Protein AF-A0A833ATF1-F1 (afdb_monomer_lite)

Sequence (1263 aa):
TFISGLNSRVNIREDNVDMPLPLGVPYCWITSNHLGSDGDKAVRLSRQYLTSKGDTLLTNKIHSDFIPPENDGETGDYHSILRGLDEPEELELAYELELDTDYQAFVTEQPGATAVLDKDAFFVVLDQPSTIQLTLQNLPTGQNATTTAQILLKDGTVKANKTNTGSENNIILYAESMPADTIYIRTNLAITNEGWKRPYTIKVGKIGVPSSFILQSTLSAIVANNNAETTVTAELIDETGKHTIGANNPVTFTITSGASSAILISQNPVDAINGVATIRIQSTNIPGVVVIEASSPGLAAKQTQINVYGNPTEIRGDITANSSWTLDNSPYILTGDIRVKPGAVLTIDPGVIVRGKSGTGIYIEGGLIANGSASLPILFEGADQQIPGGWCGIRFESSAMDDKCILNHCIIRHGGQGGYSNLVAAIELSGYSDPQITNTRLENNKINGLRLDSGTYSSNINLNVVGLPYCVQGDITMNASAIMDVAPGVVFKMWPKTDFYVYGGISAQGTNLDHITFTSFQDDSYFGDSNYNGSSLPQPGDWGGIGIYGTINDASTTLEYVDIQYAGAAGYGNLNTPIYLELAANPTIHATKISKSVFNGIKLQTGTFSSDIHLNNHHLPIIVSGDITISESAKWTIDPGIVFKMWPNSDFYIQGELDILGNENSPVIFTSYRDDSIMGDTNGDENTNGVTGDYGGISFSGTSSGSNLKNVRMYFAGDGGYGDTGFPLQASPYAVFTMENIDLFKCTTNGVNLIAGNYRSNIHLDLTGIPFTLTDNFTVESSATMSISKGVHFKLWPDADFYIYGQLNAVGMRQDSIIFTSYRDDNVDGDTNNDEVSRGVHGDWGGIYFNGQTASASILSHCTLRYGGIGGYGDNAYPLYLDAGAAPRISNCSIEYSRNSGVFCTNGASPDLGGGQHQSPGGNQFIGFLNDQSRYAIFNDGTANVYAKLNFWETTDPALIATNIFDKMDDNRKGLVYYDPIQESPHDPLVGIPEILSPNAGHELLADGLLIWTSAAINQNEDDITYTIQVDENNTFDSPLAASNKTANTDQNKLSKNTPTSFHSANAVAISLQELSFFNQLQDNTTYFWRVQAIDKLGNKSDFSSVSHFFFNKYNNPPQAVVSGFSPREGTEIRLSKPELSWHPAIDPDQSDASSTLKYNLQLNTSSDFSGTIQHQYQTQIGLATHEVPDPLDENAHYFWRVLTLDDEGLPSAWSAVNDFWINAVDEPPAEFNLLSPGDGDQLTGDSYNFTWEKAVDPDPND

pLDDT: mean 80.08, std 17.07, range [24.98, 98.25]

Structure (mmCIF, N/CA/C/O backbone):
data_AF-A0A833ATF1-F1
#
_entry.id   AF-A0A833ATF1-F1
#
loop_
_atom_site.group_PDB
_atom_site.id
_atom_site.type_symbol
_atom_site.label_atom_id
_atom_site.label_alt_id
_atom_site.label_comp_id
_atom_sit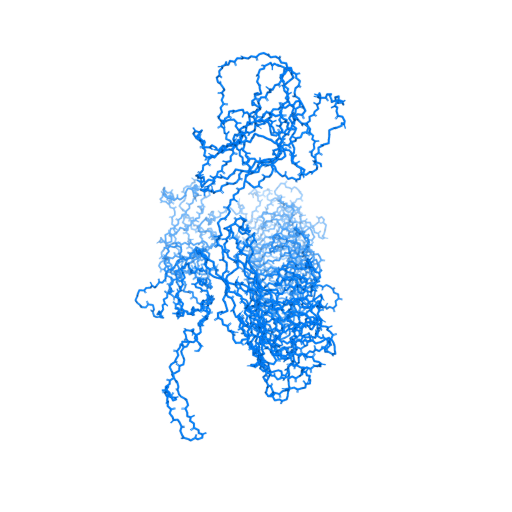e.label_asym_id
_atom_site.label_entity_id
_atom_site.label_seq_id
_atom_site.pdbx_PDB_ins_code
_atom_site.Cartn_x
_atom_site.Cartn_y
_atom_site.Cartn_z
_atom_site.occupancy
_atom_site.B_iso_or_equiv
_atom_site.auth_seq_id
_atom_site.auth_comp_id
_atom_site.auth_asym_id
_atom_site.auth_atom_id
_atom_site.pdbx_PDB_model_num
ATOM 1 N N . THR A 1 1 ? 36.614 26.339 7.022 1.00 35.56 1 THR A N 1
ATOM 2 C CA . THR A 1 1 ? 36.396 26.268 8.480 1.00 35.56 1 THR A CA 1
ATOM 3 C C . THR A 1 1 ? 36.963 24.945 8.949 1.00 35.56 1 THR A C 1
ATOM 5 O O . THR A 1 1 ? 36.379 23.946 8.582 1.00 35.56 1 THR A O 1
ATOM 8 N N . PHE A 1 2 ? 38.150 24.943 9.574 1.00 24.98 2 PHE A N 1
ATOM 9 C CA . PHE A 1 2 ? 38.700 23.955 10.533 1.00 24.98 2 PHE A CA 1
ATOM 10 C C . PHE A 1 2 ? 40.213 24.201 10.676 1.00 24.98 2 PHE A C 1
ATOM 12 O O . PHE A 1 2 ? 41.037 23.553 10.045 1.00 24.98 2 PHE A O 1
ATOM 19 N N . ILE A 1 3 ? 40.575 25.203 11.482 1.00 35.47 3 ILE A N 1
ATOM 20 C CA . ILE A 1 3 ? 41.914 25.342 12.069 1.00 35.47 3 ILE A CA 1
ATOM 21 C C . ILE A 1 3 ? 41.692 25.858 13.488 1.00 35.47 3 ILE A C 1
ATOM 23 O O . ILE A 1 3 ? 41.347 27.021 13.682 1.00 35.47 3 ILE A O 1
ATOM 27 N N . SER A 1 4 ? 41.882 25.004 14.488 1.00 32.94 4 SER A N 1
ATOM 28 C CA . SER A 1 4 ? 42.030 25.451 15.872 1.00 32.94 4 SER A CA 1
ATOM 29 C C . SER A 1 4 ? 42.970 24.512 16.609 1.00 32.94 4 SER A C 1
ATOM 31 O O . SER A 1 4 ? 42.583 23.415 17.003 1.00 32.94 4 SER A O 1
ATOM 33 N N . GLY A 1 5 ? 44.204 24.966 16.808 1.00 34.34 5 GLY A N 1
ATOM 34 C CA . GLY A 1 5 ? 45.125 24.334 17.743 1.00 34.34 5 GLY A CA 1
ATOM 35 C C . GLY A 1 5 ? 46.570 24.349 17.280 1.00 34.34 5 GLY A C 1
ATOM 36 O O . GLY A 1 5 ? 47.079 23.306 16.909 1.00 34.34 5 GLY A O 1
ATOM 37 N N . LEU A 1 6 ? 47.227 25.511 17.336 1.00 29.41 6 LEU A N 1
ATOM 38 C CA . LEU A 1 6 ? 48.655 25.631 17.665 1.00 29.41 6 LEU A CA 1
ATOM 39 C C . LEU A 1 6 ? 48.981 27.113 17.884 1.00 29.41 6 LEU A C 1
ATOM 41 O O . LEU A 1 6 ? 49.148 27.888 16.948 1.00 29.41 6 LEU A O 1
ATOM 45 N N . ASN A 1 7 ? 49.029 27.506 19.156 1.00 35.53 7 ASN A N 1
ATOM 46 C CA . ASN A 1 7 ? 49.535 28.802 19.582 1.00 35.53 7 ASN A CA 1
ATOM 47 C C . ASN A 1 7 ? 50.996 28.669 20.033 1.00 35.53 7 ASN A C 1
ATOM 49 O O . ASN A 1 7 ? 51.346 27.764 20.789 1.00 35.53 7 ASN A O 1
ATOM 53 N N . SER A 1 8 ? 51.770 29.696 19.674 1.00 37.00 8 SER A N 1
ATOM 54 C CA . SER A 1 8 ? 53.052 30.149 20.235 1.00 37.00 8 SER A CA 1
ATOM 55 C C . SER A 1 8 ? 54.369 29.566 19.678 1.00 37.00 8 SER A C 1
ATOM 57 O O . SER A 1 8 ? 54.724 28.418 19.915 1.00 37.00 8 SER A O 1
ATOM 59 N N . ARG A 1 9 ? 55.155 30.487 19.080 1.00 34.00 9 ARG A N 1
ATOM 60 C CA . ARG A 1 9 ? 56.609 30.468 18.787 1.00 34.00 9 ARG A CA 1
ATOM 61 C C . ARG A 1 9 ? 57.089 29.972 17.412 1.00 34.00 9 ARG A C 1
ATOM 63 O O . ARG A 1 9 ? 57.867 29.031 17.347 1.00 34.00 9 ARG A O 1
ATOM 70 N N . VAL A 1 10 ? 56.814 30.734 16.351 1.00 31.53 10 VAL A N 1
ATOM 71 C CA . VAL A 1 10 ? 57.768 30.875 15.231 1.00 31.53 10 VAL A CA 1
ATOM 72 C C . VAL A 1 10 ? 57.816 32.348 14.813 1.00 31.53 10 VAL A C 1
ATOM 74 O O . VAL A 1 10 ? 56.824 32.897 14.346 1.00 31.53 10 VAL A O 1
ATOM 77 N N . ASN A 1 11 ? 58.963 32.998 15.030 1.00 31.95 11 ASN A N 1
ATOM 78 C CA . ASN A 1 11 ? 59.305 34.263 14.379 1.00 31.95 11 ASN A CA 1
ATOM 79 C C . ASN A 1 11 ? 59.800 33.914 12.974 1.00 31.95 11 ASN A C 1
ATOM 81 O O . ASN A 1 11 ? 60.906 33.395 12.843 1.00 31.95 11 ASN A O 1
ATOM 85 N N . ILE A 1 12 ? 59.008 34.189 11.943 1.00 32.47 12 ILE A N 1
ATOM 86 C CA . ILE A 1 12 ? 59.497 34.157 10.563 1.00 32.47 12 ILE A CA 1
ATOM 87 C C . ILE A 1 12 ? 60.126 35.529 10.308 1.00 32.47 12 ILE A C 1
ATOM 89 O O . ILE A 1 12 ? 59.416 36.533 10.271 1.00 32.47 12 ILE A O 1
ATOM 93 N N . ARG A 1 13 ? 61.460 35.590 10.216 1.00 30.94 13 ARG A N 1
ATOM 94 C CA . ARG A 1 13 ? 62.132 36.728 9.580 1.00 30.94 13 ARG A CA 1
ATOM 95 C C . ARG A 1 13 ? 62.114 36.517 8.069 1.00 30.94 13 ARG A C 1
ATOM 97 O O . ARG A 1 13 ? 62.291 35.402 7.591 1.00 30.94 13 ARG A O 1
ATOM 104 N N . GLU A 1 14 ? 61.852 37.614 7.375 1.00 36.34 14 GLU A N 1
ATOM 105 C CA . GLU A 1 14 ? 61.850 37.778 5.926 1.00 36.34 14 GLU A CA 1
ATOM 106 C C . GLU A 1 14 ? 63.271 37.609 5.369 1.00 36.34 14 GLU A C 1
ATOM 108 O O . GLU A 1 14 ? 63.994 38.590 5.248 1.00 36.34 14 GLU A O 1
ATOM 113 N N . ASP A 1 15 ? 63.679 36.388 5.026 1.00 32.91 15 ASP A N 1
ATOM 114 C CA . ASP A 1 15 ? 64.921 36.168 4.284 1.00 32.91 15 ASP A CA 1
ATOM 115 C C . ASP A 1 15 ? 64.617 35.419 2.970 1.00 32.91 15 ASP A C 1
ATOM 117 O O . ASP A 1 15 ? 64.227 34.253 2.971 1.00 32.91 15 ASP A O 1
ATOM 121 N N . ASN A 1 16 ? 64.846 36.135 1.859 1.00 35.91 16 ASN A N 1
ATOM 122 C CA . ASN A 1 16 ? 64.864 35.734 0.440 1.00 35.91 16 ASN A CA 1
ATOM 123 C C . ASN A 1 16 ? 63.563 35.914 -0.386 1.00 35.91 16 ASN A C 1
ATOM 125 O O . ASN A 1 16 ? 62.796 34.984 -0.620 1.00 35.91 16 ASN A O 1
ATOM 129 N N . VAL A 1 17 ? 63.352 37.143 -0.881 1.00 34.72 17 VAL A N 1
ATOM 130 C CA . VAL A 1 17 ? 62.178 37.583 -1.670 1.00 34.72 17 VAL A CA 1
ATOM 131 C C . VAL A 1 17 ? 62.288 37.269 -3.177 1.00 34.72 17 VAL A C 1
ATOM 133 O O . VAL A 1 17 ? 61.318 37.448 -3.906 1.00 34.72 17 VAL A O 1
ATOM 136 N N . ASP A 1 18 ? 63.439 36.771 -3.646 1.00 36.75 18 ASP A N 1
ATOM 137 C CA . ASP A 1 18 ? 63.756 36.632 -5.080 1.00 36.75 18 ASP A CA 1
ATOM 138 C C . ASP A 1 18 ? 63.819 35.172 -5.584 1.00 36.75 18 ASP A C 1
ATOM 140 O O . ASP A 1 18 ? 64.428 34.902 -6.617 1.00 36.75 18 ASP A O 1
ATOM 144 N N . MET A 1 19 ? 63.200 34.202 -4.895 1.00 37.31 19 MET A N 1
ATOM 145 C CA . MET A 1 19 ? 63.167 32.801 -5.357 1.00 37.31 19 MET A CA 1
ATOM 146 C C . MET A 1 19 ? 61.896 32.508 -6.187 1.00 37.31 19 MET A C 1
ATOM 148 O O . MET A 1 19 ? 60.804 32.455 -5.617 1.00 37.31 19 MET A O 1
ATOM 152 N N . PRO A 1 20 ? 61.981 32.282 -7.516 1.00 40.25 20 PRO A N 1
ATOM 153 C CA . PRO A 1 20 ? 60.821 31.913 -8.320 1.00 40.25 20 PRO A CA 1
ATOM 154 C C . PRO A 1 20 ? 60.593 30.396 -8.244 1.00 40.25 20 PRO A C 1
ATOM 156 O O . PRO A 1 20 ? 61.332 29.622 -8.848 1.00 40.25 20 PRO A O 1
ATOM 159 N N . LEU A 1 21 ? 59.569 29.948 -7.514 1.00 40.41 21 LEU A N 1
ATOM 160 C CA . LEU A 1 21 ? 59.107 28.556 -7.599 1.00 40.41 21 LEU A CA 1
ATOM 161 C C . LEU A 1 21 ? 58.206 28.384 -8.840 1.00 40.41 21 LEU A C 1
ATOM 163 O O . LEU A 1 21 ? 57.306 29.206 -9.040 1.00 40.41 21 LEU A O 1
ATOM 167 N N . PRO A 1 22 ? 58.402 27.346 -9.675 1.00 37.81 22 PRO A N 1
ATOM 168 C CA . PRO A 1 22 ? 57.531 27.098 -10.820 1.00 37.81 22 PRO A CA 1
ATOM 169 C C . PRO A 1 22 ? 56.088 26.746 -10.398 1.00 37.81 22 PRO A C 1
ATOM 171 O O . PRO A 1 22 ? 55.841 26.122 -9.368 1.00 37.81 22 PRO A O 1
ATOM 174 N N . LEU A 1 23 ? 55.096 27.151 -11.190 1.00 33.97 23 LEU A N 1
ATOM 175 C CA . LEU A 1 23 ? 53.686 26.802 -10.969 1.00 33.97 23 LEU A CA 1
ATOM 176 C C . LEU A 1 23 ? 53.404 25.391 -11.513 1.00 33.97 23 LEU A C 1
ATOM 178 O O . LEU A 1 23 ? 53.687 25.131 -12.677 1.00 33.97 23 LEU A O 1
ATOM 182 N N . GLY A 1 24 ? 52.815 24.514 -10.689 1.00 37.41 24 GLY A N 1
ATOM 183 C CA . GLY A 1 24 ? 52.310 23.197 -11.116 1.00 37.41 24 GLY A CA 1
ATOM 184 C C . GLY A 1 24 ? 53.109 21.966 -10.669 1.00 37.41 24 GLY A C 1
ATOM 185 O O . GLY A 1 24 ? 52.749 20.864 -11.064 1.00 37.41 24 GLY A O 1
ATOM 186 N N . VAL A 1 25 ? 54.144 22.120 -9.835 1.00 40.12 25 VAL A N 1
ATOM 187 C CA . VAL A 1 25 ? 54.895 20.995 -9.244 1.00 40.12 25 VAL A CA 1
ATOM 188 C C . VAL A 1 25 ? 54.564 20.889 -7.742 1.00 40.12 25 VAL A C 1
ATOM 190 O O . VAL A 1 25 ? 54.484 21.927 -7.080 1.00 40.12 25 VAL A O 1
ATOM 193 N N . PRO A 1 26 ? 54.324 19.690 -7.176 1.00 35.19 26 PRO A N 1
ATOM 194 C CA . PRO A 1 26 ? 54.099 19.520 -5.738 1.00 35.19 26 PRO A CA 1
ATOM 195 C C . PRO A 1 26 ? 55.368 19.837 -4.926 1.00 35.19 26 PRO A C 1
ATOM 197 O O . PRO A 1 26 ? 56.450 19.367 -5.264 1.00 35.19 26 PRO A O 1
ATOM 200 N N . TYR A 1 27 ? 55.245 20.589 -3.824 1.00 38.12 27 TYR A N 1
ATOM 201 C CA . TYR A 1 27 ? 56.360 20.893 -2.911 1.00 38.12 27 TYR A CA 1
ATOM 202 C C . TYR A 1 27 ? 55.973 20.622 -1.447 1.00 38.12 27 TYR A C 1
ATOM 204 O O . TYR A 1 27 ? 54.831 20.860 -1.054 1.00 38.12 27 TYR A O 1
ATOM 212 N N . CYS A 1 28 ? 56.936 20.204 -0.618 1.00 34.44 28 CYS A N 1
ATOM 213 C CA . CYS A 1 28 ? 56.785 20.000 0.830 1.00 34.44 28 CYS A CA 1
ATOM 214 C C . CYS A 1 28 ? 57.583 21.058 1.629 1.00 34.44 28 CYS A C 1
ATOM 216 O O . CYS A 1 28 ? 58.662 21.481 1.209 1.00 34.44 28 CYS A O 1
ATOM 218 N N . TRP A 1 29 ? 57.073 21.493 2.791 1.00 31.17 29 TRP A N 1
ATOM 219 C CA . TRP A 1 29 ? 57.829 22.288 3.771 1.00 31.17 29 TRP A CA 1
ATOM 220 C C . TRP A 1 29 ? 58.227 21.386 4.943 1.00 31.17 29 TRP A C 1
ATOM 222 O O . TRP A 1 29 ? 57.358 20.858 5.629 1.00 31.17 29 TRP A O 1
ATOM 232 N N . ILE A 1 30 ? 59.525 21.278 5.236 1.00 37.31 30 ILE A N 1
ATOM 233 C CA . ILE A 1 30 ? 60.018 20.668 6.479 1.00 37.31 30 ILE A CA 1
ATOM 234 C C . ILE A 1 30 ? 60.721 21.759 7.293 1.00 37.31 30 ILE A C 1
ATOM 236 O O . ILE A 1 30 ? 61.582 22.470 6.776 1.00 37.31 30 ILE A O 1
ATOM 240 N N . THR A 1 31 ? 60.357 21.907 8.568 1.00 33.62 31 THR A N 1
ATOM 241 C CA . THR A 1 31 ? 61.176 22.624 9.556 1.00 33.62 31 THR A CA 1
ATOM 242 C C . THR A 1 31 ? 61.706 21.610 10.559 1.00 33.62 31 THR A C 1
ATOM 244 O O . THR A 1 31 ? 60.921 20.969 11.258 1.00 33.62 31 THR A O 1
ATOM 247 N N . SER A 1 32 ? 63.025 21.475 10.652 1.00 35.22 32 SER A N 1
ATOM 248 C CA . SER A 1 32 ? 63.674 20.704 11.711 1.00 35.22 32 SER A CA 1
ATOM 249 C C . SER A 1 32 ? 63.894 21.601 12.933 1.00 35.22 32 SER A C 1
ATOM 251 O O . SER A 1 32 ? 64.444 22.694 12.817 1.00 35.22 32 SER A O 1
ATOM 253 N N . ASN A 1 33 ? 63.453 21.157 14.113 1.00 33.47 33 ASN A N 1
ATOM 254 C CA . ASN A 1 33 ? 63.845 21.745 15.394 1.00 33.47 33 ASN A CA 1
ATOM 255 C C . ASN A 1 33 ? 64.806 20.781 16.092 1.00 33.47 33 ASN A C 1
ATOM 257 O O . ASN A 1 33 ? 64.362 19.937 16.873 1.00 33.47 33 ASN A O 1
ATOM 261 N N . HIS A 1 34 ? 66.106 20.898 15.819 1.00 36.47 34 HIS A N 1
ATOM 262 C CA . HIS A 1 34 ? 67.119 20.391 16.737 1.00 36.47 34 HIS A CA 1
ATOM 263 C C . HIS A 1 34 ? 68.446 21.147 16.596 1.00 36.47 34 HIS A C 1
ATOM 265 O O . HIS A 1 34 ? 69.009 21.274 15.516 1.00 36.47 34 HIS A O 1
ATOM 271 N N . LEU A 1 35 ? 68.946 21.630 17.733 1.00 39.91 35 LEU A N 1
ATOM 272 C CA . LEU A 1 35 ? 70.307 22.120 17.941 1.00 39.91 35 LEU A CA 1
ATOM 273 C C . LEU A 1 35 ? 71.214 20.905 18.198 1.00 39.91 35 LEU A C 1
ATOM 275 O O . LEU A 1 35 ? 71.062 20.266 19.238 1.00 39.91 35 LEU A O 1
ATOM 279 N N . GLY A 1 36 ? 72.106 20.545 17.276 1.00 32.50 36 GLY A N 1
ATOM 280 C CA . GLY A 1 36 ? 73.088 19.470 17.481 1.00 32.50 36 GLY A CA 1
ATOM 281 C C . GLY A 1 36 ? 73.590 18.859 16.172 1.00 32.50 36 GLY A C 1
ATOM 282 O O . GLY A 1 36 ? 72.800 18.649 15.261 1.00 32.50 36 GLY A O 1
ATOM 283 N N . SER A 1 37 ? 74.895 18.614 16.101 1.00 42.78 37 SER A N 1
ATOM 284 C CA . SER A 1 37 ? 75.673 18.275 14.908 1.00 42.78 37 SER A CA 1
ATOM 285 C C . SER A 1 37 ? 75.537 16.816 14.447 1.00 42.78 37 SER A C 1
ATOM 287 O O . SER A 1 37 ? 75.344 15.921 15.268 1.00 42.78 37 SER A O 1
ATOM 289 N N . ASP A 1 38 ? 75.730 16.622 13.135 1.00 43.88 38 ASP A N 1
ATOM 290 C CA . ASP A 1 38 ? 76.226 15.416 12.433 1.00 43.88 38 ASP A CA 1
ATOM 291 C C . ASP A 1 38 ? 75.192 14.611 11.605 1.00 43.88 38 ASP A C 1
ATOM 293 O O . ASP A 1 38 ? 74.375 13.868 12.167 1.00 43.88 38 ASP A O 1
ATOM 297 N N . GLY A 1 39 ? 75.327 14.743 10.267 1.00 41.25 39 GLY A N 1
ATOM 298 C CA . GLY A 1 39 ? 74.653 14.023 9.167 1.00 41.25 39 GLY A CA 1
ATOM 299 C C . GLY A 1 39 ? 73.197 14.428 8.904 1.00 41.25 39 GLY A C 1
ATOM 300 O O . GLY A 1 39 ? 72.464 14.700 9.856 1.00 41.25 39 GLY A O 1
ATOM 301 N N . ASP A 1 40 ? 72.749 14.416 7.641 1.00 40.88 40 ASP A N 1
ATOM 302 C CA . ASP A 1 40 ? 71.315 14.474 7.321 1.00 40.88 40 ASP A CA 1
ATOM 303 C C . ASP A 1 40 ? 70.643 13.203 7.847 1.00 40.88 40 ASP A C 1
ATOM 305 O O . ASP A 1 40 ? 70.591 12.153 7.213 1.00 40.88 40 ASP A O 1
ATOM 309 N N . LYS A 1 41 ? 70.193 13.268 9.099 1.00 36.41 41 LYS A N 1
ATOM 310 C CA . LYS A 1 41 ? 69.497 12.167 9.757 1.00 36.41 41 LYS A CA 1
ATOM 311 C C . LYS A 1 41 ? 68.041 12.150 9.321 1.00 36.41 41 LYS A C 1
ATOM 313 O O . LYS A 1 41 ? 67.363 13.179 9.332 1.00 36.41 41 LYS A O 1
ATOM 318 N N . ALA A 1 42 ? 67.545 10.945 9.048 1.00 37.12 42 ALA A N 1
ATOM 319 C CA . ALA A 1 42 ? 66.146 10.687 8.746 1.00 37.12 42 ALA A CA 1
ATOM 320 C C . ALA A 1 42 ? 65.218 11.307 9.809 1.00 37.12 42 ALA A C 1
ATOM 322 O O . ALA A 1 42 ? 65.277 10.993 11.003 1.00 37.12 42 ALA A O 1
ATOM 323 N N . VAL A 1 43 ? 64.323 12.190 9.368 1.00 35.41 43 VAL A N 1
ATOM 324 C CA . VAL A 1 43 ? 63.226 12.697 10.197 1.00 35.41 43 VAL A CA 1
ATOM 325 C C . VAL A 1 43 ? 62.149 11.612 10.265 1.00 35.41 43 VAL A C 1
ATOM 327 O O . VAL A 1 43 ? 61.783 11.032 9.249 1.00 35.41 43 VAL A O 1
ATOM 330 N N . ARG A 1 44 ? 61.604 11.339 11.461 1.00 34.78 44 ARG A N 1
ATOM 331 C CA . ARG A 1 44 ? 60.459 10.424 11.643 1.00 34.78 44 ARG A CA 1
ATOM 332 C C . ARG A 1 44 ? 59.338 10.770 10.646 1.00 34.78 44 ARG A C 1
ATOM 334 O O . ARG A 1 44 ? 58.748 11.844 10.768 1.00 34.78 44 ARG A O 1
ATOM 341 N N . LEU A 1 45 ? 58.994 9.836 9.754 1.00 36.91 45 LEU A N 1
ATOM 342 C CA . LEU A 1 45 ? 57.898 9.962 8.774 1.00 36.91 45 LEU A CA 1
ATOM 343 C C . LEU A 1 45 ? 56.564 10.377 9.416 1.00 36.91 45 LEU A C 1
ATOM 345 O O . LEU A 1 45 ? 55.805 11.139 8.833 1.00 36.91 45 LEU A O 1
ATOM 349 N N . SER A 1 46 ? 56.316 9.983 10.673 1.00 35.66 46 SER A N 1
ATOM 350 C CA . SER A 1 46 ? 55.118 10.389 11.428 1.00 35.66 46 SER A CA 1
ATOM 351 C C . SER A 1 46 ? 55.044 11.881 11.780 1.00 35.66 46 SER A C 1
ATOM 353 O O . SER A 1 46 ? 54.104 12.308 12.450 1.00 35.66 46 SER A O 1
ATOM 355 N N . ARG A 1 47 ? 56.039 12.682 11.388 1.00 35.72 47 ARG A N 1
ATOM 356 C CA . ARG A 1 47 ? 56.074 14.136 11.595 1.00 35.72 47 ARG A CA 1
ATOM 357 C C . ARG A 1 47 ? 56.294 14.935 10.307 1.00 35.72 47 ARG A C 1
ATOM 359 O O . ARG A 1 47 ? 56.529 16.138 10.397 1.00 35.72 47 ARG A O 1
ATOM 366 N N . GLN A 1 48 ? 56.206 14.300 9.139 1.00 37.00 48 GLN A N 1
ATOM 367 C CA . GLN A 1 48 ? 56.239 14.967 7.835 1.00 37.00 48 GLN A CA 1
ATOM 368 C C . GLN A 1 48 ? 54.816 15.046 7.261 1.00 37.00 48 GLN A C 1
ATOM 370 O O . GLN A 1 48 ? 54.064 14.080 7.344 1.00 37.00 48 GLN A O 1
ATOM 375 N N . TYR A 1 49 ? 54.437 16.191 6.687 1.00 39.66 49 TYR A N 1
ATOM 376 C CA . TYR A 1 49 ? 53.132 16.369 6.045 1.00 39.66 49 TYR A CA 1
ATOM 377 C C . TYR A 1 49 ? 53.325 16.947 4.640 1.00 39.66 49 TYR A C 1
ATOM 379 O O . TYR A 1 49 ? 53.807 18.068 4.487 1.00 39.66 49 TYR A O 1
ATOM 387 N N . LEU A 1 50 ? 52.916 16.192 3.621 1.00 35.25 50 LEU A N 1
ATOM 388 C CA . LEU A 1 50 ? 52.665 16.709 2.277 1.00 35.25 50 LEU A CA 1
ATOM 389 C C . LEU A 1 50 ? 51.260 17.318 2.264 1.00 35.25 50 LEU A C 1
ATOM 391 O O . LEU A 1 50 ? 50.283 16.626 2.534 1.00 35.25 50 LEU A O 1
ATOM 395 N N . THR A 1 51 ? 51.142 18.608 1.956 1.00 33.69 51 THR A N 1
ATOM 396 C CA . THR A 1 51 ? 49.839 19.236 1.699 1.00 33.69 51 THR A CA 1
ATOM 397 C C . THR A 1 51 ? 49.776 19.676 0.243 1.00 33.69 51 THR A C 1
ATOM 399 O O . THR A 1 51 ? 50.443 20.642 -0.132 1.00 33.69 51 THR A O 1
ATOM 402 N N . SER A 1 52 ? 48.957 19.013 -0.571 1.00 36.00 52 SER A N 1
ATOM 403 C CA . SER A 1 52 ? 48.425 19.602 -1.801 1.00 36.00 52 SER A CA 1
ATOM 404 C C . SER A 1 52 ? 47.084 20.274 -1.487 1.00 36.00 52 SER A C 1
ATOM 406 O O . SER A 1 52 ? 46.373 19.913 -0.547 1.00 36.00 52 SER A O 1
ATOM 408 N N . LYS A 1 53 ? 46.747 21.328 -2.230 1.00 34.38 53 LYS A N 1
ATOM 409 C CA . LYS A 1 53 ? 45.494 22.062 -2.046 1.00 34.38 53 LYS A CA 1
ATOM 410 C C . LYS A 1 53 ? 44.359 21.267 -2.698 1.00 34.38 53 LYS A C 1
ATOM 412 O O . LYS A 1 53 ? 44.118 21.472 -3.882 1.00 34.38 53 LYS A O 1
ATOM 417 N N . GLY A 1 54 ? 43.658 20.416 -1.948 1.00 44.34 54 GLY A N 1
ATOM 418 C CA . GLY A 1 54 ? 42.346 19.942 -2.400 1.00 44.34 54 GLY A CA 1
ATOM 419 C C . GLY A 1 54 ? 41.800 18.625 -1.865 1.00 44.34 54 GLY A C 1
ATOM 420 O O . GLY A 1 54 ? 40.588 18.570 -1.747 1.00 44.34 54 GLY A O 1
ATOM 421 N N . ASP A 1 55 ? 42.609 17.626 -1.495 1.00 36.22 55 ASP A N 1
ATOM 422 C CA . ASP A 1 55 ? 42.079 16.279 -1.199 1.00 36.22 55 ASP A CA 1
ATOM 423 C C . ASP A 1 55 ? 42.740 15.555 -0.007 1.00 36.22 55 ASP A C 1
ATOM 425 O O . ASP A 1 55 ? 43.783 15.952 0.515 1.00 36.22 55 ASP A O 1
ATOM 429 N N . THR A 1 56 ? 42.043 14.503 0.433 1.00 35.16 56 THR A N 1
ATOM 430 C CA . THR A 1 56 ? 42.185 13.657 1.632 1.00 35.16 56 THR A CA 1
ATOM 431 C C . THR A 1 56 ? 43.554 12.969 1.812 1.00 35.16 56 THR A C 1
ATOM 433 O O . THR A 1 56 ? 44.210 12.580 0.852 1.00 35.16 56 THR A O 1
ATOM 436 N N . LEU A 1 57 ? 43.956 12.769 3.078 1.00 33.81 57 LEU A N 1
ATOM 437 C CA . LEU A 1 57 ? 45.205 12.130 3.540 1.00 33.81 57 LEU A CA 1
ATOM 438 C C . LEU A 1 57 ? 45.498 10.757 2.889 1.00 33.81 57 LEU A C 1
ATOM 440 O O . LEU A 1 57 ? 44.810 9.776 3.175 1.00 33.81 57 LEU A O 1
ATOM 444 N N . LEU A 1 58 ? 46.601 10.649 2.137 1.00 33.94 58 LEU A N 1
ATOM 445 C CA . LEU A 1 58 ? 47.189 9.363 1.734 1.00 33.94 58 LEU A CA 1
ATOM 446 C C . LEU A 1 58 ? 47.861 8.704 2.953 1.00 33.94 58 LEU A C 1
ATOM 448 O O . LEU A 1 58 ? 48.964 9.074 3.344 1.00 33.94 58 LEU A O 1
ATOM 452 N N . THR A 1 59 ? 47.183 7.746 3.586 1.00 36.09 59 THR A N 1
ATOM 453 C CA . THR A 1 59 ? 47.672 7.022 4.782 1.00 36.09 59 THR A CA 1
ATOM 454 C C . THR A 1 59 ? 48.255 5.637 4.482 1.00 36.09 59 THR A C 1
ATOM 456 O O . THR A 1 59 ? 48.769 4.983 5.387 1.00 36.09 59 THR A O 1
ATOM 459 N N . ASN A 1 60 ? 48.260 5.195 3.223 1.00 32.50 60 ASN A N 1
ATOM 460 C CA . ASN A 1 60 ? 48.609 3.819 2.867 1.00 32.50 60 ASN A CA 1
ATOM 461 C C . ASN A 1 60 ? 49.934 3.724 2.110 1.00 32.50 60 ASN A C 1
ATOM 463 O O . ASN A 1 60 ? 49.926 3.479 0.912 1.00 32.50 60 ASN A O 1
ATOM 467 N N . LYS A 1 61 ? 51.056 3.905 2.813 1.00 33.62 61 LYS A N 1
ATOM 468 C CA . LYS A 1 61 ? 52.377 3.327 2.482 1.00 33.62 61 LYS A CA 1
ATOM 469 C C . LYS A 1 61 ? 53.320 3.582 3.667 1.00 33.62 61 LYS A C 1
ATOM 471 O O . LYS A 1 61 ? 54.104 4.523 3.691 1.00 33.62 61 LYS A O 1
ATOM 476 N N . ILE A 1 62 ? 53.166 2.767 4.710 1.00 32.59 62 ILE A N 1
ATOM 477 C CA . ILE A 1 62 ? 54.076 2.702 5.860 1.00 32.59 62 ILE A CA 1
ATOM 478 C C . ILE A 1 62 ? 54.795 1.358 5.765 1.00 32.59 62 ILE A C 1
ATOM 480 O O . ILE A 1 62 ? 54.131 0.325 5.785 1.00 32.59 62 ILE A O 1
ATOM 484 N N . HIS A 1 63 ? 56.126 1.362 5.721 1.00 32.19 63 HIS A N 1
ATOM 485 C CA . HIS A 1 63 ? 56.912 0.202 6.132 1.00 32.19 63 HIS A CA 1
ATOM 486 C C . HIS A 1 63 ? 57.630 0.568 7.433 1.00 32.19 63 HIS A C 1
ATOM 488 O O . HIS A 1 63 ? 58.396 1.530 7.497 1.00 32.19 63 HIS A O 1
ATOM 494 N N . SER A 1 64 ? 57.281 -0.136 8.505 1.00 34.31 64 SER A N 1
ATOM 495 C CA . SER A 1 64 ? 57.930 -0.043 9.807 1.00 34.31 64 SER A CA 1
ATOM 496 C C . SER A 1 64 ? 59.287 -0.747 9.776 1.00 34.31 64 SER A C 1
ATOM 498 O O . SER A 1 64 ? 59.440 -1.730 9.056 1.00 34.31 64 SER A O 1
ATOM 500 N N . ASP A 1 65 ? 60.201 -0.255 10.619 1.00 30.86 65 ASP A N 1
ATOM 501 C CA . ASP A 1 65 ? 61.387 -0.931 11.182 1.00 30.86 65 ASP A CA 1
ATOM 502 C C . ASP A 1 65 ? 62.749 -0.389 10.720 1.00 30.86 65 ASP A C 1
ATOM 504 O O . ASP A 1 65 ? 63.338 -0.925 9.793 1.00 30.86 65 ASP A O 1
ATOM 508 N N . PHE A 1 66 ? 63.308 0.596 11.449 1.00 30.42 66 PHE A N 1
ATOM 509 C CA . PHE A 1 66 ? 64.678 0.479 11.994 1.00 30.42 66 PHE A CA 1
ATOM 510 C C . PHE A 1 66 ? 65.045 1.563 13.038 1.00 30.42 66 PHE A C 1
ATOM 512 O O . PHE A 1 66 ? 64.619 2.715 12.953 1.00 30.42 66 PHE A O 1
ATOM 519 N N . ILE A 1 67 ? 65.852 1.169 14.035 1.00 30.52 67 ILE A N 1
ATOM 520 C CA . ILE A 1 67 ? 66.533 1.979 15.074 1.00 30.52 67 ILE A CA 1
ATOM 521 C C . ILE A 1 67 ? 68.051 1.767 14.861 1.00 30.52 67 ILE A C 1
ATOM 523 O O . ILE A 1 67 ? 68.439 0.629 14.602 1.00 30.52 67 ILE A O 1
ATOM 527 N N . PRO A 1 68 ? 68.917 2.798 14.952 1.00 32.69 68 PRO A N 1
ATOM 528 C CA . PRO A 1 68 ? 70.285 2.747 14.419 1.00 32.69 68 PRO A CA 1
ATOM 529 C C . PRO A 1 68 ? 71.302 2.109 15.389 1.00 32.69 68 PRO A C 1
ATOM 531 O O . PRO A 1 68 ? 71.084 2.151 16.604 1.00 32.69 68 PRO A O 1
ATOM 534 N N . PRO A 1 69 ? 72.461 1.630 14.894 1.00 29.00 69 PRO A N 1
ATOM 535 C CA . PRO A 1 69 ? 73.711 1.570 15.646 1.00 29.00 69 PRO A CA 1
ATOM 536 C C . PRO A 1 69 ? 74.725 2.659 15.225 1.00 29.00 69 PRO A C 1
ATOM 538 O O . PRO A 1 69 ? 74.599 3.306 14.193 1.00 29.00 69 PRO A O 1
ATOM 541 N N . GLU A 1 70 ? 75.694 2.873 16.113 1.00 31.44 70 GLU A N 1
ATOM 542 C CA . GLU A 1 70 ? 76.553 4.047 16.329 1.00 31.44 70 GLU A CA 1
ATOM 543 C C . GLU A 1 70 ? 77.805 4.181 15.422 1.00 31.44 70 GLU A C 1
ATOM 545 O O . GLU A 1 70 ? 78.381 3.169 15.036 1.00 31.44 70 GLU A O 1
ATOM 550 N N . ASN A 1 71 ? 78.299 5.434 15.297 1.00 29.06 71 ASN A N 1
ATOM 551 C CA . ASN A 1 71 ? 79.635 5.919 14.848 1.00 29.06 71 ASN A CA 1
ATOM 552 C C . ASN A 1 71 ? 80.032 5.665 13.378 1.00 29.06 71 ASN A C 1
ATOM 554 O O . ASN A 1 71 ? 80.094 4.521 12.961 1.00 29.06 71 ASN A O 1
ATOM 558 N N . ASP A 1 72 ? 80.393 6.679 12.584 1.00 33.62 72 ASP A N 1
ATOM 559 C CA . ASP A 1 72 ? 81.632 7.473 12.692 1.00 33.62 72 ASP A CA 1
ATOM 560 C C . ASP A 1 72 ? 81.567 8.831 11.936 1.00 33.62 72 ASP A C 1
ATOM 562 O O . ASP A 1 72 ? 80.773 9.031 11.025 1.00 33.62 72 ASP A O 1
ATOM 566 N N . GLY A 1 73 ? 82.334 9.827 12.404 1.00 34.16 73 GLY A N 1
ATOM 567 C CA . GLY A 1 73 ? 82.103 11.249 12.103 1.00 34.16 73 GLY A CA 1
ATOM 568 C C . GLY A 1 73 ? 83.079 11.951 11.160 1.00 34.16 73 GLY A C 1
ATOM 569 O O . GLY A 1 73 ? 84.142 11.428 10.862 1.00 34.16 73 GLY A O 1
ATOM 570 N N . GLU A 1 74 ? 82.733 13.195 10.798 1.00 26.58 74 GLU A N 1
ATOM 571 C CA . GLU A 1 74 ? 83.640 14.304 10.454 1.00 26.58 74 GLU A CA 1
ATOM 572 C C . GLU A 1 74 ? 82.888 15.663 10.509 1.00 26.58 74 GLU A C 1
ATOM 574 O O . GLU A 1 74 ? 81.662 15.716 10.485 1.00 26.58 74 GLU A O 1
ATOM 579 N N . THR A 1 75 ? 83.618 16.770 10.691 1.00 29.75 75 THR A N 1
ATOM 580 C CA . THR A 1 75 ? 83.168 18.015 11.352 1.00 29.75 75 THR A CA 1
ATOM 581 C C . THR A 1 75 ? 82.872 19.212 10.424 1.00 29.75 75 THR A C 1
ATOM 583 O O . THR A 1 75 ? 83.778 19.669 9.737 1.00 29.75 75 THR A O 1
ATOM 586 N N . GLY A 1 76 ? 81.683 19.818 10.580 1.00 31.69 76 GLY A N 1
ATOM 587 C CA . GLY A 1 76 ? 81.443 21.271 10.737 1.00 31.69 76 GLY A CA 1
ATOM 588 C C . GLY A 1 76 ? 81.432 22.232 9.530 1.00 31.69 76 GLY A C 1
ATOM 589 O O . GLY A 1 76 ? 82.477 22.785 9.218 1.00 31.69 76 GLY A O 1
ATOM 590 N N . ASP A 1 77 ? 80.235 22.587 9.020 1.00 32.91 77 ASP A N 1
ATOM 591 C CA . ASP A 1 77 ? 79.757 23.979 8.799 1.00 32.91 77 ASP A CA 1
ATOM 592 C C . ASP A 1 77 ? 78.235 24.004 8.483 1.00 32.91 77 ASP A C 1
ATOM 594 O O . ASP A 1 77 ? 77.731 23.115 7.802 1.00 32.91 77 ASP A O 1
ATOM 598 N N . TYR A 1 78 ? 77.476 24.984 8.995 1.00 39.12 78 TYR A N 1
ATOM 599 C CA . TYR A 1 78 ? 75.996 24.988 9.006 1.00 39.12 78 TYR A CA 1
ATOM 600 C C . TYR A 1 78 ? 75.385 26.092 8.132 1.00 39.12 78 TYR A C 1
ATOM 602 O O . TYR A 1 78 ? 75.020 27.113 8.699 1.00 39.12 78 TYR A O 1
ATOM 610 N N . HIS A 1 79 ? 75.184 25.912 6.817 1.00 38.81 79 HIS A N 1
ATOM 611 C CA . HIS A 1 79 ? 74.390 26.860 5.997 1.00 38.81 79 HIS A CA 1
ATOM 612 C C . HIS A 1 79 ? 73.847 26.280 4.665 1.00 38.81 79 HIS A C 1
ATOM 614 O O . HIS A 1 79 ? 74.046 26.881 3.612 1.00 38.81 79 HIS A O 1
ATOM 620 N N . SER A 1 80 ? 73.081 25.182 4.693 1.00 36.56 80 SER A N 1
ATOM 621 C CA . SER A 1 80 ? 72.395 24.672 3.488 1.00 36.56 80 SER A CA 1
ATOM 622 C C . SER A 1 80 ? 70.877 24.635 3.696 1.00 36.56 80 SER A C 1
ATOM 624 O O . SER A 1 80 ? 70.352 23.768 4.385 1.00 36.56 80 SER A O 1
ATOM 626 N N . ILE A 1 81 ? 70.157 25.608 3.131 1.00 40.53 81 ILE A N 1
ATOM 627 C CA . ILE A 1 81 ? 68.697 25.555 2.949 1.00 40.53 81 ILE A CA 1
ATOM 628 C C . ILE A 1 81 ? 68.473 25.348 1.454 1.00 40.53 81 ILE A C 1
ATOM 630 O O . ILE A 1 81 ? 68.409 26.321 0.705 1.00 40.53 81 ILE A O 1
ATOM 634 N N . LEU A 1 82 ? 68.376 24.100 1.004 1.00 39.00 82 LEU A N 1
ATOM 635 C CA . LEU A 1 82 ? 67.959 23.788 -0.362 1.00 39.00 82 LEU A CA 1
ATOM 636 C C . LEU A 1 82 ? 66.800 22.791 -0.340 1.00 39.00 82 LEU A C 1
ATOM 638 O O . LEU A 1 82 ? 66.699 21.950 0.546 1.00 39.00 82 LEU A O 1
ATOM 642 N N . ARG A 1 83 ? 65.858 22.982 -1.269 1.00 41.50 83 ARG A N 1
ATOM 643 C CA . ARG A 1 83 ? 64.651 22.169 -1.443 1.00 41.50 83 ARG A CA 1
ATOM 644 C C . ARG A 1 83 ? 64.606 21.643 -2.870 1.00 41.50 83 ARG A C 1
ATOM 646 O O . ARG A 1 83 ? 64.602 22.440 -3.804 1.00 41.50 83 ARG A O 1
ATOM 653 N N . GLY A 1 84 ? 64.526 20.322 -2.964 1.00 46.72 84 GLY A N 1
ATOM 654 C CA . GLY A 1 84 ? 64.568 19.448 -4.133 1.00 46.72 84 GLY A CA 1
ATOM 655 C C . GLY A 1 84 ? 64.537 17.990 -3.657 1.00 46.72 84 GLY A C 1
ATOM 656 O O . GLY A 1 84 ? 64.719 17.783 -2.459 1.00 46.72 84 GLY A O 1
ATOM 657 N N . LEU A 1 85 ? 64.296 16.996 -4.527 1.00 49.25 85 LEU A N 1
ATOM 658 C CA . LEU A 1 85 ? 64.716 15.618 -4.212 1.00 49.25 85 LEU A CA 1
ATOM 659 C C . LEU A 1 85 ? 66.251 15.645 -4.143 1.00 49.25 85 LEU A C 1
ATOM 661 O O . LEU A 1 85 ? 66.896 15.783 -5.178 1.00 49.25 85 LEU A O 1
ATOM 665 N N . ASP A 1 86 ? 66.781 15.673 -2.925 1.00 52.66 86 ASP A N 1
ATOM 666 C CA . ASP A 1 86 ? 68.198 15.595 -2.566 1.00 52.66 86 ASP A CA 1
ATOM 667 C C . ASP A 1 86 ? 68.264 14.465 -1.535 1.00 52.66 86 ASP A C 1
ATOM 669 O O . ASP A 1 86 ? 67.608 14.533 -0.484 1.00 52.66 86 ASP A O 1
ATOM 673 N N . GLU A 1 87 ? 68.862 13.344 -1.929 1.00 60.38 87 GLU A N 1
ATOM 674 C CA . GLU A 1 87 ? 68.637 12.040 -1.299 1.00 60.38 87 GLU A CA 1
ATOM 675 C C . GLU A 1 87 ? 69.958 11.377 -0.897 1.00 60.38 87 GLU A C 1
ATOM 677 O O . GLU A 1 87 ? 71.023 11.757 -1.374 1.00 60.38 87 GLU A O 1
ATOM 682 N N . PRO A 1 88 ? 69.931 10.383 0.001 1.00 58.59 88 PRO A N 1
ATOM 683 C CA . PRO A 1 88 ? 71.155 9.811 0.537 1.00 58.59 88 PRO A CA 1
ATOM 684 C C . PRO A 1 88 ? 71.921 8.995 -0.515 1.00 58.59 88 PRO A C 1
ATOM 686 O O . PRO A 1 88 ? 71.347 8.336 -1.378 1.00 58.59 88 PRO A O 1
ATOM 689 N N . GLU A 1 89 ? 73.246 8.959 -0.370 1.00 61.00 89 GLU A N 1
ATOM 690 C CA . GLU A 1 89 ? 74.155 8.194 -1.239 1.00 61.00 89 GLU A CA 1
ATOM 691 C C . GLU A 1 89 ? 73.916 6.662 -1.170 1.00 61.00 89 GLU A C 1
ATOM 693 O O . GLU A 1 89 ? 74.262 5.905 -2.093 1.00 61.00 89 GLU A O 1
ATOM 698 N N . GLU A 1 90 ? 73.323 6.183 -0.071 1.00 68.88 90 GLU A N 1
ATOM 699 C CA . GLU A 1 90 ? 73.091 4.763 0.192 1.00 68.88 90 GLU A CA 1
ATOM 700 C C . GLU A 1 90 ? 71.741 4.264 -0.341 1.00 68.88 90 GLU A C 1
ATOM 702 O O . GLU A 1 90 ? 70.687 4.825 -0.057 1.00 68.88 90 GLU A O 1
ATOM 707 N N . LEU A 1 91 ? 71.765 3.133 -1.063 1.00 67.38 91 LEU A N 1
ATOM 708 C CA . LEU A 1 91 ? 70.575 2.549 -1.704 1.00 67.38 91 LEU A CA 1
ATOM 709 C C . LEU A 1 91 ? 69.475 2.183 -0.697 1.00 67.38 91 LEU A C 1
ATOM 711 O O . LEU A 1 91 ? 68.300 2.289 -1.023 1.00 67.38 91 LEU A O 1
ATOM 715 N N . GLU A 1 92 ? 69.835 1.764 0.520 1.00 63.88 92 GLU A N 1
ATOM 716 C CA . GLU A 1 92 ? 68.865 1.399 1.567 1.00 63.88 92 GLU A CA 1
ATOM 717 C C . GLU A 1 92 ? 68.005 2.584 2.027 1.00 63.88 92 GLU A C 1
ATOM 719 O O . GLU A 1 92 ? 66.954 2.382 2.633 1.00 63.88 92 GLU A O 1
ATOM 724 N N . LEU A 1 93 ? 68.440 3.809 1.727 1.00 57.06 93 LEU A N 1
ATOM 725 C CA . LEU A 1 93 ? 67.812 5.047 2.171 1.00 57.06 93 LEU A CA 1
ATOM 726 C C . LEU A 1 93 ? 67.230 5.879 1.008 1.00 57.06 93 LEU A C 1
ATOM 728 O O . LEU A 1 93 ? 66.714 6.967 1.250 1.00 57.06 93 LEU A O 1
ATOM 732 N N . ALA A 1 94 ? 67.305 5.370 -0.226 1.00 64.94 94 ALA A N 1
ATOM 733 C CA . ALA A 1 94 ? 66.809 6.010 -1.446 1.00 64.94 94 ALA A CA 1
ATOM 734 C C . ALA A 1 94 ? 65.301 6.333 -1.387 1.00 64.94 94 ALA A C 1
ATOM 736 O O . ALA A 1 94 ? 64.541 5.578 -0.775 1.00 64.94 94 ALA A O 1
ATOM 737 N N . TYR A 1 95 ? 64.830 7.392 -2.054 1.00 65.00 95 TYR A N 1
ATOM 738 C CA . TYR A 1 95 ? 63.397 7.688 -2.169 1.00 65.00 95 TYR A CA 1
ATOM 739 C C . TYR A 1 95 ? 62.738 6.918 -3.325 1.00 65.00 95 TYR A C 1
ATOM 741 O O . TYR A 1 95 ? 63.348 6.595 -4.348 1.00 65.00 95 TYR A O 1
ATOM 749 N N . GLU A 1 96 ? 61.452 6.605 -3.142 1.00 75.81 96 GLU A N 1
ATOM 750 C CA . GLU A 1 96 ? 60.617 5.928 -4.138 1.00 75.81 96 GLU A CA 1
ATOM 751 C C . GLU A 1 96 ? 60.158 6.929 -5.210 1.00 75.81 96 GLU A C 1
ATOM 753 O O . GLU A 1 96 ? 59.511 7.930 -4.894 1.00 75.81 96 GLU A O 1
ATOM 758 N N . LEU A 1 97 ? 60.439 6.637 -6.480 1.00 72.75 97 LEU A N 1
ATOM 759 C CA . LEU A 1 97 ? 59.868 7.334 -7.630 1.00 72.75 97 LEU A CA 1
ATOM 760 C C . LEU A 1 97 ? 58.697 6.530 -8.202 1.00 72.75 97 LEU A C 1
ATOM 762 O O . LEU A 1 97 ? 58.749 5.303 -8.311 1.00 72.75 97 LEU A O 1
ATOM 766 N N . GLU A 1 98 ? 57.655 7.230 -8.637 1.00 74.81 98 GLU A N 1
ATOM 767 C CA . GLU A 1 98 ? 56.567 6.636 -9.406 1.00 74.81 98 GLU A CA 1
ATOM 768 C C . GLU A 1 98 ? 56.933 6.562 -10.892 1.00 74.81 98 GLU A C 1
ATOM 770 O O . GLU A 1 98 ? 57.613 7.431 -11.447 1.00 74.81 98 GLU A O 1
ATOM 775 N N . LEU A 1 99 ? 56.456 5.510 -11.554 1.00 71.44 99 LEU A N 1
ATOM 776 C CA . LEU A 1 99 ? 56.628 5.345 -12.992 1.00 71.44 99 LEU A CA 1
ATOM 777 C C . LEU A 1 99 ? 55.845 6.403 -13.780 1.00 71.44 99 LEU A C 1
ATOM 779 O O . LEU A 1 99 ? 54.761 6.822 -13.391 1.00 71.44 99 LEU A O 1
ATOM 783 N N . ASP A 1 100 ? 56.407 6.795 -14.920 1.00 66.62 100 ASP A N 1
ATOM 784 C CA . ASP A 1 100 ? 55.905 7.768 -15.896 1.00 66.62 100 ASP A CA 1
ATOM 785 C C . ASP A 1 100 ? 55.706 9.204 -15.380 1.00 66.62 100 ASP A C 1
ATOM 787 O O . ASP A 1 100 ? 55.297 10.085 -16.149 1.00 66.62 100 ASP A O 1
ATOM 791 N N . THR A 1 101 ? 56.112 9.472 -14.139 1.00 61.47 101 THR A N 1
ATOM 792 C CA . THR A 1 101 ? 56.083 10.790 -13.498 1.00 61.47 101 THR A CA 1
ATOM 793 C C . THR A 1 101 ? 57.399 11.548 -13.714 1.00 61.47 101 THR A C 1
ATOM 795 O O . THR A 1 101 ? 58.489 10.972 -13.676 1.00 61.47 101 THR A O 1
ATOM 798 N N . ASP A 1 102 ? 57.295 12.858 -13.959 1.00 65.56 102 ASP A N 1
ATOM 799 C CA . ASP A 1 102 ? 58.447 13.754 -14.091 1.00 65.56 102 ASP A CA 1
ATOM 800 C C . ASP A 1 102 ? 58.781 14.369 -12.727 1.00 65.56 102 ASP A C 1
ATOM 802 O O . ASP A 1 102 ? 57.973 15.097 -12.146 1.00 65.56 102 ASP A O 1
ATOM 806 N N . TYR A 1 103 ? 59.995 14.133 -12.243 1.00 64.44 103 TYR A N 1
ATOM 807 C CA . TYR A 1 103 ? 60.477 14.652 -10.967 1.00 64.44 103 TYR A CA 1
ATOM 808 C C . TYR A 1 103 ? 61.595 15.672 -11.183 1.00 64.44 103 TYR A C 1
ATOM 810 O O . TYR A 1 103 ? 62.465 15.474 -12.027 1.00 64.44 103 TYR A O 1
ATOM 818 N N . GLN A 1 104 ? 61.583 16.774 -10.429 1.00 62.94 104 GLN A N 1
ATOM 819 C CA . GLN A 1 104 ? 62.648 17.785 -10.451 1.00 62.94 104 GLN A CA 1
ATOM 820 C C . GLN A 1 104 ? 63.572 17.577 -9.244 1.00 62.94 104 GLN A C 1
ATOM 822 O O . GLN A 1 104 ? 63.132 17.707 -8.099 1.00 62.94 104 GLN A O 1
ATOM 827 N N . ALA A 1 105 ? 64.841 17.283 -9.505 1.00 63.34 105 ALA A N 1
ATOM 828 C CA . ALA A 1 105 ? 65.885 17.073 -8.510 1.00 63.34 105 ALA A CA 1
ATOM 829 C C . ALA A 1 105 ? 66.939 18.188 -8.589 1.00 63.34 105 ALA A C 1
ATOM 831 O O . ALA A 1 105 ? 67.095 18.863 -9.613 1.00 63.34 105 ALA A O 1
ATOM 832 N N . PHE A 1 106 ? 67.619 18.438 -7.474 1.00 62.78 106 PHE A N 1
ATOM 833 C CA . PHE A 1 106 ? 68.545 19.558 -7.315 1.00 62.78 106 PHE A CA 1
ATOM 834 C C . PHE A 1 106 ? 69.874 19.040 -6.791 1.00 62.78 106 PHE A C 1
ATOM 836 O O . PHE A 1 106 ? 69.914 17.989 -6.180 1.00 62.78 106 PHE A O 1
ATOM 843 N N . VAL A 1 107 ? 70.942 19.795 -7.035 1.00 60.50 107 VAL A N 1
ATOM 844 C CA . VAL A 1 107 ? 72.296 19.421 -6.615 1.00 60.50 107 VAL A CA 1
ATOM 845 C C . VAL A 1 107 ? 72.756 20.404 -5.538 1.00 60.50 107 VAL A C 1
ATOM 847 O O . VAL A 1 107 ? 72.668 21.623 -5.762 1.00 60.50 107 VAL A O 1
ATOM 850 N N . THR A 1 108 ? 73.189 19.924 -4.368 1.00 54.66 108 THR A N 1
ATOM 851 C CA . THR A 1 108 ? 73.454 20.791 -3.201 1.00 54.66 108 THR A CA 1
ATOM 852 C C . THR A 1 108 ? 74.872 21.373 -3.156 1.00 54.66 108 THR A C 1
ATOM 854 O O . THR A 1 108 ? 75.847 20.779 -3.605 1.00 54.66 108 THR A O 1
ATOM 857 N N . GLU A 1 109 ? 75.018 22.606 -2.647 1.00 49.12 109 GLU A N 1
ATOM 858 C CA . GLU A 1 109 ? 76.324 23.280 -2.540 1.00 49.12 109 GLU A CA 1
ATOM 859 C C . GLU A 1 109 ? 76.990 22.998 -1.181 1.00 49.12 109 GLU A C 1
ATOM 861 O O . GLU A 1 109 ? 76.423 23.318 -0.137 1.00 49.12 109 GLU A O 1
ATOM 866 N N . GLN A 1 110 ? 78.227 22.483 -1.186 1.00 48.09 110 GLN A N 1
ATOM 867 C CA . GLN A 1 110 ? 79.119 22.506 -0.018 1.00 48.09 110 GLN A CA 1
ATOM 868 C C . GLN A 1 110 ? 80.071 23.715 -0.112 1.00 48.09 110 GLN A C 1
ATOM 870 O O . GLN A 1 110 ? 80.914 23.763 -1.019 1.00 48.09 110 GLN A O 1
ATOM 875 N N . PRO A 1 111 ? 79.989 24.704 0.798 1.00 43.25 111 PRO A N 1
ATOM 876 C CA . PRO A 1 111 ? 80.834 25.891 0.731 1.00 43.25 111 PRO A CA 1
ATOM 877 C C . PRO A 1 111 ? 82.327 25.550 0.879 1.00 43.25 111 PRO A C 1
ATOM 879 O O . PRO A 1 111 ? 82.753 24.995 1.887 1.00 43.25 111 PRO A O 1
ATOM 882 N N . GLY A 1 112 ? 83.147 25.937 -0.105 1.00 48.53 112 GLY A N 1
ATOM 883 C CA . GLY A 1 112 ? 84.617 25.903 -0.011 1.00 48.53 112 GLY A CA 1
ATOM 884 C C . GLY A 1 112 ? 85.333 24.765 -0.749 1.00 48.53 112 GLY A C 1
ATOM 885 O O . GLY A 1 112 ? 86.565 24.765 -0.795 1.00 48.53 112 GLY A O 1
ATOM 886 N N . ALA A 1 113 ? 84.612 23.843 -1.385 1.00 46.94 113 ALA A N 1
ATOM 887 C CA . ALA A 1 113 ? 85.209 22.764 -2.170 1.00 46.94 113 ALA A CA 1
ATOM 888 C C . ALA A 1 113 ? 85.212 23.077 -3.680 1.00 46.94 113 ALA A C 1
ATOM 890 O O . ALA A 1 113 ? 84.260 23.617 -4.233 1.00 46.94 113 ALA A O 1
ATOM 891 N N . THR A 1 114 ? 86.319 22.770 -4.366 1.00 49.91 114 THR A N 1
ATOM 892 C CA . THR A 1 114 ? 86.546 23.145 -5.782 1.00 49.91 114 THR A CA 1
ATOM 893 C C . THR A 1 114 ? 86.003 22.131 -6.798 1.00 49.91 114 THR A C 1
ATOM 895 O O . THR A 1 114 ? 86.004 22.421 -7.992 1.00 49.91 114 THR A O 1
ATOM 898 N N . ALA A 1 115 ? 85.523 20.975 -6.332 1.00 54.25 115 ALA A N 1
ATOM 899 C CA . ALA A 1 115 ? 84.675 20.026 -7.053 1.00 54.25 115 ALA A CA 1
ATOM 900 C C . ALA A 1 115 ? 84.098 19.036 -6.028 1.00 54.25 115 ALA A C 1
ATOM 902 O O . ALA A 1 115 ? 84.849 18.229 -5.478 1.00 54.25 115 ALA A O 1
ATOM 903 N N . VAL A 1 116 ? 82.797 19.114 -5.750 1.00 55.75 116 VAL A N 1
ATOM 904 C CA . VAL A 1 116 ? 82.094 18.127 -4.913 1.00 55.75 116 VAL A CA 1
ATOM 905 C C . VAL A 1 116 ? 81.245 17.262 -5.825 1.00 55.75 116 VAL A C 1
ATOM 907 O O . VAL A 1 116 ? 80.618 17.762 -6.763 1.00 55.75 116 VAL A O 1
ATOM 910 N N . LEU A 1 117 ? 81.330 15.954 -5.601 1.00 63.25 117 LEU A N 1
ATOM 911 C CA . LEU A 1 117 ? 80.517 14.965 -6.284 1.00 63.25 117 LEU A CA 1
ATOM 912 C C . LEU A 1 117 ? 79.255 14.770 -5.454 1.00 63.25 117 LEU A C 1
ATOM 914 O O . LEU A 1 117 ? 79.369 14.374 -4.297 1.00 63.25 117 LEU A O 1
ATOM 918 N N . ASP A 1 118 ? 78.107 15.031 -6.061 1.00 66.38 118 ASP A N 1
ATOM 919 C CA . ASP A 1 118 ? 76.813 14.718 -5.475 1.00 66.38 118 ASP A CA 1
ATOM 920 C C . ASP A 1 118 ? 76.358 13.344 -5.960 1.00 66.38 118 ASP A C 1
ATOM 922 O O . ASP A 1 118 ? 76.541 13.008 -7.142 1.00 66.38 118 ASP A O 1
ATOM 926 N N . LYS A 1 119 ? 75.845 12.521 -5.050 1.00 71.69 119 LYS A N 1
ATOM 927 C CA . LYS A 1 119 ? 75.447 11.149 -5.359 1.00 71.69 119 LYS A CA 1
ATOM 928 C C . LYS A 1 119 ? 74.060 10.883 -4.816 1.00 71.69 119 LYS A C 1
ATOM 930 O O . LYS A 1 119 ? 73.911 10.636 -3.625 1.00 71.69 119 LYS A O 1
ATOM 935 N N . ASP A 1 120 ? 73.106 10.791 -5.729 1.00 72.69 120 ASP A N 1
ATOM 936 C CA . ASP A 1 120 ? 71.721 10.520 -5.376 1.00 72.69 120 ASP A CA 1
ATOM 937 C C . ASP A 1 120 ? 71.379 9.071 -5.707 1.00 72.69 120 ASP A C 1
ATOM 939 O O . ASP A 1 120 ? 71.786 8.514 -6.742 1.00 72.69 120 ASP A O 1
ATOM 943 N N . ALA A 1 121 ? 70.615 8.448 -4.820 1.00 75.81 121 ALA A N 1
ATOM 944 C CA . ALA A 1 121 ? 70.037 7.139 -5.036 1.00 75.81 121 ALA A CA 1
ATOM 945 C C . ALA A 1 121 ? 68.517 7.220 -4.917 1.00 75.81 121 ALA A C 1
ATOM 947 O O . ALA A 1 121 ? 68.004 7.693 -3.917 1.00 75.81 121 ALA A O 1
ATOM 948 N N . PHE A 1 122 ? 67.824 6.670 -5.909 1.00 82.69 122 PHE A N 1
ATOM 949 C CA . PHE A 1 122 ? 66.369 6.554 -5.981 1.00 82.69 122 PHE A CA 1
ATOM 950 C C . PHE A 1 122 ? 65.987 5.083 -6.168 1.00 82.69 122 PHE A C 1
ATOM 952 O O . PHE A 1 122 ? 66.818 4.273 -6.593 1.00 82.69 122 PHE A O 1
ATOM 959 N N . PHE A 1 123 ? 64.728 4.716 -5.947 1.00 83.25 123 PHE A N 1
ATOM 960 C CA . PHE A 1 123 ? 64.222 3.399 -6.330 1.00 83.25 123 PHE A CA 1
ATOM 961 C C . PHE A 1 123 ? 62.832 3.447 -6.950 1.00 83.25 123 PHE A C 1
ATOM 963 O O . PHE A 1 123 ? 62.064 4.375 -6.740 1.00 83.25 123 PHE A O 1
ATOM 970 N N . VAL A 1 124 ? 62.504 2.415 -7.722 1.00 78.75 124 VAL A N 1
ATOM 971 C CA . VAL A 1 124 ? 61.166 2.182 -8.272 1.00 78.75 124 VAL A CA 1
ATOM 972 C C . VAL A 1 124 ? 60.794 0.731 -8.004 1.00 78.75 124 VAL A C 1
ATOM 974 O O . VAL A 1 124 ? 61.632 -0.165 -8.133 1.00 78.75 124 VAL A O 1
ATOM 977 N N . VAL A 1 125 ? 59.538 0.481 -7.639 1.00 82.56 125 VAL A N 1
ATOM 978 C CA . VAL A 1 125 ? 59.013 -0.879 -7.472 1.00 82.56 125 VAL A CA 1
ATOM 979 C C . VAL A 1 125 ? 58.310 -1.311 -8.752 1.00 82.56 125 VAL A C 1
ATOM 981 O O . VAL A 1 125 ? 57.367 -0.657 -9.196 1.00 82.56 125 VAL A O 1
ATOM 984 N N . LEU A 1 126 ? 58.765 -2.418 -9.343 1.00 78.12 126 LEU A N 1
ATOM 985 C CA . LEU A 1 126 ? 58.095 -3.051 -10.474 1.00 78.12 126 LEU A CA 1
ATOM 986 C C . LEU A 1 126 ? 57.245 -4.222 -9.981 1.00 78.12 126 LEU A C 1
ATOM 988 O O . LEU A 1 126 ? 57.738 -5.151 -9.350 1.00 78.12 126 LEU A O 1
ATOM 992 N N . ASP A 1 127 ? 55.961 -4.170 -10.299 1.00 78.12 127 ASP A N 1
ATOM 993 C CA . ASP A 1 127 ? 54.952 -5.187 -10.006 1.00 78.12 127 ASP A CA 1
ATOM 994 C C . ASP A 1 127 ? 55.057 -6.421 -10.914 1.00 78.12 127 ASP A C 1
ATOM 996 O O . ASP A 1 127 ? 54.704 -7.532 -10.521 1.00 78.12 127 ASP A O 1
ATOM 1000 N N . GLN A 1 128 ? 55.583 -6.231 -12.121 1.00 71.62 128 GLN A N 1
ATOM 1001 C CA . GLN A 1 128 ? 55.803 -7.272 -13.117 1.00 71.62 128 GLN A CA 1
ATOM 1002 C C . GLN A 1 128 ? 57.068 -6.988 -13.939 1.00 71.62 128 GLN A C 1
ATOM 1004 O O . GLN A 1 128 ? 57.512 -5.832 -14.003 1.00 71.62 128 GLN A O 1
ATOM 1009 N N . PRO A 1 129 ? 57.670 -8.003 -14.593 1.00 75.94 129 PRO A N 1
ATOM 1010 C CA . PRO A 1 129 ? 58.876 -7.786 -15.370 1.00 75.94 129 PRO A CA 1
ATOM 1011 C C . PRO A 1 129 ? 58.617 -6.787 -16.502 1.00 75.94 129 PRO A C 1
ATOM 1013 O O . PRO A 1 129 ? 57.760 -7.019 -17.348 1.00 75.94 129 PRO A O 1
ATOM 1016 N N . SER A 1 130 ? 59.332 -5.663 -16.505 1.00 72.38 130 SER A N 1
ATOM 1017 C CA . SER A 1 130 ? 59.042 -4.528 -17.388 1.00 72.38 130 SER A CA 1
ATOM 1018 C C . SER A 1 130 ? 60.315 -3.997 -18.036 1.00 72.38 130 SER A C 1
ATOM 1020 O O . SER A 1 130 ? 61.357 -3.890 -17.390 1.00 72.38 130 SER A O 1
ATOM 1022 N N . THR A 1 131 ? 60.252 -3.624 -19.314 1.00 79.19 131 THR A N 1
ATOM 1023 C CA . THR A 1 131 ? 61.316 -2.821 -19.936 1.00 79.19 131 THR A CA 1
ATOM 1024 C C . THR A 1 131 ? 61.086 -1.357 -19.594 1.00 79.19 131 THR A C 1
ATOM 1026 O O . THR A 1 131 ? 60.002 -0.824 -19.831 1.00 79.19 131 THR A O 1
ATOM 1029 N N . ILE A 1 132 ? 62.104 -0.716 -19.024 1.00 78.81 132 ILE A N 1
ATOM 1030 C CA . ILE A 1 132 ? 62.017 0.667 -18.555 1.00 78.81 132 ILE A CA 1
ATOM 1031 C C . ILE A 1 132 ? 62.984 1.584 -19.305 1.00 78.81 132 ILE A C 1
ATOM 1033 O O . ILE A 1 132 ? 64.076 1.181 -19.720 1.00 78.81 132 ILE A O 1
ATOM 1037 N N . GLN A 1 133 ? 62.594 2.846 -19.427 1.00 82.88 133 GLN A N 1
ATOM 1038 C CA . GLN A 1 133 ? 63.428 3.928 -19.923 1.00 82.88 133 GLN A CA 1
ATOM 1039 C C . GLN A 1 133 ? 63.630 4.959 -18.814 1.00 82.88 133 GLN A C 1
ATOM 1041 O O . GLN A 1 133 ? 62.682 5.612 -18.384 1.00 82.88 133 GLN A O 1
ATOM 1046 N N . LEU A 1 134 ? 64.881 5.156 -18.404 1.00 83.81 134 LEU A N 1
ATOM 1047 C CA . LEU A 1 134 ? 65.282 6.270 -17.554 1.00 83.81 134 LEU A CA 1
ATOM 1048 C C . LEU A 1 134 ? 65.699 7.448 -18.436 1.00 83.81 134 LEU A C 1
ATOM 1050 O O . LEU A 1 134 ? 66.545 7.325 -19.324 1.00 83.81 134 LEU A O 1
ATOM 1054 N N . THR A 1 135 ? 65.127 8.609 -18.158 1.00 81.25 135 THR A N 1
ATOM 1055 C CA . THR A 1 135 ? 65.433 9.859 -18.838 1.00 81.25 135 THR A CA 1
ATOM 1056 C C . THR A 1 135 ? 65.776 10.925 -17.808 1.00 81.25 135 THR A C 1
ATOM 1058 O O . THR A 1 135 ? 64.949 11.296 -16.984 1.00 81.25 135 THR A O 1
ATOM 1061 N N . LEU A 1 136 ? 67.005 11.426 -17.881 1.00 77.44 136 LEU A N 1
ATOM 1062 C CA . LEU A 1 136 ? 67.489 12.590 -17.154 1.00 77.44 136 LEU A CA 1
ATOM 1063 C C . LEU A 1 136 ? 67.590 13.769 -18.116 1.00 77.44 136 LEU A C 1
ATOM 1065 O O . LEU A 1 136 ? 68.139 13.623 -19.211 1.00 77.44 136 LEU A O 1
ATOM 1069 N N . GLN A 1 137 ? 67.083 14.932 -17.731 1.00 77.94 137 GLN A N 1
ATOM 1070 C CA . GLN A 1 137 ? 67.073 16.131 -18.570 1.00 77.94 137 GLN A CA 1
ATOM 1071 C C . GLN A 1 137 ? 67.497 17.364 -17.781 1.00 77.94 137 GLN A C 1
ATOM 1073 O O . GLN A 1 137 ? 67.438 17.367 -16.557 1.00 77.94 137 GLN A O 1
ATOM 1078 N N . ASN A 1 138 ? 67.885 18.430 -18.480 1.00 71.56 138 ASN A N 1
ATOM 1079 C CA . ASN A 1 138 ? 68.251 19.720 -17.877 1.00 71.56 138 ASN A CA 1
ATOM 1080 C C . ASN A 1 138 ? 69.437 19.641 -16.894 1.00 71.56 138 ASN A C 1
ATOM 1082 O O . ASN A 1 138 ? 69.501 20.389 -15.923 1.00 71.56 138 ASN A O 1
ATOM 1086 N N . LEU A 1 139 ? 70.392 18.747 -17.162 1.00 70.38 139 LEU A N 1
ATOM 1087 C CA . LEU A 1 139 ? 71.575 18.549 -16.324 1.00 70.38 139 LEU A CA 1
ATOM 1088 C C . LEU A 1 139 ? 72.452 19.823 -16.259 1.00 70.38 139 LEU A C 1
ATOM 1090 O O . LEU A 1 139 ? 72.590 20.522 -17.272 1.00 70.38 139 LEU A O 1
ATOM 1094 N N . PRO A 1 140 ? 73.090 20.134 -15.110 1.00 60.22 140 PRO A N 1
ATOM 1095 C CA . PRO A 1 140 ? 73.983 21.287 -14.990 1.00 60.22 140 PRO A CA 1
ATOM 1096 C C . PRO A 1 140 ? 75.181 21.161 -15.945 1.00 60.22 140 PRO A C 1
ATOM 1098 O O . PRO A 1 140 ? 75.925 20.185 -15.895 1.00 60.22 140 PRO A O 1
ATOM 1101 N N . THR A 1 141 ? 75.399 22.145 -16.822 1.00 56.12 141 THR A N 1
ATOM 1102 C CA . THR A 1 141 ? 76.499 22.125 -17.802 1.00 56.12 141 THR A CA 1
ATOM 1103 C C . THR A 1 141 ? 77.670 23.026 -17.401 1.00 56.12 141 THR A C 1
ATOM 1105 O O . THR A 1 141 ? 77.512 24.234 -17.232 1.00 56.12 141 THR A O 1
ATOM 1108 N N . GLY A 1 142 ? 78.875 22.445 -17.331 1.00 54.41 142 GLY A N 1
ATOM 1109 C CA . GLY A 1 142 ? 80.156 23.134 -17.127 1.00 54.41 142 GLY A CA 1
ATOM 1110 C C . GLY A 1 142 ? 81.325 22.326 -17.712 1.00 54.41 142 GLY A C 1
ATOM 1111 O O . GLY A 1 142 ? 81.273 21.096 -17.758 1.00 54.41 142 GLY A O 1
ATOM 1112 N N . GLN A 1 143 ? 82.378 22.989 -18.213 1.00 50.22 143 GLN A N 1
ATOM 1113 C CA . GLN A 1 143 ? 83.540 22.283 -18.775 1.00 50.22 143 GLN A CA 1
ATOM 1114 C C . GLN A 1 143 ? 84.261 21.500 -17.662 1.00 50.22 143 GLN A C 1
ATOM 1116 O O . GLN A 1 143 ? 84.838 22.112 -16.767 1.00 50.22 143 GLN A O 1
ATOM 1121 N N . ASN A 1 144 ? 84.240 20.164 -17.773 1.00 52.31 144 ASN A N 1
ATOM 1122 C CA . ASN A 1 144 ? 84.809 19.132 -16.881 1.00 52.31 144 ASN A CA 1
ATOM 1123 C C . ASN A 1 144 ? 83.855 18.451 -15.872 1.00 52.31 144 ASN A C 1
ATOM 1125 O O . ASN A 1 144 ? 84.336 17.681 -15.041 1.00 52.31 144 ASN A O 1
ATOM 1129 N N . ALA A 1 145 ? 82.533 18.631 -15.964 1.00 57.12 145 ALA A N 1
ATOM 1130 C CA . ALA A 1 145 ? 81.588 17.814 -15.192 1.00 57.12 145 ALA A CA 1
ATOM 1131 C C . ALA A 1 145 ? 81.432 16.409 -15.814 1.00 57.12 145 ALA A C 1
ATOM 1133 O O . ALA A 1 145 ? 81.196 16.277 -17.015 1.00 57.12 145 ALA A O 1
ATOM 1134 N N . THR A 1 146 ? 81.595 15.353 -15.010 1.00 65.44 146 THR A N 1
ATOM 1135 C CA . THR A 1 146 ? 81.292 13.967 -15.409 1.00 65.44 146 THR A CA 1
ATOM 1136 C C . THR A 1 146 ? 80.006 13.551 -14.717 1.00 65.44 146 THR A C 1
ATOM 1138 O O . THR A 1 146 ? 79.976 13.514 -13.489 1.00 65.44 146 THR A O 1
ATOM 1141 N N . THR A 1 147 ? 78.974 13.220 -15.493 1.00 73.31 147 THR A N 1
ATOM 1142 C CA . THR A 1 147 ? 77.686 12.763 -14.957 1.00 73.31 147 THR A CA 1
ATOM 1143 C C . THR A 1 147 ? 77.475 11.303 -15.308 1.00 73.31 147 THR A C 1
ATOM 1145 O O . THR A 1 147 ? 77.654 10.906 -16.460 1.00 73.31 147 THR A O 1
ATOM 1148 N N . THR A 1 148 ? 77.095 10.487 -14.331 1.00 79.38 148 THR A N 1
ATOM 1149 C CA . THR A 1 148 ? 76.792 9.069 -14.557 1.00 79.38 148 THR A CA 1
ATOM 1150 C C . THR A 1 148 ? 75.409 8.736 -14.029 1.00 79.38 148 THR A C 1
ATOM 1152 O O . THR A 1 148 ? 75.064 9.169 -12.937 1.00 79.38 148 THR A O 1
ATOM 1155 N N . ALA A 1 149 ? 74.645 7.954 -14.791 1.00 83.12 149 ALA A N 1
ATOM 1156 C CA . ALA A 1 149 ? 73.362 7.407 -14.370 1.00 83.12 149 ALA A CA 1
ATOM 1157 C C . ALA A 1 149 ? 73.364 5.886 -14.527 1.00 83.12 149 ALA A C 1
ATOM 1159 O O . ALA A 1 149 ? 73.731 5.358 -15.583 1.00 83.12 149 ALA A O 1
ATOM 1160 N N . GLN A 1 150 ? 72.959 5.192 -13.471 1.00 87.25 150 GLN A N 1
ATOM 1161 C CA . GLN A 1 150 ? 72.935 3.739 -13.382 1.00 87.25 150 GLN A CA 1
ATOM 1162 C C . GLN A 1 150 ? 71.549 3.258 -12.982 1.00 87.25 150 GLN A C 1
ATOM 1164 O O . GLN A 1 150 ? 70.917 3.871 -12.131 1.00 87.25 150 GLN A O 1
ATOM 1169 N N . ILE A 1 151 ? 71.121 2.131 -13.547 1.00 84.69 151 ILE A N 1
ATOM 1170 C CA . ILE A 1 151 ? 70.044 1.311 -12.992 1.00 84.69 151 ILE A CA 1
ATOM 1171 C C . ILE A 1 151 ? 70.689 0.070 -12.382 1.00 84.69 151 ILE A C 1
ATOM 1173 O O . ILE A 1 151 ? 71.476 -0.615 -13.044 1.00 84.69 151 ILE A O 1
ATOM 1177 N N . LEU A 1 152 ? 70.357 -0.215 -11.130 1.00 85.00 152 LEU A N 1
ATOM 1178 C CA . LEU A 1 152 ? 70.870 -1.314 -10.331 1.00 85.00 152 LEU A CA 1
ATOM 1179 C C . LEU A 1 152 ? 69.718 -2.214 -9.869 1.00 85.00 152 LEU A C 1
ATOM 1181 O O . LEU A 1 152 ? 68.592 -1.759 -9.684 1.00 85.00 152 LEU A O 1
ATOM 1185 N N . LEU A 1 153 ? 69.999 -3.499 -9.673 1.00 84.44 153 LEU A N 1
ATOM 1186 C CA . LEU A 1 153 ? 69.104 -4.404 -8.952 1.00 84.44 153 LEU A CA 1
ATOM 1187 C C . LEU A 1 153 ? 69.252 -4.219 -7.438 1.00 84.44 153 LEU A C 1
ATOM 1189 O O . LEU A 1 153 ? 70.214 -3.614 -6.965 1.00 84.44 153 LEU A O 1
ATOM 1193 N N . LYS A 1 154 ? 68.325 -4.808 -6.680 1.00 78.12 154 LYS A N 1
ATOM 1194 C CA . LYS A 1 154 ? 68.303 -4.788 -5.212 1.00 78.12 154 LYS A CA 1
ATOM 1195 C C . LYS A 1 154 ? 69.572 -5.304 -4.529 1.00 78.12 154 LYS A C 1
ATOM 1197 O O . LYS A 1 154 ? 69.892 -4.861 -3.435 1.00 78.12 154 LYS A O 1
ATOM 1202 N N . ASP A 1 155 ? 70.321 -6.196 -5.171 1.00 78.94 155 ASP A N 1
ATOM 1203 C CA . ASP A 1 155 ? 71.617 -6.687 -4.679 1.00 78.94 155 ASP A CA 1
ATOM 1204 C C . ASP A 1 155 ? 72.806 -5.756 -5.013 1.00 78.94 155 ASP A C 1
ATOM 1206 O O . ASP A 1 155 ? 73.957 -6.088 -4.730 1.00 78.94 155 ASP A O 1
ATOM 1210 N N . GLY A 1 156 ? 72.542 -4.597 -5.631 1.00 76.38 156 GLY A N 1
ATOM 1211 C CA . GLY A 1 156 ? 73.542 -3.627 -6.076 1.00 76.38 156 GLY A CA 1
ATOM 1212 C C . GLY A 1 156 ? 74.142 -3.918 -7.457 1.00 76.38 156 GLY A C 1
ATOM 1213 O O . GLY A 1 156 ? 75.020 -3.178 -7.908 1.00 76.38 156 GLY A O 1
ATOM 1214 N N . THR A 1 157 ? 73.695 -4.962 -8.164 1.00 84.56 157 THR A N 1
ATOM 1215 C CA . THR A 1 157 ? 74.190 -5.288 -9.510 1.00 84.56 157 THR A CA 1
ATOM 1216 C C . THR A 1 157 ? 73.772 -4.226 -10.526 1.00 84.56 157 THR A C 1
ATOM 1218 O O . THR A 1 157 ? 72.584 -3.998 -10.735 1.00 84.56 157 THR A O 1
ATOM 1221 N N . VAL A 1 158 ? 74.729 -3.618 -11.235 1.00 87.25 158 VAL A N 1
ATOM 1222 C CA . VAL A 1 158 ? 74.454 -2.624 -12.289 1.00 87.25 158 VAL A CA 1
ATOM 1223 C C . VAL A 1 158 ? 73.903 -3.310 -13.544 1.00 87.25 158 VAL A C 1
ATOM 1225 O O . VAL A 1 158 ? 74.601 -4.094 -14.187 1.00 87.25 158 VAL A O 1
ATOM 1228 N N . LYS A 1 159 ? 72.660 -2.992 -13.914 1.00 84.06 159 LYS A N 1
ATOM 1229 C CA . LYS A 1 159 ? 71.966 -3.524 -15.100 1.00 84.06 159 LYS A CA 1
ATOM 1230 C C . LYS A 1 159 ? 72.112 -2.652 -16.334 1.00 84.06 159 LYS A C 1
ATOM 1232 O O . LYS A 1 159 ? 72.226 -3.173 -17.437 1.00 84.06 159 LYS A O 1
ATOM 1237 N N . ALA A 1 160 ? 72.128 -1.341 -16.151 1.00 81.19 160 ALA A N 1
ATOM 1238 C CA . ALA A 1 160 ? 72.385 -0.390 -17.220 1.00 81.19 160 ALA A CA 1
ATOM 1239 C C . ALA A 1 160 ? 73.168 0.792 -16.648 1.00 81.19 160 ALA A C 1
ATOM 1241 O O . ALA A 1 160 ? 72.939 1.206 -15.516 1.00 81.19 160 ALA A O 1
ATOM 1242 N N . ASN A 1 161 ? 74.120 1.320 -17.412 1.00 86.25 161 ASN A N 1
ATOM 1243 C CA . ASN A 1 161 ? 74.953 2.443 -16.997 1.00 86.25 161 ASN A CA 1
ATOM 1244 C C . ASN A 1 161 ? 75.266 3.330 -18.196 1.00 86.25 161 ASN A C 1
ATOM 1246 O O . ASN A 1 161 ? 75.605 2.827 -19.269 1.00 86.25 161 ASN A O 1
ATOM 1250 N N . LYS A 1 162 ? 75.214 4.644 -17.999 1.00 84.06 162 LYS A N 1
ATOM 1251 C CA . LYS A 1 162 ? 75.672 5.616 -18.983 1.00 84.06 162 LYS A CA 1
ATOM 1252 C C . LYS A 1 162 ? 76.397 6.755 -18.290 1.00 84.06 162 LYS A C 1
ATOM 1254 O O . LYS A 1 162 ? 75.839 7.447 -17.444 1.00 84.06 162 LYS A O 1
ATOM 1259 N N . THR A 1 163 ? 77.643 6.949 -18.702 1.00 79.56 163 THR A N 1
ATOM 1260 C CA . THR A 1 163 ? 78.477 8.083 -18.307 1.00 79.56 163 THR A CA 1
ATOM 1261 C C . THR A 1 163 ? 78.516 9.080 -19.453 1.00 79.56 163 THR A C 1
ATOM 1263 O O . THR A 1 163 ? 78.743 8.694 -20.600 1.00 79.56 163 THR A O 1
ATOM 1266 N N . ASN A 1 164 ? 78.312 10.354 -19.139 1.00 71.88 164 ASN A N 1
ATOM 1267 C CA . ASN A 1 164 ? 78.415 11.456 -20.079 1.00 71.88 164 ASN A CA 1
ATOM 1268 C C . ASN A 1 164 ? 79.575 12.379 -19.685 1.00 71.88 164 ASN A C 1
ATOM 1270 O O . ASN A 1 164 ? 79.683 12.797 -18.530 1.00 71.88 164 ASN A O 1
ATOM 1274 N N . THR A 1 165 ? 80.453 12.679 -20.641 1.00 59.88 165 THR A N 1
ATOM 1275 C CA . THR A 1 165 ? 81.636 13.534 -20.475 1.00 59.88 165 THR A CA 1
ATOM 1276 C C . THR A 1 165 ? 81.610 14.636 -21.537 1.00 59.88 165 THR A C 1
ATOM 1278 O O . THR A 1 165 ? 82.283 14.558 -22.562 1.00 59.88 165 THR A O 1
ATOM 1281 N N . GLY A 1 166 ? 80.792 15.673 -21.334 1.00 59.78 166 GLY A N 1
ATOM 1282 C CA . GLY A 1 166 ? 80.620 16.734 -22.332 1.00 59.78 166 GLY A CA 1
ATOM 1283 C C . GLY A 1 166 ? 79.460 17.694 -22.053 1.00 59.78 166 GLY A C 1
ATOM 1284 O O . GLY A 1 166 ? 78.870 17.678 -20.982 1.00 59.78 166 GLY A O 1
ATOM 1285 N N . SER A 1 167 ? 79.134 18.547 -23.031 1.00 56.41 167 SER A N 1
ATOM 1286 C CA . SER A 1 167 ? 78.104 19.602 -22.957 1.00 56.41 167 SER A CA 1
ATOM 1287 C C . SER A 1 167 ? 76.665 19.122 -23.223 1.00 56.41 167 SER A C 1
ATOM 1289 O O . SER A 1 167 ? 75.817 19.922 -23.616 1.00 56.41 167 SER A O 1
ATOM 1291 N N . GLU A 1 168 ? 76.397 17.822 -23.116 1.00 61.25 168 GLU A N 1
ATOM 1292 C CA . GLU A 1 168 ? 75.063 17.257 -23.339 1.00 61.25 168 GLU A CA 1
ATOM 1293 C C . GLU A 1 168 ? 74.161 17.495 -22.116 1.00 61.25 168 GLU A C 1
ATOM 1295 O O . GLU A 1 168 ? 74.521 17.157 -20.993 1.00 61.25 168 GLU A O 1
ATOM 1300 N N . ASN A 1 169 ? 72.968 18.059 -22.340 1.00 65.69 169 ASN A N 1
ATOM 1301 C CA . ASN A 1 169 ? 72.031 18.428 -21.267 1.00 65.69 169 ASN A CA 1
ATOM 1302 C C . ASN A 1 169 ? 71.137 17.267 -20.781 1.00 65.69 169 ASN A C 1
ATOM 1304 O O . ASN A 1 169 ? 70.475 17.423 -19.757 1.00 65.69 169 ASN A O 1
ATOM 1308 N N . ASN A 1 170 ? 71.091 16.128 -21.490 1.00 72.06 170 ASN A N 1
ATOM 1309 C CA . ASN A 1 170 ? 70.169 15.019 -21.209 1.00 72.06 170 ASN A CA 1
ATOM 1310 C C . ASN A 1 170 ? 70.887 13.655 -21.262 1.00 72.06 170 ASN A C 1
ATOM 1312 O O . ASN A 1 170 ? 71.732 13.429 -22.128 1.00 72.06 170 ASN A O 1
ATOM 1316 N N . ILE A 1 171 ? 70.497 12.712 -20.402 1.00 75.50 171 ILE A N 1
ATOM 1317 C CA . ILE A 1 171 ? 70.921 11.305 -20.445 1.00 75.50 171 ILE A CA 1
ATOM 1318 C C . ILE A 1 171 ? 69.678 10.431 -20.602 1.00 75.50 171 ILE A C 1
ATOM 1320 O O . ILE A 1 171 ? 68.814 10.411 -19.736 1.00 75.50 171 ILE A O 1
ATOM 1324 N N . ILE A 1 172 ? 69.610 9.669 -21.694 1.00 78.69 172 ILE A N 1
ATOM 1325 C CA . ILE A 1 172 ? 68.604 8.613 -21.868 1.00 78.69 172 ILE A CA 1
ATOM 1326 C C . ILE A 1 172 ? 69.300 7.262 -21.749 1.00 78.69 172 ILE A C 1
ATOM 1328 O O . ILE A 1 172 ? 70.286 7.008 -22.461 1.00 78.69 172 ILE A O 1
ATOM 1332 N N . LEU A 1 173 ? 68.790 6.432 -20.844 1.00 79.81 173 LEU A N 1
ATOM 1333 C CA . LEU A 1 173 ? 69.269 5.097 -20.528 1.00 79.81 173 LEU A CA 1
ATOM 1334 C C . LEU A 1 173 ? 68.105 4.107 -20.671 1.00 79.81 173 LEU A C 1
ATOM 1336 O O . LEU A 1 173 ? 67.091 4.221 -19.987 1.00 79.81 173 LEU A O 1
ATOM 1340 N N . TYR A 1 174 ? 68.275 3.130 -21.556 1.00 76.38 174 TYR A N 1
ATOM 1341 C CA . TYR A 1 174 ? 67.315 2.050 -21.762 1.00 76.38 174 TYR A CA 1
ATOM 1342 C C . TYR A 1 174 ? 67.812 0.798 -21.052 1.00 76.38 174 TYR A C 1
ATOM 1344 O O . TYR A 1 174 ? 68.996 0.461 -21.144 1.00 76.38 174 TYR A O 1
ATOM 1352 N N . ALA A 1 175 ? 66.912 0.126 -20.349 1.00 67.44 175 ALA A N 1
ATOM 1353 C CA . ALA A 1 175 ? 67.174 -1.168 -19.748 1.00 67.44 175 ALA A CA 1
ATOM 1354 C C . ALA A 1 175 ? 66.681 -2.300 -20.656 1.00 67.44 175 ALA A C 1
ATOM 1356 O O . ALA A 1 175 ? 65.711 -2.128 -21.385 1.00 67.44 175 ALA A O 1
ATOM 1357 N N . GLU A 1 176 ? 67.303 -3.474 -20.568 1.00 69.62 176 GLU A N 1
ATOM 1358 C CA . GLU A 1 176 ? 66.626 -4.727 -20.930 1.00 69.62 176 GLU A CA 1
ATOM 1359 C C . GLU A 1 176 ? 65.515 -5.026 -19.903 1.00 69.62 176 GLU A C 1
ATOM 1361 O O . GLU A 1 176 ? 65.426 -4.354 -18.874 1.00 69.62 176 GLU A O 1
ATOM 1366 N N . SER A 1 177 ? 64.664 -6.026 -20.158 1.00 77.00 177 SER A N 1
ATOM 1367 C CA . SER A 1 177 ? 63.570 -6.387 -19.244 1.00 77.00 177 SER A CA 1
ATOM 1368 C C . SER A 1 177 ? 64.059 -6.526 -17.797 1.00 77.00 177 SER A C 1
ATOM 1370 O O . SER A 1 177 ? 64.894 -7.380 -17.485 1.00 77.00 177 SER A O 1
ATOM 1372 N N . MET A 1 178 ? 63.516 -5.694 -16.911 1.00 81.38 178 MET A N 1
ATOM 1373 C CA . MET A 1 178 ? 63.779 -5.736 -15.477 1.00 81.38 178 MET A CA 1
ATOM 1374 C C . MET A 1 178 ? 62.856 -6.757 -14.813 1.00 81.38 178 MET A C 1
ATOM 1376 O O . MET A 1 178 ? 61.757 -6.978 -15.318 1.00 81.38 178 MET A O 1
ATOM 1380 N N . PRO A 1 179 ? 63.280 -7.416 -13.723 1.00 78.25 179 PRO A N 1
ATOM 1381 C CA . PRO A 1 179 ? 62.413 -8.318 -12.973 1.00 78.25 179 PRO A CA 1
ATOM 1382 C C . PRO A 1 179 ? 61.306 -7.546 -12.238 1.00 78.25 179 PRO A C 1
ATOM 1384 O O . PRO A 1 179 ? 61.412 -6.339 -12.033 1.00 78.25 179 PRO A O 1
ATOM 1387 N N . ALA A 1 180 ? 60.267 -8.269 -11.819 1.00 83.75 180 ALA A N 1
ATOM 1388 C CA . ALA A 1 180 ? 59.221 -7.783 -10.917 1.00 83.75 180 ALA A CA 1
ATOM 1389 C C . ALA A 1 180 ? 59.770 -7.608 -9.489 1.00 83.75 180 ALA A C 1
ATOM 1391 O O . ALA A 1 180 ? 59.517 -8.432 -8.611 1.00 83.75 180 ALA A O 1
ATOM 1392 N N . ASP A 1 181 ? 60.632 -6.616 -9.293 1.00 83.19 181 ASP A N 1
ATOM 1393 C CA . ASP A 1 181 ? 61.279 -6.332 -8.014 1.00 83.19 181 ASP A CA 1
ATOM 1394 C C . ASP A 1 181 ? 61.643 -4.841 -7.921 1.00 83.19 181 ASP A C 1
ATOM 1396 O O . ASP A 1 181 ? 61.513 -4.077 -8.884 1.00 83.19 181 ASP A O 1
ATOM 1400 N N . THR A 1 182 ? 62.117 -4.419 -6.751 1.00 83.88 182 THR A N 1
ATOM 1401 C CA . THR A 1 182 ? 62.690 -3.092 -6.549 1.00 83.88 182 THR A CA 1
ATOM 1402 C C . THR A 1 182 ? 63.977 -2.947 -7.353 1.00 83.88 182 THR A C 1
ATOM 1404 O O . THR A 1 182 ? 64.936 -3.709 -7.192 1.00 83.88 182 THR A O 1
ATOM 1407 N N . ILE A 1 183 ? 64.012 -1.921 -8.193 1.00 86.44 183 ILE A N 1
ATOM 1408 C CA . ILE A 1 183 ? 65.211 -1.491 -8.902 1.00 86.44 183 ILE A CA 1
ATOM 1409 C C . ILE A 1 183 ? 65.644 -0.130 -8.376 1.00 86.44 183 ILE A C 1
ATOM 1411 O O . ILE A 1 183 ? 64.820 0.707 -8.017 1.00 86.44 183 ILE A O 1
ATOM 1415 N N . TYR A 1 184 ? 66.948 0.092 -8.360 1.00 85.94 184 TYR A N 1
ATOM 1416 C CA . TYR A 1 184 ? 67.552 1.318 -7.869 1.00 85.94 184 TYR A CA 1
ATOM 1417 C C . TYR A 1 184 ? 68.115 2.127 -9.025 1.00 85.94 184 TYR A C 1
ATOM 1419 O O . TYR A 1 184 ? 68.617 1.576 -10.002 1.00 85.94 184 TYR A O 1
ATOM 1427 N N . ILE A 1 185 ? 68.058 3.443 -8.914 1.00 86.00 185 ILE A N 1
ATOM 1428 C CA . ILE A 1 185 ? 68.662 4.379 -9.849 1.00 86.00 185 ILE A CA 1
ATOM 1429 C C . ILE A 1 185 ? 69.706 5.156 -9.072 1.00 86.00 185 ILE A C 1
ATOM 1431 O O . ILE A 1 185 ? 69.391 5.751 -8.052 1.00 86.00 185 ILE A O 1
ATOM 1435 N N . ARG A 1 186 ? 70.948 5.152 -9.548 1.00 84.31 186 ARG A N 1
ATOM 1436 C CA . ARG A 1 186 ? 72.019 5.943 -8.943 1.00 84.31 186 ARG A CA 1
ATOM 1437 C C . ARG A 1 186 ? 72.516 6.984 -9.924 1.00 84.31 186 ARG A C 1
ATOM 1439 O O . ARG A 1 186 ? 72.908 6.638 -11.045 1.00 84.31 186 ARG A O 1
ATOM 1446 N N . THR A 1 187 ? 72.555 8.231 -9.486 1.00 81.12 187 THR A N 1
ATOM 1447 C CA . THR A 1 187 ? 73.143 9.347 -10.221 1.00 81.12 187 THR A CA 1
ATOM 1448 C C . THR A 1 187 ? 74.390 9.839 -9.506 1.00 81.12 187 THR A C 1
ATOM 1450 O O . THR A 1 187 ? 74.420 9.961 -8.293 1.00 81.12 187 THR A O 1
ATOM 1453 N N . ASN A 1 188 ? 75.447 10.104 -10.271 1.00 77.44 188 ASN A N 1
ATOM 1454 C CA . ASN A 1 188 ? 76.663 10.751 -9.785 1.00 77.44 188 ASN A CA 1
ATOM 1455 C C . ASN A 1 188 ? 76.853 12.029 -10.600 1.00 77.44 188 ASN A C 1
ATOM 1457 O O . ASN A 1 188 ? 77.129 11.940 -11.802 1.00 77.44 188 ASN A O 1
ATOM 1461 N N . LEU A 1 189 ? 76.691 13.189 -9.969 1.00 72.12 189 LEU A N 1
ATOM 1462 C CA . LEU A 1 189 ? 76.648 14.507 -10.602 1.00 72.12 189 LEU A CA 1
ATOM 1463 C C . LEU A 1 189 ? 77.793 15.379 -10.069 1.00 72.12 189 LEU A C 1
ATOM 1465 O O . LEU A 1 189 ? 77.905 15.634 -8.876 1.00 72.12 189 LEU A O 1
ATOM 1469 N N . ALA A 1 190 ? 78.678 15.844 -10.952 1.00 66.25 190 ALA A N 1
ATOM 1470 C CA . ALA A 1 190 ? 79.773 16.740 -10.571 1.00 66.25 190 ALA A CA 1
ATOM 1471 C C . ALA A 1 190 ? 79.339 18.216 -10.658 1.00 66.25 190 ALA A C 1
ATOM 1473 O O . ALA A 1 190 ? 78.909 18.660 -11.725 1.00 66.25 190 ALA A O 1
ATOM 1474 N N . ILE A 1 191 ? 79.497 18.990 -9.575 1.00 59.53 191 ILE A N 1
ATOM 1475 C CA . ILE A 1 191 ? 79.020 20.386 -9.493 1.00 59.53 191 ILE A CA 1
ATOM 1476 C C . ILE A 1 191 ? 80.148 21.410 -9.699 1.00 59.53 191 ILE A C 1
ATOM 1478 O O . ILE A 1 191 ? 81.272 21.233 -9.228 1.00 59.53 191 ILE A O 1
ATOM 1482 N N . THR A 1 192 ? 79.816 22.543 -10.328 1.00 55.88 192 THR A N 1
ATOM 1483 C CA . THR A 1 192 ? 80.576 23.808 -10.267 1.00 55.88 192 THR A CA 1
ATOM 1484 C C . THR A 1 192 ? 79.684 24.917 -9.695 1.00 55.88 192 THR A C 1
ATOM 1486 O O . THR A 1 192 ? 78.485 24.879 -9.961 1.00 55.88 192 THR A O 1
ATOM 1489 N N . ASN A 1 193 ? 80.244 25.884 -8.947 1.00 52.88 193 ASN A N 1
ATOM 1490 C CA . ASN A 1 193 ? 79.531 26.985 -8.263 1.00 52.88 193 ASN A CA 1
ATOM 1491 C C . ASN A 1 193 ? 78.238 27.430 -8.989 1.00 52.88 193 ASN A C 1
ATOM 1493 O O . ASN A 1 193 ? 78.306 27.818 -10.154 1.00 52.88 193 ASN A O 1
ATOM 1497 N N . GLU A 1 194 ? 77.103 27.415 -8.270 1.00 54.19 194 GLU A N 1
ATOM 1498 C CA . GLU A 1 194 ? 75.716 27.734 -8.698 1.00 54.19 194 GLU A CA 1
ATOM 1499 C C . GLU A 1 194 ? 74.778 26.569 -9.117 1.00 54.19 194 GLU A C 1
ATOM 1501 O O . GLU A 1 194 ? 73.689 26.825 -9.639 1.00 54.19 194 GLU A O 1
ATOM 1506 N N . GLY A 1 195 ? 75.125 25.303 -8.844 1.00 54.22 195 GLY A N 1
ATOM 1507 C CA . GLY A 1 195 ? 74.318 24.118 -9.214 1.00 54.22 195 GLY A CA 1
ATOM 1508 C C . GLY A 1 195 ? 72.851 24.121 -8.746 1.00 54.22 195 GLY A C 1
ATOM 1509 O O . GLY A 1 195 ? 71.961 23.711 -9.487 1.00 54.22 195 GLY A O 1
ATOM 1510 N N . TRP A 1 196 ? 72.566 24.695 -7.578 1.00 53.12 196 TRP A N 1
ATOM 1511 C CA . TRP A 1 196 ? 71.218 24.765 -7.005 1.00 53.12 196 TRP A CA 1
ATOM 1512 C C . TRP A 1 196 ? 70.227 25.668 -7.764 1.00 53.12 196 TRP A C 1
ATOM 1514 O O . TRP A 1 196 ? 69.021 25.600 -7.529 1.00 53.12 196 TRP A O 1
ATOM 1524 N N . LYS A 1 197 ? 70.696 26.522 -8.685 1.00 53.84 197 LYS A N 1
ATOM 1525 C CA . LYS A 1 197 ? 69.833 27.438 -9.458 1.00 53.84 197 LYS A CA 1
ATOM 1526 C C . LYS A 1 197 ? 69.163 26.779 -10.672 1.00 53.84 197 LYS A C 1
ATOM 1528 O O . LYS A 1 197 ? 68.387 27.441 -11.363 1.00 53.84 197 LYS A O 1
ATOM 1533 N N . ARG A 1 198 ? 69.485 25.517 -10.982 1.00 61.94 198 ARG A N 1
ATOM 1534 C CA . ARG A 1 198 ? 69.012 24.796 -12.176 1.00 61.94 198 ARG A CA 1
ATOM 1535 C C . ARG A 1 198 ? 68.669 23.336 -11.838 1.00 61.94 198 ARG A C 1
ATOM 1537 O O . ARG A 1 198 ? 69.581 22.513 -11.862 1.00 61.94 198 ARG A O 1
ATOM 1544 N N . PRO A 1 199 ? 67.399 23.006 -11.535 1.00 65.56 199 PRO A N 1
ATOM 1545 C CA . PRO A 1 199 ? 67.007 21.621 -11.303 1.00 65.56 199 PRO A CA 1
ATOM 1546 C C . PRO A 1 199 ? 67.148 20.783 -12.570 1.00 65.56 199 PRO A C 1
ATOM 1548 O O . PRO A 1 199 ? 66.867 21.258 -13.676 1.00 65.56 199 PRO A O 1
ATOM 1551 N N . TYR A 1 200 ? 67.544 19.529 -12.386 1.00 70.06 200 TYR A N 1
ATOM 1552 C CA . TYR A 1 200 ? 67.488 18.517 -13.425 1.00 70.06 200 TYR A CA 1
ATOM 1553 C C . TYR A 1 200 ? 66.206 17.695 -13.273 1.00 70.06 200 TYR A C 1
ATOM 1555 O O . TYR A 1 200 ? 65.633 17.582 -12.194 1.00 70.06 200 TYR A O 1
ATOM 1563 N N . THR A 1 201 ? 65.714 17.141 -14.373 1.00 74.38 201 THR A N 1
ATOM 1564 C CA . THR A 1 201 ? 64.481 16.351 -14.400 1.00 74.38 201 THR A CA 1
ATOM 1565 C C . THR A 1 201 ? 64.821 14.872 -14.500 1.00 74.38 201 THR A C 1
ATOM 1567 O O . THR A 1 201 ? 65.633 14.510 -15.347 1.00 74.38 201 THR A O 1
ATOM 1570 N N . ILE A 1 202 ? 64.190 14.023 -13.692 1.00 75.81 202 ILE A N 1
ATOM 1571 C CA . ILE A 1 202 ? 64.290 12.563 -13.756 1.00 75.81 202 ILE A CA 1
ATOM 1572 C C . ILE A 1 202 ? 62.910 11.986 -14.100 1.00 75.81 202 ILE A C 1
ATOM 1574 O O . ILE A 1 202 ? 61.895 12.390 -13.534 1.00 75.81 202 ILE A O 1
ATOM 1578 N N . LYS A 1 203 ? 62.864 11.076 -15.074 1.00 78.81 203 LYS A N 1
ATOM 1579 C CA . LYS A 1 203 ? 61.651 10.373 -15.512 1.00 78.81 203 LYS A CA 1
ATOM 1580 C C . LYS A 1 203 ? 61.975 8.907 -15.755 1.00 78.81 203 LYS A C 1
ATOM 1582 O O . LYS A 1 203 ? 62.917 8.606 -16.490 1.00 78.81 203 LYS A O 1
ATOM 1587 N N . VAL A 1 204 ? 61.175 8.002 -15.200 1.00 78.56 204 VAL A N 1
ATOM 1588 C CA . VAL A 1 204 ? 61.300 6.552 -15.416 1.00 78.56 204 VAL A CA 1
ATOM 1589 C C . VAL A 1 204 ? 60.004 6.048 -16.030 1.00 78.56 204 VAL A C 1
ATOM 1591 O O . VAL A 1 204 ? 59.000 6.028 -15.337 1.00 78.56 204 VAL A O 1
ATOM 1594 N N . GLY A 1 205 ? 59.996 5.665 -17.308 1.00 70.69 205 GLY A N 1
ATOM 1595 C CA . GLY A 1 205 ? 58.778 5.208 -17.992 1.00 70.69 205 GLY A CA 1
ATOM 1596 C C . GLY A 1 205 ? 58.802 3.741 -18.416 1.00 70.69 205 GLY A C 1
ATOM 1597 O O . GLY A 1 205 ? 59.878 3.203 -18.695 1.00 70.69 205 GLY A O 1
ATOM 1598 N N . LYS A 1 206 ? 57.628 3.094 -18.473 1.00 70.25 206 LYS A N 1
ATOM 1599 C CA . LYS A 1 206 ? 57.459 1.727 -19.011 1.00 70.25 206 LYS A CA 1
ATOM 1600 C C . LYS A 1 206 ? 57.342 1.776 -20.545 1.00 70.25 206 LYS A C 1
ATOM 1602 O O . LYS A 1 206 ? 56.637 2.617 -21.094 1.00 70.25 206 LYS A O 1
ATOM 1607 N N . ILE A 1 207 ? 58.009 0.862 -21.255 1.00 65.69 207 ILE A N 1
ATOM 1608 C CA . ILE A 1 207 ? 57.828 0.686 -22.709 1.00 65.69 207 ILE A CA 1
ATOM 1609 C C . ILE A 1 207 ? 56.739 -0.377 -22.932 1.00 65.69 207 ILE A C 1
ATOM 1611 O O . ILE A 1 207 ? 56.958 -1.547 -22.621 1.00 65.69 207 ILE A O 1
ATOM 1615 N N . GLY A 1 208 ? 55.566 0.029 -23.434 1.00 59.84 208 GLY A N 1
ATOM 1616 C CA . GLY A 1 208 ? 54.388 -0.841 -23.579 1.00 59.84 208 GLY A CA 1
ATOM 1617 C C . GLY A 1 208 ? 54.462 -1.820 -24.760 1.00 59.84 208 GLY A C 1
ATOM 1618 O O . GLY A 1 208 ? 54.777 -1.426 -25.885 1.00 59.84 208 GLY A O 1
ATOM 1619 N N . VAL A 1 209 ? 54.129 -3.092 -24.512 1.00 65.12 209 VAL A N 1
ATOM 1620 C CA . VAL A 1 209 ? 53.869 -4.115 -25.544 1.00 65.12 209 VAL A CA 1
ATOM 1621 C C . VAL A 1 209 ? 52.385 -4.025 -25.927 1.00 65.12 209 VAL A C 1
ATOM 1623 O O . VAL A 1 209 ? 51.547 -3.996 -25.026 1.00 65.12 209 VAL A O 1
ATOM 1626 N N . PRO A 1 210 ? 52.023 -3.952 -27.220 1.00 70.81 210 PRO A N 1
ATOM 1627 C CA . PRO A 1 210 ? 50.621 -3.822 -27.608 1.00 70.81 210 PRO A CA 1
ATOM 1628 C C . PRO A 1 210 ? 49.828 -5.076 -27.221 1.00 70.81 210 PRO A C 1
ATOM 1630 O O . PRO A 1 210 ? 50.348 -6.186 -27.323 1.00 70.81 210 PRO A O 1
ATOM 1633 N N . SER A 1 211 ? 48.575 -4.898 -26.794 1.00 74.50 211 SER A N 1
ATOM 1634 C CA . SER A 1 211 ? 47.672 -5.990 -26.396 1.00 74.50 211 SER A CA 1
ATOM 1635 C C . SER A 1 211 ? 46.364 -6.016 -27.199 1.00 74.50 211 SER A C 1
ATOM 1637 O O . SER A 1 211 ? 45.763 -7.081 -27.341 1.00 74.50 211 SER A O 1
ATOM 1639 N N . SER A 1 212 ? 45.918 -4.888 -27.775 1.00 76.00 212 SER A N 1
ATOM 1640 C CA . SER A 1 212 ? 44.692 -4.830 -28.589 1.00 76.00 212 SER A CA 1
ATOM 1641 C C . SER A 1 212 ? 44.628 -3.621 -29.544 1.00 76.00 212 SER A C 1
ATOM 1643 O O . SER A 1 212 ? 45.528 -2.778 -29.556 1.00 76.00 212 SER A O 1
ATOM 1645 N N . PHE A 1 213 ? 43.570 -3.561 -30.372 1.00 82.25 213 PHE A N 1
ATOM 1646 C CA . PHE A 1 213 ? 43.298 -2.466 -31.315 1.00 82.25 213 PHE A CA 1
ATOM 1647 C C . PHE A 1 213 ? 42.014 -1.703 -30.979 1.00 82.25 213 PHE A C 1
ATOM 1649 O O . PHE A 1 213 ? 41.012 -2.309 -30.590 1.00 82.25 213 PHE A O 1
ATOM 1656 N N . ILE A 1 214 ? 42.000 -0.417 -31.324 1.00 82.75 214 ILE A N 1
ATOM 1657 C CA . ILE A 1 214 ? 40.791 0.360 -31.618 1.00 82.75 214 ILE A CA 1
ATOM 1658 C C . ILE A 1 214 ? 40.791 0.669 -33.121 1.00 82.75 214 ILE A C 1
ATOM 1660 O O . ILE A 1 214 ? 41.789 1.158 -33.642 1.00 82.75 214 ILE A O 1
ATOM 1664 N N . LEU A 1 215 ? 39.695 0.375 -33.829 1.00 88.12 215 LEU A N 1
ATOM 1665 C CA . LEU A 1 215 ? 39.572 0.604 -35.275 1.00 88.12 215 LEU A CA 1
ATOM 1666 C C . LEU A 1 215 ? 38.414 1.561 -35.571 1.00 88.12 215 LEU A C 1
ATOM 1668 O O . LEU A 1 215 ? 37.282 1.302 -35.167 1.00 88.12 215 LEU A O 1
ATOM 1672 N N . GLN A 1 216 ? 38.688 2.661 -36.274 1.00 82.44 216 GLN A N 1
ATOM 1673 C CA . GLN A 1 216 ? 37.710 3.724 -36.536 1.00 82.44 216 GLN A CA 1
ATOM 1674 C C . GLN A 1 216 ? 37.862 4.307 -37.944 1.00 82.44 216 GLN A C 1
ATOM 1676 O O . GLN A 1 216 ? 38.955 4.310 -38.502 1.00 82.44 216 GLN A O 1
ATOM 1681 N N . SER A 1 217 ? 36.779 4.845 -38.510 1.00 82.50 217 SER A N 1
ATOM 1682 C CA . SER A 1 217 ? 36.777 5.550 -39.800 1.00 82.50 217 SER A CA 1
ATOM 1683 C C . SER A 1 217 ? 36.368 7.017 -39.644 1.00 82.50 217 SER A C 1
ATOM 1685 O O . SER A 1 217 ? 35.442 7.307 -38.891 1.00 82.50 217 SER A O 1
ATOM 1687 N N . THR A 1 218 ? 36.958 7.937 -40.414 1.00 77.88 218 THR A N 1
ATOM 1688 C CA . THR A 1 218 ? 36.569 9.364 -40.427 1.00 77.88 218 THR A CA 1
ATOM 1689 C C . THR A 1 218 ? 35.165 9.602 -40.975 1.00 77.88 218 THR A C 1
ATOM 1691 O O . THR A 1 218 ? 34.516 10.574 -40.606 1.00 77.88 218 THR A O 1
ATOM 1694 N N . LEU A 1 219 ? 34.708 8.730 -41.873 1.00 73.88 219 LEU A N 1
ATOM 1695 C CA . LEU A 1 219 ? 33.345 8.683 -42.389 1.00 73.88 219 LEU A CA 1
ATOM 1696 C C . LEU A 1 219 ? 32.919 7.219 -42.412 1.00 73.88 219 LEU A C 1
ATOM 1698 O O . LEU A 1 219 ? 33.606 6.405 -43.031 1.00 73.88 219 LEU A O 1
ATOM 1702 N N . SER A 1 220 ? 31.776 6.921 -41.798 1.00 70.50 220 SER A N 1
ATOM 1703 C CA . SER A 1 220 ? 31.131 5.603 -41.838 1.00 70.50 220 SER A CA 1
ATOM 1704 C C . SER A 1 220 ? 30.443 5.315 -43.177 1.00 70.50 220 SER A C 1
ATOM 1706 O O . SER A 1 220 ? 29.980 4.199 -43.409 1.00 70.50 220 SER A O 1
ATOM 1708 N N . ALA A 1 221 ? 30.381 6.305 -44.076 1.00 76.44 221 ALA A N 1
ATOM 1709 C CA . ALA A 1 221 ? 29.868 6.121 -45.420 1.00 76.44 221 ALA A CA 1
ATOM 1710 C C . ALA A 1 221 ? 30.395 7.121 -46.455 1.00 76.44 221 ALA A C 1
ATOM 1712 O O . ALA A 1 221 ? 30.689 8.275 -46.139 1.00 76.44 221 ALA A O 1
ATOM 1713 N N . ILE A 1 222 ? 30.446 6.680 -47.712 1.00 79.38 222 ILE A N 1
ATOM 1714 C CA . ILE A 1 222 ? 30.921 7.442 -48.875 1.00 79.38 222 ILE A CA 1
ATOM 1715 C C . ILE A 1 222 ? 30.044 7.156 -50.110 1.00 79.38 222 ILE A C 1
ATOM 1717 O O . ILE A 1 222 ? 29.359 6.140 -50.173 1.00 79.38 222 ILE A O 1
ATOM 1721 N N . VAL A 1 223 ? 30.025 8.060 -51.094 1.00 78.19 223 VAL A N 1
ATOM 1722 C CA . VAL A 1 223 ? 29.194 7.919 -52.311 1.00 78.19 223 VAL A CA 1
ATOM 1723 C C . VAL A 1 223 ? 29.939 7.129 -53.385 1.00 78.19 223 VAL A C 1
ATOM 1725 O O . VAL A 1 223 ? 31.102 7.417 -53.649 1.00 78.19 223 VAL A O 1
ATOM 1728 N N . ALA A 1 224 ? 29.254 6.203 -54.054 1.00 81.19 224 ALA A N 1
ATOM 1729 C CA . ALA A 1 224 ? 29.759 5.367 -55.135 1.00 81.19 224 ALA A CA 1
ATOM 1730 C C . ALA A 1 224 ? 29.994 6.174 -56.427 1.00 81.19 224 ALA A C 1
ATOM 1732 O O . ALA A 1 224 ? 29.202 6.124 -57.370 1.00 81.19 224 ALA A O 1
ATOM 1733 N N . ASN A 1 225 ? 31.050 6.988 -56.464 1.00 80.19 225 ASN A N 1
ATOM 1734 C CA . ASN A 1 225 ? 31.310 7.913 -57.574 1.00 80.19 225 ASN A CA 1
ATOM 1735 C C . ASN A 1 225 ? 32.771 7.936 -58.050 1.00 80.19 225 ASN A C 1
ATOM 1737 O O . ASN A 1 225 ? 33.177 8.878 -58.736 1.00 80.19 225 ASN A O 1
ATOM 1741 N N . ASN A 1 226 ? 33.562 6.929 -57.663 1.00 82.19 226 ASN A N 1
ATOM 1742 C CA . ASN A 1 226 ? 35.008 6.819 -57.896 1.00 82.19 226 ASN A CA 1
ATOM 1743 C C . ASN A 1 226 ? 35.867 7.959 -57.314 1.00 82.19 226 ASN A C 1
ATOM 1745 O O . ASN A 1 226 ? 37.071 7.973 -57.546 1.00 82.19 226 ASN A O 1
ATOM 1749 N N . ASN A 1 227 ? 35.302 8.924 -56.584 1.00 81.81 227 ASN A N 1
ATOM 1750 C CA . ASN A 1 227 ? 36.027 10.092 -56.069 1.00 81.81 227 ASN A CA 1
ATOM 1751 C C . ASN A 1 227 ? 35.908 10.254 -54.548 1.00 81.81 227 ASN A C 1
ATOM 1753 O O . ASN A 1 227 ? 36.717 10.964 -53.959 1.00 81.81 227 ASN A O 1
ATOM 1757 N N . ALA A 1 228 ? 34.901 9.656 -53.904 1.00 83.44 228 ALA A N 1
ATOM 1758 C CA . ALA A 1 228 ? 34.715 9.792 -52.467 1.00 83.44 228 ALA A CA 1
ATOM 1759 C C . ALA A 1 228 ? 35.733 8.927 -51.712 1.00 83.44 228 ALA A C 1
ATOM 1761 O O . ALA A 1 228 ? 35.863 7.735 -51.995 1.00 83.44 228 ALA A O 1
ATOM 1762 N N . GLU A 1 229 ? 36.423 9.535 -50.748 1.00 89.69 229 GLU A N 1
ATOM 1763 C CA . GLU A 1 229 ? 37.441 8.902 -49.911 1.00 89.69 229 GLU A CA 1
ATOM 1764 C C . GLU A 1 229 ? 37.066 9.009 -48.429 1.00 89.69 229 GLU A C 1
ATOM 1766 O O . GLU A 1 229 ? 36.418 9.964 -48.000 1.00 89.69 229 GLU A O 1
ATOM 1771 N N . THR A 1 230 ? 37.525 8.051 -47.633 1.00 86.94 230 THR A N 1
ATOM 1772 C CA . THR A 1 230 ? 37.493 8.094 -46.168 1.00 86.94 230 THR A CA 1
ATOM 1773 C C . THR A 1 230 ? 38.787 7.509 -45.613 1.00 86.94 230 THR A C 1
ATOM 1775 O O . THR A 1 230 ? 39.512 6.782 -46.293 1.00 86.94 230 THR A O 1
ATOM 1778 N N . THR A 1 231 ? 39.123 7.875 -44.386 1.00 90.56 231 THR A N 1
ATOM 1779 C CA . THR A 1 231 ? 40.327 7.426 -43.689 1.00 90.56 231 THR A CA 1
ATOM 1780 C C . THR A 1 231 ? 39.936 6.439 -42.600 1.00 90.56 231 THR A C 1
ATOM 1782 O O . THR A 1 231 ? 38.952 6.666 -41.903 1.00 90.56 231 THR A O 1
ATOM 1785 N N . VAL A 1 232 ? 40.702 5.362 -42.448 1.00 90.75 232 VAL A N 1
ATOM 1786 C CA . VAL A 1 232 ? 40.547 4.376 -41.375 1.00 90.75 232 VAL A CA 1
ATOM 1787 C C . VAL A 1 232 ? 41.814 4.356 -40.535 1.00 90.75 232 VAL A C 1
ATOM 1789 O O . VAL A 1 232 ? 42.920 4.307 -41.074 1.00 90.75 232 VAL A O 1
ATOM 1792 N N . THR A 1 233 ? 41.647 4.397 -39.221 1.00 91.25 233 THR A N 1
ATOM 1793 C CA . THR A 1 233 ? 42.723 4.469 -38.236 1.00 91.25 233 THR A CA 1
ATOM 1794 C C . THR A 1 233 ? 42.647 3.268 -37.302 1.00 91.25 233 THR A C 1
ATOM 1796 O O . THR A 1 233 ? 41.587 2.993 -36.741 1.00 91.25 233 THR A O 1
ATOM 1799 N N . ALA A 1 234 ? 43.771 2.569 -37.143 1.00 89.94 234 ALA A N 1
ATOM 1800 C CA . ALA A 1 234 ? 43.987 1.533 -36.143 1.00 89.94 234 ALA A CA 1
ATOM 1801 C C . ALA A 1 234 ? 44.927 2.066 -35.054 1.00 89.94 234 ALA A C 1
ATOM 1803 O O . ALA A 1 234 ? 46.079 2.403 -35.335 1.00 89.94 234 ALA A O 1
ATOM 1804 N N . GLU A 1 235 ? 44.443 2.125 -33.820 1.00 90.00 235 GLU A N 1
ATOM 1805 C CA . GLU A 1 235 ? 45.219 2.528 -32.648 1.00 90.00 235 GLU A CA 1
ATOM 1806 C C . GLU A 1 235 ? 45.607 1.282 -31.840 1.00 90.00 235 GLU A C 1
ATOM 1808 O O . GLU A 1 235 ? 44.740 0.505 -31.442 1.00 90.00 235 GLU A O 1
ATOM 1813 N N . LEU A 1 236 ? 46.906 1.068 -31.624 1.00 85.25 236 LEU A N 1
ATOM 1814 C CA . LEU A 1 236 ? 47.469 0.013 -30.790 1.00 85.25 236 LEU A CA 1
ATOM 1815 C C . LEU A 1 236 ? 47.536 0.503 -29.351 1.00 85.25 236 LEU A C 1
ATOM 1817 O O . LEU A 1 236 ? 48.251 1.462 -29.034 1.00 85.25 236 LEU A O 1
ATOM 1821 N N . ILE A 1 237 ? 46.829 -0.211 -28.488 1.00 81.88 237 ILE A N 1
ATOM 1822 C CA . ILE A 1 237 ? 46.799 0.050 -27.056 1.00 81.88 237 ILE A CA 1
ATOM 1823 C C . ILE A 1 237 ? 47.409 -1.114 -26.280 1.00 81.88 237 ILE A C 1
ATOM 1825 O O . ILE A 1 237 ? 47.361 -2.271 -26.713 1.00 81.88 237 ILE A O 1
ATOM 1829 N N . ASP A 1 238 ? 48.019 -0.792 -25.145 1.00 73.69 238 ASP A N 1
ATOM 1830 C CA . ASP A 1 238 ? 48.458 -1.775 -24.159 1.00 73.69 238 ASP A CA 1
ATOM 1831 C C . ASP A 1 238 ? 47.290 -2.259 -23.277 1.00 73.69 238 ASP A C 1
ATOM 1833 O O . ASP A 1 238 ? 46.139 -1.847 -23.429 1.00 73.69 238 ASP A O 1
ATOM 1837 N N . GLU A 1 239 ? 47.576 -3.178 -22.352 1.00 70.50 239 GLU A N 1
ATOM 1838 C CA . GLU A 1 239 ? 46.608 -3.738 -21.391 1.00 70.50 239 GLU A CA 1
ATOM 1839 C C . GLU A 1 239 ? 45.931 -2.693 -20.486 1.00 70.50 239 GLU A C 1
ATOM 1841 O O . GLU A 1 239 ? 44.904 -2.982 -19.879 1.00 70.50 239 GLU A O 1
ATOM 1846 N N . THR A 1 240 ? 46.468 -1.472 -20.428 1.00 62.75 240 THR A N 1
ATOM 1847 C CA . THR A 1 240 ? 45.931 -0.353 -19.643 1.00 62.75 240 THR A CA 1
ATOM 1848 C C . THR A 1 240 ? 45.117 0.636 -20.483 1.00 62.75 240 THR A C 1
ATOM 1850 O O . THR A 1 240 ? 44.606 1.622 -19.951 1.00 62.75 240 THR A O 1
ATOM 1853 N N . GLY A 1 241 ? 44.977 0.389 -21.791 1.00 66.44 241 GLY A N 1
ATOM 1854 C CA . GLY A 1 241 ? 44.220 1.238 -22.711 1.00 66.44 241 GLY A CA 1
ATOM 1855 C C . GLY A 1 241 ? 44.980 2.465 -23.223 1.00 66.44 241 GLY A C 1
ATOM 1856 O O . GLY A 1 241 ? 44.367 3.347 -23.824 1.00 66.44 241 GLY A O 1
ATOM 1857 N N . LYS A 1 242 ? 46.301 2.552 -23.008 1.00 73.38 242 LYS A N 1
ATOM 1858 C CA . LYS A 1 242 ? 47.136 3.661 -23.501 1.00 73.38 242 LYS A CA 1
ATOM 1859 C C . LYS A 1 242 ? 47.837 3.306 -24.808 1.00 73.38 242 LYS A C 1
ATOM 1861 O O . LYS A 1 242 ? 48.169 2.150 -25.053 1.00 73.38 242 LYS A O 1
ATOM 1866 N N . HIS A 1 243 ? 48.093 4.318 -25.642 1.00 76.00 243 HIS A N 1
ATOM 1867 C CA . HIS A 1 243 ? 48.832 4.156 -26.898 1.00 76.00 243 HIS A CA 1
ATOM 1868 C C . HIS A 1 243 ? 50.262 3.680 -26.639 1.00 76.00 243 HIS A C 1
ATOM 1870 O O . HIS A 1 243 ? 50.991 4.271 -25.841 1.00 76.00 243 HIS A O 1
ATOM 1876 N N . THR A 1 244 ? 50.698 2.650 -27.360 1.00 68.44 244 THR A N 1
ATOM 1877 C CA . THR A 1 244 ? 52.077 2.158 -27.249 1.00 68.44 244 THR A CA 1
ATOM 1878 C C . THR A 1 244 ? 53.058 3.122 -27.925 1.00 68.44 244 THR A C 1
ATOM 1880 O O . THR A 1 244 ? 52.971 3.350 -29.134 1.00 68.44 244 THR A O 1
ATOM 1883 N N . ILE A 1 245 ? 54.021 3.673 -27.178 1.00 59.78 245 ILE A N 1
ATOM 1884 C CA . ILE A 1 245 ? 55.014 4.637 -27.688 1.00 59.78 245 ILE A CA 1
ATOM 1885 C C . ILE A 1 245 ? 56.346 3.923 -27.978 1.00 59.78 245 ILE A C 1
ATOM 1887 O O . ILE A 1 245 ? 56.880 3.223 -27.123 1.00 59.78 245 ILE A O 1
ATOM 1891 N N . GLY A 1 246 ? 56.918 4.141 -29.171 1.00 55.38 246 GLY A N 1
ATOM 1892 C CA . GLY A 1 246 ? 58.313 3.783 -29.481 1.00 55.38 246 GLY A CA 1
ATOM 1893 C C . GLY A 1 246 ? 58.577 2.420 -30.143 1.00 55.38 246 GLY A C 1
ATOM 1894 O O . GLY A 1 246 ? 59.742 2.093 -30.358 1.00 55.38 246 GLY A O 1
ATOM 1895 N N . ALA A 1 247 ? 57.553 1.646 -30.517 1.00 53.78 247 ALA A N 1
ATOM 1896 C CA . ALA A 1 247 ? 57.710 0.389 -31.261 1.00 53.78 247 ALA A CA 1
ATOM 1897 C C . ALA A 1 247 ? 57.241 0.527 -32.725 1.00 53.78 247 ALA A C 1
ATOM 1899 O O . ALA A 1 247 ? 56.121 0.964 -32.976 1.00 53.78 247 ALA A O 1
ATOM 1900 N N . ASN A 1 248 ? 58.072 0.122 -33.695 1.00 59.78 248 ASN A N 1
ATOM 1901 C CA . ASN A 1 248 ? 57.670 -0.003 -35.105 1.00 59.78 248 ASN A CA 1
ATOM 1902 C C . ASN A 1 248 ? 56.832 -1.282 -35.283 1.00 59.78 248 ASN A C 1
ATOM 1904 O O . ASN A 1 248 ? 57.374 -2.333 -35.627 1.00 59.78 248 ASN A O 1
ATOM 1908 N N . ASN A 1 249 ? 55.530 -1.203 -35.007 1.00 71.62 249 ASN A N 1
ATOM 1909 C CA . ASN A 1 249 ? 54.598 -2.323 -35.161 1.00 71.62 249 ASN A CA 1
ATOM 1910 C C . ASN A 1 249 ? 53.822 -2.182 -36.486 1.00 71.62 249 ASN A C 1
ATOM 1912 O O . ASN A 1 249 ? 53.017 -1.252 -36.605 1.00 71.62 249 ASN A O 1
ATOM 1916 N N . PRO A 1 250 ? 54.039 -3.060 -37.484 1.00 84.38 250 PRO A N 1
ATOM 1917 C CA . PRO A 1 250 ? 53.345 -2.971 -38.766 1.00 84.38 250 PRO A CA 1
ATOM 1918 C C . PRO A 1 250 ? 51.888 -3.439 -38.646 1.00 84.38 250 PRO A C 1
ATOM 1920 O O . PRO A 1 250 ? 51.624 -4.570 -38.237 1.00 84.38 250 PRO A O 1
ATOM 1923 N N . VAL A 1 251 ? 50.943 -2.597 -39.069 1.00 89.44 251 VAL A N 1
ATOM 1924 C CA . VAL A 1 251 ? 49.511 -2.915 -39.164 1.00 89.44 251 VAL A CA 1
ATOM 1925 C C . VAL A 1 251 ? 49.127 -3.161 -40.619 1.00 89.44 251 VAL A C 1
ATOM 1927 O O . VAL A 1 251 ? 49.365 -2.326 -41.490 1.00 89.44 251 VAL A O 1
ATOM 1930 N N . THR A 1 252 ? 48.505 -4.304 -40.889 1.00 92.88 252 THR A N 1
ATOM 1931 C CA . THR A 1 252 ? 47.950 -4.659 -42.197 1.00 92.88 252 THR A CA 1
ATOM 1932 C C . THR A 1 252 ? 46.444 -4.438 -42.194 1.00 92.88 252 THR A C 1
ATOM 1934 O O . THR A 1 252 ? 45.742 -5.026 -41.372 1.00 92.88 252 THR A O 1
ATOM 1937 N N . PHE A 1 253 ? 45.953 -3.631 -43.135 1.00 92.62 253 PHE A N 1
ATOM 1938 C CA . PHE A 1 253 ? 44.523 -3.434 -43.375 1.00 92.62 253 PHE A CA 1
ATOM 1939 C C . PHE A 1 253 ? 44.054 -4.304 -44.546 1.00 92.62 253 PHE A C 1
ATOM 1941 O O . PHE A 1 253 ? 44.654 -4.268 -45.618 1.00 92.62 253 PHE A O 1
ATOM 1948 N N . THR A 1 254 ? 42.967 -5.048 -44.392 1.00 90.94 254 THR A N 1
ATOM 1949 C CA . THR A 1 254 ? 42.427 -5.931 -45.434 1.00 90.94 254 THR A CA 1
ATOM 1950 C C . THR A 1 254 ? 40.951 -5.638 -45.627 1.00 90.94 254 THR A C 1
ATOM 1952 O O . THR A 1 254 ? 40.205 -5.629 -44.658 1.00 90.94 254 THR A O 1
ATOM 1955 N N . ILE A 1 255 ? 40.504 -5.430 -46.869 1.00 90.31 255 ILE A N 1
ATOM 1956 C CA . ILE A 1 255 ? 39.068 -5.431 -47.173 1.00 90.31 255 ILE A CA 1
ATOM 1957 C C . ILE A 1 255 ? 38.613 -6.891 -47.182 1.00 90.31 255 ILE A C 1
ATOM 1959 O O . ILE A 1 255 ? 38.970 -7.641 -48.091 1.00 90.31 255 ILE A O 1
ATOM 1963 N N . THR A 1 256 ? 37.879 -7.306 -46.154 1.00 87.31 256 THR A N 1
ATOM 1964 C CA . THR A 1 256 ? 37.429 -8.693 -45.978 1.00 87.31 256 THR A CA 1
ATOM 1965 C C . THR A 1 256 ? 36.112 -8.969 -46.703 1.00 87.31 256 THR A C 1
ATOM 1967 O O . THR A 1 256 ? 35.863 -10.107 -47.093 1.00 87.31 256 THR A O 1
ATOM 1970 N N . SER A 1 257 ? 35.306 -7.936 -46.978 1.00 83.62 257 SER A N 1
ATOM 1971 C CA . SER A 1 257 ? 34.133 -8.010 -47.861 1.00 83.62 257 SER A CA 1
ATOM 1972 C C . SER A 1 257 ? 33.844 -6.660 -48.538 1.00 83.62 257 SER A C 1
ATOM 1974 O O . SER A 1 257 ? 34.321 -5.616 -48.095 1.00 83.62 257 SER A O 1
ATOM 1976 N N . GLY A 1 258 ? 33.106 -6.673 -49.656 1.00 75.81 258 GLY A N 1
ATOM 1977 C CA . GLY A 1 258 ? 32.768 -5.448 -50.398 1.00 75.81 258 GLY A CA 1
ATOM 1978 C C . GLY A 1 258 ? 33.906 -4.862 -51.240 1.00 75.81 258 GLY A C 1
ATOM 1979 O O . GLY A 1 258 ? 33.862 -3.693 -51.608 1.00 75.81 258 GLY A O 1
ATOM 1980 N N . ALA A 1 259 ? 34.927 -5.654 -51.584 1.00 75.25 259 ALA A N 1
ATOM 1981 C CA . ALA A 1 259 ? 36.083 -5.202 -52.373 1.00 75.25 259 ALA A CA 1
ATOM 1982 C C . ALA A 1 259 ? 35.733 -4.693 -53.789 1.00 75.25 259 ALA A C 1
ATOM 1984 O O . ALA A 1 259 ? 36.532 -4.003 -54.416 1.00 75.25 259 ALA A O 1
ATOM 1985 N N . SER A 1 260 ? 34.546 -5.019 -54.308 1.00 80.69 260 SER A N 1
ATOM 1986 C CA . SER A 1 260 ? 34.013 -4.419 -55.535 1.00 80.69 260 SER A CA 1
ATOM 1987 C C . SER A 1 260 ? 33.536 -2.982 -55.341 1.00 80.69 260 SER A C 1
ATOM 1989 O O . SER A 1 260 ? 33.444 -2.271 -56.331 1.00 80.69 260 SER A O 1
ATOM 1991 N N . SER A 1 261 ? 33.230 -2.580 -54.105 1.00 82.00 261 SER A N 1
ATOM 1992 C CA . SER A 1 261 ? 32.596 -1.310 -53.742 1.00 82.00 261 SER A CA 1
ATOM 1993 C C . SER A 1 261 ? 33.604 -0.257 -53.266 1.00 82.00 261 SER A C 1
ATOM 1995 O O . SER A 1 261 ? 33.356 0.937 -53.437 1.00 82.00 261 SER A O 1
ATOM 1997 N N . ALA A 1 262 ? 34.786 -0.654 -52.783 1.00 86.31 262 ALA A N 1
ATOM 1998 C CA . ALA A 1 262 ? 35.888 0.260 -52.464 1.00 86.31 262 ALA A CA 1
ATOM 1999 C C . ALA A 1 262 ? 37.271 -0.387 -52.616 1.00 86.31 262 ALA A C 1
ATOM 2001 O O . ALA A 1 262 ? 37.412 -1.608 -52.636 1.00 86.31 262 ALA A O 1
ATOM 2002 N N . ILE A 1 263 ? 38.305 0.453 -52.673 1.00 89.25 263 ILE A N 1
ATOM 2003 C CA . ILE A 1 263 ? 39.714 0.054 -52.739 1.00 89.25 263 ILE A CA 1
ATOM 2004 C C . ILE A 1 263 ? 40.551 0.804 -51.694 1.00 89.25 263 ILE A C 1
ATOM 2006 O O . ILE A 1 263 ? 40.273 1.958 -51.366 1.00 89.25 263 ILE A O 1
ATOM 2010 N N . LEU A 1 264 ? 41.610 0.165 -51.189 1.00 89.25 264 LEU A N 1
ATOM 2011 C CA . LEU A 1 264 ? 42.635 0.833 -50.378 1.00 89.25 264 LEU A CA 1
ATOM 2012 C C . LEU A 1 264 ? 43.583 1.605 -51.308 1.00 89.25 264 LEU A C 1
ATOM 2014 O O . LEU A 1 264 ? 44.087 1.037 -52.276 1.00 89.25 264 LEU A O 1
ATOM 2018 N N . ILE A 1 265 ? 43.847 2.880 -51.015 1.00 87.69 265 ILE A N 1
ATOM 2019 C CA . ILE A 1 265 ? 44.623 3.778 -51.897 1.00 87.69 265 ILE A CA 1
ATOM 2020 C C . ILE A 1 265 ? 45.904 4.333 -51.257 1.00 87.69 265 ILE A C 1
ATOM 2022 O O . ILE A 1 265 ? 46.494 5.292 -51.754 1.00 87.69 265 ILE A O 1
ATOM 2026 N N . SER A 1 266 ? 46.366 3.729 -50.161 1.00 79.19 266 SER A N 1
ATOM 2027 C CA . SER A 1 266 ? 47.612 4.094 -49.475 1.00 79.19 266 SER A CA 1
ATOM 2028 C C . SER A 1 266 ? 48.541 2.892 -49.273 1.00 79.19 266 SER A C 1
ATOM 2030 O O . SER A 1 266 ? 48.159 1.748 -49.511 1.00 79.19 266 SER A O 1
ATOM 2032 N N . GLN A 1 267 ? 49.782 3.160 -48.847 1.00 82.19 267 GLN A N 1
ATOM 2033 C CA . GLN A 1 267 ? 50.753 2.122 -48.485 1.00 82.19 267 GLN A CA 1
ATOM 2034 C C . GLN A 1 267 ? 50.158 1.188 -47.420 1.00 82.19 267 GLN A C 1
ATOM 2036 O O . GLN A 1 267 ? 49.529 1.662 -46.482 1.00 82.19 267 GLN A O 1
ATOM 2041 N N . ASN A 1 268 ? 50.332 -0.122 -47.593 1.00 87.25 268 ASN A N 1
ATOM 2042 C CA . ASN A 1 268 ? 49.839 -1.168 -46.700 1.00 87.25 268 ASN A CA 1
ATOM 2043 C C . ASN A 1 268 ? 50.809 -2.366 -46.784 1.00 87.25 268 ASN A C 1
ATOM 2045 O O . ASN A 1 268 ? 51.079 -2.802 -47.910 1.00 87.25 268 ASN A O 1
ATOM 2049 N N . PRO A 1 269 ? 51.362 -2.893 -45.673 1.00 88.19 269 PRO A N 1
ATOM 2050 C CA . PRO A 1 269 ? 51.138 -2.506 -44.272 1.00 88.19 269 PRO A CA 1
ATOM 2051 C C . PRO A 1 269 ? 51.626 -1.088 -43.924 1.00 88.19 269 PRO A C 1
ATOM 2053 O O . PRO A 1 269 ? 52.455 -0.515 -44.634 1.00 88.19 269 PRO A O 1
ATOM 2056 N N . VAL A 1 270 ? 51.083 -0.532 -42.838 1.00 89.06 270 VAL A N 1
ATOM 2057 C CA . VAL A 1 270 ? 51.394 0.796 -42.286 1.00 89.06 270 VAL A CA 1
ATOM 2058 C C . VAL A 1 270 ? 52.053 0.632 -40.918 1.00 89.06 270 VAL A C 1
ATOM 2060 O O . VAL A 1 270 ? 51.483 -0.009 -40.039 1.00 89.06 270 VAL A O 1
ATOM 2063 N N . ASP A 1 271 ? 53.226 1.230 -40.714 1.00 85.44 271 ASP A N 1
ATOM 2064 C CA . ASP A 1 271 ? 53.862 1.262 -39.393 1.00 85.44 271 ASP A CA 1
ATOM 2065 C C . ASP A 1 271 ? 53.100 2.209 -38.456 1.00 85.44 271 ASP A C 1
ATOM 2067 O O . ASP A 1 271 ? 52.838 3.364 -38.804 1.00 85.44 271 ASP A O 1
ATOM 2071 N N . ALA A 1 272 ? 52.753 1.729 -37.260 1.00 80.56 272 ALA A N 1
ATOM 2072 C CA . ALA A 1 272 ? 52.076 2.540 -36.256 1.00 80.56 272 ALA A CA 1
ATOM 2073 C C . ALA A 1 272 ? 53.038 3.560 -35.621 1.00 80.56 272 ALA A C 1
ATOM 2075 O O . ALA A 1 272 ? 53.954 3.193 -34.885 1.00 80.56 272 ALA A O 1
ATOM 2076 N N . ILE A 1 273 ? 52.819 4.854 -35.863 1.00 79.00 273 ILE A N 1
ATOM 2077 C CA . ILE A 1 273 ? 53.610 5.937 -35.261 1.00 79.00 273 ILE A CA 1
ATOM 2078 C C . ILE A 1 273 ? 52.920 6.362 -33.966 1.00 79.00 273 ILE A C 1
ATOM 2080 O O . ILE A 1 273 ? 51.760 6.762 -33.991 1.00 79.00 273 ILE A O 1
ATOM 2084 N N . ASN A 1 274 ? 53.628 6.273 -32.833 1.00 73.50 274 ASN A N 1
ATOM 2085 C CA . ASN A 1 274 ? 53.065 6.497 -31.490 1.00 73.50 274 ASN A CA 1
ATOM 2086 C C . ASN A 1 274 ? 51.792 5.671 -31.230 1.00 73.50 274 ASN A C 1
ATOM 2088 O O . ASN A 1 274 ? 50.845 6.163 -30.628 1.00 73.50 274 ASN A O 1
ATOM 2092 N N . GLY A 1 275 ? 51.758 4.435 -31.733 1.00 75.88 275 GLY A N 1
ATOM 2093 C CA . GLY A 1 275 ? 50.612 3.548 -31.574 1.00 75.88 275 GLY A CA 1
ATOM 2094 C C . GLY A 1 275 ? 49.487 3.783 -32.579 1.00 75.88 275 GLY A C 1
ATOM 2095 O O . GLY A 1 275 ? 48.481 3.107 -32.477 1.00 75.88 275 GLY A O 1
ATOM 2096 N N . VAL A 1 276 ? 49.626 4.661 -33.578 1.00 85.25 276 VAL A N 1
ATOM 2097 C CA . VAL A 1 276 ? 48.549 4.937 -34.547 1.00 85.25 276 VAL A CA 1
ATOM 2098 C C . VAL A 1 276 ? 48.981 4.613 -35.979 1.00 85.25 276 VAL A C 1
ATOM 2100 O O . VAL A 1 276 ? 49.971 5.151 -36.475 1.00 85.25 276 VAL A O 1
ATOM 2103 N N . ALA A 1 277 ? 48.223 3.749 -36.658 1.00 89.12 277 ALA A N 1
ATOM 2104 C CA . ALA A 1 277 ? 48.370 3.424 -38.077 1.00 89.12 277 ALA A CA 1
ATOM 2105 C C . ALA A 1 277 ? 47.128 3.869 -38.864 1.00 89.12 277 ALA A C 1
ATOM 2107 O O . ALA A 1 277 ? 46.000 3.667 -38.422 1.00 89.12 277 ALA A O 1
ATOM 2108 N N . THR A 1 278 ? 47.313 4.447 -40.051 1.00 90.00 278 THR A N 1
ATOM 2109 C CA . THR A 1 278 ? 46.217 5.059 -40.820 1.00 90.00 278 THR A CA 1
ATOM 2110 C C . THR A 1 278 ? 46.269 4.671 -42.298 1.00 90.00 278 THR A C 1
ATOM 2112 O O . THR A 1 278 ? 47.318 4.780 -42.931 1.00 90.00 278 THR A O 1
ATOM 2115 N N . ILE A 1 279 ? 45.125 4.278 -42.867 1.00 91.81 279 ILE A N 1
ATOM 2116 C CA . ILE A 1 279 ? 44.930 3.925 -44.283 1.00 91.81 279 ILE A CA 1
ATOM 2117 C C . ILE A 1 279 ? 43.837 4.814 -44.906 1.00 91.81 279 ILE A C 1
ATOM 2119 O O . ILE A 1 279 ? 42.915 5.256 -44.220 1.00 91.81 279 ILE A O 1
ATOM 2123 N N . ARG A 1 280 ? 43.911 5.078 -46.216 1.00 91.31 280 ARG A N 1
ATOM 2124 C CA . ARG A 1 280 ? 42.829 5.725 -46.979 1.00 91.31 280 ARG A CA 1
ATOM 2125 C C . ARG A 1 280 ? 42.105 4.737 -47.877 1.00 91.31 280 ARG A C 1
ATOM 2127 O O . ARG A 1 280 ? 42.724 3.865 -48.489 1.00 91.31 280 ARG A O 1
ATOM 2134 N N . ILE A 1 281 ? 40.800 4.935 -47.990 1.00 90.12 281 ILE A N 1
ATOM 2135 C CA . ILE A 1 281 ? 39.876 4.092 -48.740 1.00 90.12 281 ILE A CA 1
ATOM 2136 C C . ILE A 1 281 ? 39.118 4.966 -49.724 1.00 90.12 281 ILE A C 1
ATOM 2138 O O . ILE A 1 281 ? 38.564 5.990 -49.331 1.00 90.12 281 ILE A O 1
ATOM 2142 N N . GLN A 1 282 ? 39.081 4.552 -50.986 1.00 91.50 282 GLN A N 1
ATOM 2143 C CA . GLN A 1 282 ? 38.345 5.219 -52.054 1.00 91.50 282 GLN A CA 1
ATOM 2144 C C . GLN A 1 282 ? 37.163 4.355 -52.489 1.00 91.50 282 GLN A C 1
ATOM 2146 O O . GLN A 1 282 ? 37.320 3.163 -52.755 1.00 91.50 282 GLN A O 1
ATOM 2151 N N . SER A 1 283 ? 35.986 4.968 -52.578 1.00 84.62 283 SER A N 1
ATOM 2152 C CA . SER A 1 283 ? 34.795 4.364 -53.184 1.00 84.62 283 SER A CA 1
ATOM 2153 C C . SER A 1 283 ? 35.026 4.007 -54.654 1.00 84.62 283 SER A C 1
ATOM 2155 O O . SER A 1 283 ? 35.768 4.678 -55.371 1.00 84.62 283 SER A O 1
ATOM 2157 N N . THR A 1 284 ? 34.325 2.984 -55.126 1.00 83.44 284 THR A N 1
ATOM 2158 C CA . THR A 1 284 ? 34.130 2.708 -56.556 1.00 83.44 284 THR A CA 1
ATOM 2159 C C . THR A 1 284 ? 32.712 3.111 -56.978 1.00 83.44 284 THR A C 1
ATOM 2161 O O . THR A 1 284 ? 31.947 3.612 -56.167 1.00 83.44 284 THR A O 1
ATOM 2164 N N . ASN A 1 285 ? 32.317 2.876 -58.230 1.00 80.62 285 ASN A N 1
ATOM 2165 C CA . ASN A 1 285 ? 30.942 3.098 -58.703 1.00 80.62 285 ASN A CA 1
ATOM 2166 C C . ASN A 1 285 ? 29.929 2.023 -58.269 1.00 80.62 285 ASN A C 1
ATOM 2168 O O . ASN A 1 285 ? 28.782 2.070 -58.711 1.00 80.62 285 ASN A O 1
ATOM 2172 N N . ILE A 1 286 ? 30.340 1.028 -57.484 1.00 79.31 286 ILE A N 1
ATOM 2173 C CA . ILE A 1 286 ? 29.473 -0.069 -57.053 1.00 79.31 286 ILE A CA 1
ATOM 2174 C C . ILE A 1 286 ? 29.062 0.207 -55.601 1.00 79.31 286 ILE A C 1
ATOM 2176 O O . ILE A 1 286 ? 29.935 0.223 -54.730 1.00 79.31 286 ILE A O 1
ATOM 2180 N N . PRO A 1 287 ? 27.768 0.438 -55.315 1.00 77.44 287 PRO A N 1
ATOM 2181 C CA . PRO A 1 287 ? 27.276 0.491 -53.944 1.00 77.44 287 PRO A CA 1
ATOM 2182 C C . PRO A 1 287 ? 27.524 -0.832 -53.210 1.00 77.44 287 PRO A C 1
ATOM 2184 O O . PRO A 1 287 ? 27.696 -1.883 -53.825 1.00 77.44 287 PRO A O 1
ATOM 2187 N N . GLY A 1 288 ? 27.593 -0.797 -51.889 1.00 79.56 288 GLY A N 1
ATOM 2188 C CA . GLY A 1 288 ? 27.778 -1.984 -51.065 1.00 79.56 288 GLY A CA 1
ATOM 2189 C C . GLY A 1 288 ? 28.458 -1.680 -49.739 1.00 79.56 288 GLY A C 1
ATOM 2190 O O . GLY A 1 288 ? 28.952 -0.579 -49.501 1.00 79.56 288 GLY A O 1
ATOM 2191 N N . VAL A 1 289 ? 28.486 -2.675 -48.863 1.00 80.69 289 VAL A N 1
ATOM 2192 C CA . VAL A 1 289 ? 29.119 -2.582 -47.545 1.00 80.69 289 VAL A CA 1
ATOM 2193 C C . VAL A 1 289 ? 30.551 -3.077 -47.658 1.00 80.69 289 VAL A C 1
ATOM 2195 O O . VAL A 1 289 ? 30.789 -4.196 -48.108 1.00 80.69 289 VAL A O 1
ATOM 2198 N N . VAL A 1 290 ? 31.500 -2.244 -47.250 1.00 85.62 290 VAL A N 1
ATOM 2199 C CA . VAL A 1 290 ? 32.926 -2.561 -47.252 1.00 85.62 290 VAL A CA 1
ATOM 2200 C C . VAL A 1 290 ? 33.337 -2.849 -45.818 1.00 85.62 290 VAL A C 1
ATOM 2202 O O . VAL A 1 290 ? 33.323 -1.948 -44.982 1.00 85.62 290 VAL A O 1
ATOM 2205 N N . VAL A 1 291 ? 33.723 -4.087 -45.526 1.00 89.19 291 VAL A N 1
ATOM 2206 C CA . VAL A 1 291 ? 34.294 -4.446 -44.223 1.00 89.19 291 VAL A CA 1
ATOM 2207 C C . VAL A 1 291 ? 35.806 -4.388 -44.350 1.00 89.19 291 VAL A C 1
ATOM 2209 O O . VAL A 1 291 ? 36.369 -5.047 -45.228 1.00 89.19 291 VAL A O 1
ATOM 2212 N N . ILE A 1 292 ? 36.472 -3.608 -43.493 1.00 90.81 292 ILE A N 1
ATOM 2213 C CA . ILE A 1 292 ? 37.930 -3.658 -43.378 1.00 90.81 292 ILE A CA 1
ATOM 2214 C C . ILE A 1 292 ? 38.371 -4.146 -42.015 1.00 90.81 292 ILE A C 1
ATOM 2216 O O . ILE A 1 292 ? 37.873 -3.726 -40.975 1.00 90.81 292 ILE A O 1
ATOM 2220 N N . GLU A 1 293 ? 39.345 -5.036 -42.061 1.00 92.38 293 GLU A N 1
ATOM 2221 C CA . GLU A 1 293 ? 40.006 -5.646 -40.931 1.00 92.38 293 GLU A CA 1
ATOM 2222 C C . GLU A 1 293 ? 41.403 -5.051 -40.763 1.00 92.38 293 GLU A C 1
ATOM 2224 O O . GLU A 1 293 ? 42.121 -4.886 -41.747 1.00 92.38 293 GLU A O 1
ATOM 2229 N N . ALA A 1 294 ? 41.806 -4.758 -39.531 1.00 91.44 294 ALA A N 1
ATOM 2230 C CA . ALA A 1 294 ? 43.177 -4.417 -39.176 1.00 91.44 294 ALA A CA 1
ATOM 2231 C C . ALA A 1 294 ? 43.812 -5.559 -38.370 1.00 91.44 294 ALA A C 1
ATOM 2233 O O . ALA A 1 294 ? 43.205 -6.080 -37.432 1.00 91.44 294 ALA A O 1
ATOM 2234 N N . SER A 1 295 ? 45.044 -5.929 -38.726 1.00 89.94 295 SER A N 1
ATOM 2235 C CA . SER A 1 295 ? 45.828 -6.984 -38.071 1.00 89.94 295 SER A CA 1
ATOM 2236 C C . SER A 1 295 ? 47.289 -6.564 -37.872 1.00 89.94 295 SER A C 1
ATOM 2238 O O . SER A 1 295 ? 47.837 -5.789 -38.649 1.00 89.94 295 SER A O 1
ATOM 2240 N N . SER A 1 296 ? 47.932 -7.074 -36.824 1.00 86.75 296 SER A N 1
ATOM 2241 C CA . SER A 1 296 ? 49.338 -6.826 -36.464 1.00 86.75 296 SER A CA 1
ATOM 2242 C C . SER A 1 296 ? 49.894 -8.100 -35.814 1.00 86.75 296 SER A C 1
ATOM 2244 O O . SER A 1 296 ? 49.121 -8.815 -35.165 1.00 86.75 296 SER A O 1
ATOM 2246 N N . PRO A 1 297 ? 51.185 -8.445 -35.990 1.00 82.25 297 PRO A N 1
ATOM 2247 C CA . PRO A 1 297 ? 51.744 -9.692 -35.471 1.00 82.25 297 PRO A CA 1
ATOM 2248 C C . PRO A 1 297 ? 51.499 -9.883 -33.965 1.00 82.25 297 PRO A C 1
ATOM 2250 O O . PRO A 1 297 ? 51.883 -9.043 -33.159 1.00 82.25 297 PRO A O 1
ATOM 2253 N N . GLY A 1 298 ? 50.888 -11.011 -33.589 1.00 73.81 298 GLY A N 1
ATOM 2254 C CA . GLY A 1 298 ? 50.639 -11.371 -32.186 1.00 73.81 298 GLY A CA 1
ATOM 2255 C C . GLY A 1 298 ? 49.366 -10.786 -31.560 1.00 73.81 298 GLY A C 1
ATOM 2256 O O . GLY A 1 298 ? 49.116 -11.066 -30.393 1.00 73.81 298 GLY A O 1
ATOM 2257 N N . LEU A 1 299 ? 48.549 -10.035 -32.313 1.00 81.94 299 LEU A N 1
ATOM 2258 C CA . LEU A 1 299 ? 47.293 -9.433 -31.840 1.00 81.94 299 LEU A CA 1
ATOM 2259 C C . LEU A 1 299 ? 46.071 -9.991 -32.585 1.00 81.94 299 LEU A C 1
ATOM 2261 O O . LEU A 1 299 ? 46.148 -10.307 -33.773 1.00 81.94 299 LEU A O 1
ATOM 2265 N N . ALA A 1 300 ? 44.924 -10.068 -31.904 1.00 81.12 300 ALA A N 1
ATOM 2266 C CA . ALA A 1 300 ? 43.652 -10.464 -32.514 1.00 81.12 300 ALA A CA 1
ATOM 2267 C C . ALA A 1 300 ? 43.094 -9.350 -33.414 1.00 81.12 300 ALA A C 1
ATOM 2269 O O . ALA A 1 300 ? 42.975 -8.208 -32.973 1.00 81.12 300 ALA A O 1
ATOM 2270 N N . ALA A 1 301 ? 42.734 -9.677 -34.658 1.00 87.38 301 ALA A N 1
ATOM 2271 C CA . ALA A 1 301 ? 42.264 -8.703 -35.642 1.00 87.38 301 ALA A CA 1
ATOM 2272 C C . ALA A 1 301 ? 40.950 -8.002 -35.229 1.00 87.38 301 ALA A C 1
ATOM 2274 O O . ALA A 1 301 ? 40.130 -8.561 -34.498 1.00 87.38 301 ALA A O 1
ATOM 2275 N N . LYS A 1 302 ? 40.735 -6.771 -35.713 1.00 89.19 302 LYS A N 1
ATOM 2276 C CA . LYS A 1 302 ? 39.495 -5.995 -35.509 1.00 89.19 302 LYS A CA 1
ATOM 2277 C C . LYS A 1 302 ? 38.920 -5.533 -36.838 1.00 89.19 302 LYS A C 1
ATOM 2279 O O . LYS A 1 302 ? 39.683 -5.227 -37.746 1.00 89.19 302 LYS A O 1
ATOM 2284 N N . GLN A 1 303 ? 37.593 -5.441 -36.930 1.00 91.12 303 GLN A N 1
ATOM 2285 C CA . GLN A 1 303 ? 36.879 -5.051 -38.147 1.00 91.12 303 GLN A CA 1
ATOM 2286 C C . GLN A 1 303 ? 36.072 -3.763 -37.957 1.00 91.12 303 GLN A C 1
ATOM 2288 O O . GLN A 1 303 ? 35.596 -3.468 -36.863 1.00 91.12 303 GLN A O 1
ATOM 2293 N N . THR A 1 304 ? 35.929 -2.995 -39.033 1.00 86.94 304 THR A N 1
ATOM 2294 C CA . THR A 1 304 ? 35.055 -1.823 -39.140 1.00 86.94 304 THR A CA 1
ATOM 2295 C C . THR A 1 304 ? 34.350 -1.842 -40.494 1.00 86.94 304 THR A C 1
ATOM 2297 O O . THR A 1 304 ? 34.854 -2.447 -41.443 1.00 86.94 304 THR A O 1
ATOM 2300 N N . GLN A 1 305 ? 33.185 -1.205 -40.593 1.00 87.94 305 GLN A N 1
ATOM 2301 C CA . GLN A 1 305 ? 32.371 -1.199 -41.808 1.00 87.94 305 GLN A CA 1
ATOM 2302 C C . GLN A 1 305 ? 32.226 0.213 -42.366 1.00 87.94 305 GLN A C 1
ATOM 2304 O O . GLN A 1 305 ? 32.078 1.179 -41.619 1.00 87.94 305 GLN A O 1
ATOM 2309 N N . ILE A 1 306 ? 32.252 0.320 -43.692 1.00 83.88 306 ILE A N 1
ATOM 2310 C CA . ILE A 1 306 ? 32.033 1.560 -44.430 1.00 83.88 306 ILE A CA 1
ATOM 2311 C C . ILE A 1 306 ? 30.995 1.290 -45.502 1.00 83.88 306 ILE A C 1
ATOM 2313 O O . ILE A 1 306 ? 31.205 0.474 -46.400 1.00 83.88 306 ILE A O 1
ATOM 2317 N N . ASN A 1 307 ? 29.886 2.013 -45.439 1.00 80.88 307 ASN A N 1
ATOM 2318 C CA . ASN A 1 307 ? 28.832 1.869 -46.427 1.00 80.88 307 ASN A CA 1
ATOM 2319 C C . ASN A 1 307 ? 29.132 2.738 -47.654 1.00 80.88 307 ASN A C 1
ATOM 2321 O O . ASN A 1 307 ? 29.329 3.951 -47.556 1.00 80.88 307 ASN A O 1
ATOM 2325 N N . VAL A 1 308 ? 29.166 2.119 -48.827 1.00 80.25 308 VAL A N 1
ATOM 2326 C CA . VAL A 1 308 ? 29.308 2.797 -50.114 1.00 80.25 308 VAL A CA 1
ATOM 2327 C C . VAL A 1 308 ? 27.921 2.877 -50.741 1.00 80.25 308 VAL A C 1
ATOM 2329 O O . VAL A 1 308 ? 27.345 1.862 -51.114 1.00 80.25 308 VAL A O 1
ATOM 2332 N N . TYR A 1 309 ? 27.346 4.071 -50.822 1.00 77.94 309 TYR A N 1
ATOM 2333 C CA . TYR A 1 309 ? 25.964 4.260 -51.282 1.00 77.94 309 TYR A CA 1
ATOM 2334 C C . TYR A 1 309 ? 25.883 4.672 -52.750 1.00 77.94 309 TYR A C 1
ATOM 2336 O O . TYR A 1 309 ? 26.840 5.225 -53.281 1.00 77.94 309 TYR A O 1
ATOM 2344 N N . GLY A 1 310 ? 24.733 4.477 -53.397 1.00 68.44 310 GLY A N 1
ATOM 2345 C CA . GLY A 1 310 ? 24.466 5.023 -54.729 1.00 68.44 310 GLY A CA 1
ATOM 2346 C C . GLY A 1 310 ? 24.367 6.554 -54.764 1.00 68.44 310 GLY A C 1
ATOM 2347 O O . GLY A 1 310 ? 24.686 7.265 -53.807 1.00 68.44 310 GLY A O 1
ATOM 2348 N N . ASN A 1 311 ? 23.922 7.095 -55.902 1.00 72.56 311 ASN A N 1
ATOM 2349 C CA . ASN A 1 311 ? 23.568 8.515 -55.961 1.00 72.56 311 ASN A CA 1
ATOM 2350 C C . ASN A 1 311 ? 22.294 8.768 -55.131 1.00 72.56 311 ASN A C 1
ATOM 2352 O O . ASN A 1 311 ? 21.390 7.936 -55.178 1.00 72.56 311 ASN A O 1
ATOM 2356 N N . PRO A 1 312 ? 22.175 9.913 -54.429 1.00 81.31 312 PRO A N 1
ATOM 2357 C CA . PRO A 1 312 ? 20.990 10.215 -53.630 1.00 81.31 312 PRO A CA 1
ATOM 2358 C C . PRO A 1 312 ? 19.693 10.172 -54.449 1.00 81.31 312 PRO A C 1
ATOM 2360 O O . PRO A 1 312 ? 19.615 10.787 -55.516 1.00 81.31 312 PRO A O 1
ATOM 2363 N N . THR A 1 313 ? 18.662 9.517 -53.917 1.00 89.88 313 THR A N 1
ATOM 2364 C CA . THR A 1 313 ? 17.336 9.430 -54.547 1.00 89.88 313 THR A CA 1
ATOM 2365 C C . THR A 1 313 ? 16.379 10.411 -53.882 1.00 89.88 313 THR A C 1
ATOM 2367 O O . THR A 1 313 ? 16.002 10.228 -52.729 1.00 89.88 313 THR A O 1
ATOM 2370 N N . GLU A 1 314 ? 15.957 11.465 -54.583 1.00 92.88 314 GLU A N 1
ATOM 2371 C CA . GLU A 1 314 ? 14.933 12.378 -54.056 1.00 92.88 314 GLU A CA 1
ATOM 2372 C C . GLU A 1 314 ? 13.533 11.753 -54.162 1.00 92.88 314 GLU A C 1
ATOM 2374 O O . GLU A 1 314 ? 13.089 11.412 -55.259 1.00 92.88 314 GLU A O 1
ATOM 2379 N N . ILE A 1 315 ? 12.811 11.644 -53.040 1.00 94.94 315 ILE A N 1
ATOM 2380 C CA . ILE A 1 315 ? 11.435 11.116 -52.994 1.00 94.94 315 ILE A CA 1
ATOM 2381 C C . ILE A 1 315 ? 10.483 12.132 -52.343 1.00 94.94 315 ILE A C 1
ATOM 2383 O O . ILE A 1 315 ? 10.884 12.951 -51.511 1.00 94.94 315 ILE A O 1
ATOM 2387 N N . ARG A 1 316 ? 9.222 12.130 -52.796 1.00 93.75 316 ARG A N 1
ATOM 2388 C CA . ARG A 1 316 ? 8.089 12.897 -52.252 1.00 93.75 316 ARG A CA 1
ATOM 2389 C C . ARG A 1 316 ? 6.754 12.294 -52.707 1.00 93.75 316 ARG A C 1
ATOM 2391 O O . ARG A 1 316 ? 6.688 11.744 -53.806 1.00 93.75 316 ARG A O 1
ATOM 2398 N N . GLY A 1 317 ? 5.687 12.533 -51.950 1.00 93.31 317 GLY A N 1
ATOM 2399 C CA . GLY A 1 317 ? 4.310 12.207 -52.326 1.00 93.31 317 GLY A CA 1
ATOM 2400 C C . GLY A 1 317 ? 3.825 10.845 -51.828 1.00 93.31 317 GLY A C 1
ATOM 2401 O O . GLY A 1 317 ? 4.456 10.195 -50.997 1.00 93.31 317 GLY A O 1
ATOM 2402 N N . ASP A 1 318 ? 2.663 10.436 -52.331 1.00 96.38 318 ASP A N 1
ATOM 2403 C CA . ASP A 1 318 ? 1.956 9.247 -51.859 1.00 96.38 318 ASP A CA 1
ATOM 2404 C C . ASP A 1 318 ? 2.521 7.953 -52.477 1.00 96.38 318 ASP A C 1
ATOM 2406 O O . ASP A 1 318 ? 2.708 7.851 -53.693 1.00 96.38 318 ASP A O 1
ATOM 2410 N N . ILE A 1 319 ? 2.712 6.933 -51.642 1.00 97.00 319 ILE A N 1
ATOM 2411 C CA . ILE A 1 319 ? 2.993 5.549 -52.024 1.00 97.00 319 ILE A CA 1
ATOM 2412 C C . ILE A 1 319 ? 1.654 4.807 -52.037 1.00 97.00 319 ILE A C 1
ATOM 2414 O O . ILE A 1 319 ? 1.059 4.555 -50.994 1.00 97.00 319 ILE A O 1
ATOM 2418 N N . THR A 1 320 ? 1.155 4.502 -53.236 1.00 97.12 320 THR A N 1
ATOM 2419 C CA . THR A 1 320 ? -0.185 3.916 -53.463 1.00 97.12 320 THR A CA 1
ATOM 2420 C C . THR A 1 320 ? -0.158 2.432 -53.837 1.00 97.12 320 THR A C 1
ATOM 2422 O O . THR A 1 320 ? -1.209 1.820 -54.003 1.00 97.12 320 THR A O 1
ATOM 2425 N N . ALA A 1 321 ? 1.033 1.849 -53.966 1.00 96.50 321 ALA A N 1
ATOM 2426 C CA . ALA A 1 321 ? 1.259 0.428 -54.195 1.00 96.50 321 ALA A CA 1
ATOM 2427 C C . ALA A 1 321 ? 2.547 -0.002 -53.484 1.00 96.50 321 ALA A C 1
ATOM 2429 O O . ALA A 1 321 ? 3.405 0.841 -53.200 1.00 96.50 321 ALA A O 1
ATOM 2430 N N . ASN A 1 322 ? 2.686 -1.305 -53.226 1.00 97.69 322 ASN A N 1
ATOM 2431 C CA . ASN A 1 322 ? 3.864 -1.860 -52.560 1.00 97.69 322 ASN A CA 1
ATOM 2432 C C . ASN A 1 322 ? 5.152 -1.386 -53.239 1.00 97.69 322 ASN A C 1
ATOM 2434 O O . ASN A 1 322 ? 5.280 -1.460 -54.463 1.00 97.69 322 ASN A O 1
ATOM 2438 N N . SER A 1 323 ? 6.072 -0.862 -52.439 1.00 96.62 323 SER A N 1
ATOM 2439 C CA . SER A 1 323 ? 7.293 -0.209 -52.908 1.00 96.62 323 SER A CA 1
ATOM 2440 C C . SER A 1 323 ? 8.468 -0.608 -52.027 1.00 96.62 323 SER A C 1
ATOM 2442 O O . SER A 1 323 ? 8.295 -0.806 -50.827 1.00 96.62 323 SER A O 1
ATOM 2444 N N . SER A 1 324 ? 9.663 -0.683 -52.613 1.00 96.12 324 SER A N 1
ATOM 2445 C CA . SER A 1 324 ? 10.885 -1.056 -51.896 1.00 96.12 324 SER A CA 1
ATOM 2446 C C . SER A 1 324 ? 11.940 0.037 -52.006 1.00 96.12 324 SER A C 1
ATOM 2448 O O . SER A 1 324 ? 12.209 0.540 -53.100 1.00 96.12 324 SER A O 1
ATOM 2450 N N . TRP A 1 325 ? 12.540 0.398 -50.876 1.00 95.38 325 TRP A N 1
ATOM 2451 C CA . TRP A 1 325 ? 13.699 1.271 -50.791 1.00 95.38 325 TRP A CA 1
ATOM 2452 C C . TRP A 1 325 ? 14.945 0.426 -50.547 1.00 95.38 325 TRP A C 1
ATOM 2454 O O . TRP A 1 325 ? 15.173 -0.058 -49.445 1.00 95.38 325 TRP A O 1
ATOM 2464 N N . THR A 1 326 ? 15.741 0.254 -51.598 1.00 90.69 326 THR A N 1
ATOM 2465 C CA . THR A 1 326 ? 16.953 -0.566 -51.612 1.00 90.69 326 THR A CA 1
ATOM 2466 C C . THR A 1 326 ? 18.223 0.229 -51.314 1.00 90.69 326 THR A C 1
ATOM 2468 O O . THR A 1 326 ? 18.287 1.440 -51.565 1.00 90.69 326 THR A O 1
ATOM 2471 N N . LEU A 1 327 ? 19.265 -0.464 -50.843 1.00 80.94 327 LEU A N 1
ATOM 2472 C CA . LEU A 1 327 ? 20.583 0.112 -50.543 1.00 80.94 327 LEU A CA 1
ATOM 2473 C C . LEU A 1 327 ? 21.247 0.773 -51.766 1.00 80.94 327 LEU A C 1
ATOM 2475 O O . LEU A 1 327 ? 21.878 1.821 -51.629 1.00 80.94 327 LEU A O 1
ATOM 2479 N N . ASP A 1 328 ? 21.043 0.222 -52.966 1.00 77.94 328 ASP A N 1
ATOM 2480 C CA . ASP A 1 328 ? 21.608 0.738 -54.227 1.00 77.94 328 ASP A CA 1
ATOM 2481 C C . ASP A 1 328 ? 21.160 2.166 -54.563 1.00 77.94 328 ASP A C 1
ATOM 2483 O O . ASP A 1 328 ? 21.856 2.896 -55.267 1.00 77.94 328 ASP A O 1
ATOM 2487 N N . ASN A 1 329 ? 19.998 2.566 -54.049 1.00 82.75 329 ASN A N 1
ATOM 2488 C CA . ASN A 1 329 ? 19.384 3.875 -54.266 1.00 82.75 329 ASN A CA 1
ATOM 2489 C C . ASN A 1 329 ? 19.431 4.759 -53.001 1.00 82.75 329 ASN A C 1
ATOM 2491 O O . ASN A 1 329 ? 18.924 5.884 -53.007 1.00 82.75 329 ASN A O 1
ATOM 2495 N N . SER A 1 330 ? 20.043 4.258 -51.923 1.00 85.00 330 SER A N 1
ATOM 2496 C CA . SER A 1 330 ? 20.370 5.022 -50.718 1.00 85.00 330 SER A CA 1
ATOM 2497 C C . SER A 1 330 ? 21.440 6.084 -51.039 1.00 85.00 330 SER A C 1
ATOM 2499 O O . SER A 1 330 ? 22.288 5.838 -51.898 1.00 85.00 330 SER A O 1
ATOM 2501 N N . PRO A 1 331 ? 21.462 7.251 -50.365 1.00 89.75 331 PRO A N 1
ATOM 2502 C CA . PRO A 1 331 ? 20.458 7.719 -49.414 1.00 89.75 331 PRO A CA 1
ATOM 2503 C C . PRO A 1 331 ? 19.178 8.215 -50.106 1.00 89.75 331 PRO A C 1
ATOM 2505 O O . PRO A 1 331 ? 19.231 8.918 -51.118 1.00 89.75 331 PRO A O 1
ATOM 2508 N N . TYR A 1 332 ? 18.027 7.928 -49.502 1.00 93.69 332 TYR A N 1
ATOM 2509 C CA . TYR A 1 332 ? 16.742 8.502 -49.900 1.00 93.69 332 TYR A CA 1
ATOM 2510 C C . TYR A 1 332 ? 16.566 9.873 -49.259 1.00 93.69 332 TYR A C 1
ATOM 2512 O O . TYR A 1 332 ? 16.609 9.998 -48.041 1.00 93.69 332 TYR A O 1
ATOM 2520 N N . ILE A 1 333 ? 16.367 10.915 -50.061 1.00 93.62 333 ILE A N 1
ATOM 2521 C CA . ILE A 1 333 ? 16.220 12.293 -49.590 1.00 93.62 333 ILE A CA 1
ATOM 2522 C C . ILE A 1 333 ? 14.754 12.704 -49.698 1.00 93.62 333 ILE A C 1
ATOM 2524 O O . ILE A 1 333 ? 14.229 12.875 -50.801 1.00 93.62 333 ILE A O 1
ATOM 2528 N N . LEU A 1 334 ? 14.095 12.914 -48.562 1.00 94.94 334 LEU A N 1
ATOM 2529 C CA . LEU A 1 334 ? 12.716 13.385 -48.540 1.00 94.94 334 LEU A CA 1
ATOM 2530 C C . LEU A 1 334 ? 12.696 14.867 -48.919 1.00 94.94 334 LEU A C 1
ATOM 2532 O O . LEU A 1 334 ? 13.274 15.720 -48.242 1.00 94.94 334 LEU A O 1
ATOM 2536 N N . THR A 1 335 ? 12.046 15.174 -50.037 1.00 93.94 335 THR A N 1
ATOM 2537 C CA . THR A 1 335 ? 11.862 16.550 -50.538 1.00 93.94 335 THR A CA 1
ATOM 2538 C C . THR A 1 335 ? 10.435 17.064 -50.364 1.00 93.94 335 THR A C 1
ATOM 2540 O O . THR A 1 335 ? 10.156 18.228 -50.644 1.00 93.94 335 THR A O 1
ATOM 2543 N N . GLY A 1 336 ? 9.550 16.197 -49.882 1.00 91.50 336 GLY A N 1
ATOM 2544 C CA . GLY A 1 336 ? 8.188 16.451 -49.433 1.00 91.50 336 GLY A CA 1
ATOM 2545 C C . GLY A 1 336 ? 7.718 15.255 -48.604 1.00 91.50 336 GLY A C 1
ATOM 2546 O O . GLY A 1 336 ? 8.420 14.244 -48.552 1.00 91.50 336 GLY A O 1
ATOM 2547 N N . ASP A 1 337 ? 6.548 15.368 -47.978 1.00 92.62 337 ASP A N 1
ATOM 2548 C CA . ASP A 1 337 ? 5.964 14.279 -47.187 1.00 92.62 337 ASP A CA 1
ATOM 2549 C C . ASP A 1 337 ? 5.839 12.987 -47.992 1.00 92.62 337 ASP A C 1
ATOM 2551 O O . ASP A 1 337 ? 5.488 13.016 -49.177 1.00 92.62 337 ASP A O 1
ATOM 2555 N N . ILE A 1 338 ? 6.064 11.867 -47.315 1.00 95.88 338 ILE A N 1
ATOM 2556 C CA . ILE A 1 338 ? 5.758 10.528 -47.808 1.00 95.88 338 ILE A CA 1
ATOM 2557 C C . ILE A 1 338 ? 4.512 10.040 -47.098 1.00 95.88 338 ILE A C 1
ATOM 2559 O O . ILE A 1 338 ? 4.486 10.020 -45.872 1.00 95.88 338 ILE A O 1
ATOM 2563 N N . ARG A 1 339 ? 3.491 9.628 -47.850 1.00 95.75 339 ARG A N 1
ATOM 2564 C CA . ARG A 1 339 ? 2.304 8.979 -47.278 1.00 95.75 339 ARG A CA 1
ATOM 2565 C C . ARG A 1 339 ? 2.175 7.579 -47.839 1.00 95.75 339 ARG A C 1
ATOM 2567 O O . ARG A 1 339 ? 1.918 7.434 -49.031 1.00 95.75 339 ARG A O 1
ATOM 2574 N N . VAL A 1 340 ? 2.343 6.557 -47.013 1.00 97.75 340 VAL A N 1
ATOM 2575 C CA . VAL A 1 340 ? 2.024 5.184 -47.413 1.00 97.75 340 VAL A CA 1
ATOM 2576 C C . VAL A 1 340 ? 0.523 5.017 -47.282 1.00 97.75 340 VAL A C 1
ATOM 2578 O O . VAL A 1 340 ? 0.010 5.050 -46.172 1.00 97.75 340 VAL A O 1
ATOM 2581 N N . LYS A 1 341 ? -0.187 4.923 -48.407 1.00 97.69 341 LYS A N 1
ATOM 2582 C CA . LYS A 1 341 ? -1.653 4.884 -48.437 1.00 97.69 341 LYS A CA 1
ATOM 2583 C C . LYS A 1 341 ? -2.208 3.518 -48.012 1.00 97.69 341 LYS A C 1
ATOM 2585 O O . LYS A 1 341 ? -1.488 2.524 -48.118 1.00 97.69 341 LYS A O 1
ATOM 2590 N N . PRO A 1 342 ? -3.484 3.444 -47.579 1.00 95.94 342 PRO A N 1
ATOM 2591 C CA . PRO A 1 342 ? -4.098 2.185 -47.166 1.00 95.94 342 PRO A CA 1
ATOM 2592 C C . PRO A 1 342 ? -3.950 1.092 -48.231 1.00 95.94 342 PRO A C 1
ATOM 2594 O O . PRO A 1 342 ? -4.208 1.329 -49.414 1.00 95.94 342 PRO A O 1
ATOM 2597 N N . GLY A 1 343 ? -3.530 -0.103 -47.810 1.00 92.25 343 GLY A N 1
ATOM 2598 C CA . GLY A 1 343 ? -3.294 -1.258 -48.684 1.00 92.25 343 GLY A CA 1
ATOM 2599 C C . GLY A 1 343 ? -1.940 -1.282 -49.409 1.00 92.25 343 GLY A C 1
ATOM 2600 O O . GLY A 1 343 ? -1.653 -2.266 -50.088 1.00 92.25 343 GLY A O 1
ATOM 2601 N N . ALA A 1 344 ? -1.107 -0.245 -49.275 1.00 97.62 344 ALA A N 1
ATOM 2602 C CA . ALA A 1 344 ? 0.276 -0.248 -49.748 1.00 97.62 344 ALA A CA 1
ATOM 2603 C C . ALA A 1 344 ? 1.251 -0.535 -48.598 1.00 97.62 344 ALA A C 1
ATOM 2605 O O . ALA A 1 344 ? 1.030 -0.103 -47.469 1.00 97.62 344 ALA A O 1
ATOM 2606 N N . VAL A 1 345 ? 2.355 -1.220 -48.900 1.00 98.12 345 VAL A N 1
ATOM 2607 C CA . VAL A 1 345 ? 3.452 -1.483 -47.958 1.00 98.12 345 VAL A CA 1
ATOM 2608 C C . VAL A 1 345 ? 4.755 -0.896 -48.496 1.00 98.12 345 VAL A C 1
ATOM 2610 O O . VAL A 1 345 ? 5.143 -1.176 -49.633 1.00 98.12 345 VAL A O 1
ATOM 2613 N N . LEU A 1 346 ? 5.436 -0.084 -47.686 1.00 98.19 346 LEU A N 1
ATOM 2614 C CA . LEU A 1 346 ? 6.802 0.366 -47.950 1.00 98.19 346 LEU A CA 1
ATOM 2615 C C . LEU A 1 346 ? 7.791 -0.566 -47.244 1.00 98.19 346 LEU A C 1
ATOM 2617 O O . LEU A 1 346 ? 7.803 -0.627 -46.021 1.00 98.19 346 LEU A O 1
ATOM 2621 N N . THR A 1 347 ? 8.637 -1.258 -48.001 1.00 98.19 347 THR A N 1
ATOM 2622 C CA . THR A 1 347 ? 9.733 -2.077 -47.463 1.00 98.19 347 THR A CA 1
ATOM 2623 C C . THR A 1 347 ? 11.056 -1.329 -47.601 1.00 98.19 347 THR A C 1
ATOM 2625 O O . THR A 1 347 ? 11.353 -0.817 -48.677 1.00 98.19 347 THR A O 1
ATOM 2628 N N . ILE A 1 348 ? 11.852 -1.254 -46.539 1.00 97.69 348 ILE A N 1
ATOM 2629 C CA . ILE A 1 348 ? 13.162 -0.596 -46.522 1.00 97.69 348 ILE A CA 1
ATOM 2630 C C . ILE A 1 348 ? 14.223 -1.646 -46.189 1.00 97.69 348 ILE A C 1
ATOM 2632 O O . ILE A 1 348 ? 14.148 -2.287 -45.143 1.00 97.69 348 ILE A O 1
ATOM 2636 N N . ASP A 1 349 ? 15.196 -1.817 -47.085 1.00 93.19 349 ASP A N 1
ATOM 2637 C CA . ASP A 1 349 ? 16.249 -2.825 -46.941 1.00 93.19 349 ASP A CA 1
ATOM 2638 C C . ASP A 1 349 ? 17.248 -2.457 -45.816 1.00 93.19 349 ASP A C 1
ATOM 2640 O O . ASP A 1 349 ? 17.487 -1.268 -45.566 1.00 93.19 349 ASP A O 1
ATOM 2644 N N . PRO A 1 350 ? 17.900 -3.447 -45.168 1.00 90.38 350 PRO A N 1
ATOM 2645 C CA . PRO A 1 350 ? 18.963 -3.206 -44.190 1.00 90.38 350 PRO A CA 1
ATOM 2646 C C . PRO A 1 350 ? 20.064 -2.256 -44.695 1.00 90.38 350 PRO A C 1
ATOM 2648 O O . PRO A 1 350 ? 20.494 -2.319 -45.848 1.00 90.38 350 PRO A O 1
ATOM 2651 N N . GLY A 1 351 ? 20.552 -1.377 -43.814 1.00 82.81 351 GLY A N 1
ATOM 2652 C CA . GLY A 1 351 ? 21.620 -0.411 -44.113 1.00 82.81 351 GLY A CA 1
ATOM 2653 C C . GLY A 1 351 ? 21.202 0.814 -44.941 1.00 82.81 351 GLY A C 1
ATOM 2654 O O . GLY A 1 351 ? 22.042 1.671 -45.234 1.00 82.81 351 GLY A O 1
ATOM 2655 N N . VAL A 1 352 ? 19.928 0.932 -45.332 1.00 91.12 352 VAL A N 1
ATOM 2656 C CA . VAL A 1 352 ? 19.416 2.115 -46.040 1.00 91.12 352 VAL A CA 1
ATOM 2657 C C . VAL A 1 352 ? 19.457 3.359 -45.144 1.00 91.12 352 VAL A C 1
ATOM 2659 O O . VAL A 1 352 ? 19.113 3.312 -43.963 1.00 91.12 352 VAL A O 1
ATOM 2662 N N . ILE A 1 353 ? 19.841 4.499 -45.732 1.00 91.88 353 ILE A N 1
ATOM 2663 C CA . ILE A 1 353 ? 19.743 5.820 -45.105 1.00 91.88 353 ILE A CA 1
ATOM 2664 C C . ILE A 1 353 ? 18.568 6.586 -45.712 1.00 91.88 353 ILE A C 1
ATOM 2666 O O . ILE A 1 353 ? 18.502 6.787 -46.928 1.00 91.88 353 ILE A O 1
ATOM 2670 N N . VAL A 1 354 ? 17.702 7.113 -44.853 1.00 95.62 354 VAL A N 1
ATOM 2671 C CA . VAL A 1 354 ? 16.623 8.041 -45.196 1.00 95.62 354 VAL A CA 1
ATOM 2672 C C . VAL A 1 354 ? 16.911 9.398 -44.554 1.00 95.62 354 VAL A C 1
ATOM 2674 O O . VAL A 1 354 ? 17.079 9.496 -43.341 1.00 95.62 354 VAL A O 1
ATOM 2677 N N . ARG A 1 355 ? 16.964 10.463 -45.360 1.00 92.94 355 ARG A N 1
ATOM 2678 C CA . ARG A 1 355 ? 17.223 11.838 -44.911 1.00 92.94 355 ARG A CA 1
ATOM 2679 C C . ARG A 1 355 ? 16.029 12.747 -45.134 1.00 92.94 355 ARG A C 1
ATOM 2681 O O . ARG A 1 355 ? 15.715 13.089 -46.275 1.00 92.94 355 ARG A O 1
ATOM 2688 N N . GLY A 1 356 ? 15.413 13.207 -44.053 1.00 92.38 356 GLY A N 1
ATOM 2689 C CA . GLY A 1 356 ? 14.335 14.190 -44.096 1.00 92.38 356 GLY A CA 1
ATOM 2690 C C . GLY A 1 356 ? 14.859 15.618 -44.252 1.00 92.38 356 GLY A C 1
ATOM 2691 O O . GLY A 1 356 ? 15.656 16.069 -43.432 1.00 92.38 356 GLY A O 1
ATOM 2692 N N . LYS A 1 357 ? 14.419 16.372 -45.270 1.00 91.94 357 LYS A N 1
ATOM 2693 C CA . LYS A 1 357 ? 14.603 17.837 -45.268 1.00 91.94 357 LYS A CA 1
ATOM 2694 C C . LYS A 1 357 ? 13.654 18.484 -44.247 1.00 91.94 357 LYS A C 1
ATOM 2696 O O . LYS A 1 357 ? 12.625 17.914 -43.881 1.00 91.94 357 LYS A O 1
ATOM 2701 N N . SER A 1 358 ? 13.980 19.710 -43.846 1.00 89.56 358 SER A N 1
ATOM 2702 C CA . SER A 1 358 ? 13.131 20.540 -42.984 1.00 89.56 358 SER A CA 1
ATOM 2703 C C . SER A 1 358 ? 11.684 20.585 -43.498 1.00 89.56 358 SER A C 1
ATOM 2705 O O . SER A 1 358 ? 11.444 20.915 -44.661 1.00 89.56 358 SER A O 1
ATOM 2707 N N . GLY A 1 359 ? 10.735 20.226 -42.634 1.00 86.75 359 GLY A N 1
ATOM 2708 C CA . GLY A 1 359 ? 9.297 20.189 -42.899 1.00 86.75 359 GLY A CA 1
ATOM 2709 C C . GLY A 1 359 ? 8.780 18.922 -43.586 1.00 86.75 359 GLY A C 1
ATOM 2710 O O . GLY A 1 359 ? 7.635 18.938 -44.020 1.00 86.75 359 GLY A O 1
ATOM 2711 N N . THR A 1 360 ? 9.590 17.865 -43.714 1.00 91.81 360 THR A N 1
ATOM 2712 C CA . THR A 1 360 ? 9.176 16.589 -44.333 1.00 91.81 360 THR A CA 1
ATOM 2713 C C . THR A 1 360 ? 9.011 15.477 -43.299 1.00 91.81 360 THR A C 1
ATOM 2715 O O . THR A 1 360 ? 9.815 15.378 -42.369 1.00 91.81 360 THR A O 1
ATOM 2718 N N . GLY A 1 361 ? 7.989 14.633 -43.464 1.00 92.38 361 GLY A N 1
ATOM 2719 C CA . GLY A 1 361 ? 7.741 13.454 -42.624 1.00 92.38 361 GLY A CA 1
ATOM 2720 C C . GLY A 1 361 ? 7.319 12.212 -43.411 1.00 92.38 361 GLY A C 1
ATOM 2721 O O . GLY A 1 361 ? 7.073 12.277 -44.619 1.00 92.38 361 GLY A O 1
ATOM 2722 N N . ILE A 1 362 ? 7.236 11.083 -42.708 1.00 94.81 362 ILE A N 1
ATOM 2723 C CA . ILE A 1 362 ? 6.708 9.813 -43.219 1.00 94.81 362 ILE A CA 1
ATOM 2724 C C . ILE A 1 362 ? 5.418 9.497 -42.456 1.00 94.81 362 ILE A C 1
ATOM 2726 O O . ILE A 1 362 ? 5.442 9.383 -41.237 1.00 94.81 362 ILE A O 1
ATOM 2730 N N . TYR A 1 363 ? 4.305 9.351 -43.169 1.00 94.12 363 TYR A N 1
ATOM 2731 C CA . TYR A 1 363 ? 2.976 9.080 -42.617 1.00 94.12 363 TYR A CA 1
ATOM 2732 C C . TYR A 1 363 ? 2.495 7.719 -43.108 1.00 94.12 363 TYR A C 1
ATOM 2734 O O . TYR A 1 363 ? 2.423 7.482 -44.318 1.00 94.12 363 TYR A O 1
ATOM 2742 N N . ILE A 1 364 ? 2.188 6.820 -42.184 1.00 96.88 364 ILE A N 1
ATOM 2743 C CA . ILE A 1 364 ? 1.842 5.433 -42.478 1.00 96.88 364 ILE A CA 1
ATOM 2744 C C . ILE A 1 364 ? 0.338 5.245 -42.284 1.00 96.88 364 ILE A C 1
ATOM 2746 O O . ILE A 1 364 ? -0.129 5.071 -41.168 1.00 96.88 364 ILE A O 1
ATOM 2750 N N . GLU A 1 365 ? -0.419 5.294 -43.383 1.00 95.88 365 GLU A N 1
ATOM 2751 C CA . GLU A 1 365 ? -1.832 4.884 -43.448 1.00 95.88 365 GLU A CA 1
ATOM 2752 C C . GLU A 1 365 ? -1.973 3.415 -43.925 1.00 95.88 365 GLU A C 1
ATOM 2754 O O . GLU A 1 365 ? -3.072 2.871 -43.885 1.00 95.88 365 GLU A O 1
ATOM 2759 N N . GLY A 1 366 ? -0.888 2.808 -44.434 1.00 96.81 366 GLY A N 1
ATOM 2760 C CA . GLY A 1 366 ? -0.750 1.409 -44.875 1.00 96.81 366 GLY A CA 1
ATOM 2761 C C . GLY A 1 366 ? 0.276 0.650 -44.020 1.00 96.81 366 GLY A C 1
ATOM 2762 O O . GLY A 1 366 ? 0.165 0.681 -42.803 1.00 96.81 366 GLY A O 1
ATOM 2763 N N . GLY A 1 367 ? 1.276 -0.009 -44.620 1.00 97.19 367 GLY A N 1
ATOM 2764 C CA . GLY A 1 367 ? 2.347 -0.724 -43.896 1.00 97.19 367 GLY A CA 1
ATOM 2765 C C . GLY A 1 367 ? 3.755 -0.145 -44.107 1.00 97.19 367 GLY A C 1
ATOM 2766 O O . GLY A 1 367 ? 4.069 0.379 -45.177 1.00 97.19 367 GLY A O 1
ATOM 2767 N N . LEU A 1 368 ? 4.632 -0.287 -43.113 1.00 98.19 368 LEU A N 1
ATOM 2768 C CA . LEU A 1 368 ? 6.058 0.055 -43.175 1.00 98.19 368 LEU A CA 1
ATOM 2769 C C . LEU A 1 368 ? 6.888 -1.106 -42.624 1.00 98.19 368 LEU A C 1
ATOM 2771 O O . LEU A 1 368 ? 6.855 -1.358 -41.430 1.00 98.19 368 LEU A O 1
ATOM 2775 N N . ILE A 1 369 ? 7.682 -1.767 -43.461 1.00 98.25 369 ILE A N 1
ATOM 2776 C CA . ILE A 1 369 ? 8.603 -2.824 -43.035 1.00 98.25 369 ILE A CA 1
ATOM 2777 C C . ILE A 1 369 ? 10.029 -2.288 -43.139 1.00 98.25 369 ILE A C 1
ATOM 2779 O O . ILE A 1 369 ? 10.596 -2.239 -44.229 1.00 98.25 369 ILE A O 1
ATOM 2783 N N . ALA A 1 370 ? 10.605 -1.892 -42.010 1.00 97.75 370 ALA A N 1
ATOM 2784 C CA . ALA A 1 370 ? 11.996 -1.482 -41.869 1.00 97.75 370 ALA A CA 1
ATOM 2785 C C . ALA A 1 370 ? 12.690 -2.436 -40.886 1.00 97.75 370 ALA A C 1
ATOM 2787 O O . ALA A 1 370 ? 12.758 -2.195 -39.682 1.00 97.75 370 ALA A O 1
ATOM 2788 N N . ASN A 1 371 ? 13.171 -3.559 -41.421 1.00 94.69 371 ASN A N 1
ATOM 2789 C CA . ASN A 1 371 ? 13.809 -4.623 -40.652 1.00 94.69 371 ASN A CA 1
ATOM 2790 C C . ASN A 1 371 ? 15.319 -4.614 -40.924 1.00 94.69 371 ASN A C 1
ATOM 2792 O O . ASN A 1 371 ? 15.785 -5.257 -41.863 1.00 94.69 371 ASN A O 1
ATOM 2796 N N . GLY A 1 372 ? 16.064 -3.810 -40.164 1.00 92.38 372 GLY A N 1
ATOM 2797 C CA . GLY A 1 372 ? 17.524 -3.775 -40.211 1.00 92.38 372 GLY A CA 1
ATOM 2798 C C . GLY A 1 372 ? 18.159 -4.957 -39.473 1.00 92.38 372 GLY A C 1
ATOM 2799 O O . GLY A 1 372 ? 17.480 -5.850 -38.975 1.00 92.38 372 GLY A O 1
ATOM 2800 N N . SER A 1 373 ? 19.482 -4.933 -39.340 1.00 88.94 373 SER A N 1
ATOM 2801 C CA . SER A 1 373 ? 20.217 -5.854 -38.463 1.00 88.94 373 SER A CA 1
ATOM 2802 C C . SER A 1 373 ? 21.175 -5.087 -37.555 1.00 88.94 373 SER A C 1
ATOM 2804 O O . SER A 1 373 ? 21.516 -3.939 -37.837 1.00 88.94 373 SER A O 1
ATOM 2806 N N . ALA A 1 374 ? 21.677 -5.725 -36.493 1.00 81.88 374 ALA A N 1
ATOM 2807 C CA . ALA A 1 374 ? 22.699 -5.123 -35.631 1.00 81.88 374 ALA A CA 1
ATOM 2808 C C . ALA A 1 374 ? 23.954 -4.664 -36.408 1.00 81.88 374 ALA A C 1
ATOM 2810 O O . ALA A 1 374 ? 24.597 -3.688 -36.026 1.00 81.88 374 ALA A O 1
ATOM 2811 N N . SER A 1 375 ? 24.296 -5.348 -37.508 1.00 79.31 375 SER A N 1
ATOM 2812 C CA . SER A 1 375 ? 25.410 -4.977 -38.387 1.00 79.31 375 SER A CA 1
ATOM 2813 C C . SER A 1 375 ? 25.035 -3.930 -39.438 1.00 79.31 375 SER A C 1
ATOM 2815 O O . SER A 1 375 ? 25.888 -3.135 -39.822 1.00 79.31 375 SER A O 1
ATOM 2817 N N . LEU A 1 376 ? 23.779 -3.900 -39.892 1.00 82.19 376 LEU A N 1
ATOM 2818 C CA . LEU A 1 376 ? 23.273 -2.979 -40.912 1.00 82.19 376 LEU A CA 1
ATOM 2819 C C . LEU A 1 376 ? 21.960 -2.327 -40.458 1.00 82.19 376 LEU A C 1
ATOM 2821 O O . LEU A 1 376 ? 20.892 -2.626 -41.009 1.00 82.19 376 LEU A O 1
ATOM 2825 N N . PRO A 1 377 ? 22.018 -1.421 -39.466 1.00 90.50 377 PRO A N 1
ATOM 2826 C CA . PRO A 1 377 ? 20.829 -0.727 -39.010 1.00 90.50 377 PRO A CA 1
ATOM 2827 C C . PRO A 1 377 ? 20.299 0.211 -40.098 1.00 90.50 377 PRO A C 1
ATOM 2829 O O . PRO A 1 377 ? 21.067 0.807 -40.860 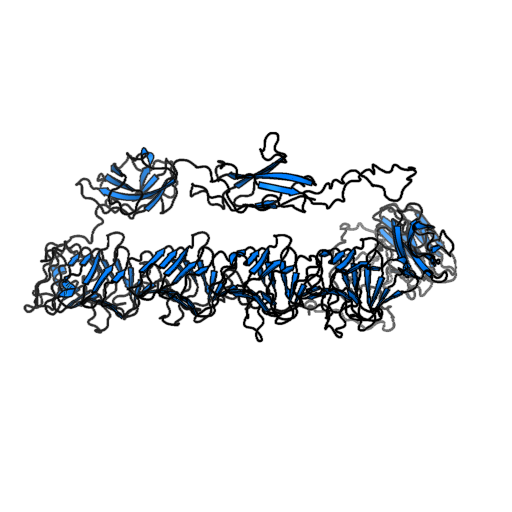1.00 90.50 377 PRO A O 1
ATOM 2832 N N . ILE A 1 378 ? 18.978 0.369 -40.160 1.00 95.56 378 ILE A N 1
ATOM 2833 C CA . ILE A 1 378 ? 18.339 1.359 -41.038 1.00 95.56 378 ILE A CA 1
ATOM 2834 C C . ILE A 1 378 ? 18.398 2.718 -40.337 1.00 95.56 378 ILE A C 1
ATOM 2836 O O . ILE A 1 378 ? 17.971 2.847 -39.191 1.00 95.56 378 ILE A O 1
ATOM 2840 N N . LEU A 1 379 ? 18.926 3.741 -41.013 1.00 94.62 379 LEU A N 1
ATOM 2841 C CA . LEU A 1 379 ? 19.117 5.071 -40.429 1.00 94.62 379 LEU A CA 1
ATOM 2842 C C . LEU A 1 379 ? 18.109 6.072 -40.998 1.00 94.62 379 LEU A C 1
ATOM 2844 O O . LEU A 1 379 ? 18.199 6.452 -42.165 1.00 94.62 379 LEU A O 1
ATOM 2848 N N . PHE A 1 380 ? 17.223 6.583 -40.148 1.00 96.56 380 PHE A N 1
ATOM 2849 C CA . PHE A 1 380 ? 16.395 7.752 -40.435 1.00 96.56 380 PHE A CA 1
ATOM 2850 C C . PHE A 1 380 ? 17.004 8.983 -39.763 1.00 96.56 380 PHE A C 1
ATOM 2852 O O . PHE A 1 380 ? 17.178 9.018 -38.545 1.00 96.56 380 PHE A O 1
ATOM 2859 N N . GLU A 1 381 ? 17.332 10.018 -40.531 1.00 93.94 381 GLU A N 1
ATOM 2860 C CA . GLU A 1 381 ? 17.954 11.223 -39.983 1.00 93.94 381 GLU A CA 1
ATOM 2861 C C . GLU A 1 381 ? 17.475 12.526 -40.630 1.00 93.94 381 GLU A C 1
ATOM 2863 O O . GLU A 1 381 ? 17.021 12.561 -41.772 1.00 93.94 381 GLU A O 1
ATOM 2868 N N . GLY A 1 382 ? 17.630 13.639 -39.914 1.00 90.94 382 GLY A N 1
ATOM 2869 C CA . GLY A 1 382 ? 17.505 14.972 -40.502 1.00 90.94 382 GLY A CA 1
ATOM 2870 C C . GLY A 1 382 ? 18.637 15.248 -41.493 1.00 90.94 382 GLY A C 1
ATOM 2871 O O . GLY A 1 382 ? 19.794 14.914 -41.238 1.00 90.94 382 GLY A O 1
ATOM 2872 N N . ALA A 1 383 ? 18.314 15.883 -42.622 1.00 86.69 383 ALA A N 1
ATOM 2873 C CA . ALA A 1 383 ? 19.299 16.299 -43.621 1.00 86.69 383 ALA A CA 1
ATOM 2874 C C . ALA A 1 383 ? 20.304 17.317 -43.052 1.00 86.69 383 ALA A C 1
ATOM 2876 O O . ALA A 1 383 ? 21.453 17.345 -43.489 1.00 86.69 383 ALA A O 1
ATOM 2877 N N . ASP A 1 384 ? 19.876 18.126 -42.077 1.00 83.38 384 ASP A N 1
ATOM 2878 C CA . ASP A 1 384 ? 20.764 18.897 -41.210 1.00 83.38 384 ASP A CA 1
ATOM 2879 C C . ASP A 1 384 ? 21.002 18.118 -39.910 1.00 83.38 384 ASP A C 1
ATOM 2881 O O . ASP A 1 384 ? 20.130 18.026 -39.045 1.00 83.38 384 ASP A O 1
ATOM 2885 N N . GLN A 1 385 ? 22.191 17.529 -39.796 1.00 78.19 385 GLN A N 1
ATOM 2886 C CA . GLN A 1 385 ? 22.573 16.650 -38.689 1.00 78.19 385 GLN A CA 1
ATOM 2887 C C . GLN A 1 385 ? 22.920 17.406 -37.395 1.00 78.19 385 GLN A C 1
ATOM 2889 O O . GLN A 1 385 ? 23.330 16.781 -36.424 1.00 78.19 385 GLN A O 1
ATOM 2894 N N . GLN A 1 386 ? 22.820 18.738 -37.379 1.00 78.38 386 GLN A N 1
ATOM 2895 C CA . GLN A 1 386 ? 23.132 19.559 -36.204 1.00 78.38 386 GLN A CA 1
ATOM 2896 C C . GLN A 1 386 ? 21.877 20.046 -35.467 1.00 78.38 386 GLN A C 1
ATOM 2898 O O . GLN A 1 386 ? 21.991 20.701 -34.433 1.00 78.38 386 GLN A O 1
ATOM 2903 N N . ILE A 1 387 ? 20.680 19.761 -35.990 1.00 77.94 387 ILE A N 1
ATOM 2904 C CA . ILE A 1 387 ? 19.428 20.340 -35.498 1.00 77.94 387 ILE A CA 1
ATOM 2905 C C . ILE A 1 387 ? 18.473 19.221 -35.063 1.00 77.94 387 ILE A C 1
ATOM 2907 O O . ILE A 1 387 ? 17.856 18.588 -35.923 1.00 77.94 387 ILE A O 1
ATOM 2911 N N . PRO A 1 388 ? 18.276 18.992 -33.749 1.00 83.81 388 PRO A N 1
ATOM 2912 C CA . PRO A 1 388 ? 17.133 18.229 -33.256 1.00 83.81 388 PRO A CA 1
ATOM 2913 C C . PRO A 1 388 ? 15.818 18.797 -33.806 1.00 83.81 388 PRO A C 1
ATOM 2915 O O . PRO A 1 388 ? 15.551 19.999 -33.718 1.00 83.81 388 PRO A O 1
ATOM 2918 N N . GLY A 1 389 ? 14.995 17.946 -34.423 1.00 83.06 389 GLY A N 1
ATOM 2919 C CA . GLY A 1 389 ? 13.837 18.395 -35.196 1.00 83.06 389 GLY A CA 1
ATOM 2920 C C . GLY A 1 389 ? 14.186 19.055 -36.532 1.00 83.06 389 GLY A C 1
ATOM 2921 O O . GLY A 1 389 ? 13.502 19.987 -36.944 1.00 83.06 389 GLY A O 1
ATOM 2922 N N . GLY A 1 390 ? 15.235 18.595 -37.212 1.00 85.44 390 GLY A N 1
ATOM 2923 C CA . GLY A 1 390 ? 15.567 18.956 -38.592 1.00 85.44 390 GLY A CA 1
ATOM 2924 C C . GLY A 1 390 ? 14.627 18.343 -39.643 1.00 85.44 390 GLY A C 1
ATOM 2925 O O . GLY A 1 390 ? 14.716 18.706 -40.816 1.00 85.44 390 GLY A O 1
ATOM 2926 N N . TRP A 1 391 ? 13.737 17.431 -39.235 1.00 92.38 391 TRP A N 1
ATOM 2927 C CA . TRP A 1 391 ? 12.632 16.866 -40.021 1.00 92.38 391 TRP A CA 1
ATOM 2928 C C . TRP A 1 391 ? 11.481 16.420 -39.101 1.00 92.38 391 TRP A C 1
ATOM 2930 O O . TRP A 1 391 ? 11.613 16.436 -37.874 1.00 92.38 391 TRP A O 1
ATOM 2940 N N . CYS A 1 392 ? 10.324 16.060 -39.661 1.00 90.50 392 CYS A N 1
ATOM 2941 C CA . CYS A 1 392 ? 9.122 15.791 -38.870 1.00 90.50 392 CYS A CA 1
ATOM 2942 C C . CYS A 1 392 ? 9.140 14.436 -38.148 1.00 90.50 392 CYS A C 1
ATOM 2944 O O . CYS A 1 392 ? 8.631 14.383 -37.037 1.00 90.50 392 CYS A O 1
ATOM 2946 N N . GLY A 1 393 ? 9.763 13.393 -38.700 1.00 93.19 393 GLY A N 1
ATOM 2947 C CA . GLY A 1 393 ? 9.740 12.040 -38.126 1.00 93.19 393 GLY A CA 1
ATOM 2948 C C . GLY A 1 393 ? 8.789 11.087 -38.858 1.00 93.19 393 GLY A C 1
ATOM 2949 O O . GLY A 1 393 ? 8.417 11.329 -40.013 1.00 93.19 393 GLY A O 1
ATOM 2950 N N . ILE A 1 394 ? 8.418 10.004 -38.174 1.00 94.94 394 ILE A N 1
ATOM 2951 C CA . ILE A 1 394 ? 7.516 8.945 -38.640 1.00 94.94 394 ILE A CA 1
ATOM 2952 C C . ILE A 1 394 ? 6.223 9.001 -37.815 1.00 94.94 394 ILE A C 1
ATOM 2954 O O . ILE A 1 394 ? 6.274 9.049 -36.589 1.00 94.94 394 ILE A O 1
ATOM 2958 N N . ARG A 1 395 ? 5.064 8.983 -38.473 1.00 93.44 395 ARG A N 1
ATOM 2959 C CA . ARG A 1 395 ? 3.745 8.919 -37.833 1.00 93.44 395 ARG A CA 1
ATOM 2960 C C . ARG A 1 395 ? 2.999 7.686 -38.316 1.00 93.44 395 ARG A C 1
ATOM 2962 O O . ARG A 1 395 ? 2.798 7.538 -39.523 1.00 93.44 395 ARG A O 1
ATOM 2969 N N . PHE A 1 396 ? 2.571 6.840 -37.389 1.00 94.38 396 PHE A N 1
ATOM 2970 C CA . PHE A 1 396 ? 1.637 5.755 -37.669 1.00 94.38 396 PHE A CA 1
ATOM 2971 C C . PHE A 1 396 ? 0.215 6.287 -37.502 1.00 94.38 396 PHE A C 1
ATOM 2973 O O . PHE A 1 396 ? -0.167 6.769 -36.434 1.00 94.38 396 PHE A O 1
ATOM 2980 N N . GLU A 1 397 ? -0.544 6.298 -38.598 1.00 92.25 397 GLU A N 1
ATOM 2981 C CA . GLU A 1 397 ? -1.936 6.735 -38.577 1.00 92.25 397 GLU A CA 1
ATOM 2982 C C . GLU A 1 397 ? -2.827 5.618 -38.023 1.00 92.25 397 GLU A C 1
ATOM 2984 O O . GLU A 1 397 ? -2.543 4.445 -38.229 1.00 92.25 397 GLU A O 1
ATOM 2989 N N . SER A 1 398 ? -3.957 5.962 -37.405 1.00 88.19 398 SER A N 1
ATOM 2990 C CA . SER A 1 398 ? -4.933 4.972 -36.894 1.00 88.19 398 SER A CA 1
ATOM 2991 C C . SER A 1 398 ? -5.457 3.948 -37.921 1.00 88.19 398 SER A C 1
ATOM 2993 O O . SER A 1 398 ? -6.136 2.998 -37.543 1.00 88.19 398 SER A O 1
ATOM 2995 N N . SER A 1 399 ? -5.200 4.151 -39.219 1.00 89.25 399 SER A N 1
ATOM 2996 C CA . SER A 1 399 ? -5.540 3.214 -40.296 1.00 89.25 399 SER A CA 1
ATOM 2997 C C . SER A 1 399 ? -4.382 2.306 -40.722 1.00 89.25 399 SER A C 1
ATOM 2999 O O . SER A 1 399 ? -4.543 1.579 -41.704 1.00 89.25 399 SER A O 1
ATOM 3001 N N . ALA A 1 400 ? -3.219 2.406 -40.072 1.00 92.19 400 ALA A N 1
ATOM 3002 C CA . ALA A 1 400 ? -2.042 1.611 -40.385 1.00 92.19 400 ALA A CA 1
ATOM 3003 C C . ALA A 1 400 ? -2.341 0.106 -40.304 1.00 92.19 400 ALA A C 1
ATOM 3005 O O . ALA A 1 400 ? -3.212 -0.355 -39.571 1.00 92.19 400 ALA A O 1
ATOM 3006 N N . MET A 1 401 ? -1.616 -0.668 -41.104 1.00 93.06 401 MET A N 1
ATOM 3007 C CA . MET A 1 401 ? -1.649 -2.125 -41.079 1.00 93.06 401 MET A CA 1
ATOM 3008 C C . MET A 1 401 ? -0.616 -2.598 -40.058 1.00 93.06 401 MET A C 1
ATOM 3010 O O . MET A 1 401 ? 0.525 -2.859 -40.432 1.00 93.06 401 MET A O 1
ATOM 3014 N N . ASP A 1 402 ? -0.995 -2.639 -38.782 1.00 88.19 402 ASP A N 1
ATOM 3015 C CA . ASP A 1 402 ? -0.089 -2.880 -37.646 1.00 88.19 402 ASP A CA 1
ATOM 3016 C C . ASP A 1 402 ? 0.772 -4.149 -37.807 1.00 88.19 402 ASP A C 1
ATOM 3018 O O . ASP A 1 402 ? 1.988 -4.109 -37.625 1.00 88.19 402 ASP A O 1
ATOM 3022 N N . ASP A 1 403 ? 0.197 -5.236 -38.336 1.00 89.81 403 ASP A N 1
ATOM 3023 C CA . ASP A 1 403 ? 0.893 -6.495 -38.660 1.00 89.81 403 ASP A CA 1
ATOM 3024 C C . ASP A 1 403 ? 1.938 -6.378 -39.797 1.00 89.81 403 ASP A C 1
ATOM 3026 O O . ASP A 1 403 ? 2.607 -7.348 -40.175 1.00 89.81 403 ASP A O 1
ATOM 3030 N N . LYS A 1 404 ? 2.038 -5.203 -40.420 1.00 94.19 404 LYS A N 1
ATOM 3031 C CA . LYS A 1 404 ? 2.986 -4.827 -41.480 1.00 94.19 404 LYS A CA 1
ATOM 3032 C C . LYS A 1 404 ? 3.709 -3.519 -41.148 1.00 94.19 404 LYS A C 1
ATOM 3034 O O . LYS A 1 404 ? 4.295 -2.915 -42.048 1.00 94.19 404 LYS A O 1
ATOM 3039 N N . CYS A 1 405 ? 3.684 -3.094 -39.889 1.00 95.81 405 CYS A N 1
ATOM 3040 C CA . CYS A 1 405 ? 4.403 -1.942 -39.368 1.00 95.81 405 CYS A CA 1
ATOM 3041 C C . CYS A 1 405 ? 5.515 -2.433 -38.437 1.00 95.81 405 CYS A C 1
ATOM 3043 O O . CYS A 1 405 ? 5.281 -2.678 -37.263 1.00 95.81 405 CYS A O 1
ATOM 3045 N N . ILE A 1 406 ? 6.720 -2.603 -38.979 1.00 97.00 406 ILE A N 1
ATOM 3046 C CA . ILE A 1 406 ? 7.885 -3.165 -38.292 1.00 97.00 406 ILE A CA 1
ATOM 3047 C C . ILE A 1 406 ? 9.029 -2.152 -38.339 1.00 97.00 406 ILE A C 1
ATOM 3049 O O . ILE A 1 406 ? 9.455 -1.741 -39.422 1.00 97.00 406 ILE A O 1
ATOM 3053 N N . LEU A 1 407 ? 9.554 -1.797 -37.169 1.00 97.38 407 LEU A N 1
ATOM 3054 C CA . LEU A 1 407 ? 10.803 -1.060 -36.980 1.00 97.38 407 LEU A CA 1
ATOM 3055 C C . LEU A 1 407 ? 11.734 -1.915 -36.120 1.00 97.38 407 LEU A C 1
ATOM 3057 O O . LEU A 1 407 ? 11.672 -1.873 -34.893 1.00 97.38 407 LEU A O 1
ATOM 3061 N N . ASN A 1 408 ? 12.608 -2.680 -36.768 1.00 96.75 408 ASN A N 1
ATOM 3062 C CA . ASN A 1 408 ? 13.603 -3.507 -36.090 1.00 96.75 408 ASN A CA 1
ATOM 3063 C C . ASN A 1 408 ? 15.018 -3.048 -36.459 1.00 96.75 408 ASN A C 1
ATOM 3065 O O . ASN A 1 408 ? 15.285 -2.767 -37.629 1.00 96.75 408 ASN A O 1
ATOM 3069 N N . HIS A 1 409 ? 15.920 -2.937 -35.475 1.00 94.50 409 HIS A N 1
ATOM 3070 C CA . HIS A 1 409 ? 17.292 -2.434 -35.668 1.00 94.50 409 HIS A CA 1
ATOM 3071 C C . HIS A 1 409 ? 17.361 -1.111 -36.453 1.00 94.50 409 HIS A C 1
ATOM 3073 O O . HIS A 1 409 ? 18.179 -0.929 -37.360 1.00 94.50 409 HIS A O 1
ATOM 3079 N N . CYS A 1 410 ? 16.480 -0.170 -36.120 1.00 97.12 410 CYS A N 1
ATOM 3080 C CA . CYS A 1 410 ? 16.482 1.165 -36.707 1.00 97.12 410 CYS A CA 1
ATOM 3081 C C . CYS A 1 410 ? 17.202 2.171 -35.796 1.00 97.12 410 CYS A C 1
ATOM 3083 O O . CYS A 1 410 ? 17.198 2.053 -34.572 1.00 97.12 410 CYS A O 1
ATOM 3085 N N . ILE A 1 411 ? 17.792 3.204 -36.393 1.00 95.62 411 ILE A N 1
ATOM 3086 C CA . ILE A 1 411 ? 18.301 4.382 -35.684 1.00 95.62 411 ILE A CA 1
ATOM 3087 C C . ILE A 1 411 ? 17.553 5.589 -36.225 1.00 95.62 411 ILE A C 1
ATOM 3089 O O . ILE A 1 411 ? 17.597 5.863 -37.425 1.00 95.62 411 ILE A O 1
ATOM 3093 N N . ILE A 1 412 ? 16.870 6.321 -35.352 1.00 95.44 412 ILE A N 1
ATOM 3094 C CA . ILE A 1 412 ? 16.097 7.500 -35.738 1.00 95.44 412 ILE A CA 1
ATOM 3095 C C . ILE A 1 412 ? 16.650 8.708 -34.993 1.00 95.44 412 ILE A C 1
ATOM 3097 O O . ILE A 1 412 ? 16.665 8.740 -33.759 1.00 95.44 412 ILE A O 1
ATOM 3101 N N . ARG A 1 413 ? 17.103 9.712 -35.751 1.00 93.81 413 ARG A N 1
ATOM 3102 C CA . ARG A 1 413 ? 17.715 10.916 -35.189 1.00 93.81 413 ARG A CA 1
ATOM 3103 C C . ARG A 1 413 ? 17.305 12.230 -35.827 1.00 93.81 413 ARG A C 1
ATOM 3105 O O . ARG A 1 413 ? 16.916 12.295 -36.995 1.00 93.81 413 ARG A O 1
ATOM 3112 N N . HIS A 1 414 ? 17.443 13.308 -35.062 1.00 91.31 414 HIS A N 1
ATOM 3113 C CA . HIS A 1 414 ? 17.150 14.677 -35.496 1.00 91.31 414 HIS A CA 1
ATOM 3114 C C . HIS A 1 414 ? 15.687 14.905 -35.938 1.00 91.31 414 HIS A C 1
ATOM 3116 O O . HIS A 1 414 ? 15.410 15.874 -36.640 1.00 91.31 414 HIS A O 1
ATOM 3122 N N . GLY A 1 415 ? 14.743 14.044 -35.543 1.00 89.88 415 GLY A N 1
ATOM 3123 C CA . GLY A 1 415 ? 13.305 14.157 -35.832 1.00 89.88 415 GLY A CA 1
ATOM 3124 C C . GLY A 1 415 ? 12.526 15.003 -34.812 1.00 89.88 415 GLY A C 1
ATOM 3125 O O . GLY A 1 415 ? 13.075 15.416 -33.788 1.00 89.88 415 GLY A O 1
ATOM 3126 N N . GLY A 1 416 ? 11.243 15.275 -35.088 1.00 88.00 416 GLY A N 1
ATOM 3127 C CA . GLY A 1 416 ? 10.324 16.004 -34.194 1.00 88.00 416 GLY A CA 1
ATOM 3128 C C . GLY A 1 416 ? 10.159 17.507 -34.477 1.00 88.00 416 GLY A C 1
ATOM 3129 O O . GLY A 1 416 ? 9.929 18.298 -33.565 1.00 88.00 416 GLY A O 1
ATOM 3130 N N . GLN A 1 417 ? 10.316 17.966 -35.725 1.00 84.38 417 GLN A N 1
ATOM 3131 C CA . GLN A 1 417 ? 10.312 19.399 -36.068 1.00 84.38 417 GLN A CA 1
ATOM 3132 C C . GLN A 1 417 ? 9.052 20.187 -35.657 1.00 84.38 417 GLN A C 1
ATOM 3134 O O . GLN A 1 417 ? 9.162 21.391 -35.415 1.00 84.38 417 GLN A O 1
ATOM 3139 N N . GLY A 1 418 ? 7.884 19.558 -35.534 1.00 66.94 418 GLY A N 1
ATOM 3140 C CA . GLY A 1 418 ? 6.598 20.249 -35.408 1.00 66.94 418 GLY A CA 1
ATOM 3141 C C . GLY A 1 418 ? 6.263 21.010 -36.697 1.00 66.94 418 GLY A C 1
ATOM 3142 O O . GLY A 1 418 ? 6.526 22.205 -36.801 1.00 66.94 418 GLY A O 1
ATOM 3143 N N . GLY A 1 419 ? 5.750 20.298 -37.709 1.00 56.12 419 GLY A N 1
ATOM 3144 C CA . GLY A 1 419 ? 5.319 20.846 -39.011 1.00 56.12 419 GLY A CA 1
ATOM 3145 C C . GLY A 1 419 ? 3.788 20.895 -39.179 1.00 56.12 419 GLY A C 1
ATOM 3146 O O . GLY A 1 419 ? 3.067 21.000 -38.193 1.00 56.12 419 GLY A O 1
ATOM 3147 N N . TYR A 1 420 ? 3.281 20.757 -40.419 1.00 46.38 420 TYR A N 1
ATOM 3148 C CA . TYR A 1 420 ? 1.835 20.689 -40.755 1.00 46.38 420 TYR A CA 1
ATOM 3149 C C . TYR A 1 420 ? 1.060 19.588 -39.996 1.00 46.38 420 TYR A C 1
ATOM 3151 O O . TYR A 1 420 ? -0.161 19.671 -39.893 1.00 46.38 420 TYR A O 1
ATOM 3159 N N . SER A 1 421 ? 1.755 18.572 -39.473 1.00 49.78 421 SER A N 1
ATOM 3160 C CA . SER A 1 421 ? 1.195 17.438 -38.728 1.00 49.78 421 SER A CA 1
ATOM 3161 C C . SER A 1 421 ? 1.475 17.460 -37.219 1.00 49.78 421 SER A C 1
ATOM 3163 O O . SER A 1 421 ? 1.274 16.447 -36.565 1.00 49.78 421 SER A O 1
ATOM 3165 N N . ASN A 1 422 ? 1.989 18.565 -36.659 1.00 60.62 422 ASN A N 1
ATOM 3166 C CA . ASN A 1 422 ? 2.278 18.719 -35.222 1.00 60.62 422 ASN A CA 1
ATOM 3167 C C . ASN A 1 422 ? 3.183 17.637 -34.581 1.00 60.62 422 ASN A C 1
ATOM 3169 O O . ASN A 1 422 ? 3.158 17.493 -33.360 1.00 60.62 422 ASN A O 1
ATOM 3173 N N . LEU A 1 423 ? 4.008 16.925 -35.364 1.00 60.47 423 LEU A N 1
ATOM 3174 C CA . LEU A 1 423 ? 4.936 15.901 -34.858 1.00 60.47 423 LEU A CA 1
ATOM 3175 C C . LEU A 1 423 ? 6.005 16.520 -33.949 1.00 60.47 423 LEU A C 1
ATOM 3177 O O . LEU A 1 423 ? 6.904 17.206 -34.442 1.00 60.47 423 LEU A O 1
ATOM 3181 N N . VAL A 1 424 ? 5.912 16.294 -32.637 1.00 76.12 424 VAL A N 1
ATOM 3182 C CA . VAL A 1 424 ? 6.903 16.772 -31.647 1.00 76.12 424 VAL A CA 1
ATOM 3183 C C . VAL A 1 424 ? 7.892 15.686 -31.212 1.00 76.12 424 VAL A C 1
ATOM 3185 O O . VAL A 1 424 ? 8.935 16.020 -30.659 1.00 76.12 424 VAL A O 1
ATOM 3188 N N . ALA A 1 425 ? 7.616 14.417 -31.531 1.00 85.94 425 ALA A N 1
ATOM 3189 C CA . ALA A 1 425 ? 8.533 13.289 -31.377 1.00 85.94 425 ALA A CA 1
ATOM 3190 C C . ALA A 1 425 ? 8.973 12.743 -32.739 1.00 85.94 425 ALA A C 1
ATOM 3192 O O . ALA A 1 425 ? 8.370 13.046 -33.768 1.00 85.94 425 ALA A O 1
ATOM 3193 N N . ALA A 1 426 ? 10.051 11.958 -32.756 1.00 89.19 426 ALA A N 1
ATOM 3194 C CA . ALA A 1 426 ? 10.522 11.334 -33.990 1.00 89.19 426 ALA A CA 1
ATOM 3195 C C . ALA A 1 426 ? 9.668 10.136 -34.433 1.00 89.19 426 ALA A C 1
ATOM 3197 O O . ALA A 1 426 ? 9.663 9.823 -35.623 1.00 89.19 426 ALA A O 1
ATOM 3198 N N . ILE A 1 427 ? 8.941 9.517 -33.497 1.00 93.19 427 ILE A N 1
ATOM 3199 C CA . ILE A 1 427 ? 7.880 8.542 -33.758 1.00 93.19 427 ILE A CA 1
ATOM 3200 C C . ILE A 1 427 ? 6.615 8.994 -33.022 1.00 93.19 427 ILE A C 1
ATOM 3202 O O . ILE A 1 427 ? 6.675 9.336 -31.839 1.00 93.19 427 ILE A O 1
ATOM 3206 N N . GLU A 1 428 ? 5.480 8.977 -33.711 1.00 91.75 428 GLU A N 1
ATOM 3207 C CA . GLU A 1 428 ? 4.160 9.265 -33.144 1.00 91.75 428 GLU A CA 1
ATOM 3208 C C . GLU A 1 428 ? 3.169 8.161 -33.515 1.00 91.75 428 GLU A C 1
ATOM 3210 O O . GLU A 1 428 ? 3.115 7.730 -34.671 1.00 91.75 428 GLU A O 1
ATOM 3215 N N . LEU A 1 429 ? 2.405 7.719 -32.520 1.00 91.50 429 LEU A N 1
ATOM 3216 C CA . LEU A 1 429 ? 1.359 6.709 -32.624 1.00 91.50 429 LEU A CA 1
ATOM 3217 C C . LEU A 1 429 ? 0.013 7.411 -32.476 1.00 91.50 429 LEU A C 1
ATOM 3219 O O . LEU A 1 429 ? -0.229 8.072 -31.463 1.00 91.50 429 LEU A O 1
ATOM 3223 N N . SER A 1 430 ? -0.845 7.294 -33.488 1.00 85.44 430 SER A N 1
ATOM 3224 C CA . SER A 1 430 ? -2.147 7.959 -33.482 1.00 85.44 430 SER A CA 1
ATOM 3225 C C . SER A 1 430 ? -3.304 6.973 -33.464 1.00 85.44 430 SER A C 1
ATOM 3227 O O . SER A 1 430 ? -3.335 5.989 -34.207 1.00 85.44 430 SER A O 1
ATOM 3229 N N . GLY A 1 431 ? -4.305 7.272 -32.635 1.00 78.88 431 GLY A N 1
ATOM 3230 C CA . GLY A 1 431 ? -5.431 6.371 -32.408 1.00 78.88 431 GLY A CA 1
ATOM 3231 C C . GLY A 1 431 ? -4.950 4.989 -31.963 1.00 78.88 431 GLY A C 1
ATOM 3232 O O . GLY A 1 431 ? -4.191 4.884 -31.013 1.00 78.88 431 GLY A O 1
ATOM 3233 N N . TYR A 1 432 ? -5.392 3.938 -32.651 1.00 79.75 432 TYR A N 1
ATOM 3234 C CA . TYR A 1 432 ? -5.181 2.541 -32.248 1.00 79.75 432 TYR A CA 1
ATOM 3235 C C . TYR A 1 432 ? -3.966 1.862 -32.896 1.00 79.75 432 TYR A C 1
ATOM 3237 O O . TYR A 1 432 ? -3.920 0.639 -32.908 1.00 79.75 432 TYR A O 1
ATOM 3245 N N . SER A 1 433 ? -3.032 2.618 -33.482 1.00 88.00 433 SER A N 1
ATOM 3246 C CA . SER A 1 433 ? -1.874 2.021 -34.160 1.00 88.00 433 SER A CA 1
ATOM 3247 C C . SER A 1 433 ? -0.943 1.311 -33.171 1.00 88.00 433 SER A C 1
ATOM 3249 O O . SER A 1 433 ? -0.527 1.930 -32.189 1.00 88.00 433 SER A O 1
ATOM 3251 N N . ASP A 1 434 ? -0.547 0.085 -33.495 1.00 88.81 434 ASP A N 1
ATOM 3252 C CA . ASP A 1 434 ? 0.309 -0.808 -32.697 1.00 88.81 434 ASP A CA 1
ATOM 3253 C C . ASP A 1 434 ? 1.468 -1.366 -33.556 1.00 88.81 434 ASP A C 1
ATOM 3255 O O . ASP A 1 434 ? 1.485 -2.541 -33.942 1.00 88.81 434 ASP A O 1
ATOM 3259 N N . PRO A 1 435 ? 2.435 -0.518 -33.959 1.00 92.31 435 PRO A N 1
ATOM 3260 C CA . PRO A 1 435 ? 3.579 -0.979 -34.730 1.00 92.31 435 PRO A CA 1
ATOM 3261 C C . PRO A 1 435 ? 4.528 -1.816 -33.865 1.00 92.31 435 PRO A C 1
ATOM 3263 O O . PRO A 1 435 ? 4.825 -1.483 -32.721 1.00 92.31 435 PRO A O 1
ATOM 3266 N N . GLN A 1 436 ? 5.119 -2.840 -34.469 1.00 93.50 436 GLN A N 1
ATOM 3267 C CA . GLN A 1 436 ? 6.140 -3.672 -33.844 1.00 93.50 436 GLN A CA 1
ATOM 3268 C C . GLN A 1 436 ? 7.488 -2.940 -33.869 1.00 93.50 436 GLN A C 1
ATOM 3270 O O . GLN A 1 436 ? 8.126 -2.820 -34.921 1.00 93.50 436 GLN A O 1
ATOM 3275 N N . ILE A 1 437 ? 7.919 -2.413 -32.719 1.00 94.00 437 ILE A N 1
ATOM 3276 C CA . ILE A 1 437 ? 9.182 -1.675 -32.579 1.00 94.00 437 ILE A CA 1
ATOM 3277 C C . ILE A 1 437 ? 10.116 -2.437 -31.643 1.00 94.00 437 ILE A C 1
ATOM 3279 O O . ILE A 1 437 ? 9.877 -2.519 -30.443 1.00 94.00 437 ILE A O 1
ATOM 3283 N N . THR A 1 438 ? 11.218 -2.944 -32.188 1.00 92.69 438 THR A N 1
ATOM 3284 C CA . THR A 1 438 ? 12.212 -3.745 -31.458 1.00 92.69 438 THR A CA 1
ATOM 3285 C C . THR A 1 438 ? 13.625 -3.287 -31.805 1.00 92.69 438 THR A C 1
ATOM 3287 O O . THR A 1 438 ? 13.879 -2.777 -32.898 1.00 92.69 438 THR A O 1
ATOM 3290 N N . ASN A 1 439 ? 14.575 -3.424 -30.875 1.00 91.69 439 ASN A N 1
ATOM 3291 C CA . ASN A 1 439 ? 16.002 -3.127 -31.099 1.00 91.69 439 ASN A CA 1
ATOM 3292 C C . ASN A 1 439 ? 16.293 -1.758 -31.758 1.00 91.69 439 ASN A C 1
ATOM 3294 O O . ASN A 1 439 ? 17.287 -1.597 -32.469 1.00 91.69 439 ASN A O 1
ATOM 3298 N N . THR A 1 440 ? 15.408 -0.779 -31.571 1.00 93.94 440 THR A N 1
ATOM 3299 C CA . THR A 1 440 ? 15.432 0.510 -32.269 1.00 93.94 440 THR A CA 1
ATOM 3300 C C . THR A 1 440 ? 15.863 1.612 -31.311 1.00 93.94 440 THR A C 1
ATOM 3302 O O . THR A 1 440 ? 15.406 1.668 -30.172 1.00 93.94 440 THR A O 1
ATOM 3305 N N . ARG A 1 441 ? 16.745 2.508 -31.768 1.00 92.62 441 ARG A N 1
ATOM 3306 C CA . ARG A 1 441 ? 17.325 3.582 -30.949 1.00 92.62 441 ARG A CA 1
ATOM 3307 C C . ARG A 1 441 ? 16.864 4.960 -31.421 1.00 92.62 441 ARG A C 1
ATOM 3309 O O . ARG A 1 441 ? 16.917 5.274 -32.612 1.00 92.62 441 ARG A O 1
ATOM 3316 N N . LEU A 1 442 ? 16.463 5.802 -30.469 1.00 92.25 442 LEU A N 1
ATOM 3317 C CA . LEU A 1 442 ? 16.131 7.211 -30.689 1.00 92.25 442 LEU A CA 1
ATOM 3318 C C . LEU A 1 442 ? 17.258 8.099 -30.148 1.00 92.25 442 LEU A C 1
ATOM 3320 O O . LEU A 1 442 ? 17.644 7.974 -28.988 1.00 92.25 442 LEU A O 1
ATOM 3324 N N . GLU A 1 443 ? 17.804 8.985 -30.984 1.00 89.12 443 GLU A N 1
ATOM 3325 C CA . GLU A 1 443 ? 18.941 9.842 -30.624 1.00 89.12 443 GLU A CA 1
ATOM 3326 C C . GLU A 1 443 ? 18.798 11.253 -31.183 1.00 89.12 443 GLU A C 1
ATOM 3328 O O . GLU A 1 443 ? 18.448 11.445 -32.337 1.00 89.12 443 GLU A O 1
ATOM 3333 N N . ASN A 1 444 ? 19.168 12.272 -30.422 1.00 86.62 444 ASN A N 1
ATOM 3334 C CA . ASN A 1 444 ? 19.207 13.676 -30.856 1.00 86.62 444 ASN A CA 1
ATOM 3335 C C . ASN A 1 444 ? 17.909 14.153 -31.527 1.00 86.62 444 ASN A C 1
ATOM 3337 O O . ASN A 1 444 ? 17.940 15.000 -32.420 1.00 86.62 444 ASN A O 1
ATOM 3341 N N . ASN A 1 445 ? 16.766 13.585 -31.143 1.00 89.12 445 ASN A N 1
ATOM 3342 C CA . ASN A 1 445 ? 15.448 14.027 -31.590 1.00 89.12 445 ASN A CA 1
ATOM 3343 C C . ASN A 1 445 ? 14.947 15.166 -30.698 1.00 89.12 445 ASN A C 1
ATOM 3345 O O . ASN A 1 445 ? 15.556 15.463 -29.684 1.00 89.12 445 ASN A O 1
ATOM 3349 N N . LYS A 1 446 ? 13.825 15.813 -31.026 1.00 87.06 446 LYS A N 1
ATOM 3350 C CA . LYS A 1 446 ? 13.191 16.706 -30.037 1.00 87.06 446 LYS A CA 1
ATOM 3351 C C . LYS A 1 446 ? 12.632 15.946 -28.834 1.00 87.06 446 LYS A C 1
ATOM 3353 O O . LYS A 1 446 ? 12.664 16.472 -27.730 1.00 87.06 446 LYS A O 1
ATOM 3358 N N . ILE A 1 447 ? 12.125 14.735 -29.071 1.00 87.94 447 ILE A N 1
ATOM 3359 C CA . ILE A 1 447 ? 11.710 13.790 -28.033 1.00 87.94 447 ILE A CA 1
ATOM 3360 C C . ILE A 1 447 ? 12.279 12.415 -28.388 1.00 87.94 447 ILE A C 1
ATOM 3362 O O . ILE A 1 447 ? 12.013 11.913 -29.486 1.00 87.94 447 ILE A O 1
ATOM 3366 N N . ASN A 1 448 ? 13.055 11.814 -27.482 1.00 88.25 448 ASN A N 1
ATOM 3367 C CA . ASN A 1 448 ? 13.545 10.433 -27.610 1.00 88.25 448 ASN A CA 1
ATOM 3368 C C . ASN A 1 448 ? 12.581 9.455 -26.930 1.00 88.25 448 ASN A C 1
ATOM 3370 O O . ASN A 1 448 ? 12.903 8.822 -25.930 1.00 88.25 448 ASN A O 1
ATOM 3374 N N . GLY A 1 449 ? 11.383 9.361 -27.486 1.00 90.12 449 GLY A N 1
ATOM 3375 C CA . GLY A 1 449 ? 10.350 8.433 -27.055 1.00 90.12 449 GLY A CA 1
ATOM 3376 C C . GLY A 1 449 ? 9.245 8.350 -28.096 1.00 90.12 449 GLY A C 1
ATOM 3377 O O . GLY A 1 449 ? 9.232 9.114 -29.068 1.00 90.12 449 GLY A O 1
ATOM 3378 N N . LEU A 1 450 ? 8.328 7.413 -27.890 1.00 92.12 450 LEU A N 1
ATOM 3379 C CA . LEU A 1 450 ? 7.138 7.244 -28.712 1.00 92.12 450 LEU A CA 1
ATOM 3380 C C . LEU A 1 450 ? 6.077 8.217 -28.224 1.00 92.12 450 LEU A C 1
ATOM 3382 O O . LEU A 1 450 ? 5.618 8.098 -27.092 1.00 92.12 450 LEU A O 1
ATOM 3386 N N . ARG A 1 451 ? 5.665 9.190 -29.035 1.00 90.69 451 ARG A N 1
ATOM 3387 C CA . ARG A 1 451 ? 4.524 10.019 -28.638 1.00 90.69 451 ARG A CA 1
ATOM 3388 C C . ARG A 1 451 ? 3.234 9.232 -28.823 1.00 90.69 451 ARG A C 1
ATOM 3390 O O . ARG A 1 451 ? 2.929 8.842 -29.946 1.00 90.69 451 ARG A O 1
ATOM 3397 N N . LEU A 1 452 ? 2.490 9.053 -27.737 1.00 90.69 452 LEU A N 1
ATOM 3398 C CA . LEU A 1 452 ? 1.136 8.508 -27.758 1.00 90.69 452 LEU A CA 1
ATOM 3399 C C . LEU A 1 452 ? 0.134 9.668 -27.831 1.00 90.69 452 LEU A C 1
ATOM 3401 O O . LEU A 1 452 ? 0.232 10.614 -27.041 1.00 90.69 452 LEU A O 1
ATOM 3405 N N . ASP A 1 453 ? -0.799 9.619 -28.784 1.00 86.44 453 ASP A N 1
ATOM 3406 C CA . ASP A 1 453 ? -1.829 10.652 -28.924 1.00 86.44 453 ASP A CA 1
ATOM 3407 C C . ASP A 1 453 ? -2.724 10.723 -27.672 1.00 86.44 453 ASP A C 1
ATOM 3409 O O . ASP A 1 453 ? -3.169 9.714 -27.123 1.00 86.44 453 ASP A O 1
ATOM 3413 N N . SER A 1 454 ? -3.010 11.939 -27.211 1.00 85.38 454 SER A N 1
ATOM 3414 C CA . SER A 1 454 ? -3.985 12.175 -26.146 1.00 85.38 454 SER A CA 1
ATOM 3415 C C . SER A 1 454 ? -5.410 12.226 -26.694 1.00 85.38 454 SER A C 1
ATOM 3417 O O . SER A 1 454 ? -5.644 12.463 -27.882 1.00 85.38 454 SER A O 1
ATOM 3419 N N . GLY A 1 455 ? -6.388 12.013 -25.818 1.00 89.00 455 GLY A N 1
ATOM 3420 C CA . GLY A 1 455 ? -7.805 12.014 -26.148 1.00 89.00 455 GLY A CA 1
ATOM 3421 C C . GLY A 1 455 ? -8.519 10.744 -25.704 1.00 89.00 455 GLY A C 1
ATOM 3422 O O . GLY A 1 455 ? -8.096 10.033 -24.794 1.00 89.00 455 GLY A O 1
ATOM 3423 N N . THR A 1 456 ? -9.662 10.488 -26.336 1.00 91.81 456 THR A N 1
ATOM 3424 C CA . THR A 1 456 ? -10.574 9.418 -25.933 1.00 91.81 456 THR A CA 1
ATOM 3425 C C . THR A 1 456 ? -10.419 8.177 -26.807 1.00 91.81 456 THR A C 1
ATOM 3427 O O . THR A 1 456 ? -10.709 8.207 -28.003 1.00 91.81 456 THR A O 1
ATOM 3430 N N . TYR A 1 457 ? -10.068 7.062 -26.178 1.00 91.06 457 TYR A N 1
ATOM 3431 C CA . TYR A 1 457 ? -9.961 5.740 -26.777 1.00 91.06 457 TYR A CA 1
ATOM 3432 C C . TYR A 1 457 ? -11.263 4.968 -26.558 1.00 91.06 457 TYR A C 1
ATOM 3434 O O . TYR A 1 457 ? -11.692 4.750 -25.428 1.00 91.06 457 TYR A O 1
ATOM 3442 N N . SER A 1 458 ? -11.923 4.578 -27.653 1.00 90.94 458 SER A N 1
ATOM 3443 C CA . SER A 1 458 ? -13.206 3.838 -27.628 1.00 90.94 458 SER A CA 1
ATOM 3444 C C . SER A 1 458 ? -13.102 2.368 -28.052 1.00 90.94 458 SER A C 1
ATOM 3446 O O . SER A 1 458 ? -14.110 1.666 -28.074 1.00 90.94 458 SER A O 1
ATOM 3448 N N . SER A 1 459 ? -11.889 1.914 -28.363 1.00 89.69 459 SER A N 1
ATOM 3449 C CA . SER A 1 459 ? -11.547 0.528 -28.703 1.00 89.69 459 SER A CA 1
ATOM 3450 C C . SER A 1 459 ? -10.269 0.154 -27.959 1.00 89.69 459 SER A C 1
ATOM 3452 O O . SER A 1 459 ? -9.572 1.050 -27.477 1.00 89.69 459 SER A O 1
ATOM 3454 N N . ASN A 1 460 ? -9.967 -1.139 -27.873 1.00 89.50 460 ASN A N 1
ATOM 3455 C CA . ASN A 1 460 ? -8.764 -1.602 -27.192 1.00 89.50 460 ASN A CA 1
ATOM 3456 C C . ASN A 1 460 ? -7.494 -1.066 -27.861 1.00 89.50 460 ASN A C 1
ATOM 3458 O O . ASN A 1 460 ? -7.467 -0.855 -29.076 1.00 89.50 460 ASN A O 1
ATOM 3462 N N . ILE A 1 461 ? -6.463 -0.865 -27.050 1.00 89.50 461 ILE A N 1
ATOM 3463 C CA . ILE A 1 461 ? -5.120 -0.491 -27.485 1.00 89.50 461 ILE A CA 1
ATOM 3464 C C . ILE A 1 461 ? -4.114 -1.398 -26.783 1.00 89.50 461 ILE A C 1
ATOM 3466 O O . ILE A 1 461 ? -4.258 -1.666 -25.592 1.00 89.50 461 ILE A O 1
ATOM 3470 N N . ASN A 1 462 ? -3.117 -1.861 -27.529 1.00 90.19 462 ASN A N 1
ATOM 3471 C CA . ASN A 1 462 ? -2.003 -2.640 -27.010 1.00 90.19 462 ASN A CA 1
ATOM 3472 C C . ASN A 1 462 ? -0.748 -1.762 -27.019 1.00 90.19 462 ASN A C 1
ATOM 3474 O O . ASN A 1 462 ? -0.451 -1.112 -28.019 1.00 90.19 462 ASN A O 1
ATOM 3478 N N . LEU A 1 463 ? -0.057 -1.701 -25.884 1.00 92.12 463 LEU A N 1
ATOM 3479 C CA . LEU A 1 463 ? 1.183 -0.963 -25.697 1.00 92.12 463 LEU A CA 1
ATOM 3480 C C . LEU A 1 463 ? 2.268 -1.957 -25.274 1.00 92.12 463 LEU A C 1
ATOM 3482 O O . LEU A 1 463 ? 2.450 -2.241 -24.091 1.00 92.12 463 LEU A O 1
ATOM 3486 N N . ASN A 1 464 ? 2.981 -2.489 -26.268 1.00 89.62 464 ASN A N 1
ATOM 3487 C CA . ASN A 1 464 ? 3.939 -3.594 -26.125 1.00 89.62 464 ASN A CA 1
ATOM 3488 C C . ASN A 1 464 ? 5.408 -3.193 -26.354 1.00 89.62 464 ASN A C 1
ATOM 3490 O O . ASN A 1 464 ? 6.304 -3.998 -26.117 1.00 89.62 464 ASN A O 1
ATOM 3494 N N . VAL A 1 465 ? 5.682 -1.966 -26.811 1.00 89.31 465 VAL A N 1
ATOM 3495 C CA . VAL A 1 465 ? 7.062 -1.519 -27.042 1.00 89.31 465 VAL A CA 1
ATOM 3496 C C . VAL A 1 465 ? 7.826 -1.358 -25.725 1.00 89.31 465 VAL A C 1
ATOM 3498 O O . VAL A 1 465 ? 7.581 -0.431 -24.953 1.00 89.31 465 VAL A O 1
ATOM 3501 N N . VAL A 1 466 ? 8.806 -2.239 -25.524 1.00 87.69 466 VAL A N 1
ATOM 3502 C CA . VAL A 1 466 ? 9.774 -2.210 -24.420 1.00 87.69 466 VAL A CA 1
ATOM 3503 C C . VAL A 1 466 ? 11.102 -1.627 -24.915 1.00 87.69 466 VAL A C 1
ATOM 3505 O O . VAL A 1 466 ? 11.473 -1.758 -26.081 1.00 87.69 466 VAL A O 1
ATOM 3508 N N . GLY A 1 467 ? 11.836 -0.944 -24.034 1.00 85.44 467 GLY A N 1
ATOM 3509 C CA . GLY A 1 467 ? 13.134 -0.341 -24.366 1.00 85.44 467 GLY A CA 1
ATOM 3510 C C . GLY A 1 467 ? 13.068 1.103 -24.888 1.00 85.44 467 GLY A C 1
ATOM 3511 O O . GLY A 1 467 ? 14.113 1.722 -25.095 1.00 85.44 467 GLY A O 1
ATOM 3512 N N . LEU A 1 468 ? 11.864 1.659 -25.070 1.00 90.81 468 LEU A N 1
ATOM 3513 C CA . LEU A 1 468 ? 11.617 3.067 -25.397 1.00 90.81 468 LEU A CA 1
ATOM 3514 C C . LEU A 1 468 ? 10.425 3.597 -24.579 1.00 90.81 468 LEU A C 1
ATOM 3516 O O . LEU A 1 468 ? 9.444 2.875 -24.420 1.00 90.81 468 LEU A O 1
ATOM 3520 N N . PRO A 1 469 ? 10.455 4.852 -24.089 1.00 92.88 469 PRO A N 1
ATOM 3521 C CA . PRO A 1 469 ? 9.353 5.390 -23.298 1.00 92.88 469 PRO A CA 1
ATOM 3522 C C . PRO A 1 469 ? 8.195 5.887 -24.176 1.00 92.88 469 PRO A C 1
ATOM 3524 O O . PRO A 1 469 ? 8.416 6.610 -25.156 1.00 92.88 469 PRO A O 1
ATOM 3527 N N . TYR A 1 470 ? 6.957 5.608 -23.764 1.00 93.38 470 TYR A N 1
ATOM 3528 C CA . TYR A 1 470 ? 5.764 6.287 -24.270 1.00 93.38 470 TYR A CA 1
ATOM 3529 C C . TYR A 1 470 ? 5.654 7.673 -23.635 1.00 93.38 470 TYR A C 1
ATOM 3531 O O . TYR A 1 470 ? 5.432 7.818 -22.437 1.00 93.38 470 TYR A O 1
ATOM 3539 N N . CYS A 1 471 ? 5.815 8.718 -24.436 1.00 91.69 471 CYS A N 1
ATOM 3540 C CA . CYS A 1 471 ? 5.691 10.107 -24.017 1.00 91.69 471 CYS A CA 1
ATOM 3541 C C . CYS A 1 471 ? 4.255 10.587 -24.247 1.00 91.69 471 CYS A C 1
ATOM 3543 O O . CYS A 1 471 ? 3.846 10.811 -25.390 1.00 91.69 471 CYS A O 1
ATOM 3545 N N . VAL A 1 472 ? 3.497 10.772 -23.169 1.00 90.94 472 VAL A N 1
ATOM 3546 C CA . VAL A 1 472 ? 2.079 11.151 -23.235 1.00 90.94 472 VAL A CA 1
ATOM 3547 C C . VAL A 1 472 ? 1.937 12.652 -23.034 1.00 90.94 472 VAL A C 1
ATOM 3549 O O . VAL A 1 472 ? 2.340 13.182 -22.000 1.00 90.94 472 VAL A O 1
ATOM 3552 N N . GLN A 1 473 ? 1.356 13.337 -24.021 1.00 86.12 473 GLN A N 1
ATOM 3553 C CA . GLN A 1 473 ? 1.118 14.778 -23.974 1.00 86.12 473 GLN A CA 1
ATOM 3554 C C . GLN A 1 473 ? -0.382 15.091 -23.993 1.00 86.12 473 GLN A C 1
ATOM 3556 O O . GLN A 1 473 ? -0.987 15.165 -25.065 1.00 86.12 473 GLN A O 1
ATOM 3561 N N . GLY A 1 474 ? -0.947 15.364 -22.815 1.00 86.62 474 GLY A N 1
ATOM 3562 C CA . GLY A 1 474 ? -2.376 15.630 -22.622 1.00 86.62 474 GLY A CA 1
ATOM 3563 C C . GLY A 1 474 ? -3.157 14.376 -22.233 1.00 86.62 474 GLY A C 1
ATOM 3564 O O . GLY A 1 474 ? -2.633 13.268 -22.312 1.00 86.62 474 GLY A O 1
ATOM 3565 N N . ASP A 1 475 ? -4.402 14.562 -21.804 1.00 90.12 475 ASP A N 1
ATOM 3566 C CA . ASP A 1 475 ? -5.137 13.525 -21.078 1.00 90.12 475 ASP A CA 1
ATOM 3567 C C . ASP A 1 475 ? -5.495 12.309 -21.937 1.00 90.12 475 ASP A C 1
ATOM 3569 O O . ASP A 1 475 ? -5.903 12.442 -23.094 1.00 90.12 475 ASP A O 1
ATOM 3573 N N . ILE A 1 476 ? -5.410 11.121 -21.345 1.00 91.25 476 ILE A N 1
ATOM 3574 C CA . ILE A 1 476 ? -5.922 9.876 -21.927 1.00 91.25 476 ILE A CA 1
ATOM 3575 C C . ILE A 1 476 ? -7.255 9.553 -21.262 1.00 91.25 476 ILE A C 1
ATOM 3577 O O . ILE A 1 476 ? -7.389 9.616 -20.045 1.00 91.25 476 ILE A O 1
ATOM 3581 N N . THR A 1 477 ? -8.264 9.199 -22.054 1.00 92.75 477 THR A N 1
ATOM 3582 C CA . THR A 1 477 ? -9.539 8.679 -21.549 1.00 92.75 477 THR A CA 1
ATOM 3583 C C . THR A 1 477 ? -9.847 7.337 -22.193 1.00 92.75 477 THR A C 1
ATOM 3585 O O . THR A 1 477 ? -10.110 7.278 -23.393 1.00 92.75 477 THR A O 1
ATOM 3588 N N . MET A 1 478 ? -9.879 6.274 -21.399 1.00 92.62 478 MET A N 1
ATOM 3589 C CA . MET A 1 478 ? -10.358 4.958 -21.816 1.00 92.62 478 MET A CA 1
ATOM 3590 C C . MET A 1 478 ? -11.865 4.895 -21.588 1.00 92.62 478 MET A C 1
ATOM 3592 O O . MET A 1 478 ? -12.316 4.880 -20.445 1.00 92.62 478 MET A O 1
ATOM 3596 N N . ASN A 1 479 ? -12.656 4.897 -22.663 1.00 91.12 479 ASN A N 1
ATOM 3597 C CA . ASN A 1 479 ? -14.112 4.765 -22.565 1.00 91.12 479 ASN A CA 1
ATOM 3598 C C . ASN A 1 479 ? -14.519 3.371 -22.074 1.00 91.12 479 ASN A C 1
ATOM 3600 O O . ASN A 1 479 ? -13.775 2.412 -22.237 1.00 91.12 479 ASN A O 1
ATOM 3604 N N . ALA A 1 480 ? -15.756 3.246 -21.584 1.00 87.44 480 ALA A N 1
ATOM 3605 C CA . ALA A 1 480 ? -16.295 2.031 -20.964 1.00 87.44 480 ALA A CA 1
ATOM 3606 C C . ALA A 1 480 ? -16.107 0.717 -21.753 1.00 87.44 480 ALA A C 1
ATOM 3608 O O . ALA A 1 480 ? -16.078 -0.346 -21.148 1.00 87.44 480 ALA A O 1
ATOM 3609 N N . SER A 1 481 ? -15.987 0.755 -23.085 1.00 84.81 481 SER A N 1
ATOM 3610 C CA . SER A 1 481 ? -15.798 -0.432 -23.936 1.00 84.81 481 SER A CA 1
ATOM 3611 C C . SER A 1 481 ? -14.345 -0.738 -24.310 1.00 84.81 481 SER A C 1
ATOM 3613 O O . SER A 1 481 ? -14.119 -1.665 -25.083 1.00 84.81 481 SER A O 1
ATOM 3615 N N . ALA A 1 482 ? -13.388 0.068 -23.857 1.00 89.25 482 ALA A N 1
ATOM 3616 C CA . ALA A 1 482 ? -11.999 0.014 -24.286 1.00 89.25 482 ALA A CA 1
ATOM 3617 C C . ALA A 1 482 ? -11.088 -0.457 -23.150 1.00 89.25 482 ALA A C 1
ATOM 3619 O O . ALA A 1 482 ? -11.194 0.035 -22.028 1.00 89.25 482 ALA A O 1
ATOM 3620 N N . ILE A 1 483 ? -10.171 -1.365 -23.470 1.00 90.62 483 ILE A N 1
ATOM 3621 C CA . ILE A 1 483 ? -9.131 -1.850 -22.559 1.00 90.62 483 ILE A CA 1
ATOM 3622 C C . ILE A 1 483 ? -7.764 -1.429 -23.102 1.00 90.62 483 ILE A C 1
ATOM 3624 O O . ILE A 1 483 ? -7.499 -1.574 -24.297 1.00 90.62 483 ILE A O 1
ATOM 3628 N N . MET A 1 484 ? -6.921 -0.864 -22.239 1.00 92.50 484 MET A N 1
ATOM 3629 C CA . MET A 1 484 ? -5.510 -0.625 -22.538 1.00 92.50 484 MET A CA 1
ATOM 3630 C C . MET A 1 484 ? -4.695 -1.790 -21.989 1.00 92.50 484 MET A C 1
ATOM 3632 O O . MET A 1 484 ? -4.563 -1.913 -20.774 1.00 92.50 484 MET A O 1
ATOM 3636 N N . ASP A 1 485 ? -4.150 -2.615 -22.873 1.00 92.94 485 ASP A N 1
ATOM 3637 C CA . ASP A 1 485 ? -3.260 -3.715 -22.513 1.00 92.94 485 ASP A CA 1
ATOM 3638 C C . ASP A 1 485 ? -1.812 -3.210 -22.538 1.00 92.94 485 ASP A C 1
ATOM 3640 O O . ASP A 1 485 ? -1.350 -2.682 -23.552 1.00 92.94 485 ASP A O 1
ATOM 3644 N N . VAL A 1 486 ? -1.104 -3.330 -21.414 1.00 95.12 486 VAL A N 1
ATOM 3645 C CA . VAL A 1 486 ? 0.264 -2.823 -21.238 1.00 95.12 486 VAL A CA 1
ATOM 3646 C C . VAL A 1 486 ? 1.196 -3.981 -20.901 1.00 95.12 486 VAL A C 1
ATOM 3648 O O . VAL A 1 486 ? 0.993 -4.673 -19.902 1.00 95.12 486 VAL A O 1
ATOM 3651 N N . ALA A 1 487 ? 2.229 -4.180 -21.721 1.00 89.75 487 ALA A N 1
ATOM 3652 C CA . ALA A 1 487 ? 3.215 -5.236 -21.505 1.00 89.75 487 ALA A CA 1
ATOM 3653 C C . ALA A 1 487 ? 4.167 -4.931 -20.322 1.00 89.75 487 ALA A C 1
ATOM 3655 O O . ALA A 1 487 ? 4.407 -3.757 -20.017 1.00 89.75 487 ALA A O 1
ATOM 3656 N N . PRO A 1 488 ? 4.758 -5.960 -19.678 1.00 91.75 488 PRO A N 1
ATOM 3657 C CA . PRO A 1 488 ? 5.820 -5.783 -18.683 1.00 91.75 488 PRO A CA 1
ATOM 3658 C C . PRO A 1 488 ? 6.987 -4.919 -19.190 1.00 91.75 488 PRO A C 1
ATOM 3660 O O . PRO A 1 488 ? 7.337 -4.961 -20.368 1.00 91.75 488 PRO A O 1
ATOM 3663 N N . GLY A 1 489 ? 7.600 -4.129 -18.302 1.00 88.50 489 GLY A N 1
ATOM 3664 C CA . GLY A 1 489 ? 8.761 -3.282 -18.623 1.00 88.50 489 GLY A CA 1
ATOM 3665 C C . GLY A 1 489 ? 8.454 -2.006 -19.424 1.00 88.50 489 GLY A C 1
ATOM 3666 O O . GLY A 1 489 ? 9.365 -1.233 -19.739 1.00 88.50 489 GLY A O 1
ATOM 3667 N N . VAL A 1 490 ? 7.185 -1.749 -19.758 1.00 95.00 490 VAL A N 1
ATOM 3668 C CA . VAL A 1 490 ? 6.762 -0.516 -20.436 1.00 95.00 490 VAL A CA 1
ATOM 3669 C C . VAL A 1 490 ? 6.909 0.696 -19.511 1.00 95.00 490 VAL A C 1
ATOM 3671 O O . VAL A 1 490 ? 6.547 0.661 -18.335 1.00 95.00 490 VAL A O 1
ATOM 3674 N N . VAL A 1 491 ? 7.403 1.811 -20.064 1.00 96.06 491 VAL A N 1
ATOM 3675 C CA . VAL A 1 491 ? 7.561 3.080 -19.339 1.00 96.06 491 VAL A CA 1
ATOM 3676 C C . VAL A 1 491 ? 6.740 4.188 -19.990 1.00 96.06 491 VAL A C 1
ATOM 3678 O O . VAL A 1 491 ? 6.949 4.531 -21.153 1.00 96.06 491 VAL A O 1
ATOM 3681 N N . PHE A 1 492 ? 5.865 4.811 -19.206 1.00 96.00 492 PHE A N 1
ATOM 3682 C CA . PHE A 1 492 ? 5.146 6.033 -19.539 1.00 96.00 492 PHE A CA 1
ATOM 3683 C C . PHE A 1 492 ? 5.844 7.247 -18.932 1.00 96.00 492 PHE A C 1
ATOM 3685 O O . PHE A 1 492 ? 6.067 7.328 -17.724 1.00 96.00 492 PHE A O 1
ATOM 3692 N N . LYS A 1 493 ? 6.136 8.230 -19.780 1.00 92.81 493 LYS A N 1
ATOM 3693 C CA . LYS A 1 493 ? 6.628 9.553 -19.401 1.00 92.81 493 LYS A CA 1
ATOM 3694 C C . LYS A 1 493 ? 5.535 10.590 -19.629 1.00 92.81 493 LYS A C 1
ATOM 3696 O O . LYS A 1 493 ? 5.234 10.971 -20.763 1.00 92.81 493 LYS A O 1
ATOM 3701 N N . MET A 1 494 ? 4.949 11.048 -18.532 1.00 92.06 494 MET A N 1
ATOM 3702 C CA . MET A 1 494 ? 3.755 11.884 -18.505 1.00 92.06 494 MET A CA 1
ATOM 3703 C C . MET A 1 494 ? 4.133 13.362 -18.544 1.00 92.06 494 MET A C 1
ATOM 3705 O O . MET A 1 494 ? 4.875 13.854 -17.689 1.00 92.06 494 MET A O 1
ATOM 3709 N N . TRP A 1 495 ? 3.633 14.095 -19.540 1.00 87.88 495 TRP A N 1
ATOM 3710 C CA . TRP A 1 495 ? 3.832 15.542 -19.603 1.00 87.88 495 TRP A CA 1
ATOM 3711 C C . TRP A 1 495 ? 3.205 16.242 -18.400 1.00 87.88 495 TRP A C 1
ATOM 3713 O O . TRP A 1 495 ? 2.236 15.723 -17.830 1.00 87.88 495 TRP A O 1
ATOM 3723 N N . PRO A 1 496 ? 3.684 17.455 -18.058 1.00 85.94 496 PRO A N 1
ATOM 3724 C CA . PRO A 1 496 ? 3.160 18.157 -16.911 1.00 85.94 496 PRO A CA 1
ATOM 3725 C C . PRO A 1 496 ? 1.636 18.288 -16.934 1.00 85.94 496 PRO A C 1
ATOM 3727 O O . PRO A 1 496 ? 1.076 18.760 -17.926 1.00 85.94 496 PRO A O 1
ATOM 3730 N N . LYS A 1 497 ? 0.993 17.912 -15.823 1.00 77.19 497 LYS A N 1
ATOM 3731 C CA . LYS A 1 497 ? -0.471 17.932 -15.620 1.00 77.19 497 LYS A CA 1
ATOM 3732 C C . LYS A 1 497 ? -1.293 17.012 -16.535 1.00 77.19 497 LYS A C 1
ATOM 3734 O O . LYS A 1 497 ? -2.469 17.281 -16.737 1.00 77.19 497 LYS A O 1
ATOM 3739 N N . THR A 1 498 ? -0.689 15.969 -17.097 1.00 88.25 498 THR A N 1
ATOM 3740 C CA . THR A 1 498 ? -1.432 14.945 -17.846 1.00 88.25 498 THR A CA 1
ATOM 3741 C C . THR A 1 498 ? -2.219 14.052 -16.889 1.00 88.25 498 THR A C 1
ATOM 3743 O O . THR A 1 498 ? -1.629 13.546 -15.932 1.00 88.25 498 THR A O 1
ATOM 3746 N N . ASP A 1 499 ? -3.503 13.831 -17.173 1.00 90.19 499 ASP A N 1
ATOM 3747 C CA . ASP A 1 499 ? -4.366 12.888 -16.455 1.00 90.19 499 ASP A CA 1
ATOM 3748 C C . ASP A 1 499 ? -4.654 11.622 -17.275 1.00 90.19 499 ASP A C 1
ATOM 3750 O O . ASP A 1 499 ? -4.720 11.643 -18.507 1.00 90.19 499 ASP A O 1
ATOM 3754 N N . PHE A 1 500 ? -4.896 10.513 -16.579 1.00 91.88 500 PHE A N 1
ATOM 3755 C CA . PHE A 1 500 ? -5.387 9.275 -17.171 1.00 91.88 500 PHE A CA 1
ATOM 3756 C C . PHE A 1 500 ? -6.749 8.928 -16.556 1.00 91.88 500 PHE A C 1
ATOM 3758 O O . PHE A 1 500 ? -6.839 8.590 -15.382 1.00 91.88 500 PHE A O 1
ATOM 3765 N N . TYR A 1 501 ? -7.814 8.960 -17.357 1.00 92.00 501 TYR A N 1
ATOM 3766 C CA . TYR A 1 501 ? -9.171 8.579 -16.962 1.00 92.00 501 TYR A CA 1
ATOM 3767 C C . TYR A 1 501 ? -9.522 7.173 -17.475 1.00 92.00 501 TYR A C 1
ATOM 3769 O O . TYR A 1 501 ? -9.558 6.938 -18.684 1.00 92.00 501 TYR A O 1
ATOM 3777 N N . VAL A 1 502 ? -9.823 6.243 -16.572 1.00 92.44 502 VAL A N 1
ATOM 3778 C CA . VAL A 1 502 ? -10.205 4.857 -16.870 1.00 92.44 502 VAL A CA 1
ATOM 3779 C C . VAL A 1 502 ? -11.689 4.671 -16.561 1.00 92.44 502 VAL A C 1
ATOM 3781 O O . VAL A 1 502 ? -12.065 4.485 -15.410 1.00 92.44 502 VAL A O 1
ATOM 3784 N N . TYR A 1 503 ? -12.531 4.728 -17.594 1.00 89.56 503 TYR A N 1
ATOM 3785 C CA . TYR A 1 503 ? -13.927 4.279 -17.522 1.00 89.56 503 TYR A CA 1
ATOM 3786 C C . TYR A 1 503 ? -14.094 2.866 -18.088 1.00 89.56 503 TYR A C 1
ATOM 3788 O O . TYR A 1 503 ? -15.083 2.219 -17.797 1.00 89.56 503 TYR A O 1
ATOM 3796 N N . GLY A 1 504 ? -13.199 2.405 -18.965 1.00 89.31 504 GLY A N 1
ATOM 3797 C CA . GLY A 1 504 ? -13.164 1.028 -19.467 1.00 89.31 504 GLY A CA 1
ATOM 3798 C C . GLY A 1 504 ? -12.297 0.139 -18.588 1.00 89.31 504 GLY A C 1
ATOM 3799 O O . GLY A 1 504 ? -12.658 -0.132 -17.450 1.00 89.31 504 GLY A O 1
ATOM 3800 N N . GLY A 1 505 ? -11.151 -0.287 -19.118 1.00 89.69 505 GLY A N 1
ATOM 3801 C CA . GLY A 1 505 ? -10.146 -1.037 -18.368 1.00 89.69 505 GLY A CA 1
ATOM 3802 C C . GLY A 1 505 ? -8.712 -0.633 -18.708 1.00 89.69 505 GLY A C 1
ATOM 3803 O O . GLY A 1 505 ? -8.435 -0.078 -19.776 1.00 89.69 505 GLY A O 1
ATOM 3804 N N . ILE A 1 506 ? -7.796 -0.936 -17.794 1.00 91.81 506 ILE A N 1
ATOM 3805 C CA . ILE A 1 506 ? -6.350 -0.948 -18.032 1.00 91.81 506 ILE A CA 1
ATOM 3806 C C . ILE A 1 506 ? -5.782 -2.247 -17.461 1.00 91.81 506 ILE A C 1
ATOM 3808 O O . ILE A 1 506 ? -5.875 -2.496 -16.263 1.00 91.81 506 ILE A O 1
ATOM 3812 N N . SER A 1 507 ? -5.195 -3.072 -18.320 1.00 93.50 507 SER A N 1
ATOM 3813 C CA . SER A 1 507 ? -4.515 -4.303 -17.941 1.00 93.50 507 SER A CA 1
ATOM 3814 C C . SER A 1 507 ? -3.008 -4.062 -17.971 1.00 93.50 507 SER A C 1
ATOM 3816 O O . SER A 1 507 ? -2.353 -4.288 -18.988 1.00 93.50 507 SER A O 1
ATOM 3818 N N . ALA A 1 508 ? -2.462 -3.565 -16.859 1.00 94.75 508 ALA A N 1
ATOM 3819 C CA . ALA A 1 508 ? -1.030 -3.371 -16.654 1.00 94.75 508 ALA A CA 1
ATOM 3820 C C . ALA A 1 508 ? -0.506 -4.431 -15.679 1.00 94.75 508 ALA A C 1
ATOM 3822 O O . ALA A 1 508 ? -0.663 -4.308 -14.464 1.00 94.75 508 ALA A O 1
ATOM 3823 N N . GLN A 1 509 ? 0.090 -5.488 -16.231 1.00 90.56 509 GLN A N 1
ATOM 3824 C CA . GLN A 1 509 ? 0.586 -6.628 -15.462 1.00 90.56 509 GLN A CA 1
ATOM 3825 C C . GLN A 1 509 ? 2.091 -6.775 -15.660 1.00 90.56 509 GLN A C 1
ATOM 3827 O O . GLN A 1 509 ? 2.533 -7.505 -16.541 1.00 90.56 509 GLN A O 1
ATOM 3832 N N . GLY A 1 510 ? 2.867 -6.033 -14.872 1.00 85.88 510 GLY A N 1
ATOM 3833 C CA . GLY A 1 510 ? 4.316 -6.178 -14.805 1.00 85.88 510 GLY A CA 1
ATOM 3834 C C . GLY A 1 510 ? 4.737 -7.447 -14.064 1.00 85.88 510 GLY A C 1
ATOM 3835 O O . GLY A 1 510 ? 3.912 -8.221 -13.575 1.00 85.88 510 GLY A O 1
ATOM 3836 N N . THR A 1 511 ? 6.046 -7.639 -13.949 1.00 85.38 511 THR A N 1
ATOM 3837 C CA . THR A 1 511 ? 6.656 -8.685 -13.113 1.00 85.38 511 THR A CA 1
ATOM 3838 C C . THR A 1 511 ? 7.567 -8.040 -12.071 1.00 85.38 511 THR A C 1
ATOM 3840 O O . THR A 1 511 ? 7.858 -6.852 -12.159 1.00 85.38 511 THR A O 1
ATOM 3843 N N . ASN A 1 512 ? 8.064 -8.811 -11.103 1.00 75.50 512 ASN A N 1
ATOM 3844 C CA . ASN A 1 512 ? 9.026 -8.334 -10.101 1.00 75.50 512 ASN A CA 1
ATOM 3845 C C . ASN A 1 512 ? 10.360 -7.820 -10.685 1.00 75.50 512 ASN A C 1
ATOM 3847 O O . ASN A 1 512 ? 11.093 -7.111 -9.996 1.00 75.50 512 ASN A O 1
ATOM 3851 N N . LEU A 1 513 ? 10.690 -8.187 -11.927 1.00 78.00 513 LEU A N 1
ATOM 3852 C CA . LEU A 1 513 ? 11.881 -7.724 -12.641 1.00 78.00 513 LEU A CA 1
ATOM 3853 C C . LEU A 1 513 ? 11.548 -6.621 -13.647 1.00 78.00 513 LEU A C 1
ATOM 3855 O O . LEU A 1 513 ? 12.281 -5.638 -13.741 1.00 78.00 513 LEU A O 1
ATOM 3859 N N . ASP A 1 514 ? 10.421 -6.757 -14.345 1.00 81.62 514 ASP A N 1
ATOM 3860 C CA . ASP A 1 514 ? 9.989 -5.857 -15.412 1.00 81.62 514 ASP A CA 1
ATOM 3861 C C . ASP A 1 514 ? 8.734 -5.089 -14.988 1.00 81.62 514 ASP A C 1
ATOM 3863 O O . ASP A 1 514 ? 7.630 -5.274 -15.517 1.00 81.62 514 ASP A O 1
ATOM 3867 N N . HIS A 1 515 ? 8.916 -4.207 -14.004 1.00 90.69 515 HIS A N 1
ATOM 3868 C CA . HIS A 1 515 ? 7.867 -3.301 -13.542 1.00 90.69 515 HIS A CA 1
ATOM 3869 C C . HIS A 1 515 ? 7.385 -2.395 -14.683 1.00 90.69 515 HIS A C 1
ATOM 3871 O O . HIS A 1 515 ? 8.174 -1.890 -15.488 1.00 90.69 515 HIS A O 1
ATOM 3877 N N . ILE A 1 516 ? 6.083 -2.116 -14.711 1.00 97.56 516 ILE A N 1
ATOM 3878 C CA . ILE A 1 516 ? 5.518 -1.074 -15.576 1.00 97.56 516 ILE A CA 1
ATOM 3879 C C . ILE A 1 516 ? 5.659 0.258 -14.846 1.00 97.56 516 ILE A C 1
ATOM 3881 O O . ILE A 1 516 ? 5.220 0.385 -13.708 1.00 97.56 516 ILE A O 1
ATOM 3885 N N . THR A 1 517 ? 6.250 1.271 -15.478 1.00 97.19 517 THR A N 1
ATOM 3886 C CA . THR A 1 517 ? 6.522 2.556 -14.811 1.00 97.19 517 THR A CA 1
ATOM 3887 C C . THR A 1 517 ? 5.685 3.689 -15.393 1.00 97.19 517 THR A C 1
ATOM 3889 O O . THR A 1 517 ? 5.768 3.964 -16.585 1.00 97.19 517 THR A O 1
ATOM 3892 N N . PHE A 1 518 ? 4.967 4.429 -14.548 1.00 97.12 518 PHE A N 1
ATOM 3893 C CA . PHE A 1 518 ? 4.405 5.746 -14.857 1.00 97.12 518 PHE A CA 1
ATOM 3894 C C . PHE A 1 518 ? 5.211 6.822 -14.127 1.00 97.12 518 PHE A C 1
ATOM 3896 O O . PHE A 1 518 ? 5.219 6.877 -12.897 1.00 97.12 518 PHE A O 1
ATOM 3903 N N . THR A 1 519 ? 5.892 7.692 -14.871 1.00 94.94 519 THR A N 1
ATOM 3904 C CA . THR A 1 519 ? 6.765 8.728 -14.303 1.00 94.94 519 THR A CA 1
ATOM 3905 C C . THR A 1 519 ? 6.626 10.073 -15.023 1.00 94.94 519 THR A C 1
ATOM 3907 O O . THR A 1 519 ? 5.934 10.206 -16.033 1.00 94.94 519 THR A O 1
ATOM 3910 N N . SER A 1 520 ? 7.285 11.102 -14.495 1.00 92.31 520 SER A N 1
ATOM 3911 C CA . SER A 1 520 ? 7.341 12.442 -15.078 1.00 92.31 520 SER A CA 1
ATOM 3912 C C . SER A 1 520 ? 8.095 12.453 -16.411 1.00 92.31 520 SER A C 1
ATOM 3914 O O . SER A 1 520 ? 9.108 11.782 -16.593 1.00 92.31 520 SER A O 1
ATOM 3916 N N . PHE A 1 521 ? 7.668 13.309 -17.340 1.00 89.38 521 PHE A N 1
ATOM 3917 C CA . PHE A 1 521 ? 8.420 13.614 -18.562 1.00 89.38 521 PHE A CA 1
ATOM 3918 C C . PHE A 1 521 ? 9.791 14.270 -18.305 1.00 89.38 521 PHE A C 1
ATOM 3920 O O . PHE A 1 521 ? 10.610 14.354 -19.219 1.00 89.38 521 PHE A O 1
ATOM 3927 N N . GLN A 1 522 ? 10.044 14.729 -17.076 1.00 88.75 522 GLN A N 1
ATOM 3928 C CA . GLN A 1 522 ? 11.338 15.246 -16.611 1.00 88.75 522 GLN A CA 1
ATOM 3929 C C . GLN A 1 522 ? 12.218 14.167 -15.959 1.00 88.75 522 GLN A C 1
ATOM 3931 O O . GLN A 1 522 ? 13.325 14.463 -15.528 1.00 88.75 522 GLN A O 1
ATOM 3936 N N . ASP A 1 523 ? 11.731 12.931 -15.820 1.00 89.62 523 ASP A N 1
ATOM 3937 C CA . ASP A 1 523 ? 12.490 11.867 -15.172 1.00 89.62 523 ASP A CA 1
ATOM 3938 C C . ASP A 1 523 ? 13.514 11.250 -16.131 1.00 89.62 523 ASP A C 1
ATOM 3940 O O . ASP A 1 523 ? 13.176 10.439 -16.997 1.00 89.62 523 ASP A O 1
ATOM 3944 N N . ASP A 1 524 ? 14.780 11.625 -15.962 1.00 86.81 524 ASP A N 1
ATOM 3945 C CA . ASP A 1 524 ? 15.895 11.121 -16.768 1.00 86.81 524 ASP A CA 1
ATOM 3946 C C . ASP A 1 524 ? 16.392 9.735 -16.317 1.00 86.81 524 ASP A C 1
ATOM 3948 O O . ASP A 1 524 ? 17.227 9.134 -16.998 1.00 86.81 524 ASP A O 1
ATOM 3952 N N . SER A 1 525 ? 15.905 9.207 -15.184 1.00 85.88 525 SER A N 1
ATOM 3953 C CA . SER A 1 525 ? 16.357 7.909 -14.655 1.00 85.88 525 SER A CA 1
ATOM 3954 C C . SER A 1 525 ? 15.914 6.721 -15.515 1.00 85.88 525 SER A C 1
ATOM 3956 O O . SER A 1 525 ? 16.593 5.695 -15.538 1.00 85.88 525 SER A O 1
ATOM 3958 N N . TYR A 1 526 ? 14.849 6.892 -16.303 1.00 82.44 526 TYR A N 1
ATOM 3959 C CA . TYR A 1 526 ? 14.374 5.913 -17.277 1.00 82.44 526 TYR A CA 1
ATOM 3960 C C . TYR A 1 526 ? 14.679 6.385 -18.697 1.00 82.44 526 TYR A C 1
ATOM 3962 O O . TYR A 1 526 ? 14.198 7.431 -19.117 1.00 82.44 526 TYR A O 1
ATOM 3970 N N . PHE A 1 527 ? 15.458 5.624 -19.469 1.00 79.38 527 PHE A N 1
ATOM 3971 C CA . PHE A 1 527 ? 15.788 5.931 -20.875 1.00 79.38 527 PHE A CA 1
ATOM 3972 C C . PHE A 1 527 ? 16.446 7.308 -21.139 1.00 79.38 527 PHE A C 1
ATOM 3974 O O . PHE A 1 527 ? 16.474 7.770 -22.281 1.00 79.38 527 PHE A O 1
ATOM 3981 N N . GLY A 1 528 ? 17.031 7.945 -20.115 1.00 77.50 528 GLY A N 1
ATOM 3982 C CA . GLY A 1 528 ? 17.793 9.193 -20.231 1.00 77.50 528 GLY A CA 1
ATOM 3983 C C . GLY A 1 528 ? 16.947 10.445 -20.500 1.00 77.50 528 GLY A C 1
ATOM 3984 O O . GLY A 1 528 ? 15.715 10.410 -20.443 1.00 77.50 528 GLY A O 1
ATOM 3985 N N . ASP A 1 529 ? 17.635 11.549 -20.819 1.00 75.12 529 ASP A N 1
ATOM 3986 C CA . ASP A 1 529 ? 17.034 12.856 -21.126 1.00 75.12 529 ASP A CA 1
ATOM 3987 C C . ASP A 1 529 ? 16.220 12.788 -22.426 1.00 75.12 529 ASP A C 1
ATOM 3989 O O . ASP A 1 529 ? 16.725 12.921 -23.548 1.00 75.12 529 ASP A O 1
ATOM 3993 N N . SER A 1 530 ? 14.927 12.513 -22.267 1.00 78.06 530 SER A N 1
ATOM 3994 C CA . SER A 1 530 ? 13.994 12.353 -23.379 1.00 78.06 530 SER A CA 1
ATOM 3995 C C . SER A 1 530 ? 13.543 13.687 -23.968 1.00 78.06 530 SER A C 1
ATOM 3997 O O . SER A 1 530 ? 12.931 13.667 -25.033 1.00 78.06 530 SER A O 1
ATOM 3999 N N . ASN A 1 531 ? 13.809 14.819 -23.310 1.00 71.12 531 ASN A N 1
ATOM 4000 C CA . ASN A 1 531 ? 13.252 16.128 -23.658 1.00 71.12 531 ASN A CA 1
ATOM 4001 C C . ASN A 1 531 ? 14.323 17.203 -23.962 1.00 71.12 531 ASN A C 1
ATOM 4003 O O . ASN A 1 531 ? 13.976 18.325 -24.339 1.00 71.12 531 ASN A O 1
ATOM 4007 N N . TYR A 1 532 ? 15.606 16.844 -23.857 1.00 68.25 532 TYR A N 1
ATOM 4008 C CA . TYR A 1 532 ? 16.781 17.675 -24.119 1.00 68.25 532 TYR A CA 1
ATOM 4009 C C . TYR A 1 532 ? 16.875 18.945 -23.266 1.00 68.25 532 TYR A C 1
ATOM 4011 O O . TYR A 1 532 ? 17.466 19.945 -23.694 1.00 68.25 532 TYR A O 1
ATOM 4019 N N . ASN A 1 533 ? 16.297 18.937 -22.064 1.00 67.31 533 ASN A N 1
ATOM 4020 C CA . ASN A 1 533 ? 16.386 20.061 -21.135 1.00 67.31 533 ASN A CA 1
ATOM 4021 C C . ASN A 1 533 ? 17.656 20.021 -20.252 1.00 67.31 533 ASN A C 1
ATOM 4023 O O . ASN A 1 533 ? 17.894 20.977 -19.507 1.00 67.31 533 ASN A O 1
ATOM 4027 N N . GLY A 1 534 ? 18.502 18.989 -20.384 1.00 66.44 534 GLY A N 1
ATOM 4028 C CA . GLY A 1 534 ? 19.654 18.727 -19.518 1.00 66.44 534 GLY A CA 1
ATOM 4029 C C . GLY A 1 534 ? 19.308 17.736 -18.402 1.00 66.44 534 GLY A C 1
ATOM 4030 O O . GLY A 1 534 ? 18.234 17.166 -18.396 1.00 66.44 534 GLY A O 1
ATOM 4031 N N . SER A 1 535 ? 20.205 17.525 -17.428 1.00 69.31 535 SER A N 1
ATOM 4032 C CA . SER A 1 535 ? 19.840 16.719 -16.250 1.00 69.31 535 SER A CA 1
ATOM 4033 C C . SER A 1 535 ? 18.803 17.488 -15.431 1.00 69.31 535 SER A C 1
ATOM 4035 O O . SER A 1 535 ? 19.144 18.486 -14.786 1.00 69.31 535 SER A O 1
ATOM 4037 N N . SER A 1 536 ? 17.546 17.055 -15.489 1.00 67.00 536 SER A N 1
ATOM 4038 C CA . SER A 1 536 ? 16.448 17.648 -14.726 1.00 67.00 536 SER A CA 1
ATOM 4039 C C . SER A 1 536 ? 15.979 16.692 -13.630 1.00 67.00 536 SER A C 1
ATOM 4041 O O . SER A 1 536 ? 16.054 15.474 -13.761 1.00 67.00 536 SER A O 1
ATOM 4043 N N . LEU A 1 537 ? 15.591 17.250 -12.478 1.00 76.62 537 LEU A N 1
ATOM 4044 C CA . LEU A 1 537 ? 15.080 16.465 -11.356 1.00 76.62 537 LEU A CA 1
ATOM 4045 C C . LEU A 1 537 ? 13.550 16.563 -11.362 1.00 76.62 537 LEU A C 1
ATOM 4047 O O . LEU A 1 537 ? 13.042 17.671 -11.156 1.00 76.62 537 LEU A O 1
ATOM 4051 N N . PRO A 1 538 ? 12.823 15.455 -11.583 1.00 88.38 538 PRO A N 1
ATOM 4052 C CA . PRO A 1 538 ? 11.365 15.447 -11.504 1.00 88.38 538 PRO A CA 1
ATOM 4053 C C . PRO A 1 538 ? 10.880 15.812 -10.092 1.00 88.38 538 PRO A C 1
ATOM 4055 O O . PRO A 1 538 ? 11.579 15.575 -9.099 1.00 88.38 538 PRO A O 1
ATOM 4058 N N . GLN A 1 539 ? 9.683 16.394 -9.999 1.00 88.94 539 GLN A N 1
ATOM 4059 C CA . GLN A 1 539 ? 9.076 16.853 -8.743 1.00 88.94 539 GLN A CA 1
ATOM 4060 C C . GLN A 1 539 ? 7.727 16.168 -8.469 1.00 88.94 539 GLN A C 1
ATOM 4062 O O . GLN A 1 539 ? 7.010 15.827 -9.409 1.00 88.94 539 GLN A O 1
ATOM 4067 N N . PRO A 1 540 ? 7.345 15.975 -7.189 1.00 90.00 540 PRO A N 1
ATOM 4068 C CA . PRO A 1 540 ? 6.001 15.523 -6.835 1.00 90.00 540 PRO A CA 1
ATOM 4069 C C . PRO A 1 540 ? 4.920 16.404 -7.475 1.00 90.00 540 PRO A C 1
ATOM 4071 O O . PRO A 1 540 ? 4.965 17.630 -7.360 1.00 90.00 540 PRO A O 1
ATOM 4074 N N . GLY A 1 541 ? 3.937 15.785 -8.132 1.00 89.00 541 GLY A N 1
ATOM 4075 C CA . GLY A 1 541 ? 2.872 16.510 -8.827 1.00 89.00 541 GLY A CA 1
ATOM 4076 C C . GLY A 1 541 ? 3.298 17.116 -10.161 1.00 89.00 541 GLY A C 1
ATOM 4077 O O . GLY A 1 541 ? 2.659 18.060 -10.628 1.00 89.00 541 GLY A O 1
ATOM 4078 N N . ASP A 1 542 ? 4.354 16.590 -10.784 1.00 89.69 542 ASP A N 1
ATOM 4079 C CA . ASP A 1 542 ? 4.698 16.929 -12.161 1.00 89.69 542 ASP A CA 1
ATOM 4080 C C . ASP A 1 542 ? 3.534 16.578 -13.098 1.00 89.69 542 ASP A C 1
ATOM 4082 O O . ASP A 1 542 ? 3.159 17.396 -13.934 1.00 89.69 542 ASP A O 1
ATOM 4086 N N . TRP A 1 543 ? 2.888 15.422 -12.919 1.00 92.44 543 TRP A N 1
ATOM 4087 C CA . TRP A 1 543 ? 1.690 15.013 -13.667 1.00 92.44 543 TRP A CA 1
ATOM 4088 C C . TRP A 1 543 ? 0.499 14.716 -12.745 1.00 92.44 543 TRP A C 1
ATOM 4090 O O . TRP A 1 543 ? 0.636 14.732 -11.524 1.00 92.44 543 TRP A O 1
ATOM 4100 N N . GLY A 1 544 ? -0.696 14.558 -13.319 1.00 90.94 544 GLY A N 1
ATOM 4101 C CA . GLY A 1 544 ? -1.959 14.534 -12.579 1.00 90.94 544 GLY A CA 1
ATOM 4102 C C . GLY A 1 544 ? -2.186 13.241 -11.801 1.00 90.94 544 GLY A C 1
ATOM 4103 O O . GLY A 1 544 ? -1.988 13.215 -10.589 1.00 90.94 544 GLY A O 1
ATOM 4104 N N . GLY A 1 545 ? -2.545 12.160 -12.484 1.00 93.25 545 GLY A N 1
ATOM 4105 C CA . GLY A 1 545 ? -2.733 10.843 -11.874 1.00 93.25 545 GLY A CA 1
ATOM 4106 C C . GLY A 1 545 ? -3.569 9.909 -12.741 1.00 93.25 545 GLY A C 1
ATOM 4107 O O . GLY A 1 545 ? -3.880 10.227 -13.891 1.00 93.25 545 GLY A O 1
ATOM 4108 N N . ILE A 1 546 ? -3.938 8.761 -12.179 1.00 93.44 546 ILE A N 1
ATOM 4109 C CA . ILE A 1 546 ? -4.813 7.759 -12.792 1.00 93.44 546 ILE A CA 1
ATOM 4110 C C . ILE A 1 546 ? -6.137 7.734 -12.023 1.00 93.44 546 ILE A C 1
ATOM 4112 O O . ILE A 1 546 ? -6.178 7.417 -10.838 1.00 93.44 546 ILE A O 1
ATOM 4116 N N . GLY A 1 547 ? -7.233 8.091 -12.683 1.00 92.06 547 GLY A N 1
ATOM 4117 C CA . GLY A 1 547 ? -8.583 8.033 -12.137 1.00 92.06 547 GLY A CA 1
ATOM 4118 C C . GLY A 1 547 ? -9.309 6.805 -12.652 1.00 92.06 547 GLY A C 1
ATOM 4119 O O . GLY A 1 547 ? -9.524 6.696 -13.857 1.00 92.06 547 GLY A O 1
ATOM 4120 N N . ILE A 1 548 ? -9.700 5.912 -11.751 1.00 90.31 548 ILE A N 1
ATOM 4121 C CA . ILE A 1 548 ? -10.452 4.695 -12.056 1.00 90.31 548 ILE A CA 1
ATOM 4122 C C . ILE A 1 548 ? -11.911 4.923 -11.654 1.00 90.31 548 ILE A C 1
ATOM 4124 O O . ILE A 1 548 ? -12.205 5.211 -10.493 1.00 90.31 548 ILE A O 1
ATOM 4128 N N . TYR A 1 549 ? -12.807 4.825 -12.634 1.00 87.38 549 TYR A N 1
ATOM 4129 C CA . TYR A 1 549 ? -14.238 5.101 -12.507 1.00 87.38 549 TYR A CA 1
ATOM 4130 C C . TYR A 1 549 ? -15.033 3.806 -12.664 1.00 87.38 549 TYR A C 1
ATOM 4132 O O . TYR A 1 549 ? -14.747 3.015 -13.562 1.00 87.38 549 TYR A O 1
ATOM 4140 N N . GLY A 1 550 ? -16.013 3.585 -11.788 1.00 71.38 550 GLY A N 1
ATOM 4141 C CA . GLY A 1 550 ? -16.663 2.281 -11.643 1.00 71.38 550 GLY A CA 1
ATOM 4142 C C . GLY A 1 550 ? -17.535 1.945 -12.845 1.00 71.38 550 GLY A C 1
ATOM 4143 O O . GLY A 1 550 ? -18.500 2.659 -13.134 1.00 71.38 550 GLY A O 1
ATOM 4144 N N . THR A 1 551 ? -17.225 0.853 -13.551 1.00 65.69 551 THR A N 1
ATOM 4145 C CA . THR A 1 551 ? -18.044 0.369 -14.675 1.00 65.69 551 THR A CA 1
ATOM 4146 C C . THR A 1 551 ? -18.134 -1.161 -14.736 1.00 65.69 551 THR A C 1
ATOM 4148 O O . THR A 1 551 ? -17.589 -1.887 -13.916 1.00 65.69 551 THR A O 1
ATOM 4151 N N . ILE A 1 552 ? -18.849 -1.692 -15.737 1.00 56.25 552 ILE A N 1
ATOM 4152 C CA . ILE A 1 552 ? -19.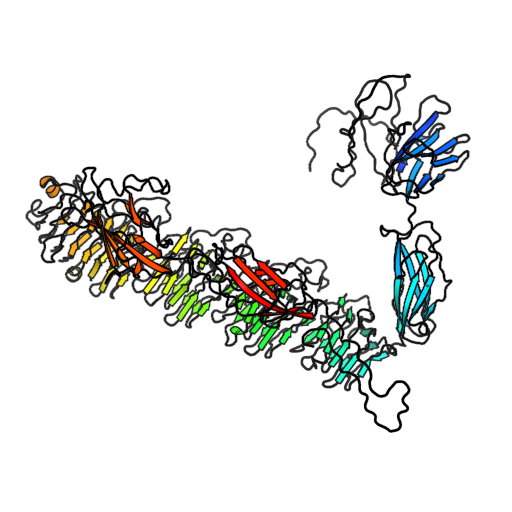032 -3.140 -15.967 1.00 56.25 552 ILE A CA 1
ATOM 4153 C C . ILE A 1 552 ? -17.726 -3.933 -16.184 1.00 56.25 552 ILE A C 1
ATOM 4155 O O . ILE A 1 552 ? -17.783 -5.158 -16.261 1.00 56.25 552 ILE A O 1
ATOM 4159 N N . ASN A 1 553 ? -16.582 -3.257 -16.321 1.00 61.41 553 ASN A N 1
ATOM 4160 C CA . ASN A 1 553 ? -15.309 -3.838 -16.741 1.00 61.41 553 ASN A CA 1
ATOM 4161 C C . ASN A 1 553 ? -14.208 -3.749 -15.673 1.00 61.41 553 ASN A C 1
ATOM 4163 O O . ASN A 1 553 ? -13.047 -3.985 -15.995 1.00 61.41 553 ASN A O 1
ATOM 4167 N N . ASP A 1 554 ? -14.537 -3.485 -14.407 1.00 68.94 554 ASP A N 1
ATOM 4168 C CA . ASP A 1 554 ? -13.547 -3.398 -13.319 1.00 68.94 554 ASP A CA 1
ATOM 4169 C C . ASP A 1 554 ? -12.657 -4.649 -13.195 1.00 68.94 554 ASP A C 1
ATOM 4171 O O . ASP A 1 554 ? -11.467 -4.535 -12.921 1.00 68.94 554 ASP A O 1
ATOM 4175 N N . ALA A 1 555 ? -13.185 -5.836 -13.523 1.00 70.44 555 ALA A N 1
ATOM 4176 C CA . ALA A 1 555 ? -12.413 -7.084 -13.581 1.00 70.44 555 ALA A CA 1
ATOM 4177 C C . ALA A 1 555 ? -11.276 -7.078 -14.629 1.00 70.44 555 ALA A C 1
ATOM 4179 O O . ALA A 1 555 ? -10.391 -7.927 -14.581 1.00 70.44 555 ALA A O 1
ATOM 4180 N N . SER A 1 556 ? -11.312 -6.149 -15.588 1.00 75.81 556 SER A N 1
ATOM 4181 C CA . SER A 1 556 ? -10.254 -5.915 -16.582 1.00 75.81 556 SER A CA 1
ATOM 4182 C C . SER A 1 556 ? -9.314 -4.762 -16.211 1.00 75.81 556 SER A C 1
ATOM 4184 O O . SER A 1 556 ? -8.408 -4.447 -16.980 1.00 75.81 556 SER A O 1
ATOM 4186 N N . THR A 1 557 ? -9.517 -4.133 -15.048 1.00 87.81 557 THR A N 1
ATOM 4187 C CA . THR A 1 557 ? -8.615 -3.120 -14.501 1.00 87.81 557 THR A CA 1
ATOM 4188 C C . THR A 1 557 ? -7.679 -3.770 -13.489 1.00 87.81 557 THR A C 1
ATOM 4190 O O . THR A 1 557 ? -8.061 -4.055 -12.353 1.00 87.81 557 THR A O 1
ATOM 4193 N N . THR A 1 558 ? -6.439 -4.000 -13.912 1.00 88.94 558 THR A N 1
ATOM 4194 C CA . THR A 1 558 ? -5.391 -4.627 -13.104 1.00 88.94 558 THR A CA 1
ATOM 4195 C C . THR A 1 558 ? -4.128 -3.775 -13.132 1.00 88.94 558 THR A C 1
ATOM 4197 O O . THR A 1 558 ? -3.620 -3.483 -14.215 1.00 88.94 558 THR A O 1
ATOM 4200 N N . LEU A 1 559 ? -3.613 -3.419 -11.956 1.00 91.88 559 LEU A N 1
ATOM 4201 C CA . LEU A 1 559 ? -2.295 -2.815 -11.767 1.00 91.88 559 LEU A CA 1
ATOM 4202 C C . LEU A 1 559 ? -1.458 -3.768 -10.908 1.00 91.88 559 LEU A C 1
ATOM 4204 O O . LEU A 1 559 ? -1.639 -3.845 -9.692 1.00 91.88 559 LEU A O 1
ATOM 4208 N N . GLU A 1 560 ? -0.573 -4.512 -11.558 1.00 90.31 560 GLU A N 1
ATOM 4209 C CA . GLU A 1 560 ? 0.291 -5.521 -10.946 1.00 90.31 560 GLU A CA 1
ATOM 4210 C C . GLU A 1 560 ? 1.761 -5.178 -11.238 1.00 90.31 560 GLU A C 1
ATOM 4212 O O . GLU A 1 560 ? 2.105 -4.936 -12.395 1.00 90.31 560 GLU A O 1
ATOM 4217 N N . TYR A 1 561 ? 2.615 -5.096 -10.206 1.00 90.50 561 TYR A N 1
ATOM 4218 C CA . TYR A 1 561 ? 4.014 -4.622 -10.314 1.00 90.50 561 TYR A CA 1
ATOM 4219 C C . TYR A 1 561 ? 4.154 -3.299 -11.095 1.00 90.50 561 TYR A C 1
ATOM 4221 O O . TYR A 1 561 ? 4.976 -3.153 -12.005 1.00 90.50 561 TYR A O 1
ATOM 4229 N N . VAL A 1 562 ? 3.308 -2.323 -10.753 1.00 96.06 562 VAL A N 1
ATOM 4230 C CA . VAL A 1 562 ? 3.321 -0.989 -11.363 1.00 96.06 562 VAL A CA 1
ATOM 4231 C C . VAL A 1 562 ? 3.999 0.014 -10.430 1.00 96.06 562 VAL A C 1
ATOM 4233 O O . VAL A 1 562 ? 3.647 0.125 -9.258 1.00 96.06 562 VAL A O 1
ATOM 4236 N N . ASP A 1 563 ? 4.931 0.799 -10.960 1.00 96.31 563 ASP A N 1
ATOM 4237 C CA . ASP A 1 563 ? 5.582 1.906 -10.265 1.00 96.31 563 ASP A CA 1
ATOM 4238 C C . ASP A 1 563 ? 4.980 3.239 -10.725 1.00 96.31 563 ASP A C 1
ATOM 4240 O O . ASP A 1 563 ? 5.169 3.661 -11.865 1.00 96.31 563 ASP A O 1
ATOM 4244 N N . ILE A 1 564 ? 4.291 3.946 -9.830 1.00 96.12 564 ILE A N 1
ATOM 4245 C CA . ILE A 1 564 ? 3.708 5.267 -10.097 1.00 96.12 564 ILE A CA 1
ATOM 4246 C C . ILE A 1 564 ? 4.506 6.323 -9.330 1.00 96.12 564 ILE A C 1
ATOM 4248 O O . ILE A 1 564 ? 4.553 6.322 -8.095 1.00 96.12 564 ILE A O 1
ATOM 4252 N N . GLN A 1 565 ? 5.155 7.230 -10.062 1.00 95.25 565 GLN A N 1
ATOM 4253 C CA . GLN A 1 565 ? 6.064 8.229 -9.499 1.00 95.25 565 GLN A CA 1
ATOM 4254 C C . GLN A 1 565 ? 5.716 9.652 -9.938 1.00 95.25 565 GLN A C 1
ATOM 4256 O O . GLN A 1 565 ? 5.310 9.879 -11.076 1.00 95.25 565 GLN A O 1
ATOM 4261 N N . TYR A 1 566 ? 5.940 10.627 -9.050 1.00 92.88 566 TYR A N 1
ATOM 4262 C CA . TYR A 1 566 ? 5.832 12.067 -9.341 1.00 92.88 566 TYR A CA 1
ATOM 4263 C C . TYR A 1 566 ? 4.436 12.564 -9.772 1.00 92.88 566 TYR A C 1
ATOM 4265 O O . TYR A 1 566 ? 4.316 13.614 -10.405 1.00 92.88 566 TYR A O 1
ATOM 4273 N N . ALA A 1 567 ? 3.371 11.847 -9.410 1.00 92.88 567 ALA A N 1
ATOM 4274 C CA . ALA A 1 567 ? 1.988 12.213 -9.726 1.00 92.88 567 ALA A CA 1
ATOM 4275 C C . ALA A 1 567 ? 1.356 13.115 -8.642 1.00 92.88 567 ALA A C 1
ATOM 4277 O O . ALA A 1 567 ? 1.946 13.340 -7.581 1.00 92.88 567 ALA A O 1
ATOM 4278 N N . GLY A 1 568 ? 0.147 13.626 -8.888 1.00 89.06 568 GLY A N 1
ATOM 4279 C CA . GLY A 1 568 ? -0.678 14.393 -7.947 1.00 89.06 568 GLY A CA 1
ATOM 4280 C C . GLY A 1 568 ? -0.833 15.896 -8.234 1.00 89.06 568 GLY A C 1
ATOM 4281 O O . GLY A 1 568 ? -1.102 16.662 -7.309 1.00 89.06 568 GLY A O 1
ATOM 4282 N N . ALA A 1 569 ? -0.643 16.358 -9.475 1.00 82.38 569 ALA A N 1
ATOM 4283 C CA . ALA A 1 569 ? -0.682 17.783 -9.834 1.00 82.38 569 ALA A CA 1
ATOM 4284 C C . ALA A 1 569 ? -2.031 18.476 -9.529 1.00 82.38 569 ALA A C 1
ATOM 4286 O O . ALA A 1 569 ? -3.099 17.987 -9.881 1.00 82.38 569 ALA A O 1
ATOM 4287 N N . ALA A 1 570 ? -2.001 19.700 -8.983 1.00 66.00 570 ALA A N 1
ATOM 4288 C CA . ALA A 1 570 ? -3.202 20.524 -8.801 1.00 66.00 570 ALA A CA 1
ATOM 4289 C C . ALA A 1 570 ? -3.431 21.507 -9.975 1.00 66.00 570 ALA A C 1
ATOM 4291 O O . ALA A 1 570 ? -2.527 22.256 -10.359 1.00 66.00 570 ALA A O 1
ATOM 4292 N N . GLY A 1 571 ? -4.669 21.599 -10.490 1.00 53.56 571 GLY A N 1
ATOM 4293 C CA . GLY A 1 571 ? -5.167 22.841 -11.108 1.00 53.56 571 GLY A CA 1
ATOM 4294 C C . GLY A 1 571 ? -5.615 22.847 -12.576 1.00 53.56 571 GLY A C 1
ATOM 4295 O O . GLY A 1 571 ? -5.819 23.948 -13.080 1.00 53.56 571 GLY A O 1
ATOM 4296 N N . TYR A 1 572 ? -5.799 21.710 -13.260 1.00 46.78 572 TYR A N 1
ATOM 4297 C CA . TYR A 1 572 ? -6.505 21.681 -14.564 1.00 46.78 572 TYR A CA 1
ATOM 4298 C C . TYR A 1 572 ? -7.463 20.483 -14.748 1.00 46.78 572 TYR A C 1
ATOM 4300 O O . TYR A 1 572 ? -8.452 20.646 -15.462 1.00 46.78 572 TYR A O 1
ATOM 4308 N N . GLY A 1 573 ? -7.245 19.363 -14.046 1.00 53.53 573 GLY A N 1
ATOM 4309 C CA . GLY A 1 573 ? -8.175 18.231 -13.934 1.00 53.53 573 GLY A CA 1
ATOM 4310 C C . GLY A 1 573 ? -8.591 17.919 -12.490 1.00 53.53 573 GLY A C 1
ATOM 4311 O O . GLY A 1 573 ? -8.251 18.658 -11.560 1.00 53.53 573 GLY A O 1
ATOM 4312 N N . ASN A 1 574 ? -9.364 16.843 -12.308 1.00 55.91 574 ASN A N 1
ATOM 4313 C CA . ASN A 1 574 ? -9.941 16.452 -11.010 1.00 55.91 574 ASN A CA 1
ATOM 4314 C C . ASN A 1 574 ? -9.009 15.569 -10.156 1.00 55.91 574 ASN A C 1
ATOM 4316 O O . ASN A 1 574 ? -9.317 15.318 -8.989 1.00 55.91 574 ASN A O 1
ATOM 4320 N N . LEU A 1 575 ? -7.893 15.091 -10.715 1.00 72.50 575 LEU A N 1
ATOM 4321 C CA . LEU A 1 575 ? -7.006 14.123 -10.072 1.00 72.50 575 LEU A CA 1
ATOM 4322 C C . LEU A 1 575 ? -5.844 14.836 -9.375 1.00 72.50 575 LEU A C 1
ATOM 4324 O O . LEU A 1 575 ? -4.838 15.175 -9.983 1.00 72.50 575 LEU A O 1
ATOM 4328 N N . ASN A 1 576 ? -5.987 15.077 -8.073 1.00 82.38 576 ASN A N 1
ATOM 4329 C CA . ASN A 1 576 ? -4.927 15.630 -7.225 1.00 82.38 576 ASN A CA 1
ATOM 4330 C C . ASN A 1 576 ? -4.181 14.543 -6.437 1.00 82.38 576 ASN A C 1
ATOM 4332 O O . ASN A 1 576 ? -3.796 14.757 -5.292 1.00 82.38 576 ASN A O 1
ATOM 4336 N N . THR A 1 577 ? -4.058 13.352 -7.018 1.00 88.06 577 THR A N 1
ATOM 4337 C CA . THR A 1 577 ? -3.534 12.146 -6.371 1.00 88.06 577 THR A CA 1
ATOM 4338 C C . THR A 1 577 ? -3.027 11.164 -7.433 1.00 88.06 577 THR A C 1
ATOM 4340 O O . THR A 1 577 ? -3.543 11.197 -8.550 1.00 88.06 577 THR A O 1
ATOM 4343 N N . PRO A 1 578 ? -2.057 10.282 -7.136 1.00 92.12 578 PRO A N 1
ATOM 4344 C CA . PRO A 1 578 ? -1.549 9.332 -8.129 1.00 92.12 578 PRO A CA 1
ATOM 4345 C C . PRO A 1 578 ? -2.584 8.325 -8.605 1.00 92.12 578 PRO A C 1
ATOM 4347 O O . PRO A 1 578 ? -2.639 8.038 -9.796 1.00 92.12 578 PRO A O 1
ATOM 4350 N N . ILE A 1 579 ? -3.412 7.823 -7.687 1.00 92.56 579 ILE A N 1
ATOM 4351 C CA . ILE A 1 579 ? -4.573 6.996 -8.008 1.00 92.56 579 ILE A CA 1
ATOM 4352 C C . ILE A 1 579 ? -5.790 7.591 -7.311 1.00 92.56 579 ILE A C 1
ATOM 4354 O O . ILE A 1 579 ? -5.780 7.780 -6.093 1.00 92.56 579 ILE A O 1
ATOM 4358 N N . TYR A 1 580 ? -6.836 7.869 -8.081 1.00 91.19 580 TYR A N 1
ATOM 4359 C CA . TYR A 1 580 ? -8.169 8.191 -7.585 1.00 91.19 580 TYR A CA 1
ATOM 4360 C C . TYR A 1 580 ? -9.110 7.033 -7.887 1.00 91.19 580 TYR A C 1
ATOM 4362 O O . TYR A 1 580 ? -9.174 6.577 -9.029 1.00 91.19 580 TYR A O 1
ATOM 4370 N N . LEU A 1 581 ? -9.854 6.598 -6.877 1.00 88.81 581 LEU A N 1
ATOM 4371 C CA . LEU A 1 581 ? -10.814 5.515 -6.991 1.00 88.81 581 LEU A CA 1
ATOM 4372 C C . LEU A 1 581 ? -12.231 6.048 -6.760 1.00 88.81 581 LEU A C 1
ATOM 4374 O O . LEU A 1 581 ? -12.559 6.529 -5.670 1.00 88.81 581 LEU A O 1
ATOM 4378 N N . GLU A 1 582 ? -13.070 5.973 -7.793 1.00 86.69 582 GLU A N 1
ATOM 4379 C CA . GLU A 1 582 ? -14.517 6.132 -7.641 1.00 86.69 582 GLU A CA 1
ATOM 4380 C C . GLU A 1 582 ? -15.065 4.935 -6.854 1.00 86.69 582 GLU A C 1
ATOM 4382 O O . GLU A 1 582 ? -14.633 3.811 -7.064 1.00 86.69 582 GLU A O 1
ATOM 4387 N N . LEU A 1 583 ? -16.020 5.124 -5.946 1.00 70.06 583 LEU A N 1
ATOM 4388 C CA . LEU A 1 583 ? -16.360 4.061 -4.979 1.00 70.06 583 LEU A CA 1
ATOM 4389 C C . LEU A 1 583 ? -17.073 2.847 -5.565 1.00 70.06 583 LEU A C 1
ATOM 4391 O O . LEU A 1 583 ? -17.138 1.814 -4.911 1.00 70.06 583 LEU A O 1
ATOM 4395 N N . ALA A 1 584 ? -17.622 2.966 -6.771 1.00 70.81 584 ALA A N 1
ATOM 4396 C CA . ALA A 1 584 ? -18.153 1.817 -7.493 1.00 70.81 584 ALA A CA 1
ATOM 4397 C C . ALA A 1 584 ? -17.057 1.017 -8.217 1.00 70.81 584 ALA A C 1
ATOM 4399 O O . ALA A 1 584 ? -17.364 -0.054 -8.726 1.00 70.81 584 ALA A O 1
ATOM 4400 N N . ALA A 1 585 ? -15.827 1.538 -8.291 1.00 80.38 585 ALA A N 1
ATOM 4401 C CA . ALA A 1 585 ? -14.714 0.881 -8.954 1.00 80.38 585 ALA A CA 1
ATOM 4402 C C . ALA A 1 585 ? -14.060 -0.157 -8.039 1.00 80.38 585 ALA A C 1
ATOM 4404 O O . ALA A 1 585 ? -13.718 0.136 -6.893 1.00 80.38 585 ALA A O 1
ATOM 4405 N N . ASN A 1 586 ? -13.833 -1.350 -8.580 1.00 78.88 586 ASN A N 1
ATOM 4406 C CA . ASN A 1 586 ? -13.197 -2.462 -7.875 1.00 78.88 586 ASN A CA 1
ATOM 4407 C C . ASN A 1 586 ? -12.015 -3.062 -8.677 1.00 78.88 586 ASN A C 1
ATOM 4409 O O . ASN A 1 586 ? -12.110 -4.185 -9.183 1.00 78.88 586 ASN A O 1
ATOM 4413 N N . PRO A 1 587 ? -10.921 -2.299 -8.882 1.00 86.19 587 PRO A N 1
ATOM 4414 C CA . PRO A 1 587 ? -9.755 -2.766 -9.619 1.00 86.19 587 PRO A CA 1
ATOM 4415 C C . PRO A 1 587 ? -8.904 -3.719 -8.776 1.00 86.19 587 PRO A C 1
ATOM 4417 O O . PRO A 1 587 ? -8.806 -3.583 -7.560 1.00 86.19 587 PRO A O 1
ATOM 4420 N N . THR A 1 588 ? -8.177 -4.621 -9.432 1.00 84.69 588 THR A N 1
ATOM 4421 C CA . THR A 1 588 ? -7.126 -5.393 -8.750 1.00 84.69 588 THR A CA 1
ATOM 4422 C C . THR A 1 588 ? -5.839 -4.574 -8.727 1.00 84.69 588 THR A C 1
ATOM 4424 O O . THR A 1 588 ? -5.274 -4.293 -9.784 1.00 84.69 588 THR A O 1
ATOM 4427 N N . ILE A 1 589 ? -5.370 -4.180 -7.541 1.00 85.62 589 ILE A N 1
ATOM 4428 C CA . ILE A 1 589 ? -4.106 -3.448 -7.373 1.00 85.62 589 ILE A CA 1
ATOM 4429 C C . ILE A 1 589 ? -3.229 -4.212 -6.389 1.00 85.62 589 ILE A C 1
ATOM 4431 O O . ILE A 1 589 ? -3.455 -4.166 -5.181 1.00 85.62 589 ILE A O 1
ATOM 4435 N N . HIS A 1 590 ? -2.210 -4.890 -6.903 1.00 83.44 590 HIS A N 1
ATOM 4436 C CA . HIS A 1 590 ? -1.301 -5.702 -6.104 1.00 83.44 590 HIS A CA 1
ATOM 4437 C C . HIS A 1 590 ? 0.153 -5.498 -6.562 1.00 83.44 590 HIS A C 1
ATOM 4439 O O . HIS A 1 590 ? 0.417 -5.003 -7.655 1.00 83.44 590 HIS A O 1
ATOM 4445 N N . ALA A 1 591 ? 1.100 -5.693 -5.635 1.00 82.62 591 ALA A N 1
ATOM 4446 C CA . ALA A 1 591 ? 2.534 -5.408 -5.798 1.00 82.62 591 ALA A CA 1
ATOM 4447 C C . ALA A 1 591 ? 2.888 -4.038 -6.436 1.00 82.62 591 ALA A C 1
ATOM 4449 O O . ALA A 1 591 ? 3.996 -3.830 -6.922 1.00 82.62 591 ALA A O 1
ATOM 4450 N N . THR A 1 592 ? 1.949 -3.090 -6.420 1.00 89.81 592 THR A N 1
ATOM 4451 C CA . THR A 1 592 ? 2.060 -1.767 -7.033 1.00 89.81 592 THR A CA 1
ATOM 4452 C C . THR A 1 592 ? 2.595 -0.780 -6.010 1.00 89.81 592 THR A C 1
ATOM 4454 O O . THR A 1 592 ? 2.203 -0.800 -4.842 1.00 89.81 592 THR A O 1
ATOM 4457 N N . LYS A 1 593 ? 3.483 0.110 -6.449 1.00 91.81 593 LYS A N 1
ATOM 4458 C CA . LYS A 1 593 ? 4.159 1.086 -5.602 1.00 91.81 593 LYS A CA 1
ATOM 4459 C C . LYS A 1 593 ? 3.852 2.503 -6.057 1.00 91.81 593 LYS A C 1
ATOM 4461 O O . LYS A 1 593 ? 4.090 2.873 -7.203 1.00 91.81 593 LYS A O 1
ATOM 4466 N N . ILE A 1 594 ? 3.423 3.336 -5.116 1.00 92.94 594 ILE A N 1
ATOM 4467 C CA . ILE A 1 594 ? 3.317 4.783 -5.306 1.00 92.94 594 ILE A CA 1
ATOM 4468 C C . ILE A 1 594 ? 4.451 5.439 -4.520 1.00 92.94 594 ILE A C 1
ATOM 4470 O O . ILE A 1 594 ? 4.639 5.151 -3.339 1.00 92.94 594 ILE A O 1
ATOM 4474 N N . SER A 1 595 ? 5.247 6.292 -5.166 1.00 91.12 595 SER A N 1
ATOM 4475 C CA . SER A 1 595 ? 6.345 6.988 -4.485 1.00 91.12 595 SER A CA 1
ATOM 4476 C C . SER A 1 595 ? 6.645 8.358 -5.083 1.00 91.12 595 SER A C 1
ATOM 4478 O O . SER A 1 595 ? 6.290 8.638 -6.228 1.00 91.12 595 SER A O 1
ATOM 4480 N N . LYS A 1 596 ? 7.316 9.225 -4.310 1.00 89.88 596 LYS A N 1
ATOM 4481 C CA . LYS A 1 596 ? 7.773 10.563 -4.743 1.00 89.88 596 LYS A CA 1
ATOM 4482 C C . LYS A 1 596 ? 6.658 11.424 -5.357 1.00 89.88 596 LYS A C 1
ATOM 4484 O O . LYS A 1 596 ? 6.920 12.293 -6.186 1.00 89.88 596 LYS A O 1
ATOM 4489 N N . SER A 1 597 ? 5.417 11.134 -4.999 1.00 91.38 597 SER A N 1
ATOM 4490 C CA . SER A 1 597 ? 4.223 11.797 -5.503 1.00 91.38 597 SER A CA 1
ATOM 4491 C C . SER A 1 597 ? 3.682 12.749 -4.439 1.00 91.38 597 SER A C 1
ATOM 4493 O O . SER A 1 597 ? 4.153 12.722 -3.305 1.00 91.38 597 SER A O 1
ATOM 4495 N N . VAL A 1 598 ? 2.723 13.616 -4.788 1.00 89.56 598 VAL A N 1
ATOM 4496 C CA . VAL A 1 598 ? 2.112 14.534 -3.798 1.00 89.56 598 VAL A CA 1
ATOM 4497 C C . VAL A 1 598 ? 1.487 13.751 -2.644 1.00 89.56 598 VAL A C 1
ATOM 4499 O O . VAL A 1 598 ? 1.563 14.174 -1.499 1.00 89.56 598 VAL A O 1
ATOM 4502 N N . PHE A 1 599 ? 0.916 12.590 -2.961 1.00 88.31 599 PHE A N 1
ATOM 4503 C CA . PHE A 1 599 ? 0.470 11.596 -1.997 1.00 88.31 599 PHE A CA 1
ATOM 4504 C C . PHE A 1 599 ? 1.045 10.234 -2.379 1.00 88.31 599 PHE A C 1
ATOM 4506 O O . PHE A 1 599 ? 1.179 9.964 -3.566 1.00 88.31 599 PHE A O 1
ATOM 4513 N N . ASN A 1 600 ? 1.340 9.358 -1.420 1.00 89.19 600 ASN A N 1
ATOM 4514 C CA . ASN A 1 600 ? 1.821 7.993 -1.678 1.00 89.19 600 ASN A CA 1
ATOM 4515 C C . ASN A 1 600 ? 0.743 6.947 -1.347 1.00 89.19 600 ASN A C 1
ATOM 4517 O O . ASN A 1 600 ? 0.985 5.999 -0.607 1.00 89.19 600 ASN A O 1
ATOM 4521 N N . GLY A 1 601 ? -0.469 7.143 -1.871 1.00 90.50 601 GLY A N 1
ATOM 4522 C CA . GLY A 1 601 ? -1.621 6.280 -1.607 1.00 90.50 601 GLY A CA 1
ATOM 4523 C C . GLY A 1 601 ? -2.737 6.438 -2.636 1.00 90.50 601 GLY A C 1
ATOM 4524 O O . GLY A 1 601 ? -2.640 7.246 -3.564 1.00 90.50 601 GLY A O 1
ATOM 4525 N N . ILE A 1 602 ? -3.801 5.660 -2.460 1.00 90.75 602 ILE A N 1
ATOM 4526 C CA . ILE A 1 602 ? -5.002 5.702 -3.299 1.00 90.75 602 ILE A CA 1
ATOM 4527 C C . ILE A 1 602 ? -5.997 6.647 -2.643 1.00 90.75 602 ILE A C 1
ATOM 4529 O O . ILE A 1 602 ? -6.395 6.430 -1.505 1.00 90.75 602 ILE A O 1
ATOM 4533 N N . LYS A 1 603 ? -6.445 7.683 -3.346 1.00 90.75 603 LYS A N 1
ATOM 4534 C CA . LYS A 1 603 ? -7.518 8.539 -2.840 1.00 90.75 603 LYS A CA 1
ATOM 4535 C C . LYS A 1 603 ? -8.863 7.931 -3.186 1.00 90.75 603 LYS A C 1
ATOM 4537 O O . LYS A 1 603 ? -9.210 7.834 -4.362 1.00 90.75 603 LYS A O 1
ATOM 4542 N N . LEU A 1 604 ? -9.628 7.593 -2.161 1.00 89.38 604 LEU A N 1
ATOM 4543 C CA . LEU A 1 604 ? -11.011 7.182 -2.322 1.00 89.38 604 LEU A CA 1
ATOM 4544 C C . LEU A 1 604 ? -11.882 8.427 -2.488 1.00 89.38 604 LEU A C 1
ATOM 4546 O O . LEU A 1 604 ? -11.675 9.449 -1.824 1.00 89.38 604 LEU A O 1
ATOM 4550 N N . GLN A 1 605 ? -12.866 8.362 -3.375 1.00 88.75 605 GLN A N 1
ATOM 4551 C CA . GLN A 1 605 ? -13.926 9.361 -3.384 1.00 88.75 605 GLN A CA 1
ATOM 4552 C C . GLN A 1 605 ? -14.660 9.353 -2.019 1.00 88.75 605 GLN A C 1
ATOM 4554 O O . GLN A 1 605 ? -14.629 8.382 -1.266 1.00 88.75 605 GLN A O 1
ATOM 4559 N N . THR A 1 606 ? -15.328 10.448 -1.673 1.00 89.12 606 THR A N 1
ATOM 4560 C CA . THR A 1 606 ? -16.115 10.565 -0.436 1.00 89.12 606 THR A CA 1
ATOM 4561 C C . THR A 1 606 ? -17.525 11.064 -0.763 1.00 89.12 606 THR A C 1
ATOM 4563 O O . THR A 1 606 ? -17.756 11.608 -1.848 1.00 89.12 606 THR A O 1
ATOM 4566 N N . GLY A 1 607 ? -18.498 10.827 0.121 1.00 90.69 607 GLY A N 1
ATOM 4567 C CA . GLY A 1 607 ? -19.913 11.146 -0.101 1.00 90.69 607 GLY A CA 1
ATOM 4568 C C . GLY A 1 607 ? -20.883 10.063 0.381 1.00 90.69 607 GLY A C 1
ATOM 4569 O O . GLY A 1 607 ? -20.558 9.252 1.242 1.00 90.69 607 GLY A O 1
ATOM 4570 N N . THR A 1 608 ? -22.106 10.066 -0.160 1.00 91.56 608 THR A N 1
ATOM 4571 C CA . THR A 1 608 ? -23.171 9.115 0.207 1.00 91.56 608 THR A CA 1
ATOM 4572 C C . THR A 1 608 ? -23.281 7.953 -0.780 1.00 91.56 608 THR A C 1
ATOM 4574 O O . THR A 1 608 ? -23.440 8.164 -1.983 1.00 91.56 608 THR A O 1
ATOM 4577 N N . PHE A 1 609 ? -23.308 6.734 -0.245 1.00 85.81 609 PHE A N 1
ATOM 4578 C CA . PHE A 1 609 ? -23.376 5.459 -0.954 1.00 85.81 609 PHE A CA 1
ATOM 4579 C C . PHE A 1 609 ? -24.753 4.842 -0.866 1.00 85.81 609 PHE A C 1
ATOM 4581 O O . PHE A 1 609 ? -25.293 4.677 0.223 1.00 85.81 609 PHE A O 1
ATOM 4588 N N . SER A 1 610 ? -25.316 4.484 -2.018 1.00 89.44 610 SER A N 1
ATOM 4589 C CA . SER A 1 610 ? -26.655 3.882 -2.125 1.00 89.44 610 SER A CA 1
ATOM 4590 C C . SER A 1 610 ? -26.686 2.507 -2.783 1.00 89.44 610 SER A C 1
ATOM 4592 O O . SER A 1 610 ? -27.762 1.939 -2.960 1.00 89.44 610 SER A O 1
ATOM 4594 N N . SER A 1 611 ? -25.512 1.954 -3.080 1.00 88.25 611 SER A N 1
ATOM 4595 C CA . SER A 1 611 ? -25.305 0.603 -3.594 1.00 88.25 611 SER A CA 1
ATOM 4596 C C . SER A 1 611 ? -24.224 -0.105 -2.791 1.00 88.25 611 SER A C 1
ATOM 4598 O O . SER A 1 611 ? -23.397 0.559 -2.164 1.00 88.25 611 SER A O 1
ATOM 4600 N N . ASP A 1 612 ? -24.217 -1.434 -2.861 1.00 88.56 612 ASP A N 1
ATOM 4601 C CA . ASP A 1 612 ? -23.191 -2.245 -2.214 1.00 88.56 612 ASP A CA 1
ATOM 4602 C C . ASP A 1 612 ? -21.808 -1.971 -2.812 1.00 88.56 612 ASP A C 1
ATOM 4604 O O . ASP A 1 612 ? -21.666 -1.804 -4.026 1.00 88.56 612 ASP A O 1
ATOM 4608 N N . ILE A 1 613 ? -20.800 -1.922 -1.947 1.00 84.81 613 ILE A N 1
ATOM 4609 C CA . ILE A 1 613 ? -19.398 -1.697 -2.296 1.00 84.81 613 ILE A CA 1
ATOM 4610 C C . ILE A 1 613 ? -18.562 -2.778 -1.619 1.00 84.81 613 ILE A C 1
ATOM 4612 O O . ILE A 1 613 ? -18.801 -3.146 -0.469 1.00 84.81 613 ILE A O 1
ATOM 4616 N N . HIS A 1 614 ? -17.547 -3.265 -2.322 1.00 85.62 614 HIS A N 1
ATOM 4617 C CA . HIS A 1 614 ? -16.523 -4.135 -1.757 1.00 85.62 614 HIS A CA 1
ATOM 4618 C C . HIS A 1 614 ? -15.167 -3.518 -2.061 1.00 85.62 614 HIS A C 1
ATOM 4620 O O . HIS A 1 614 ? -14.810 -3.369 -3.225 1.00 85.62 614 HIS A O 1
ATOM 4626 N N . LEU A 1 615 ? -14.446 -3.130 -1.012 1.00 84.19 615 LEU A N 1
ATOM 4627 C CA . LEU A 1 615 ? -13.066 -2.688 -1.124 1.00 84.19 615 LEU A CA 1
ATOM 4628 C C . LEU A 1 615 ? -12.163 -3.888 -0.844 1.00 84.19 615 LEU A C 1
ATOM 4630 O O . LEU A 1 615 ? -12.074 -4.343 0.300 1.00 84.19 615 LEU A O 1
ATOM 4634 N N . ASN A 1 616 ? -11.549 -4.411 -1.900 1.00 77.69 616 ASN A N 1
ATOM 4635 C CA . ASN A 1 616 ? -10.671 -5.566 -1.830 1.00 77.69 616 ASN A CA 1
ATOM 4636 C C . ASN A 1 616 ? -9.191 -5.167 -1.900 1.00 77.69 616 ASN A C 1
ATOM 4638 O O . ASN A 1 616 ? -8.818 -4.082 -2.332 1.00 77.69 616 ASN A O 1
ATOM 4642 N N . ASN A 1 617 ? -8.374 -6.093 -1.411 1.00 58.97 617 ASN A N 1
ATOM 4643 C CA . ASN A 1 617 ? -6.917 -6.167 -1.458 1.00 58.97 617 ASN A CA 1
ATOM 4644 C C . ASN A 1 617 ? -6.163 -4.987 -2.117 1.00 58.97 617 ASN A C 1
ATOM 4646 O O . ASN A 1 617 ? -5.772 -5.033 -3.286 1.00 58.97 617 ASN A O 1
ATOM 4650 N N . HIS A 1 618 ? -5.882 -3.962 -1.312 1.00 62.31 618 HIS A N 1
ATOM 4651 C CA . HIS A 1 618 ? -4.943 -2.897 -1.636 1.00 62.31 618 HIS A CA 1
ATOM 4652 C C . HIS A 1 618 ? -3.852 -2.867 -0.561 1.00 62.31 618 HIS A C 1
ATOM 4654 O O . HIS A 1 618 ? -4.091 -2.445 0.566 1.00 62.31 618 HIS A O 1
ATOM 4660 N N . HIS A 1 619 ? -2.626 -3.261 -0.906 1.00 72.94 619 HIS A N 1
ATOM 4661 C CA . HIS A 1 619 ? -1.455 -3.121 -0.022 1.00 72.94 619 HIS A CA 1
ATOM 4662 C C . HIS A 1 619 ? -0.936 -1.666 0.073 1.00 72.94 619 HIS A C 1
ATOM 4664 O O . HIS A 1 619 ? 0.191 -1.425 0.504 1.00 72.94 619 HIS A O 1
ATOM 4670 N N . LEU A 1 620 ? -1.744 -0.694 -0.362 1.00 88.06 620 LEU A N 1
ATOM 4671 C CA . LEU A 1 620 ? -1.447 0.735 -0.378 1.00 88.06 620 LEU A CA 1
ATOM 4672 C C . LEU A 1 620 ? -2.413 1.477 0.554 1.00 88.06 620 LEU A C 1
ATOM 4674 O O . LEU A 1 620 ? -3.575 1.079 0.663 1.00 88.06 620 LEU A O 1
ATOM 4678 N N . PRO A 1 621 ? -1.979 2.582 1.187 1.00 91.50 621 PRO A N 1
ATOM 4679 C CA . PRO A 1 621 ? -2.849 3.345 2.068 1.00 91.50 621 PRO A CA 1
ATOM 4680 C C . PRO A 1 621 ? -3.997 4.001 1.287 1.00 91.50 621 PRO A C 1
ATOM 4682 O O . PRO A 1 621 ? -3.782 4.625 0.242 1.00 91.50 621 PRO A O 1
ATOM 4685 N N . ILE A 1 622 ? -5.211 3.898 1.829 1.00 92.12 622 ILE A N 1
ATOM 4686 C CA . ILE A 1 622 ? -6.430 4.506 1.291 1.00 92.12 622 ILE A CA 1
ATOM 4687 C C . ILE A 1 622 ? -6.655 5.863 1.952 1.00 92.12 622 ILE A C 1
ATOM 4689 O O . ILE A 1 622 ? -6.916 5.960 3.147 1.00 92.12 622 ILE A O 1
ATOM 4693 N N . ILE A 1 623 ? -6.569 6.931 1.175 1.00 91.56 623 ILE A N 1
ATOM 4694 C CA . ILE A 1 623 ? -6.708 8.309 1.633 1.00 91.56 623 ILE A CA 1
ATOM 4695 C C . ILE A 1 623 ? -8.179 8.712 1.567 1.00 91.56 623 ILE A C 1
ATOM 4697 O O . ILE A 1 623 ? -8.775 8.742 0.487 1.00 91.56 623 ILE A O 1
ATOM 4701 N N . VAL A 1 624 ? -8.734 9.088 2.717 1.00 92.25 624 VAL A N 1
ATOM 4702 C CA . VAL A 1 624 ? -10.117 9.557 2.863 1.00 92.25 624 VAL A CA 1
ATOM 4703 C C . VAL A 1 624 ? -10.083 11.026 3.259 1.00 92.25 624 VAL A C 1
ATOM 4705 O O . VAL A 1 624 ? -9.580 11.376 4.325 1.00 92.25 624 VAL A O 1
ATOM 4708 N N . SER A 1 625 ? -10.578 11.895 2.373 1.00 89.81 625 SER A N 1
ATOM 4709 C CA . SER A 1 625 ? -10.492 13.355 2.527 1.00 89.81 625 SER A CA 1
ATOM 4710 C C . SER A 1 625 ? -11.836 14.049 2.790 1.00 89.81 625 SER A C 1
ATOM 4712 O O . SER A 1 625 ? -12.013 15.205 2.405 1.00 89.81 625 SER A O 1
ATOM 4714 N N . GLY A 1 626 ? -12.809 13.326 3.335 1.00 90.19 626 GLY A N 1
ATOM 4715 C CA . GLY A 1 626 ? -14.141 13.812 3.682 1.00 90.19 626 GLY A CA 1
ATOM 4716 C C . GLY A 1 626 ? -15.065 12.669 4.099 1.00 90.19 626 GLY A C 1
ATOM 4717 O O . GLY A 1 626 ? -14.661 11.508 4.084 1.00 90.19 626 GLY A O 1
ATOM 4718 N N . ASP A 1 627 ? -16.307 13.005 4.431 1.00 91.25 627 ASP A N 1
ATOM 4719 C CA . ASP A 1 627 ? -17.244 12.047 5.018 1.00 91.25 627 ASP A CA 1
ATOM 4720 C C . ASP A 1 627 ? -17.698 10.961 4.045 1.00 91.25 627 ASP A C 1
ATOM 4722 O O . ASP A 1 627 ? -17.973 11.203 2.866 1.00 91.25 627 ASP A O 1
ATOM 4726 N N . ILE A 1 628 ? -17.853 9.758 4.579 1.00 92.31 628 ILE A N 1
ATOM 4727 C CA . ILE A 1 628 ? -18.431 8.608 3.906 1.00 92.31 628 ILE A CA 1
ATOM 4728 C C . ILE A 1 628 ? -19.737 8.265 4.609 1.00 92.31 628 ILE A C 1
ATOM 4730 O O . ILE A 1 628 ? -19.759 7.975 5.797 1.00 92.31 628 ILE A O 1
ATOM 4734 N N . THR A 1 629 ? -20.842 8.268 3.868 1.00 93.75 629 THR A N 1
ATOM 4735 C CA . THR A 1 629 ? -22.144 7.818 4.364 1.00 93.75 629 THR A CA 1
ATOM 4736 C C . THR A 1 629 ? -22.580 6.544 3.657 1.00 93.75 629 THR A C 1
ATOM 4738 O O . THR A 1 629 ? -22.807 6.576 2.453 1.00 93.75 629 THR A O 1
ATOM 4741 N N . ILE A 1 630 ? -22.792 5.451 4.385 1.00 94.44 630 ILE A N 1
ATOM 4742 C CA . ILE A 1 630 ? -23.446 4.248 3.851 1.00 94.44 630 ILE A CA 1
ATOM 4743 C C . ILE A 1 630 ? -24.950 4.399 4.067 1.00 94.44 630 ILE A C 1
ATOM 4745 O O . ILE A 1 630 ? -25.402 4.355 5.207 1.00 94.44 630 ILE A O 1
ATOM 4749 N N . SER A 1 631 ? -25.735 4.607 3.009 1.00 94.50 631 SER A N 1
ATOM 4750 C CA . SER A 1 631 ? -27.192 4.761 3.140 1.00 94.50 631 SER A CA 1
ATOM 4751 C C . SER A 1 631 ? -27.892 3.448 3.511 1.00 94.50 631 SER A C 1
ATOM 4753 O O . SER A 1 631 ? -27.326 2.369 3.368 1.00 94.50 631 SER A O 1
ATOM 4755 N N . GLU A 1 632 ? -29.151 3.541 3.946 1.00 94.56 632 GLU A N 1
ATOM 4756 C CA . GLU A 1 632 ? -29.966 2.424 4.463 1.00 94.56 632 GLU A CA 1
ATOM 4757 C C . GLU A 1 632 ? -30.039 1.179 3.559 1.00 94.56 632 GLU A C 1
ATOM 4759 O O . GLU A 1 632 ? -30.291 0.085 4.052 1.00 94.56 632 GLU A O 1
ATOM 4764 N N . SER A 1 633 ? -29.853 1.324 2.242 1.00 90.62 633 SER A N 1
ATOM 4765 C CA . SER A 1 633 ? -29.947 0.218 1.277 1.00 90.62 633 SER A CA 1
ATOM 4766 C C . SER A 1 633 ? -28.602 -0.339 0.814 1.00 90.62 633 SER A C 1
ATOM 4768 O O . SER A 1 633 ? -28.596 -1.144 -0.114 1.00 90.62 633 SER A O 1
ATOM 4770 N N . ALA A 1 634 ? -27.489 0.131 1.377 1.00 92.75 634 ALA A N 1
ATOM 4771 C CA . ALA A 1 634 ? -26.145 -0.221 0.939 1.00 92.75 634 ALA A CA 1
ATOM 4772 C C . ALA A 1 634 ? -25.383 -1.003 2.014 1.00 92.75 634 ALA A C 1
ATOM 4774 O O . ALA A 1 634 ? -25.491 -0.708 3.208 1.00 92.75 634 ALA A O 1
ATOM 4775 N N . LYS A 1 635 ? -24.563 -1.952 1.565 1.00 92.94 635 LYS A N 1
ATOM 4776 C CA . LYS A 1 635 ? -23.540 -2.630 2.359 1.00 92.94 635 LYS A CA 1
ATOM 4777 C C . LYS A 1 635 ? -22.144 -2.251 1.874 1.00 92.94 635 LYS A C 1
ATOM 4779 O O . LYS A 1 635 ? -21.877 -2.297 0.677 1.00 92.94 635 LYS A O 1
ATOM 4784 N N . TRP A 1 636 ? -21.229 -1.947 2.789 1.00 92.44 636 TRP A N 1
ATOM 4785 C CA . TRP A 1 636 ? -19.807 -1.845 2.461 1.00 92.44 636 TRP A CA 1
ATOM 4786 C C . TRP A 1 636 ? -19.013 -2.964 3.131 1.00 92.44 636 TRP A C 1
ATOM 4788 O O . TRP A 1 636 ? -18.980 -3.052 4.356 1.00 92.44 636 TRP A O 1
ATOM 4798 N N . THR A 1 637 ? -18.369 -3.805 2.322 1.00 92.00 637 THR A N 1
ATOM 4799 C CA . THR A 1 637 ? -17.424 -4.831 2.777 1.00 92.00 637 THR A CA 1
ATOM 4800 C C . THR A 1 637 ? -15.982 -4.356 2.613 1.00 92.00 637 THR A C 1
ATOM 4802 O O . THR A 1 637 ? -15.613 -3.853 1.549 1.00 92.00 637 THR A O 1
ATOM 4805 N N . ILE A 1 638 ? -15.175 -4.527 3.661 1.00 91.44 638 ILE A N 1
ATOM 4806 C CA . ILE A 1 638 ? -13.760 -4.143 3.719 1.00 91.44 638 ILE A CA 1
ATOM 4807 C C . ILE A 1 638 ? -12.929 -5.381 4.073 1.00 91.44 638 ILE A C 1
ATOM 4809 O O . ILE A 1 638 ? -13.104 -5.966 5.147 1.00 91.44 638 ILE A O 1
ATOM 4813 N N . ASP A 1 639 ? -12.026 -5.761 3.170 1.00 89.25 639 ASP A N 1
ATOM 4814 C CA . ASP A 1 639 ? -11.131 -6.909 3.344 1.00 89.25 639 ASP A CA 1
ATOM 4815 C C . ASP A 1 639 ? -10.028 -6.662 4.401 1.00 89.25 639 ASP A C 1
ATOM 4817 O O . ASP A 1 639 ? -9.678 -5.513 4.695 1.00 89.25 639 ASP A O 1
ATOM 4821 N N . PRO A 1 640 ? -9.455 -7.734 4.986 1.00 89.44 640 PRO A N 1
ATOM 4822 C CA . PRO A 1 640 ? -8.370 -7.618 5.958 1.00 89.44 640 PRO A CA 1
ATOM 4823 C C . PRO A 1 640 ? -7.121 -6.905 5.407 1.00 89.44 640 PRO A C 1
ATOM 4825 O O . PRO A 1 640 ? -6.796 -7.000 4.227 1.00 89.44 640 PRO A O 1
ATOM 4828 N N . GLY A 1 641 ? -6.385 -6.223 6.293 1.00 86.88 641 GLY A N 1
ATOM 4829 C CA . GLY A 1 641 ? -5.108 -5.560 5.986 1.00 86.88 641 GLY A CA 1
ATOM 4830 C C . GLY A 1 641 ? -5.206 -4.154 5.382 1.00 86.88 641 GLY A C 1
ATOM 4831 O O . GLY A 1 641 ? -4.178 -3.501 5.199 1.00 86.88 641 GLY A O 1
ATOM 4832 N N . ILE A 1 642 ? -6.415 -3.660 5.101 1.00 90.69 642 ILE A N 1
ATOM 4833 C CA . ILE A 1 642 ? -6.622 -2.312 4.560 1.00 90.69 642 ILE A CA 1
ATOM 4834 C C . ILE A 1 642 ? -6.284 -1.246 5.612 1.00 90.69 642 ILE A C 1
ATOM 4836 O O . ILE A 1 642 ? -6.681 -1.339 6.776 1.00 90.69 642 ILE A O 1
ATOM 4840 N N . VAL A 1 643 ? -5.579 -0.197 5.179 1.00 94.00 643 VAL A N 1
ATOM 4841 C CA . VAL A 1 643 ? -5.220 0.958 6.012 1.00 94.00 643 VAL A CA 1
ATOM 4842 C C . VAL A 1 643 ? -5.850 2.228 5.451 1.00 94.00 643 VAL A C 1
ATOM 4844 O O . VAL A 1 643 ? -5.533 2.646 4.338 1.00 94.00 643 VAL A O 1
ATOM 4847 N N . PHE A 1 644 ? -6.691 2.882 6.247 1.00 95.06 644 PHE A N 1
ATOM 4848 C CA . PHE A 1 644 ? -7.273 4.186 5.958 1.00 95.06 644 PHE A CA 1
ATOM 4849 C C . PHE A 1 644 ? -6.447 5.315 6.585 1.00 95.06 644 PHE A C 1
ATOM 4851 O O . PHE A 1 644 ? -6.212 5.344 7.793 1.00 95.06 644 PHE A O 1
ATOM 4858 N N . LYS A 1 645 ? -6.046 6.273 5.748 1.00 93.50 645 LYS A N 1
ATOM 4859 C CA . LYS A 1 645 ? -5.399 7.541 6.099 1.00 93.50 645 LYS A CA 1
ATOM 4860 C C . LYS A 1 645 ? -6.449 8.649 6.070 1.00 93.50 645 LYS A C 1
ATOM 4862 O O . LYS A 1 645 ? -6.811 9.163 5.008 1.00 93.50 645 LYS A O 1
ATOM 4867 N N . MET A 1 646 ? -6.949 8.992 7.248 1.00 93.81 646 MET A N 1
ATOM 4868 C CA . MET A 1 646 ? -8.091 9.876 7.459 1.00 93.81 646 MET A CA 1
ATOM 4869 C C . MET A 1 646 ? -7.651 11.338 7.582 1.00 93.81 646 MET A C 1
ATOM 4871 O O . MET A 1 646 ? -6.768 11.667 8.377 1.00 93.81 646 MET A O 1
ATOM 4875 N N . TRP A 1 647 ? -8.263 12.228 6.802 1.00 90.94 647 TRP A N 1
ATOM 4876 C CA . TRP A 1 647 ? -8.061 13.676 6.916 1.00 90.94 647 TRP A CA 1
ATOM 4877 C C . TRP A 1 647 ? -8.922 14.292 8.030 1.00 90.94 647 TRP A C 1
ATOM 4879 O O . TRP A 1 647 ? -9.921 13.694 8.434 1.00 90.94 647 TRP A O 1
ATOM 4889 N N . PRO A 1 648 ? -8.620 15.533 8.462 1.00 88.69 648 PRO A N 1
ATOM 4890 C CA . PRO A 1 648 ? -9.433 16.239 9.444 1.00 88.69 648 PRO A CA 1
ATOM 4891 C C . PRO A 1 648 ? -10.876 16.407 8.994 1.00 88.69 648 PRO A C 1
ATOM 4893 O O . PRO A 1 648 ? -11.116 16.756 7.836 1.00 88.69 648 PRO A O 1
ATOM 4896 N N . ASN A 1 649 ? -11.818 16.236 9.925 1.00 83.06 649 ASN A N 1
ATOM 4897 C CA . ASN A 1 649 ? -13.263 16.233 9.665 1.00 83.06 649 ASN A CA 1
ATOM 4898 C C . ASN A 1 649 ? -13.705 15.173 8.633 1.00 83.06 649 ASN A C 1
ATOM 4900 O O . ASN A 1 649 ? -14.561 15.464 7.803 1.00 83.06 649 ASN A O 1
ATOM 4904 N N . SER A 1 650 ? -13.066 13.998 8.609 1.00 90.38 650 SER A N 1
ATOM 4905 C CA . SER A 1 650 ? -13.530 12.861 7.802 1.00 90.38 650 SER A CA 1
ATOM 4906 C C . SER A 1 650 ? -14.144 11.797 8.704 1.00 90.38 650 SER A C 1
ATOM 4908 O O . SER A 1 650 ? -13.438 11.241 9.549 1.00 90.38 650 SER A O 1
ATOM 4910 N N . ASP A 1 651 ? -15.422 11.500 8.473 1.00 90.19 651 ASP A N 1
ATOM 4911 C CA . ASP A 1 651 ? -16.220 10.561 9.266 1.00 90.19 651 ASP A CA 1
ATOM 4912 C C . ASP A 1 651 ? -16.796 9.407 8.441 1.00 90.19 651 ASP A C 1
ATOM 4914 O O . ASP A 1 651 ? -17.038 9.525 7.240 1.00 90.19 651 ASP A O 1
ATOM 4918 N N . PHE A 1 652 ? -17.083 8.289 9.105 1.00 93.19 652 PHE A N 1
ATOM 4919 C CA . PHE A 1 652 ? -17.895 7.200 8.569 1.00 93.19 652 PHE A CA 1
ATOM 4920 C C . PHE A 1 652 ? -19.278 7.234 9.228 1.00 93.19 652 PHE A C 1
ATOM 4922 O O . PHE A 1 652 ? -19.412 6.958 10.415 1.00 93.19 652 PHE A O 1
ATOM 4929 N N . TYR A 1 653 ? -20.326 7.529 8.462 1.00 93.81 653 TYR A N 1
ATOM 4930 C CA . TYR A 1 653 ? -21.714 7.562 8.923 1.00 93.81 653 TYR A CA 1
ATOM 4931 C C . TYR A 1 653 ? -22.524 6.400 8.336 1.00 93.81 653 TYR A C 1
ATOM 4933 O O . TYR A 1 653 ? -22.722 6.291 7.126 1.00 93.81 653 TYR A O 1
ATOM 4941 N N . ILE A 1 654 ? -23.005 5.507 9.193 1.00 96.06 654 ILE A N 1
ATOM 4942 C CA . ILE A 1 654 ? -23.552 4.208 8.801 1.00 96.06 654 ILE A CA 1
ATOM 4943 C C . ILE A 1 654 ? -25.067 4.193 9.020 1.00 96.06 654 ILE A C 1
ATOM 4945 O O . ILE A 1 654 ? -25.566 4.191 10.148 1.00 96.06 654 ILE A O 1
ATOM 4949 N N . GLN A 1 655 ? -25.821 4.193 7.924 1.00 95.31 655 GLN A N 1
ATOM 4950 C CA . GLN A 1 655 ? -27.272 3.987 7.901 1.00 95.31 655 GLN A CA 1
ATOM 4951 C C . GLN A 1 655 ? -27.672 2.600 7.407 1.00 95.31 655 GLN A C 1
ATOM 4953 O O . GLN A 1 655 ? -28.732 2.133 7.813 1.00 95.31 655 GLN A O 1
ATOM 4958 N N . GLY A 1 656 ? -26.856 1.985 6.546 1.00 95.81 656 GLY A N 1
ATOM 4959 C CA . GLY A 1 656 ? -26.989 0.605 6.071 1.00 95.81 656 GLY A CA 1
ATOM 4960 C C . GLY A 1 656 ? -26.110 -0.370 6.858 1.00 95.81 656 GLY A C 1
ATOM 4961 O O . GLY A 1 656 ? -26.199 -0.429 8.084 1.00 95.81 656 GLY A O 1
ATOM 4962 N N . GLU A 1 657 ? -25.259 -1.127 6.161 1.00 96.31 657 GLU A N 1
ATOM 4963 C CA . GLU A 1 657 ? -24.389 -2.160 6.746 1.00 96.31 657 GLU A CA 1
ATOM 4964 C C . GLU A 1 657 ? -22.901 -1.885 6.460 1.00 96.31 657 GLU A C 1
ATOM 4966 O O . GLU A 1 657 ? -22.516 -1.603 5.325 1.00 96.31 657 GLU A O 1
ATOM 4971 N N . LEU A 1 658 ? -22.052 -1.987 7.484 1.00 96.38 658 LEU A N 1
ATOM 4972 C CA . LEU A 1 658 ? -20.590 -1.954 7.371 1.00 96.38 658 LEU A CA 1
ATOM 4973 C C . LEU A 1 658 ? -20.012 -3.280 7.871 1.00 96.38 658 LEU A C 1
ATOM 4975 O O . LEU A 1 658 ? -20.204 -3.618 9.036 1.00 96.38 658 LEU A O 1
ATOM 4979 N N . ASP A 1 659 ? -19.294 -4.004 7.017 1.00 95.56 659 ASP A N 1
ATOM 4980 C CA . ASP A 1 659 ? -18.713 -5.314 7.320 1.00 95.56 659 ASP A CA 1
ATOM 4981 C C . ASP A 1 659 ? -17.189 -5.269 7.140 1.00 95.56 659 ASP A C 1
ATOM 4983 O O . ASP A 1 659 ? -16.678 -5.243 6.019 1.00 95.56 659 ASP A O 1
ATOM 4987 N N . ILE A 1 660 ? -16.462 -5.211 8.257 1.00 96.00 660 ILE A N 1
ATOM 4988 C CA . ILE A 1 660 ? -14.999 -5.160 8.298 1.00 96.00 660 ILE A CA 1
ATOM 4989 C C . ILE A 1 660 ? -14.463 -6.533 8.695 1.00 96.00 660 ILE A C 1
ATOM 4991 O O . ILE A 1 660 ? -14.673 -6.997 9.819 1.00 96.00 660 ILE A O 1
ATOM 4995 N N . LEU A 1 661 ? -13.735 -7.163 7.773 1.00 91.62 661 LEU A N 1
ATOM 4996 C CA . LEU A 1 661 ? -13.311 -8.562 7.851 1.00 91.62 661 LEU A CA 1
ATOM 4997 C C . LEU A 1 661 ? -11.843 -8.720 8.289 1.00 91.62 661 LEU A C 1
ATOM 4999 O O . LEU A 1 661 ? -11.128 -9.589 7.789 1.00 91.62 661 LEU A O 1
ATOM 5003 N N . GLY A 1 662 ? -11.375 -7.884 9.220 1.00 87.38 662 GLY A N 1
ATOM 5004 C CA . GLY A 1 662 ? -10.011 -7.956 9.748 1.00 87.38 662 GLY A CA 1
ATOM 5005 C C . GLY A 1 662 ? -9.710 -9.284 10.457 1.00 87.38 662 GLY A C 1
ATOM 5006 O O . GLY A 1 662 ? -10.599 -9.920 11.032 1.00 87.38 662 GLY A O 1
ATOM 5007 N N . ASN A 1 663 ? -8.431 -9.664 10.499 1.00 86.31 663 ASN A N 1
ATOM 5008 C CA . ASN A 1 663 ? -7.923 -10.785 11.303 1.00 86.31 663 ASN A CA 1
ATOM 5009 C C . ASN A 1 663 ? -6.686 -10.369 12.125 1.00 86.31 663 ASN A C 1
ATOM 5011 O O . ASN A 1 663 ? -6.151 -9.284 11.917 1.00 86.31 663 ASN A O 1
ATOM 5015 N N . GLU A 1 664 ? -6.225 -11.210 13.057 1.00 79.56 664 GLU A N 1
ATOM 5016 C CA . GLU A 1 664 ? -5.119 -10.863 13.973 1.00 79.56 664 GLU A CA 1
ATOM 5017 C C . GLU A 1 664 ? -3.810 -10.487 13.252 1.00 79.56 664 GLU A C 1
ATOM 5019 O O . GLU A 1 664 ? -3.092 -9.586 13.695 1.00 79.56 664 GLU A O 1
ATOM 5024 N N . ASN A 1 665 ? -3.523 -11.137 12.119 1.00 80.31 665 ASN A N 1
ATOM 5025 C CA . ASN A 1 665 ? -2.313 -10.910 11.322 1.00 80.31 665 ASN A CA 1
ATOM 5026 C C . ASN A 1 665 ? -2.457 -9.737 10.343 1.00 80.31 665 ASN A C 1
ATOM 5028 O O . ASN A 1 665 ? -1.467 -9.170 9.883 1.00 80.31 665 ASN A O 1
ATOM 5032 N N . SER A 1 666 ? -3.686 -9.383 9.984 1.00 84.75 666 SER A N 1
ATOM 5033 C CA . SER A 1 666 ? -4.012 -8.343 9.010 1.00 84.75 666 SER A CA 1
ATOM 5034 C C . SER A 1 666 ? -5.249 -7.575 9.480 1.00 84.75 666 SER A C 1
ATOM 5036 O O . SER A 1 666 ? -6.337 -7.727 8.909 1.00 84.75 666 SER A O 1
ATOM 5038 N N . PRO A 1 667 ? -5.112 -6.774 10.553 1.00 90.44 667 PRO A N 1
ATOM 5039 C CA . PRO A 1 667 ? -6.201 -5.941 11.036 1.00 90.44 667 PRO A CA 1
ATOM 5040 C C . PRO A 1 667 ? -6.516 -4.847 10.017 1.00 90.44 667 PRO A C 1
ATOM 5042 O O . PRO A 1 667 ? -5.655 -4.446 9.231 1.00 90.44 667 PRO A O 1
ATOM 5045 N N . VAL A 1 668 ? -7.741 -4.329 10.061 1.00 95.31 668 VAL A N 1
ATOM 5046 C CA . VAL A 1 668 ? -8.086 -3.102 9.334 1.00 95.31 668 VAL A CA 1
ATOM 5047 C C . VAL A 1 668 ? -7.749 -1.912 10.220 1.00 95.31 668 VAL A C 1
ATOM 5049 O O . VAL A 1 668 ? -8.126 -1.874 11.394 1.00 95.31 668 VAL A O 1
ATOM 5052 N N . ILE A 1 669 ? -7.005 -0.953 9.673 1.00 95.75 669 ILE A N 1
ATOM 5053 C CA . ILE A 1 669 ? -6.446 0.159 10.442 1.00 95.75 669 ILE A CA 1
ATOM 5054 C C . ILE A 1 669 ? -7.034 1.481 9.958 1.00 95.75 669 ILE A C 1
ATOM 5056 O O . ILE A 1 669 ? -6.958 1.795 8.776 1.00 95.75 669 ILE A O 1
ATOM 5060 N N . PHE A 1 670 ? -7.539 2.293 10.881 1.00 96.94 670 PHE A N 1
ATOM 5061 C CA . PHE A 1 670 ? -7.862 3.700 10.653 1.00 96.94 670 PHE A CA 1
ATOM 5062 C C . PHE A 1 670 ? -6.837 4.556 11.391 1.00 96.94 670 PHE A C 1
ATOM 5064 O O . PHE A 1 670 ? -6.628 4.390 12.594 1.00 96.94 670 PHE A O 1
ATOM 5071 N N . THR A 1 671 ? -6.165 5.462 10.688 1.00 95.50 671 THR A N 1
ATOM 5072 C CA . THR A 1 671 ? -5.186 6.363 11.302 1.00 95.50 671 THR A CA 1
ATOM 5073 C C . THR A 1 671 ? -5.185 7.736 10.638 1.00 95.50 671 THR A C 1
ATOM 5075 O O . THR A 1 671 ? -5.766 7.934 9.571 1.00 95.50 671 THR A O 1
ATOM 5078 N N . SER A 1 672 ? -4.539 8.706 11.282 1.00 93.50 672 SER A N 1
ATOM 5079 C CA . SER A 1 672 ? -4.380 10.062 10.755 1.00 93.50 672 SER A CA 1
ATOM 5080 C C . SER A 1 672 ? -3.615 10.050 9.430 1.00 93.50 672 SER A C 1
ATOM 5082 O O . SER A 1 672 ? -2.657 9.298 9.245 1.00 93.50 672 SER A O 1
ATOM 5084 N N . TYR A 1 673 ? -3.981 10.944 8.514 1.00 90.38 673 TYR A N 1
ATOM 5085 C CA . TYR A 1 673 ? -3.229 11.179 7.279 1.00 90.38 673 TYR A CA 1
ATOM 5086 C C . TYR A 1 673 ? -1.771 11.627 7.504 1.00 90.38 673 TYR A C 1
ATOM 5088 O O . TYR A 1 673 ? -0.997 11.570 6.555 1.00 90.38 673 TYR A O 1
ATOM 5096 N N . ARG A 1 674 ? -1.420 12.063 8.726 1.00 90.88 674 ARG A N 1
ATOM 5097 C CA . ARG A 1 674 ? -0.064 12.432 9.186 1.00 90.88 674 ARG A CA 1
ATOM 5098 C C . ARG A 1 674 ? 0.672 11.306 9.918 1.00 90.88 674 ARG A C 1
ATOM 5100 O O . ARG A 1 674 ? 1.731 11.522 10.491 1.00 90.88 674 ARG A O 1
ATOM 5107 N N . ASP A 1 675 ? 0.050 10.144 10.093 1.00 92.06 675 ASP A N 1
ATOM 5108 C CA . ASP A 1 675 ? 0.672 9.063 10.852 1.00 92.06 675 ASP A CA 1
ATOM 5109 C C . ASP A 1 675 ? 1.595 8.229 9.969 1.00 92.06 675 ASP A C 1
ATOM 5111 O O . ASP A 1 675 ? 1.161 7.251 9.362 1.00 92.06 675 ASP A O 1
ATOM 5115 N N . ASP A 1 676 ? 2.876 8.571 9.935 1.00 90.00 676 ASP A N 1
ATOM 5116 C CA . ASP A 1 676 ? 3.848 7.864 9.097 1.00 90.00 676 ASP A CA 1
ATOM 5117 C C . ASP A 1 676 ? 4.346 6.558 9.712 1.00 90.00 676 ASP A C 1
ATOM 5119 O O . ASP A 1 676 ? 5.014 5.761 9.047 1.00 90.00 676 ASP A O 1
ATOM 5123 N N . SER A 1 677 ? 3.990 6.288 10.974 1.00 88.25 677 SER A N 1
ATOM 5124 C CA . SER A 1 677 ? 4.348 5.034 11.640 1.00 88.25 677 SER A CA 1
ATOM 5125 C C . SER A 1 677 ? 3.662 3.813 11.015 1.00 88.25 677 SER A C 1
ATOM 5127 O O . SER A 1 677 ? 4.135 2.687 11.179 1.00 88.25 677 SER A O 1
ATOM 5129 N N . ILE A 1 678 ? 2.591 4.037 10.246 1.00 88.38 678 ILE A N 1
ATOM 5130 C CA . ILE A 1 678 ? 1.819 3.012 9.544 1.00 88.38 678 ILE A CA 1
ATOM 5131 C C . ILE A 1 678 ? 1.870 3.309 8.043 1.00 88.38 678 ILE A C 1
ATOM 5133 O O . ILE A 1 678 ? 1.381 4.338 7.591 1.00 88.38 678 ILE A O 1
ATOM 5137 N N . MET A 1 679 ? 2.461 2.405 7.256 1.00 83.94 679 MET A N 1
ATOM 5138 C CA . MET A 1 679 ? 2.636 2.539 5.795 1.00 83.94 679 MET A CA 1
ATOM 5139 C C . MET A 1 679 ? 3.447 3.766 5.311 1.00 83.94 679 MET A C 1
ATOM 5141 O O . MET A 1 679 ? 3.464 4.044 4.114 1.00 83.94 679 MET A O 1
ATOM 5145 N N . GLY A 1 680 ? 4.185 4.452 6.193 1.00 84.81 680 GLY A N 1
ATOM 5146 C CA . GLY A 1 680 ? 5.110 5.530 5.823 1.00 84.81 680 GLY A CA 1
ATOM 5147 C C . GLY A 1 680 ? 4.442 6.855 5.435 1.00 84.81 680 GLY A C 1
ATOM 5148 O O . GLY A 1 680 ? 3.220 7.012 5.529 1.00 84.81 680 GLY A O 1
ATOM 5149 N N . ASP A 1 681 ? 5.282 7.791 4.978 1.00 83.38 681 ASP A N 1
ATOM 5150 C CA . ASP A 1 681 ? 4.900 9.150 4.569 1.00 83.38 681 ASP A CA 1
ATOM 5151 C C . ASP A 1 681 ? 3.954 9.121 3.361 1.00 83.38 681 ASP A C 1
ATOM 5153 O O . ASP A 1 681 ? 4.354 8.919 2.208 1.00 83.38 681 ASP A O 1
ATOM 5157 N N . THR A 1 682 ? 2.662 9.281 3.650 1.00 85.19 682 THR A N 1
ATOM 5158 C CA . THR A 1 682 ? 1.585 9.211 2.654 1.00 85.19 682 THR A CA 1
ATOM 5159 C C . THR A 1 682 ? 1.216 10.585 2.101 1.00 85.19 682 THR A C 1
ATOM 5161 O O . THR A 1 682 ? 0.647 10.661 1.012 1.00 85.19 682 THR A O 1
ATOM 5164 N N . ASN A 1 683 ? 1.506 11.666 2.819 1.00 82.50 683 ASN A N 1
ATOM 5165 C CA . ASN A 1 683 ? 1.067 13.024 2.490 1.00 82.50 683 ASN A CA 1
ATOM 5166 C C . ASN A 1 683 ? 2.219 13.959 2.062 1.00 82.50 683 ASN A C 1
ATOM 5168 O O . ASN A 1 683 ? 1.965 15.118 1.731 1.00 82.50 683 ASN A O 1
ATOM 5172 N N . GLY A 1 684 ? 3.452 13.447 2.032 1.00 77.25 684 GLY A N 1
ATOM 5173 C CA . GLY A 1 684 ? 4.656 14.149 1.611 1.00 77.25 684 GLY A CA 1
ATOM 5174 C C . GLY A 1 684 ? 5.115 15.230 2.588 1.00 77.25 684 GLY A C 1
ATOM 5175 O O . GLY A 1 684 ? 5.811 16.152 2.153 1.00 77.25 684 GLY A O 1
ATOM 5176 N N . ASP A 1 685 ? 4.695 15.176 3.859 1.00 79.56 685 ASP A N 1
ATOM 5177 C CA . ASP A 1 685 ? 4.977 16.212 4.861 1.00 79.56 685 ASP A CA 1
ATOM 5178 C C . ASP A 1 685 ? 6.200 15.938 5.755 1.00 79.56 685 ASP A C 1
ATOM 5180 O O . ASP A 1 685 ? 6.414 16.657 6.736 1.00 79.56 685 ASP A O 1
ATOM 5184 N N . GLU A 1 686 ? 7.069 15.012 5.324 1.00 77.50 686 GLU A N 1
ATOM 5185 C CA . GLU A 1 686 ? 8.182 14.446 6.101 1.00 77.50 686 GLU A CA 1
ATOM 5186 C C . GLU A 1 686 ? 7.680 13.589 7.273 1.00 77.50 686 GLU A C 1
ATOM 5188 O O . GLU A 1 686 ? 6.491 13.472 7.483 1.00 77.50 686 GLU A O 1
ATOM 5193 N N . ASN A 1 687 ? 8.580 12.970 8.051 1.00 79.31 687 ASN A N 1
ATOM 5194 C CA . ASN A 1 687 ? 8.192 11.999 9.083 1.00 79.31 687 ASN A CA 1
ATOM 5195 C C . ASN A 1 687 ? 7.384 12.641 10.234 1.00 79.31 687 ASN A C 1
ATOM 5197 O O . ASN A 1 687 ? 7.969 13.091 11.233 1.00 79.31 687 ASN A O 1
ATOM 5201 N N . THR A 1 688 ? 6.058 12.663 10.112 1.00 81.38 688 THR A N 1
ATOM 5202 C CA . THR A 1 688 ? 5.119 13.202 11.095 1.00 81.38 688 THR A CA 1
ATOM 5203 C C . THR A 1 688 ? 4.368 12.088 11.838 1.00 81.38 688 THR A C 1
ATOM 5205 O O . THR A 1 688 ? 4.498 10.896 11.563 1.00 81.38 688 THR A O 1
ATOM 5208 N N . ASN A 1 689 ? 3.686 12.461 12.925 1.00 81.44 689 ASN A N 1
ATOM 5209 C CA . ASN A 1 689 ? 2.807 11.556 13.666 1.00 81.44 689 ASN A CA 1
ATOM 5210 C C . ASN A 1 689 ? 1.422 12.191 13.759 1.00 81.44 689 ASN A C 1
ATOM 5212 O O . ASN A 1 689 ? 1.306 13.418 13.853 1.00 81.44 689 ASN A O 1
ATOM 5216 N N . GLY A 1 690 ? 0.393 11.349 13.843 1.00 85.50 690 GLY A N 1
ATOM 5217 C CA . GLY A 1 690 ? -0.957 11.799 14.156 1.00 85.50 690 GLY A CA 1
ATOM 5218 C C . GLY A 1 690 ? -1.058 12.493 15.520 1.00 85.50 690 GLY A C 1
ATOM 5219 O O . GLY A 1 690 ? -0.274 12.248 16.446 1.00 85.50 690 GLY A O 1
ATOM 5220 N N . VAL A 1 691 ? -2.058 13.359 15.644 1.00 88.56 691 VAL A N 1
ATOM 5221 C CA . VAL A 1 691 ? -2.482 14.013 16.885 1.00 88.56 691 VAL A CA 1
ATOM 5222 C C . VAL A 1 691 ? -3.853 13.473 17.272 1.00 88.56 691 VAL A C 1
ATOM 5224 O O . VAL A 1 691 ? -4.701 13.258 16.418 1.00 88.56 691 VAL A O 1
ATOM 5227 N N . THR A 1 692 ? -4.086 13.242 18.564 1.00 89.69 692 THR A N 1
ATOM 5228 C CA . THR A 1 692 ? -5.396 12.820 19.079 1.00 89.69 692 THR A CA 1
ATOM 5229 C C . THR A 1 692 ? -6.522 13.738 18.593 1.00 89.69 692 THR A C 1
ATOM 5231 O O . THR A 1 692 ? -6.443 14.950 18.792 1.00 89.69 692 THR A O 1
ATOM 5234 N N . GLY A 1 693 ? -7.568 13.151 18.002 1.00 88.31 693 GLY A N 1
ATOM 5235 C CA . GLY A 1 693 ? -8.679 13.883 17.391 1.00 88.31 693 GLY A CA 1
ATOM 5236 C C . GLY A 1 693 ? -8.344 14.470 16.016 1.00 88.31 693 GLY A C 1
ATOM 5237 O O . GLY A 1 693 ? -8.892 15.502 15.653 1.00 88.31 693 GLY A O 1
ATOM 5238 N N . ASP A 1 694 ? -7.420 13.867 15.262 1.00 90.31 694 ASP A N 1
ATOM 5239 C CA . ASP A 1 694 ? -7.045 14.336 13.919 1.00 90.31 694 ASP A CA 1
ATOM 5240 C C . ASP A 1 694 ? -8.137 14.074 12.869 1.00 90.31 694 ASP A C 1
ATOM 5242 O O . ASP A 1 694 ? -8.107 14.703 11.817 1.00 90.31 694 ASP A O 1
ATOM 5246 N N . TYR A 1 695 ? -9.061 13.148 13.131 1.00 93.31 695 TYR A N 1
ATOM 5247 C CA . TYR A 1 695 ? -10.275 12.846 12.359 1.00 93.31 695 TYR A CA 1
ATOM 5248 C C . TYR A 1 695 ? -11.366 12.356 13.323 1.00 93.31 695 TYR A C 1
ATOM 5250 O O . TYR A 1 695 ? -11.056 12.085 14.485 1.00 93.31 695 TYR A O 1
ATOM 5258 N N . GLY A 1 696 ? -12.628 12.258 12.895 1.00 90.75 696 GLY A N 1
ATOM 5259 C CA . GLY A 1 696 ? -13.728 11.915 13.805 1.00 90.75 696 GLY A CA 1
ATOM 5260 C C . GLY A 1 696 ? -13.810 10.424 14.105 1.00 90.75 696 GLY A C 1
ATOM 5261 O O . GLY A 1 696 ? -13.140 9.964 15.028 1.00 90.75 696 GLY A O 1
ATOM 5262 N N . GLY A 1 697 ? -14.592 9.645 13.365 1.00 92.75 697 GLY A N 1
ATOM 5263 C CA . GLY A 1 697 ? -14.751 8.230 13.710 1.00 92.75 697 GLY A CA 1
ATOM 5264 C C . GLY A 1 697 ? -15.749 7.452 12.866 1.00 92.75 697 GLY A C 1
ATOM 5265 O O . GLY A 1 697 ? -16.000 7.779 11.706 1.00 92.75 697 GLY A O 1
ATOM 5266 N N . ILE A 1 698 ? -16.304 6.392 13.459 1.00 94.75 698 ILE A N 1
ATOM 5267 C CA . ILE A 1 698 ? -17.384 5.586 12.884 1.00 94.75 698 ILE A CA 1
ATOM 5268 C C . ILE A 1 698 ? -18.653 5.778 13.719 1.00 94.75 698 ILE A C 1
ATOM 5270 O O . ILE A 1 698 ? -18.676 5.543 14.929 1.00 94.75 698 ILE A O 1
ATOM 5274 N N . SER A 1 699 ? -19.731 6.165 13.043 1.00 94.12 699 SER A N 1
ATOM 5275 C CA . SER A 1 699 ? -21.022 6.495 13.627 1.00 94.12 699 SER A CA 1
ATOM 5276 C C . SER A 1 699 ? -22.137 5.619 13.082 1.00 94.12 699 SER A C 1
ATOM 5278 O O . SER A 1 699 ? -22.479 5.694 11.903 1.00 94.12 699 SER A O 1
ATOM 5280 N N . PHE A 1 700 ? -22.757 4.817 13.945 1.00 94.19 700 PHE A N 1
ATOM 5281 C CA . PHE A 1 700 ? -23.905 3.991 13.582 1.00 94.19 700 PHE A CA 1
ATOM 5282 C C . PHE A 1 700 ? -25.213 4.720 13.876 1.00 94.19 700 PHE A C 1
ATOM 5284 O O . PHE A 1 700 ? -25.568 4.989 15.025 1.00 94.19 700 PHE A O 1
ATOM 5291 N N . SER A 1 701 ? -25.977 5.018 12.831 1.00 93.56 701 SER A N 1
ATOM 5292 C CA . SER A 1 701 ? -27.312 5.594 12.974 1.00 93.56 701 SER A CA 1
ATOM 5293 C C . SER A 1 701 ? -28.345 4.539 13.393 1.00 93.56 701 SER A C 1
ATOM 5295 O O . SER A 1 701 ? -28.114 3.335 13.305 1.00 93.56 701 SER A O 1
ATOM 5297 N N . GLY A 1 702 ? -29.531 4.988 13.814 1.00 90.44 702 GLY A N 1
ATOM 5298 C CA . GLY A 1 702 ? -30.599 4.096 14.279 1.00 90.44 702 GLY A CA 1
ATOM 5299 C C . GLY A 1 702 ? -31.227 3.203 13.204 1.00 90.44 702 GLY A C 1
ATOM 5300 O O . GLY A 1 702 ? -32.096 2.402 13.535 1.00 90.44 702 GLY A O 1
ATOM 5301 N N . THR A 1 703 ? -30.834 3.352 11.937 1.00 92.38 703 THR A N 1
ATOM 5302 C CA . THR A 1 703 ? -31.257 2.477 10.834 1.00 92.38 703 THR A CA 1
ATOM 5303 C C . THR A 1 703 ? -30.208 1.425 10.477 1.00 92.38 703 THR A C 1
ATOM 5305 O O . THR A 1 703 ? -30.540 0.509 9.733 1.00 92.38 703 THR A O 1
ATOM 5308 N N . SER A 1 704 ? -28.983 1.520 11.019 1.00 92.56 704 SER A N 1
ATOM 5309 C CA . SER A 1 704 ? -27.919 0.540 10.773 1.00 92.56 704 SER A CA 1
ATOM 5310 C C . SER A 1 704 ? -28.368 -0.845 11.226 1.00 92.56 704 SER A C 1
ATOM 5312 O O . SER A 1 704 ? -28.633 -1.056 12.413 1.00 92.56 704 SER A O 1
ATOM 5314 N N . SER A 1 705 ? -28.422 -1.796 10.296 1.00 84.69 705 SER A N 1
ATOM 5315 C CA . SER A 1 705 ? -28.958 -3.132 10.545 1.00 84.69 705 SER A CA 1
ATOM 5316 C C . SER A 1 705 ? -27.981 -4.219 10.102 1.00 84.69 705 SER A C 1
ATOM 5318 O O . SER A 1 705 ? -28.052 -4.676 8.966 1.00 84.69 705 SER A O 1
ATOM 5320 N N . GLY A 1 706 ? -27.103 -4.660 11.008 1.00 83.62 706 GLY A N 1
ATOM 5321 C CA . GLY A 1 706 ? -26.245 -5.832 10.788 1.00 83.62 706 GLY A CA 1
ATOM 5322 C C . GLY A 1 706 ? -24.768 -5.536 10.536 1.00 83.62 706 GLY A C 1
ATOM 5323 O O . GLY A 1 706 ? -24.078 -6.393 9.999 1.00 83.62 706 GLY A O 1
ATOM 5324 N N . SER A 1 707 ? -24.274 -4.355 10.916 1.00 93.62 707 SER A N 1
ATOM 5325 C CA . SER A 1 707 ? -22.850 -4.025 10.772 1.00 93.62 707 SER A CA 1
ATOM 5326 C C . SER A 1 707 ? -21.972 -4.929 11.649 1.00 93.62 707 SER A C 1
ATOM 5328 O O . SER A 1 707 ? -22.338 -5.251 12.776 1.00 93.62 707 SER A O 1
ATOM 5330 N N . ASN A 1 708 ? -20.800 -5.320 11.169 1.00 94.12 708 ASN A N 1
ATOM 5331 C CA . ASN A 1 708 ? -19.887 -6.211 11.874 1.00 94.12 708 ASN A CA 1
ATOM 5332 C C . ASN A 1 708 ? -18.446 -5.711 11.738 1.00 94.12 708 ASN A C 1
ATOM 5334 O O . ASN A 1 708 ? -17.946 -5.540 10.631 1.00 94.12 708 ASN A O 1
ATOM 5338 N N . LEU A 1 709 ? -17.773 -5.474 12.863 1.00 95.56 709 LEU A N 1
ATOM 5339 C CA . LEU A 1 709 ? -16.388 -5.008 12.899 1.00 95.56 709 LEU A CA 1
ATOM 5340 C C . LEU A 1 709 ? -15.509 -6.054 13.586 1.00 95.56 709 LEU A C 1
ATOM 5342 O O . LEU A 1 709 ? -15.686 -6.321 14.773 1.00 95.56 709 LEU A O 1
ATOM 5346 N N . LYS A 1 710 ? -14.541 -6.621 12.859 1.00 92.56 710 LYS A N 1
ATOM 5347 C CA . LYS A 1 710 ? -13.580 -7.598 13.394 1.00 92.56 710 LYS A CA 1
ATOM 5348 C C . LYS A 1 710 ? -12.145 -7.104 13.239 1.00 92.56 710 LYS A C 1
ATOM 5350 O O . LYS A 1 710 ? -11.770 -6.680 12.148 1.00 92.56 710 LYS A O 1
ATOM 5355 N N . ASN A 1 711 ? -11.343 -7.216 14.303 1.00 90.19 711 ASN A N 1
ATOM 5356 C CA . ASN A 1 711 ? -9.909 -6.882 14.325 1.00 90.19 711 ASN A CA 1
ATOM 5357 C C . ASN A 1 711 ? -9.627 -5.492 13.734 1.00 90.19 711 ASN A C 1
ATOM 5359 O O . ASN A 1 711 ? -8.893 -5.343 12.751 1.00 90.19 711 ASN A O 1
ATOM 5363 N N . VAL A 1 712 ? -10.261 -4.477 14.320 1.00 95.94 712 VAL A N 1
ATOM 5364 C CA . VAL A 1 712 ? -10.144 -3.084 13.878 1.00 95.94 712 VAL A CA 1
ATOM 5365 C C . VAL A 1 712 ? -9.242 -2.330 14.838 1.00 95.94 712 VAL A C 1
ATOM 5367 O O . VAL A 1 712 ? -9.446 -2.376 16.049 1.00 95.94 712 VAL A O 1
ATOM 5370 N N . ARG A 1 713 ? -8.273 -1.591 14.295 1.00 94.94 713 ARG A N 1
ATOM 5371 C CA . ARG A 1 713 ? -7.430 -0.681 15.076 1.00 94.94 713 ARG A CA 1
ATOM 5372 C C . ARG A 1 713 ? -7.669 0.749 14.636 1.00 94.94 713 ARG A C 1
ATOM 5374 O O . ARG A 1 713 ? -7.482 1.070 13.465 1.00 94.94 713 ARG A O 1
ATOM 5381 N N . MET A 1 714 ? -8.043 1.614 15.567 1.00 95.81 714 MET A N 1
ATOM 5382 C CA . MET A 1 714 ? -8.193 3.042 15.302 1.00 95.81 714 MET A CA 1
ATOM 5383 C C . MET A 1 714 ? -7.156 3.820 16.099 1.00 95.81 714 MET A C 1
ATOM 5385 O O . MET A 1 714 ? -7.028 3.660 17.312 1.00 95.81 714 MET A O 1
ATOM 5389 N N . TYR A 1 715 ? -6.419 4.681 15.412 1.00 94.38 715 TYR A N 1
ATOM 5390 C CA . TYR A 1 715 ? -5.433 5.572 16.004 1.00 94.38 715 TYR A CA 1
ATOM 5391 C C . TYR A 1 715 ? -5.893 7.013 15.846 1.00 94.38 715 TYR A C 1
ATOM 5393 O O . TYR A 1 715 ? -6.383 7.367 14.780 1.00 94.38 715 TYR A O 1
ATOM 5401 N N . PHE A 1 716 ? -5.682 7.857 16.858 1.00 93.12 716 PHE A N 1
ATOM 5402 C CA . PHE A 1 716 ? -5.840 9.319 16.758 1.00 93.12 716 PHE A CA 1
ATOM 5403 C C . PHE A 1 716 ? -7.252 9.841 16.413 1.00 93.12 716 PHE A C 1
ATOM 5405 O O . PHE A 1 716 ? -7.396 11.019 16.096 1.00 93.12 716 PHE A O 1
ATOM 5412 N N . ALA A 1 717 ? -8.288 9.008 16.504 1.00 92.94 717 ALA A N 1
ATOM 5413 C CA . ALA A 1 717 ? -9.678 9.372 16.225 1.00 92.94 717 ALA A CA 1
ATOM 5414 C C . ALA A 1 717 ? -10.313 10.230 17.344 1.00 92.94 717 ALA A C 1
ATOM 5416 O O . ALA A 1 717 ? -9.818 10.255 18.479 1.00 92.94 717 ALA A O 1
ATOM 5417 N N . GLY A 1 718 ? -11.435 10.886 17.035 1.00 88.75 718 GLY A N 1
ATOM 5418 C CA . GLY A 1 718 ? -12.307 11.591 17.976 1.00 88.75 718 GLY A CA 1
ATOM 5419 C C . GLY A 1 718 ? -12.494 13.100 17.757 1.00 88.75 718 GLY A C 1
ATOM 5420 O O . GLY A 1 718 ? -12.753 13.819 18.718 1.00 88.75 718 GLY A O 1
ATOM 5421 N N . ASP A 1 719 ? -12.345 13.616 16.537 1.00 81.94 719 ASP A N 1
ATOM 5422 C CA . ASP A 1 719 ? -12.744 14.991 16.184 1.00 81.94 719 ASP A CA 1
ATOM 5423 C C . ASP A 1 719 ? -14.278 15.182 16.208 1.00 81.94 719 ASP A C 1
ATOM 5425 O O . ASP A 1 719 ? -15.045 14.271 15.898 1.00 81.94 719 ASP A O 1
ATOM 5429 N N . GLY A 1 720 ? -14.748 16.377 16.573 1.00 65.44 720 GLY A N 1
ATOM 5430 C CA . GLY A 1 720 ? -16.178 16.715 16.622 1.00 65.44 720 GLY A CA 1
ATOM 5431 C C . GLY A 1 720 ? -16.734 17.083 15.242 1.00 65.44 720 GLY A C 1
ATOM 5432 O O . GLY A 1 720 ? -16.893 18.271 14.952 1.00 65.44 720 GLY A O 1
ATOM 5433 N N . GLY A 1 721 ? -16.995 16.073 14.403 1.00 59.28 721 GLY A N 1
ATOM 5434 C CA . GLY A 1 721 ? -17.424 16.189 13.000 1.00 59.28 721 GLY A CA 1
ATOM 5435 C C . GLY A 1 721 ? -18.937 16.069 12.721 1.00 59.28 721 GLY A C 1
ATOM 5436 O O . GLY A 1 721 ? -19.787 16.390 13.560 1.00 59.28 721 GLY A O 1
ATOM 5437 N N . TYR A 1 722 ? -19.313 15.666 11.496 1.00 48.28 722 TYR A N 1
ATOM 5438 C CA . TYR A 1 722 ? -20.710 15.655 11.026 1.00 48.28 722 TYR A CA 1
ATOM 5439 C C . TYR A 1 722 ? -21.519 14.545 11.707 1.00 48.28 722 TYR A C 1
ATOM 5441 O O . TYR A 1 722 ? -21.430 13.370 11.368 1.00 48.28 722 TYR A O 1
ATOM 5449 N N . GLY A 1 723 ? -22.369 14.932 12.661 1.00 52.25 723 GLY A N 1
ATOM 5450 C CA . GLY A 1 723 ? -23.164 13.972 13.430 1.00 52.25 723 GLY A CA 1
ATOM 5451 C C . GLY A 1 723 ? -22.368 13.247 14.518 1.00 52.25 723 GLY A C 1
ATOM 5452 O O . GLY A 1 723 ? -22.908 12.313 15.106 1.00 52.25 723 GLY A O 1
ATOM 5453 N N . ASP A 1 724 ? -21.135 13.683 14.808 1.00 58.78 724 ASP A N 1
ATOM 5454 C CA . ASP A 1 724 ? -20.263 13.156 15.862 1.00 58.78 724 ASP A CA 1
ATOM 5455 C C . ASP A 1 724 ? -20.087 14.130 17.027 1.00 58.78 724 ASP A C 1
ATOM 5457 O O . ASP A 1 724 ? -20.006 15.347 16.855 1.00 58.78 724 ASP A O 1
ATOM 5461 N N . THR A 1 725 ? -20.056 13.585 18.240 1.00 64.62 725 THR A N 1
ATOM 5462 C CA . THR A 1 725 ? -19.786 14.322 19.477 1.00 64.62 725 THR A CA 1
ATOM 5463 C C . THR A 1 725 ? -18.305 14.306 19.876 1.00 64.62 725 THR A C 1
ATOM 5465 O O . THR A 1 725 ? -17.989 14.731 20.986 1.00 64.62 725 THR A O 1
ATOM 5468 N N . GLY A 1 726 ? -17.404 13.839 19.005 1.00 78.00 726 GLY A N 1
ATOM 5469 C CA . GLY A 1 726 ? -15.958 13.772 19.243 1.00 78.00 726 GLY A CA 1
ATOM 5470 C C . GLY A 1 726 ? -15.474 12.409 19.742 1.00 78.00 726 GLY A C 1
ATOM 5471 O O . GLY A 1 726 ? -14.557 12.347 20.566 1.00 78.00 726 GLY A O 1
ATOM 5472 N N . PHE A 1 727 ? -16.109 11.319 19.301 1.00 88.56 727 PHE A N 1
ATOM 5473 C CA . PHE A 1 727 ? -15.799 9.955 19.733 1.00 88.56 727 PHE A CA 1
ATOM 5474 C C . PHE A 1 727 ? -15.335 9.094 18.551 1.00 88.56 727 PHE A C 1
ATOM 5476 O O . PHE A 1 727 ? -15.934 9.157 17.486 1.00 88.56 727 PHE A O 1
ATOM 5483 N N . PRO A 1 728 ? -14.322 8.225 18.726 1.00 91.88 728 PRO A N 1
ATOM 5484 C CA . PRO A 1 728 ? -13.887 7.307 17.667 1.00 91.88 728 PRO A CA 1
ATOM 5485 C C . PRO A 1 728 ? -14.991 6.370 17.189 1.00 91.88 728 PRO A C 1
ATOM 5487 O O . PRO A 1 728 ? -15.062 6.029 16.012 1.00 91.88 728 PRO A O 1
ATOM 5490 N N . LEU A 1 729 ? -15.828 5.930 18.127 1.00 93.88 729 LEU A N 1
ATOM 5491 C CA . LEU A 1 729 ? -16.962 5.056 17.889 1.00 93.88 729 LEU A CA 1
ATOM 5492 C C . LEU A 1 729 ? -18.178 5.635 18.593 1.00 93.88 729 LEU A C 1
ATOM 5494 O O . LEU A 1 729 ? -18.142 5.916 19.794 1.00 93.88 729 LEU A O 1
ATOM 5498 N N . GLN A 1 730 ? -19.279 5.750 17.864 1.00 92.94 730 GLN A N 1
ATOM 5499 C CA . GLN A 1 730 ? -20.559 6.144 18.433 1.00 92.94 730 GLN A CA 1
ATOM 5500 C C . GLN A 1 730 ? -21.715 5.395 17.776 1.00 92.94 730 GLN A C 1
ATOM 5502 O O . GLN A 1 730 ? -21.658 5.016 16.605 1.00 92.94 730 GLN A O 1
ATOM 5507 N N . ALA A 1 731 ? -22.785 5.174 18.532 1.00 93.38 731 ALA A N 1
ATOM 5508 C CA . ALA A 1 731 ? -23.930 4.424 18.049 1.00 93.38 731 ALA A CA 1
ATOM 5509 C C . ALA A 1 731 ? -25.255 4.939 18.610 1.00 93.38 731 ALA A C 1
ATOM 5511 O O . ALA A 1 731 ? -25.403 5.240 19.798 1.00 93.38 731 ALA A O 1
ATOM 5512 N N . SER A 1 732 ? -26.264 4.969 17.744 1.00 93.31 732 SER A N 1
ATOM 5513 C CA . SER A 1 732 ? -27.655 5.034 18.163 1.00 93.31 732 SER A CA 1
ATOM 5514 C C . SER A 1 732 ? -28.035 3.746 18.905 1.00 93.31 732 SER A C 1
ATOM 5516 O O . SER A 1 732 ? -27.683 2.662 18.450 1.00 93.31 732 SER A O 1
ATOM 5518 N N . PRO A 1 733 ? -28.855 3.811 19.965 1.00 90.88 733 PRO A N 1
ATOM 5519 C CA . PRO A 1 733 ? -29.357 2.624 20.670 1.00 90.88 733 PRO A CA 1
ATOM 5520 C C . PRO A 1 733 ? -30.274 1.709 19.850 1.00 90.88 733 PRO A C 1
ATOM 5522 O O . PRO A 1 733 ? -30.676 0.654 20.335 1.00 90.88 733 PRO A O 1
ATOM 5525 N N . TYR A 1 734 ? -30.677 2.132 18.649 1.00 92.81 734 TYR A N 1
ATOM 5526 C CA . TYR A 1 734 ? -31.420 1.292 17.708 1.00 92.81 734 TYR A CA 1
ATOM 5527 C C . TYR A 1 734 ? -30.521 0.625 16.662 1.00 92.81 734 TYR A C 1
ATOM 5529 O O . TYR A 1 734 ? -31.013 -0.209 15.905 1.00 92.81 734 TYR A O 1
ATOM 5537 N N . ALA A 1 735 ? -29.238 0.993 16.597 1.00 91.12 735 ALA A N 1
ATOM 5538 C CA . ALA A 1 735 ? -28.295 0.369 15.685 1.00 91.12 735 ALA A CA 1
ATOM 5539 C C . ALA A 1 735 ? -28.063 -1.091 16.089 1.00 91.12 735 ALA A C 1
ATOM 5541 O O . ALA A 1 735 ? -27.898 -1.398 17.269 1.00 91.12 735 ALA A O 1
ATOM 5542 N N . VAL A 1 736 ? -28.018 -1.978 15.099 1.00 87.75 736 VAL A N 1
ATOM 5543 C CA . VAL A 1 736 ? -27.649 -3.383 15.285 1.00 87.75 736 VAL A CA 1
ATOM 5544 C C . VAL A 1 736 ? -26.265 -3.585 14.696 1.00 87.75 736 VAL A C 1
ATOM 5546 O O . VAL A 1 736 ? -26.082 -3.432 13.483 1.00 87.75 736 VAL A O 1
ATOM 5549 N N . PHE A 1 737 ? -25.304 -3.910 15.556 1.00 88.88 737 PHE A N 1
ATOM 5550 C CA . PHE A 1 737 ? -23.926 -4.148 15.159 1.00 88.88 737 PHE A CA 1
ATOM 5551 C C . PHE A 1 737 ? -23.220 -5.122 16.105 1.00 88.88 737 PHE A C 1
ATOM 5553 O O . PHE A 1 737 ? -23.582 -5.235 17.273 1.00 88.88 737 PHE A O 1
ATOM 5560 N N . THR A 1 738 ? -22.189 -5.796 15.605 1.00 89.38 738 THR A N 1
ATOM 5561 C CA . THR A 1 738 ? -21.271 -6.617 16.403 1.00 89.38 738 THR A CA 1
ATOM 5562 C C . THR A 1 738 ? -19.860 -6.066 16.303 1.00 89.38 738 THR A C 1
ATOM 5564 O O . THR A 1 738 ? -19.456 -5.555 15.257 1.00 89.38 738 THR A O 1
ATOM 5567 N N . MET A 1 739 ? -19.093 -6.175 17.386 1.00 89.00 739 MET A N 1
ATOM 5568 C CA . MET A 1 739 ? -17.675 -5.839 17.374 1.00 89.00 739 MET A CA 1
ATOM 5569 C C . MET A 1 739 ? -16.862 -6.921 18.074 1.00 89.00 739 MET A C 1
ATOM 5571 O O . MET A 1 739 ? -17.280 -7.460 19.097 1.00 89.00 739 MET A O 1
ATOM 5575 N N . GLU A 1 740 ? -15.697 -7.219 17.518 1.00 87.06 740 GLU A N 1
ATOM 5576 C CA . GLU A 1 740 ? -14.778 -8.237 18.007 1.00 87.06 740 GLU A CA 1
ATOM 5577 C C . GLU A 1 740 ? -13.342 -7.739 17.826 1.00 87.06 740 GLU A C 1
ATOM 5579 O O . GLU A 1 740 ? -12.953 -7.360 16.721 1.00 87.06 740 GLU A O 1
ATOM 5584 N N . ASN A 1 741 ? -12.557 -7.753 18.907 1.00 84.75 741 ASN A N 1
ATOM 5585 C CA . ASN A 1 741 ? -11.163 -7.301 18.926 1.00 84.75 741 ASN A CA 1
ATOM 5586 C C . ASN A 1 741 ? -10.976 -5.884 18.345 1.00 84.75 741 ASN A C 1
ATOM 5588 O O . ASN A 1 741 ? -10.443 -5.695 17.250 1.00 84.75 741 ASN A O 1
ATOM 5592 N N . ILE A 1 742 ? -11.488 -4.887 19.067 1.00 90.69 742 ILE A N 1
ATOM 5593 C CA . ILE A 1 742 ? -11.380 -3.478 18.691 1.00 90.69 742 ILE A CA 1
ATOM 5594 C C . ILE A 1 742 ? -10.350 -2.805 19.583 1.00 90.69 742 ILE A C 1
ATOM 5596 O O . ILE A 1 742 ? -10.548 -2.724 20.795 1.00 90.69 742 ILE A O 1
ATOM 5600 N N . ASP A 1 743 ? -9.304 -2.263 18.970 1.00 89.50 743 ASP A N 1
ATOM 5601 C CA . ASP A 1 743 ? -8.291 -1.495 19.679 1.00 89.50 743 ASP A CA 1
ATOM 5602 C C . ASP A 1 743 ? -8.398 -0.004 19.336 1.00 89.50 743 ASP A C 1
ATOM 5604 O O . ASP A 1 743 ? -8.330 0.395 18.168 1.00 89.50 743 ASP A O 1
ATOM 5608 N N . LEU A 1 744 ? -8.510 0.838 20.363 1.00 90.81 744 LEU A N 1
ATOM 5609 C CA . LEU A 1 744 ? -8.497 2.295 20.241 1.00 90.81 744 LEU A CA 1
ATOM 5610 C C . LEU A 1 744 ? -7.205 2.836 20.866 1.00 90.81 744 LEU A C 1
ATOM 5612 O O . LEU A 1 744 ? -6.932 2.622 22.046 1.00 90.81 744 LEU A O 1
ATOM 5616 N N . PHE A 1 745 ? -6.382 3.527 20.075 1.00 88.06 745 PHE A N 1
ATOM 5617 C CA . PHE A 1 745 ? -5.068 4.011 20.500 1.00 88.06 745 PHE A CA 1
ATOM 5618 C C . PHE A 1 745 ? -4.939 5.517 20.325 1.00 88.06 745 PHE A C 1
ATOM 5620 O O . PHE A 1 745 ? -5.155 6.053 19.238 1.00 88.06 745 PHE A O 1
ATOM 5627 N N . LYS A 1 746 ? -4.513 6.221 21.382 1.00 87.38 746 LYS A N 1
ATOM 5628 C CA . LYS A 1 746 ? -4.296 7.683 21.350 1.00 87.38 746 LYS A CA 1
ATOM 5629 C C . LYS A 1 746 ? -5.509 8.451 20.801 1.00 87.38 746 LYS A C 1
ATOM 5631 O O . LYS A 1 746 ? -5.357 9.523 20.214 1.00 87.38 746 LYS A O 1
ATOM 5636 N N . CYS A 1 747 ? -6.692 7.876 20.959 1.00 90.56 747 CYS A N 1
ATOM 5637 C CA . CYS A 1 747 ? -7.958 8.472 20.586 1.00 90.56 747 CYS A CA 1
ATOM 5638 C C . CYS A 1 747 ? -8.445 9.409 21.702 1.00 90.56 747 CYS A C 1
ATOM 5640 O O . CYS A 1 747 ? -7.862 9.438 22.790 1.00 90.56 747 CYS A O 1
ATOM 5642 N N . THR A 1 748 ? -9.494 10.195 21.453 1.00 89.94 748 THR A N 1
ATOM 5643 C CA . THR A 1 748 ? -10.080 11.043 22.509 1.00 89.94 748 THR A CA 1
ATOM 5644 C C . THR A 1 748 ? -10.683 10.217 23.644 1.00 89.94 748 THR A C 1
ATOM 5646 O O . THR A 1 748 ? -10.651 10.652 24.791 1.00 89.94 748 THR A O 1
ATOM 5649 N N . THR A 1 749 ? -11.206 9.027 23.332 1.00 88.69 749 THR A N 1
ATOM 5650 C CA . THR A 1 749 ? -11.780 8.056 24.275 1.00 88.69 749 THR A CA 1
ATOM 5651 C C . THR A 1 749 ? -11.583 6.624 23.763 1.00 88.69 749 THR A C 1
ATOM 5653 O O . THR A 1 749 ? -11.349 6.427 22.572 1.00 88.69 749 THR A O 1
ATOM 5656 N N . ASN A 1 750 ? -11.695 5.627 24.646 1.00 85.88 750 ASN A N 1
ATOM 5657 C CA . ASN A 1 750 ? -11.505 4.203 24.335 1.00 85.88 750 ASN A CA 1
ATOM 5658 C C . ASN A 1 750 ? -12.781 3.370 24.589 1.00 85.88 750 ASN A C 1
ATOM 5660 O O . ASN A 1 750 ? -12.739 2.310 25.208 1.00 85.88 750 ASN A O 1
ATOM 5664 N N . GLY A 1 751 ? -13.939 3.867 24.145 1.00 88.88 751 GLY A N 1
ATOM 5665 C CA . GLY A 1 751 ? -15.225 3.172 24.261 1.00 88.88 751 GLY A CA 1
ATOM 5666 C C . GLY A 1 751 ? -16.219 3.602 23.184 1.00 88.88 751 GLY A C 1
ATOM 5667 O O . GLY A 1 751 ? -15.943 4.518 22.410 1.00 88.88 751 GLY A O 1
ATOM 5668 N N . VAL A 1 752 ? -17.386 2.955 23.143 1.00 92.81 752 VAL A N 1
ATOM 5669 C CA . VAL A 1 752 ? -18.455 3.288 22.187 1.00 92.81 752 VAL A CA 1
ATOM 5670 C C . VAL A 1 752 ? -19.419 4.284 22.820 1.00 92.81 752 VAL A C 1
ATOM 5672 O O . VAL A 1 752 ? -20.129 3.939 23.764 1.00 92.81 752 VAL A O 1
ATOM 5675 N N . ASN A 1 753 ? -19.495 5.506 22.298 1.00 93.00 753 ASN A N 1
ATOM 5676 C CA . ASN A 1 753 ? -20.456 6.493 22.784 1.00 93.00 753 ASN A CA 1
ATOM 5677 C C . ASN A 1 753 ? -21.880 6.113 22.385 1.00 93.00 753 ASN A C 1
ATOM 5679 O O . ASN A 1 753 ? -22.237 6.083 21.206 1.00 93.00 753 ASN A O 1
ATOM 5683 N N . LEU A 1 754 ? -22.707 5.834 23.386 1.00 93.19 754 LEU A N 1
ATOM 5684 C CA . LEU A 1 754 ? -24.123 5.592 23.194 1.00 93.19 754 LEU A CA 1
ATOM 5685 C C . LEU A 1 754 ? -24.839 6.942 23.124 1.00 93.19 754 LEU A C 1
ATOM 5687 O O . LEU A 1 754 ? -24.869 7.686 24.104 1.00 93.19 754 LEU A O 1
ATOM 5691 N N . ILE A 1 755 ? -25.434 7.259 21.973 1.00 91.38 755 ILE A N 1
ATOM 5692 C CA . ILE A 1 755 ? -26.074 8.562 21.760 1.00 91.38 755 ILE A CA 1
ATOM 5693 C C . ILE A 1 755 ? -27.189 8.754 22.802 1.00 91.38 755 ILE A C 1
ATOM 5695 O O . ILE A 1 755 ? -28.130 7.961 22.888 1.00 91.38 755 ILE A O 1
ATOM 5699 N N . ALA A 1 756 ? -27.093 9.807 23.612 1.00 90.06 756 ALA A N 1
ATOM 5700 C CA . ALA A 1 756 ? -28.085 10.145 24.629 1.00 90.06 756 ALA A CA 1
ATOM 5701 C C . ALA A 1 756 ? -29.397 10.656 23.998 1.00 90.06 756 ALA A C 1
ATOM 5703 O O . ALA A 1 756 ? -29.413 11.158 22.872 1.00 90.06 756 ALA A O 1
ATOM 5704 N N . GLY A 1 757 ? -30.525 10.534 24.706 1.00 92.00 757 GLY A N 1
ATOM 5705 C CA . GLY A 1 757 ? -31.819 10.968 24.174 1.00 92.00 757 GLY A CA 1
ATOM 5706 C C . GLY A 1 757 ? -33.041 10.281 24.777 1.00 92.00 757 GLY A C 1
ATOM 5707 O O . GLY A 1 757 ? -32.959 9.562 25.768 1.00 92.00 757 GLY A O 1
ATOM 5708 N N . ASN A 1 758 ? -34.202 10.522 24.156 1.00 94.50 758 ASN A N 1
ATOM 5709 C CA . ASN A 1 758 ? -35.493 9.963 24.564 1.00 94.50 758 ASN A CA 1
ATOM 5710 C C . ASN A 1 758 ? -35.946 8.866 23.594 1.00 94.50 758 ASN A C 1
ATOM 5712 O O . ASN A 1 758 ? -36.319 9.148 22.451 1.00 94.50 758 ASN A O 1
ATOM 5716 N N . TYR A 1 759 ? -35.971 7.623 24.065 1.00 94.94 759 TYR A N 1
ATOM 5717 C CA . TYR A 1 759 ? -36.194 6.434 23.249 1.00 94.94 759 TYR A CA 1
ATOM 5718 C C . TYR A 1 759 ? -37.565 5.814 23.509 1.00 94.94 759 TYR A C 1
ATOM 5720 O O . TYR A 1 759 ? -37.906 5.469 24.637 1.00 94.94 759 TYR A O 1
ATOM 5728 N N . ARG A 1 760 ? -38.368 5.690 22.443 1.00 94.62 760 ARG A N 1
ATOM 5729 C CA . ARG A 1 760 ? -39.778 5.243 22.472 1.00 94.62 760 ARG A CA 1
ATOM 5730 C C . ARG A 1 760 ? -39.998 3.826 21.952 1.00 94.62 760 ARG A C 1
ATOM 5732 O O . ARG A 1 760 ? -41.097 3.299 22.129 1.00 94.62 760 ARG A O 1
ATOM 5739 N N . SER A 1 761 ? -38.976 3.235 21.345 1.00 93.81 761 SER A N 1
ATOM 5740 C CA . SER A 1 761 ? -38.962 1.856 20.856 1.00 93.81 761 SER A CA 1
ATOM 5741 C C . SER A 1 761 ? -38.027 1.001 21.707 1.00 93.81 761 SER A C 1
ATOM 5743 O O . SER A 1 761 ? -37.213 1.532 22.461 1.00 93.81 761 SER A O 1
ATOM 5745 N N . ASN A 1 762 ? -38.146 -0.322 21.589 1.00 93.00 762 ASN A N 1
ATOM 5746 C CA . ASN A 1 762 ? -37.291 -1.245 22.331 1.00 93.00 762 ASN A CA 1
ATOM 5747 C C . ASN A 1 762 ? -35.820 -1.087 21.931 1.00 93.00 762 ASN A C 1
ATOM 5749 O O . ASN A 1 762 ? -35.510 -0.923 20.754 1.00 93.00 762 ASN A O 1
ATOM 5753 N N . ILE A 1 763 ? -34.948 -1.167 22.929 1.00 94.25 763 ILE A N 1
ATOM 5754 C CA . ILE A 1 763 ? -33.496 -1.042 22.816 1.00 94.25 763 ILE A CA 1
ATOM 5755 C C . ILE A 1 763 ? -32.881 -2.370 23.246 1.00 94.25 763 ILE A C 1
ATOM 5757 O O . ILE A 1 763 ? -33.291 -2.937 24.266 1.00 94.25 763 ILE A O 1
ATOM 5761 N N . HIS A 1 764 ? -31.892 -2.848 22.498 1.00 91.81 764 HIS A N 1
ATOM 5762 C CA . HIS A 1 764 ? -31.091 -4.007 22.871 1.00 91.81 764 HIS A CA 1
ATOM 5763 C C . HIS A 1 764 ? -29.616 -3.625 22.851 1.00 91.81 764 HIS A C 1
ATOM 5765 O O . HIS A 1 764 ? -29.146 -3.111 21.845 1.00 91.81 764 HIS A O 1
ATOM 5771 N N . LEU A 1 765 ? -28.921 -3.840 23.968 1.00 91.75 765 LEU A N 1
ATOM 5772 C CA . LEU A 1 765 ? -27.488 -3.596 24.096 1.00 91.75 765 LEU A CA 1
ATOM 5773 C C . LEU A 1 765 ? -26.812 -4.900 24.504 1.00 91.75 765 LEU A C 1
ATOM 5775 O O . LEU A 1 765 ? -27.081 -5.425 25.587 1.00 91.75 765 LEU A O 1
ATOM 5779 N N . ASP A 1 766 ? -25.957 -5.417 23.634 1.00 87.62 766 ASP A N 1
ATOM 5780 C CA . ASP A 1 766 ? -25.327 -6.732 23.758 1.00 87.62 766 ASP A CA 1
ATOM 5781 C C . ASP A 1 766 ? -23.818 -6.735 23.479 1.00 87.62 766 ASP A C 1
ATOM 5783 O O . ASP A 1 766 ? -23.198 -7.795 23.442 1.00 87.62 766 ASP A O 1
ATOM 5787 N N . LEU A 1 767 ? -23.219 -5.550 23.364 1.00 85.69 767 LEU A N 1
ATOM 5788 C CA . LEU A 1 767 ? -21.792 -5.376 23.134 1.00 85.69 767 LEU A CA 1
ATOM 5789 C C . LEU A 1 767 ? -20.959 -5.679 24.391 1.00 85.69 767 LEU A C 1
ATOM 5791 O O . LEU A 1 767 ? -21.159 -5.070 25.443 1.00 85.69 767 LEU A O 1
ATOM 5795 N N . THR A 1 768 ? -19.987 -6.582 24.260 1.00 83.31 768 THR A N 1
ATOM 5796 C CA . THR A 1 768 ? -19.049 -6.977 25.326 1.00 83.31 768 THR A CA 1
ATOM 5797 C C . THR A 1 768 ? -17.600 -6.779 24.885 1.00 83.31 768 THR A C 1
ATOM 5799 O O . THR A 1 768 ? -17.311 -6.840 23.694 1.00 83.31 768 THR A O 1
ATOM 5802 N N . GLY A 1 769 ? -16.673 -6.598 25.829 1.00 81.56 769 GLY A N 1
ATOM 5803 C CA . GLY A 1 769 ? -15.234 -6.448 25.548 1.00 81.56 769 GLY A CA 1
ATOM 5804 C C . GLY A 1 769 ? -14.778 -5.013 25.250 1.00 81.56 769 GLY A C 1
ATOM 5805 O O . GLY A 1 769 ? -13.590 -4.732 25.344 1.00 81.56 769 GLY A O 1
ATOM 5806 N N . ILE A 1 770 ? -15.712 -4.100 24.970 1.00 87.81 770 ILE A N 1
ATOM 5807 C CA . ILE A 1 770 ? -15.496 -2.649 24.904 1.00 87.81 770 ILE A CA 1
ATOM 5808 C C . ILE A 1 770 ? -16.664 -1.942 25.623 1.00 87.81 770 ILE A C 1
ATOM 5810 O O . ILE A 1 770 ? -17.818 -2.324 25.401 1.00 87.81 770 ILE A O 1
ATOM 5814 N N . PRO A 1 771 ? -16.417 -0.953 26.505 1.00 91.69 771 PRO A N 1
ATOM 5815 C CA . PRO A 1 771 ? -17.483 -0.332 27.285 1.00 91.69 771 PRO A CA 1
ATOM 5816 C C . PRO A 1 771 ? -18.303 0.660 26.453 1.00 91.69 771 PRO A C 1
ATOM 5818 O O . PRO A 1 771 ? -17.771 1.371 25.593 1.00 91.69 771 PRO A O 1
ATOM 5821 N N . PHE A 1 772 ? -19.591 0.787 26.781 1.00 93.75 772 PHE A N 1
ATOM 5822 C CA . PHE A 1 772 ? -20.386 1.933 26.349 1.00 93.75 772 PHE A CA 1
ATOM 5823 C C . PHE A 1 772 ? -20.041 3.158 27.192 1.00 93.75 772 PHE A C 1
ATOM 5825 O O . PHE A 1 772 ? -20.018 3.091 28.423 1.00 93.75 772 PHE A O 1
ATOM 5832 N N . THR A 1 773 ? -19.839 4.302 26.548 1.00 92.44 773 THR A N 1
ATOM 5833 C CA . THR A 1 773 ? -19.731 5.597 27.221 1.00 92.44 773 THR A CA 1
ATOM 5834 C C . THR A 1 773 ? -21.039 6.366 27.076 1.00 92.44 773 THR A C 1
ATOM 5836 O O . THR A 1 773 ? -21.732 6.260 26.064 1.00 92.44 773 THR A O 1
ATOM 5839 N N . LEU A 1 774 ? -21.412 7.118 28.112 1.00 91.81 774 LEU A N 1
ATOM 5840 C CA . LEU A 1 774 ? -22.593 7.981 28.085 1.00 91.81 774 LEU A CA 1
ATOM 5841 C C . LEU A 1 774 ? -22.238 9.345 28.672 1.00 91.81 774 LEU A C 1
ATOM 5843 O O . LEU A 1 774 ? -21.701 9.430 29.779 1.00 91.81 774 LEU A O 1
ATOM 5847 N N . THR A 1 775 ? -22.554 10.396 27.922 1.00 89.12 775 THR A N 1
ATOM 5848 C CA . THR A 1 775 ? -22.194 11.785 28.245 1.00 89.12 775 THR A CA 1
ATOM 5849 C C . THR A 1 775 ? -23.354 12.637 28.751 1.00 89.12 775 THR A C 1
ATOM 5851 O O . THR A 1 775 ? -23.117 13.648 29.404 1.00 89.12 775 THR A O 1
ATOM 5854 N N . ASP A 1 776 ? -24.592 12.230 28.474 1.00 90.25 776 ASP A N 1
ATOM 5855 C CA . ASP A 1 776 ? -25.818 12.960 28.807 1.00 90.25 776 ASP A CA 1
ATOM 5856 C C . ASP A 1 776 ? -26.956 11.954 29.078 1.00 90.25 776 ASP A C 1
ATOM 5858 O O . ASP A 1 776 ? -26.792 10.737 28.992 1.00 90.25 776 ASP A O 1
ATOM 5862 N N . ASN A 1 777 ? -28.128 12.459 29.423 1.00 91.50 777 ASN A N 1
ATOM 5863 C CA . ASN A 1 777 ? -29.272 11.710 29.906 1.00 91.50 777 ASN A CA 1
ATOM 5864 C C . ASN A 1 777 ? -29.835 10.715 28.882 1.00 91.50 777 ASN A C 1
ATOM 5866 O O . ASN A 1 777 ? -30.227 11.065 27.764 1.00 91.50 777 ASN A O 1
ATOM 5870 N N . PHE A 1 778 ? -29.991 9.469 29.318 1.00 93.94 778 PHE A N 1
ATOM 5871 C CA . PHE A 1 778 ? -30.578 8.385 28.548 1.00 93.94 778 PHE A CA 1
ATOM 5872 C C . PHE A 1 778 ? -31.971 8.042 29.072 1.00 93.94 778 PHE A C 1
ATOM 5874 O O . PHE A 1 778 ? -32.127 7.516 30.172 1.00 93.94 778 PHE A O 1
ATOM 5881 N N . THR A 1 779 ? -33.008 8.304 28.281 1.00 95.44 779 THR A N 1
ATOM 5882 C CA . THR A 1 779 ? -34.398 8.116 28.706 1.00 95.44 779 THR A CA 1
ATOM 5883 C C . THR A 1 779 ? -35.072 6.980 27.946 1.00 95.44 779 THR A C 1
ATOM 5885 O O . THR A 1 779 ? -35.237 7.038 26.728 1.00 95.44 779 THR A O 1
ATOM 5888 N N . VAL A 1 780 ? -35.544 5.976 28.683 1.00 96.38 780 VAL A N 1
ATOM 5889 C CA . VAL A 1 780 ? -36.427 4.908 28.206 1.00 96.38 780 VAL A CA 1
ATOM 5890 C C . VAL A 1 780 ? -37.868 5.333 28.473 1.00 96.38 780 VAL A C 1
ATOM 5892 O O . VAL A 1 780 ? -38.347 5.304 29.609 1.00 96.38 780 VAL A O 1
ATOM 5895 N N . GLU A 1 781 ? -38.567 5.756 27.425 1.00 96.25 781 GLU A N 1
ATOM 5896 C CA . GLU A 1 781 ? -39.943 6.247 27.508 1.00 96.25 781 GLU A CA 1
ATOM 5897 C C . GLU A 1 781 ? -40.928 5.121 27.855 1.00 96.25 781 GLU A C 1
ATOM 5899 O O . GLU A 1 781 ? -40.663 3.941 27.640 1.00 96.25 781 GLU A O 1
ATOM 5904 N N . SER A 1 782 ? -42.114 5.485 28.352 1.00 93.88 782 SER A N 1
ATOM 5905 C CA . SER A 1 782 ? -43.125 4.535 28.866 1.00 93.88 782 SER A CA 1
ATOM 5906 C C . SER A 1 782 ? -43.570 3.412 27.909 1.00 93.88 782 SER A C 1
ATOM 5908 O O . SER A 1 782 ? -44.157 2.431 28.363 1.00 93.88 782 SER A O 1
ATOM 5910 N N . SER A 1 783 ? -43.313 3.542 26.603 1.00 92.75 783 SER A N 1
ATOM 5911 C CA . SER A 1 783 ? -43.626 2.541 25.573 1.00 92.75 783 SER A CA 1
ATOM 5912 C C . SER A 1 783 ? -42.478 1.584 25.236 1.00 92.75 783 SER A C 1
ATOM 5914 O O . SER A 1 783 ? -42.690 0.676 24.436 1.00 92.75 783 SER A O 1
ATOM 5916 N N . ALA A 1 784 ? -41.285 1.794 25.794 1.00 94.62 784 ALA A N 1
ATOM 5917 C CA . ALA A 1 784 ? -40.066 1.083 25.430 1.00 94.62 784 ALA A CA 1
ATOM 5918 C C . ALA A 1 784 ? -39.578 0.135 26.533 1.00 94.62 784 ALA A C 1
ATOM 5920 O O . ALA A 1 784 ? -39.710 0.413 27.728 1.00 94.62 784 ALA A O 1
ATOM 5921 N N . THR A 1 785 ? -38.928 -0.947 26.111 1.00 95.81 785 THR A N 1
ATOM 5922 C CA . THR A 1 785 ? -38.091 -1.792 26.967 1.00 95.81 785 THR A CA 1
ATOM 5923 C C . THR A 1 785 ? -36.631 -1.682 26.533 1.00 95.81 785 THR A C 1
ATOM 5925 O O . THR A 1 785 ? -36.319 -1.906 25.366 1.00 95.81 785 THR A O 1
ATOM 5928 N N . MET A 1 786 ? -35.731 -1.399 27.472 1.00 96.44 786 MET A N 1
ATOM 5929 C CA . MET A 1 786 ? -34.283 -1.504 27.290 1.00 96.44 786 MET A CA 1
ATOM 5930 C C . MET A 1 786 ? -33.804 -2.842 27.852 1.00 96.44 786 MET A C 1
ATOM 5932 O O . MET A 1 786 ? -34.001 -3.113 29.034 1.00 96.44 786 MET A O 1
ATOM 5936 N N . SER A 1 787 ? -33.206 -3.685 27.013 1.00 96.06 787 SER A N 1
ATOM 5937 C CA . SER A 1 787 ? -32.636 -4.975 27.417 1.00 96.06 787 SER A CA 1
ATOM 5938 C C . SER A 1 787 ? -31.120 -4.940 27.298 1.00 96.06 787 SER A C 1
ATOM 5940 O O . SER A 1 787 ? -30.609 -4.670 26.215 1.00 96.06 787 SER A O 1
ATOM 5942 N N . ILE A 1 788 ? -30.427 -5.232 28.396 1.00 95.69 788 ILE A N 1
ATOM 5943 C CA . ILE A 1 788 ? -28.966 -5.232 28.483 1.00 95.69 788 ILE A CA 1
ATOM 5944 C C . ILE A 1 788 ? -28.504 -6.670 28.701 1.00 95.69 788 ILE A C 1
ATOM 5946 O O . ILE A 1 788 ? -28.924 -7.319 29.667 1.00 95.69 788 ILE A O 1
ATOM 5950 N N . SER A 1 789 ? -27.668 -7.167 27.797 1.00 92.06 789 SER A N 1
ATOM 5951 C CA . SER A 1 789 ? -27.075 -8.496 27.909 1.00 92.06 789 SER A CA 1
ATOM 5952 C C . SER A 1 789 ? -26.014 -8.537 29.009 1.00 92.06 789 SER A C 1
ATOM 5954 O O . SER A 1 789 ? -25.457 -7.525 29.430 1.00 92.06 789 SER A O 1
ATOM 5956 N N . LYS A 1 790 ? -25.739 -9.741 29.505 1.00 87.88 790 LYS A N 1
ATOM 5957 C CA . LYS A 1 790 ? -24.655 -9.995 30.459 1.00 87.88 790 LYS A CA 1
ATOM 5958 C C . LYS A 1 790 ? -23.294 -9.530 29.908 1.00 87.88 790 LYS A C 1
ATOM 5960 O O . LYS A 1 790 ? -23.062 -9.635 28.709 1.00 87.88 790 LYS A O 1
ATOM 5965 N N . GLY A 1 791 ? -22.412 -9.042 30.780 1.00 87.62 791 GLY A N 1
ATOM 5966 C CA . GLY A 1 791 ? -21.054 -8.592 30.430 1.00 87.62 791 GLY A CA 1
ATOM 5967 C C . GLY A 1 791 ? -20.964 -7.214 29.768 1.00 87.62 791 GLY A C 1
ATOM 5968 O O . GLY A 1 791 ? -19.874 -6.789 29.402 1.00 87.62 791 GLY A O 1
ATOM 5969 N N . VAL A 1 792 ? -22.090 -6.511 29.603 1.00 93.44 792 VAL A N 1
ATOM 5970 C CA . VAL A 1 792 ? -22.108 -5.134 29.093 1.00 93.44 792 VAL A CA 1
ATOM 5971 C C . VAL A 1 792 ? -21.716 -4.170 30.213 1.00 93.44 792 VAL A C 1
ATOM 5973 O O . VAL A 1 792 ? -22.309 -4.191 31.298 1.00 93.44 792 VAL A O 1
ATOM 5976 N N . HIS A 1 793 ? -20.756 -3.288 29.944 1.00 95.00 793 HIS A N 1
ATOM 5977 C CA . HIS A 1 793 ? -20.279 -2.287 30.897 1.00 95.00 793 HIS A CA 1
ATOM 5978 C C . HIS A 1 793 ? -20.544 -0.858 30.395 1.00 95.00 793 HIS A C 1
ATOM 5980 O O . HIS A 1 793 ? -20.448 -0.571 29.202 1.00 95.00 793 HIS A O 1
ATOM 5986 N N . PHE A 1 794 ? -20.868 0.044 31.322 1.00 95.62 794 PHE A N 1
ATOM 5987 C CA . PHE A 1 794 ? -21.144 1.458 31.089 1.00 95.62 794 PHE A CA 1
ATOM 5988 C C . PHE A 1 794 ? -20.186 2.339 31.893 1.00 95.62 794 PHE A C 1
ATOM 5990 O O . PHE A 1 794 ? -20.099 2.226 33.120 1.00 95.62 794 PHE A O 1
ATOM 5997 N N . LYS A 1 795 ? -19.531 3.264 31.193 1.00 93.12 795 LYS A N 1
ATOM 5998 C CA . LYS A 1 795 ? -18.646 4.312 31.713 1.00 93.12 795 LYS A CA 1
ATOM 5999 C C . LYS A 1 795 ? -19.364 5.661 31.595 1.00 93.12 795 LYS A C 1
ATOM 6001 O O . LYS A 1 795 ? -19.584 6.171 30.497 1.00 93.12 795 LYS A O 1
ATOM 6006 N N . LEU A 1 796 ? -19.784 6.219 32.725 1.00 93.19 796 LEU A N 1
ATOM 6007 C CA . LEU A 1 796 ? -20.775 7.299 32.785 1.00 93.19 796 LEU A CA 1
ATOM 6008 C C . LEU A 1 796 ? -20.137 8.622 33.220 1.00 93.19 796 LEU A C 1
ATOM 6010 O O . LEU A 1 796 ? -19.391 8.651 34.199 1.00 93.19 796 LEU A O 1
ATOM 6014 N N . TRP A 1 797 ? -20.431 9.703 32.492 1.00 90.44 797 TRP A N 1
ATOM 6015 C CA . TRP A 1 797 ? -19.958 11.067 32.771 1.00 90.44 797 TRP A CA 1
ATOM 6016 C C . TRP A 1 797 ? -20.844 11.799 33.803 1.00 90.44 797 TRP A C 1
ATOM 6018 O O . TRP A 1 797 ? -21.950 11.340 34.093 1.00 90.44 797 TRP A O 1
ATOM 6028 N N . PRO A 1 798 ? -20.412 12.965 34.334 1.00 87.06 798 PRO A N 1
ATOM 6029 C CA . PRO A 1 798 ? -21.117 13.665 35.416 1.00 87.06 798 PRO A CA 1
ATOM 6030 C C . PRO A 1 798 ? -22.578 14.030 35.147 1.00 87.06 798 PRO A C 1
ATOM 6032 O O . PRO A 1 798 ? -23.355 14.095 36.094 1.00 87.06 798 PRO A O 1
ATOM 6035 N N . ASP A 1 799 ? -22.956 14.241 33.886 1.00 82.75 799 ASP A N 1
ATOM 6036 C CA . ASP A 1 799 ? -24.319 14.615 33.487 1.00 82.75 799 ASP A CA 1
ATOM 6037 C C . ASP A 1 799 ? -25.141 13.423 32.950 1.00 82.75 799 ASP A C 1
ATOM 6039 O O . ASP A 1 799 ? -26.251 13.596 32.446 1.00 82.75 799 ASP A O 1
ATOM 6043 N N . ALA A 1 800 ? -24.611 12.200 33.049 1.00 90.44 800 ALA A N 1
ATOM 6044 C CA . ALA A 1 800 ? -25.270 10.997 32.563 1.00 90.44 800 ALA A CA 1
ATOM 6045 C C . ALA A 1 800 ? -26.204 10.390 33.629 1.00 90.44 800 ALA A C 1
ATOM 6047 O O . ALA A 1 800 ? -25.754 9.735 34.575 1.00 90.44 800 ALA A O 1
ATOM 6048 N N . ASP A 1 801 ? -27.516 10.563 33.441 1.00 91.56 801 ASP A N 1
ATOM 6049 C CA . ASP A 1 801 ? -28.570 9.836 34.161 1.00 91.56 801 ASP A CA 1
ATOM 6050 C C . ASP A 1 801 ? -29.295 8.837 33.239 1.00 91.56 801 ASP A C 1
ATOM 6052 O O . ASP A 1 801 ? -29.518 9.104 32.057 1.00 91.56 801 ASP A O 1
ATOM 6056 N N . PHE A 1 802 ? -29.768 7.719 33.797 1.00 93.56 802 PHE A N 1
ATOM 6057 C CA . PHE A 1 802 ? -30.754 6.856 33.139 1.00 93.56 802 PHE A CA 1
ATOM 6058 C C . PHE A 1 802 ? -32.159 7.149 33.670 1.00 93.56 802 PHE A C 1
ATOM 6060 O O . PHE A 1 802 ? -32.443 6.888 34.837 1.00 93.56 802 PHE A O 1
ATOM 6067 N N . TYR A 1 803 ? -33.077 7.600 32.818 1.00 93.94 803 TYR A N 1
ATOM 6068 C CA . TYR A 1 803 ? -34.492 7.781 33.157 1.00 93.94 803 TYR A CA 1
ATOM 6069 C C . TYR A 1 803 ? -35.339 6.638 32.603 1.00 93.94 803 TYR A C 1
ATOM 6071 O O . TYR A 1 803 ? -35.548 6.518 31.399 1.00 93.94 803 TYR A O 1
ATOM 6079 N N . ILE A 1 804 ? -35.875 5.800 33.484 1.00 96.75 804 ILE A N 1
ATOM 6080 C CA . ILE A 1 804 ? -36.678 4.627 33.141 1.00 96.75 804 ILE A CA 1
ATOM 6081 C C . ILE A 1 804 ? -38.154 4.914 33.436 1.00 96.75 804 ILE A C 1
ATOM 6083 O O . ILE A 1 804 ? -38.647 4.675 34.542 1.00 96.75 804 ILE A O 1
ATOM 6087 N N . TYR A 1 805 ? -38.870 5.412 32.426 1.00 95.12 805 TYR A N 1
ATOM 6088 C CA . TYR A 1 805 ? -40.336 5.494 32.425 1.00 95.12 805 TYR A CA 1
ATOM 6089 C C . TYR A 1 805 ? -40.978 4.220 31.856 1.00 95.12 805 TYR A C 1
ATOM 6091 O O . TYR A 1 805 ? -42.116 3.898 32.194 1.00 95.12 805 TYR A O 1
ATOM 6099 N N . GLY A 1 806 ? -40.276 3.520 30.961 1.00 95.69 806 GLY A N 1
ATOM 6100 C CA . GLY A 1 806 ? -40.659 2.233 30.372 1.00 95.69 806 GLY A CA 1
ATOM 6101 C C . GLY A 1 806 ? -40.232 1.049 31.233 1.00 95.69 806 GLY A C 1
ATOM 6102 O O . GLY A 1 806 ? -40.596 0.982 32.399 1.00 95.69 806 GLY A O 1
ATOM 6103 N N . GLN A 1 807 ? -39.468 0.114 30.669 1.00 96.00 807 GLN A N 1
ATOM 6104 C CA . GLN A 1 807 ? -38.925 -1.054 31.373 1.00 96.00 807 GLN A CA 1
ATOM 6105 C C . GLN A 1 807 ? -37.411 -1.178 31.145 1.00 96.00 807 GLN A C 1
ATOM 6107 O O . GLN A 1 807 ? -36.947 -1.036 30.017 1.00 96.00 807 GLN A O 1
ATOM 6112 N N . LEU A 1 808 ? -36.654 -1.523 32.189 1.00 97.38 808 LEU A N 1
ATOM 6113 C CA . LEU A 1 808 ? -35.244 -1.920 32.095 1.00 97.38 808 LEU A CA 1
ATOM 6114 C C . LEU A 1 808 ? -35.088 -3.403 32.454 1.00 97.38 808 LEU A C 1
ATOM 6116 O O . LEU A 1 808 ? -35.461 -3.817 33.548 1.00 97.38 808 LEU A O 1
ATOM 6120 N N . ASN A 1 809 ? -34.537 -4.201 31.547 1.00 96.88 809 ASN A N 1
ATOM 6121 C CA . ASN A 1 809 ? -34.215 -5.608 31.755 1.00 96.88 809 ASN A CA 1
ATOM 6122 C C . ASN A 1 809 ? -32.694 -5.800 31.686 1.00 96.88 809 ASN A C 1
ATOM 6124 O O . ASN A 1 809 ? -32.138 -5.999 30.609 1.00 96.88 809 ASN A O 1
ATOM 6128 N N . ALA A 1 810 ? -32.033 -5.715 32.837 1.00 96.88 810 ALA A N 1
ATOM 6129 C CA . ALA A 1 810 ? -30.594 -5.894 32.992 1.00 96.88 810 ALA A CA 1
ATOM 6130 C C . ALA A 1 810 ? -30.343 -7.163 33.816 1.00 96.88 810 ALA A C 1
ATOM 6132 O O . ALA A 1 810 ? -30.431 -7.154 35.044 1.00 96.88 810 ALA A O 1
ATOM 6133 N N . VAL A 1 811 ? -30.089 -8.281 33.135 1.00 93.31 811 VAL A N 1
ATOM 6134 C CA . VAL A 1 811 ? -29.915 -9.596 33.770 1.00 93.31 811 VAL A CA 1
ATOM 6135 C C . VAL A 1 811 ? -28.530 -10.128 33.425 1.00 93.31 811 VAL A C 1
ATOM 6137 O O . VAL A 1 811 ? -28.338 -10.801 32.415 1.00 93.31 811 VAL A O 1
ATOM 6140 N N . GLY A 1 812 ? -27.562 -9.791 34.273 1.00 86.50 812 GLY A N 1
ATOM 6141 C CA . GLY A 1 812 ? -26.185 -10.256 34.177 1.00 86.50 812 GLY A CA 1
ATOM 6142 C C . GLY A 1 812 ? -25.979 -11.658 34.751 1.00 86.50 812 GLY A C 1
ATOM 6143 O O . GLY A 1 812 ? -26.901 -12.316 35.246 1.00 86.50 812 GLY A O 1
ATOM 6144 N N . MET A 1 813 ? -24.720 -12.090 34.737 1.00 80.12 813 MET A N 1
ATOM 6145 C CA . MET A 1 813 ? -24.239 -13.275 35.451 1.00 80.12 813 MET A CA 1
ATOM 6146 C C . MET A 1 813 ? -23.152 -12.865 36.451 1.00 80.12 813 MET A C 1
ATOM 6148 O O . MET A 1 813 ? -22.595 -11.776 36.362 1.00 80.12 813 MET A O 1
ATOM 6152 N N . ARG A 1 814 ? -22.812 -13.728 37.415 1.00 68.19 814 ARG A N 1
ATOM 6153 C CA . ARG A 1 814 ? -21.782 -13.399 38.418 1.00 68.19 814 ARG A CA 1
ATOM 6154 C C . ARG A 1 814 ? -20.400 -13.103 37.806 1.00 68.19 814 ARG A C 1
ATOM 6156 O O . ARG A 1 814 ? -19.634 -12.369 38.413 1.00 68.19 814 ARG A O 1
ATOM 6163 N N . GLN A 1 815 ? -20.090 -13.662 36.636 1.00 63.38 815 GLN A N 1
ATOM 6164 C CA . GLN A 1 815 ? -18.827 -13.439 35.910 1.00 63.38 815 GLN A CA 1
ATOM 6165 C C . GLN A 1 815 ? -18.931 -12.389 34.818 1.00 63.38 815 GLN A C 1
ATOM 6167 O O . GLN A 1 815 ? -18.027 -11.582 34.667 1.00 63.38 815 GLN A O 1
ATOM 6172 N N . ASP A 1 816 ? -20.069 -12.372 34.133 1.00 75.56 816 ASP A N 1
ATOM 6173 C CA . ASP A 1 816 ? -20.402 -11.388 33.110 1.00 75.56 816 ASP A CA 1
ATOM 6174 C C . ASP A 1 816 ? -21.420 -10.412 33.723 1.00 75.56 816 ASP A C 1
ATOM 6176 O O . ASP A 1 816 ? -22.594 -10.358 33.330 1.00 75.56 816 ASP A O 1
ATOM 6180 N N . SER A 1 817 ? -21.021 -9.732 34.801 1.00 86.88 817 SER A N 1
ATOM 6181 C CA . SER A 1 817 ? -21.900 -8.772 35.477 1.00 86.88 817 SER A CA 1
ATOM 6182 C C . SER A 1 817 ? -22.113 -7.548 34.599 1.00 86.88 817 SER A C 1
ATOM 6184 O O . SER A 1 817 ? -21.245 -7.167 33.826 1.00 86.88 817 SER A O 1
ATOM 6186 N N . ILE A 1 818 ? -23.281 -6.925 34.722 1.00 95.88 818 ILE A N 1
ATOM 6187 C CA . ILE A 1 818 ? -23.528 -5.640 34.059 1.00 95.88 818 ILE A CA 1
ATOM 6188 C C . ILE A 1 818 ? -22.991 -4.550 34.981 1.00 95.88 818 ILE A C 1
ATOM 6190 O O . ILE A 1 818 ? -23.418 -4.468 36.134 1.00 95.88 818 ILE A O 1
ATOM 6194 N N . ILE A 1 819 ? -22.062 -3.724 34.508 1.00 95.25 819 ILE A N 1
ATOM 6195 C CA . ILE A 1 819 ? -21.388 -2.727 35.351 1.00 95.25 819 ILE A CA 1
ATOM 6196 C C . ILE A 1 819 ? -21.784 -1.321 34.906 1.00 95.25 819 ILE A C 1
ATOM 6198 O O . ILE A 1 819 ? -21.658 -0.985 33.739 1.00 95.25 819 ILE A O 1
ATOM 6202 N N . PHE A 1 820 ? -22.228 -0.488 35.845 1.00 96.50 820 PHE A N 1
ATOM 6203 C CA . PHE A 1 820 ? -22.408 0.953 35.682 1.00 96.50 820 PHE A CA 1
ATOM 6204 C C . PHE A 1 820 ? -21.409 1.651 36.601 1.00 96.50 820 PHE A C 1
ATOM 6206 O O . PHE A 1 820 ? -21.505 1.544 37.830 1.00 96.50 820 PHE A O 1
ATOM 6213 N N . THR A 1 821 ? -20.426 2.330 36.020 1.00 94.56 821 THR A N 1
ATOM 6214 C CA . THR A 1 821 ? -19.330 2.934 36.778 1.00 94.56 821 THR A CA 1
ATOM 6215 C C . THR A 1 821 ? -18.929 4.300 36.220 1.00 94.56 821 THR A C 1
ATOM 6217 O O . THR A 1 821 ? -19.431 4.754 35.191 1.00 94.56 821 THR A O 1
ATOM 6220 N N . SER A 1 822 ? -18.040 4.976 36.942 1.00 92.62 822 SER A N 1
ATOM 6221 C CA . SER A 1 822 ? -17.473 6.265 36.548 1.00 92.62 822 SER A CA 1
ATOM 6222 C C . SER A 1 822 ? -16.694 6.146 35.240 1.00 92.62 822 SER A C 1
ATOM 6224 O O . SER A 1 822 ? -15.976 5.170 35.027 1.00 92.62 822 SER A O 1
ATOM 6226 N N . TYR A 1 823 ? -16.758 7.182 34.406 1.00 90.69 823 TYR A N 1
ATOM 6227 C CA . TYR A 1 823 ? -15.877 7.338 33.247 1.00 90.69 823 TYR A CA 1
ATOM 6228 C C . TYR A 1 823 ? -14.372 7.280 33.582 1.00 90.69 823 TYR A C 1
ATOM 6230 O O . TYR A 1 823 ? -13.598 7.005 32.677 1.00 90.69 823 TYR A O 1
ATOM 6238 N N . ARG A 1 824 ? -13.990 7.479 34.855 1.00 90.44 824 ARG A N 1
ATOM 6239 C CA . ARG A 1 824 ? -12.618 7.399 35.402 1.00 90.44 824 ARG A CA 1
ATOM 6240 C C . ARG A 1 824 ? -12.268 6.057 36.059 1.00 90.44 824 ARG A C 1
ATOM 6242 O O . ARG A 1 824 ? -11.297 5.951 36.802 1.00 90.44 824 ARG A O 1
ATOM 6249 N N . ASP A 1 825 ? -13.153 5.061 36.009 1.00 90.44 825 ASP A N 1
ATOM 6250 C CA . ASP A 1 825 ? -12.897 3.785 36.687 1.00 90.44 825 ASP A CA 1
ATOM 6251 C C . ASP A 1 825 ? -12.122 2.825 35.788 1.00 90.44 825 ASP A C 1
ATOM 6253 O O . ASP A 1 825 ? -12.708 1.971 35.126 1.00 90.44 825 ASP A O 1
ATOM 6257 N N . ASP A 1 826 ? -10.798 2.931 35.801 1.00 87.44 826 ASP A N 1
ATOM 6258 C CA . ASP A 1 826 ? -9.929 2.116 34.942 1.00 87.44 826 ASP A CA 1
ATOM 6259 C C . ASP A 1 826 ? -9.826 0.653 35.374 1.00 87.44 826 ASP A C 1
ATOM 6261 O O . ASP A 1 826 ? -9.287 -0.184 34.649 1.00 87.44 826 ASP A O 1
ATOM 6265 N N . ASN A 1 827 ? -10.356 0.307 36.554 1.00 86.00 827 ASN A N 1
ATOM 6266 C CA . ASN A 1 827 ? -10.409 -1.089 36.998 1.00 86.00 827 ASN A CA 1
ATOM 6267 C C . ASN A 1 827 ? -11.439 -1.910 36.207 1.00 86.00 827 ASN A C 1
ATOM 6269 O O . ASN A 1 827 ? -11.478 -3.131 36.351 1.00 86.00 827 ASN A O 1
ATOM 6273 N N . VAL A 1 828 ? -12.287 -1.246 35.420 1.00 84.75 828 VAL A N 1
ATOM 6274 C CA . VAL A 1 828 ? -13.289 -1.851 34.545 1.00 84.75 828 VAL A CA 1
ATOM 6275 C C . VAL A 1 828 ? -12.925 -1.450 33.118 1.00 84.75 828 VAL A C 1
ATOM 6277 O O . VAL A 1 828 ? -12.936 -0.270 32.807 1.00 84.75 828 VAL A O 1
ATOM 6280 N N . ASP A 1 829 ? -12.555 -2.404 32.267 1.00 83.56 829 ASP A N 1
ATOM 6281 C CA . ASP A 1 829 ? -12.210 -2.198 30.845 1.00 83.56 829 ASP A CA 1
ATOM 6282 C C . ASP A 1 829 ? -11.122 -1.145 30.527 1.00 83.56 829 ASP A C 1
ATOM 6284 O O . ASP A 1 829 ? -11.050 -0.644 29.407 1.00 83.56 829 ASP A O 1
ATOM 6288 N N . GLY A 1 830 ? -10.250 -0.811 31.485 1.00 84.69 830 GLY A N 1
ATOM 6289 C CA . GLY A 1 830 ? -9.112 0.089 31.270 1.00 84.69 830 GLY A CA 1
ATOM 6290 C C . GLY A 1 830 ? -9.471 1.577 31.158 1.00 84.69 830 GLY A C 1
ATOM 6291 O O . GLY A 1 830 ? -10.593 1.993 31.454 1.00 84.69 830 GLY A O 1
ATOM 6292 N N . ASP A 1 831 ? -8.481 2.379 30.757 1.00 83.12 831 ASP A N 1
ATOM 6293 C CA . ASP A 1 831 ? -8.554 3.845 30.659 1.00 83.12 831 ASP A CA 1
ATOM 6294 C C . ASP A 1 831 ? -9.418 4.270 29.459 1.00 83.12 831 ASP A C 1
ATOM 6296 O O . ASP A 1 831 ? -8.981 4.248 28.308 1.00 83.12 831 ASP A O 1
ATOM 6300 N N . THR A 1 832 ? -10.685 4.605 29.715 1.00 84.56 832 THR A N 1
ATOM 6301 C CA . THR A 1 832 ? -11.684 4.923 28.675 1.00 84.56 832 THR A CA 1
ATOM 6302 C C . THR A 1 832 ? -11.689 6.405 28.295 1.00 84.56 832 THR A C 1
ATOM 6304 O O . THR A 1 832 ? -12.119 6.764 27.199 1.00 84.56 832 THR A O 1
ATOM 6307 N N . ASN A 1 833 ? -11.236 7.278 29.186 1.00 83.69 833 ASN A N 1
ATOM 6308 C CA . ASN A 1 833 ? -11.222 8.734 29.038 1.00 83.69 833 ASN A CA 1
ATOM 6309 C C . ASN A 1 833 ? -9.821 9.300 28.759 1.00 83.69 833 ASN A C 1
ATOM 6311 O O . ASN A 1 833 ? -9.684 10.517 28.632 1.00 83.69 833 ASN A O 1
ATOM 6315 N N . ASN A 1 834 ? -8.825 8.423 28.616 1.00 79.12 834 ASN A N 1
ATOM 6316 C CA . ASN A 1 834 ? -7.445 8.726 28.260 1.00 79.12 834 ASN A CA 1
ATOM 6317 C C . ASN A 1 834 ? -6.806 9.743 29.227 1.00 79.12 834 ASN A C 1
ATOM 6319 O O . ASN A 1 834 ? -6.100 10.661 28.798 1.00 79.12 834 ASN A O 1
ATOM 6323 N N . ASP A 1 835 ? -7.108 9.620 30.528 1.00 82.62 835 ASP A N 1
ATOM 6324 C CA . ASP A 1 835 ? -6.630 10.524 31.584 1.00 82.62 835 ASP A CA 1
ATOM 6325 C C . ASP A 1 835 ? -5.494 9.949 32.442 1.00 82.62 835 ASP A C 1
ATOM 6327 O O . ASP A 1 835 ? -5.182 10.502 33.501 1.00 82.62 835 ASP A O 1
ATOM 6331 N N . GLU A 1 836 ? -4.816 8.918 31.923 1.00 82.12 836 GLU A N 1
ATOM 6332 C CA . GLU A 1 836 ? -3.884 8.060 32.657 1.00 82.12 836 GLU A CA 1
ATOM 6333 C C . GLU A 1 836 ? -4.606 7.233 33.735 1.00 82.12 836 GLU A C 1
ATOM 6335 O O . GLU A 1 836 ? -5.804 7.354 33.938 1.00 82.12 836 GLU A O 1
ATOM 6340 N N . VAL A 1 837 ? -3.870 6.382 34.462 1.00 83.12 837 VAL A N 1
ATOM 6341 C CA . VAL A 1 837 ? -4.477 5.471 35.447 1.00 83.12 837 VAL A CA 1
ATOM 6342 C C . VAL A 1 837 ? -5.248 6.241 36.529 1.00 83.12 837 VAL A C 1
ATOM 6344 O O . VAL A 1 837 ? -4.647 6.818 37.445 1.00 83.12 837 VAL A O 1
ATOM 6347 N N . SER A 1 838 ? -6.574 6.173 36.480 1.00 84.50 838 SER A N 1
ATOM 6348 C CA . SER A 1 838 ? -7.499 6.853 37.376 1.00 84.50 838 SER A CA 1
ATOM 6349 C C . SER A 1 838 ? -8.469 5.876 38.069 1.00 84.50 838 SER A C 1
ATOM 6351 O O . SER A 1 838 ? -8.453 4.655 37.882 1.00 84.50 838 SER A O 1
ATOM 6353 N N . ARG A 1 839 ? -9.212 6.385 39.060 1.00 83.62 839 ARG A N 1
ATOM 6354 C CA . ARG A 1 839 ? -10.231 5.625 39.805 1.00 83.62 839 ARG A CA 1
ATOM 6355 C C . ARG A 1 839 ? -11.477 6.480 39.962 1.00 83.62 839 ARG A C 1
ATOM 6357 O O . ARG A 1 839 ? -11.368 7.683 40.205 1.00 83.62 839 ARG A O 1
ATOM 6364 N N . GLY A 1 840 ? -12.640 5.832 39.948 1.00 84.94 840 GLY A N 1
ATOM 6365 C CA . GLY A 1 840 ? -13.915 6.497 40.196 1.00 84.94 840 GLY A CA 1
ATOM 6366 C C . GLY A 1 840 ? -13.987 7.185 41.567 1.00 84.94 840 GLY A C 1
ATOM 6367 O O . GLY A 1 840 ? -13.466 6.698 42.576 1.00 84.94 840 GLY A O 1
ATOM 6368 N N . VAL A 1 841 ? -14.663 8.330 41.595 1.00 87.56 841 VAL A N 1
ATOM 6369 C CA . VAL A 1 841 ? -14.962 9.145 42.775 1.00 87.56 841 VAL A CA 1
ATOM 6370 C C . VAL A 1 841 ? -16.470 9.148 43.021 1.00 87.56 841 VAL A C 1
ATOM 6372 O O . VAL A 1 841 ? -17.275 9.060 42.103 1.00 87.56 841 VAL A O 1
ATOM 6375 N N . HIS A 1 842 ? -16.877 9.238 44.288 1.00 86.75 842 HIS A N 1
ATOM 6376 C CA . HIS A 1 842 ? -18.290 9.262 44.665 1.00 86.75 842 HIS A CA 1
ATOM 6377 C C . HIS A 1 842 ? -19.062 10.376 43.934 1.00 86.75 842 HIS A C 1
ATOM 6379 O O . HIS A 1 842 ? -18.804 11.561 44.160 1.00 86.75 842 HIS A O 1
ATOM 6385 N N . GLY A 1 843 ? -20.081 9.996 43.163 1.00 85.81 843 GLY A N 1
ATOM 6386 C CA . GLY A 1 843 ? -20.893 10.927 42.385 1.00 85.81 843 GLY A CA 1
ATOM 6387 C C . GLY A 1 843 ? -20.129 11.470 41.189 1.00 85.81 843 GLY A C 1
ATOM 6388 O O . GLY A 1 843 ? -20.117 12.676 41.000 1.00 85.81 843 GLY A O 1
ATOM 6389 N N . ASP A 1 844 ? -19.460 10.604 40.435 1.00 89.00 844 ASP A N 1
ATOM 6390 C CA . ASP A 1 844 ? -18.888 10.932 39.124 1.00 89.00 844 ASP A CA 1
ATOM 6391 C C . ASP A 1 844 ? -19.930 10.864 37.999 1.00 89.00 844 ASP A C 1
ATOM 6393 O O . ASP A 1 844 ? -19.658 11.330 36.898 1.00 89.00 844 ASP A O 1
ATOM 6397 N N . TRP A 1 845 ? -21.105 10.297 38.283 1.00 92.12 845 TRP A N 1
ATOM 6398 C CA . TRP A 1 845 ? -22.293 10.268 37.429 1.00 92.12 845 TRP A CA 1
ATOM 6399 C C . TRP A 1 845 ? -23.557 10.259 38.300 1.00 92.12 845 TRP A C 1
ATOM 6401 O O . TRP A 1 845 ? -23.474 10.190 39.535 1.00 92.12 845 TRP A O 1
ATOM 6411 N N . GLY A 1 846 ? -24.733 10.323 37.683 1.00 90.50 846 GLY A N 1
ATOM 6412 C CA . GLY A 1 846 ? -25.994 10.509 38.393 1.00 90.50 846 GLY A CA 1
ATOM 6413 C C . GLY A 1 846 ? -26.616 9.258 38.970 1.00 90.50 846 GLY A C 1
ATOM 6414 O O . GLY A 1 846 ? -26.338 8.900 40.116 1.00 90.50 846 GLY A O 1
ATOM 6415 N N . GLY A 1 847 ? -27.514 8.620 38.241 1.00 92.31 847 GLY A N 1
ATOM 6416 C CA . GLY A 1 847 ? -28.179 7.427 38.743 1.00 92.31 847 GLY A CA 1
ATOM 6417 C C . GLY A 1 847 ? -29.119 6.791 37.741 1.00 92.31 847 GLY A C 1
ATOM 6418 O O . GLY A 1 847 ? -29.276 7.258 36.614 1.00 92.31 847 GLY A O 1
ATOM 6419 N N . ILE A 1 848 ? -29.769 5.715 38.174 1.00 94.88 848 ILE A N 1
ATOM 6420 C CA . ILE A 1 848 ? -30.866 5.089 37.440 1.00 94.88 848 ILE A CA 1
ATOM 6421 C C . ILE A 1 848 ? -32.182 5.438 38.144 1.00 94.88 848 ILE A C 1
ATOM 6423 O O . ILE A 1 848 ? -32.415 5.076 39.301 1.00 94.88 848 ILE A O 1
ATOM 6427 N N . TYR A 1 849 ? -33.043 6.153 37.425 1.00 94.06 849 TYR A N 1
ATOM 6428 C CA . TYR A 1 849 ? -34.280 6.756 37.901 1.00 94.06 849 TYR A CA 1
ATOM 6429 C C . TYR A 1 849 ? -35.481 5.975 37.376 1.00 94.06 849 TYR A C 1
ATOM 6431 O O . TYR A 1 849 ? -35.864 6.111 36.218 1.00 94.06 849 TYR A O 1
ATOM 6439 N N . PHE A 1 850 ? -36.124 5.187 38.231 1.00 95.50 850 PHE A N 1
ATOM 6440 C CA . PHE A 1 850 ? -37.371 4.500 37.904 1.00 95.50 850 PHE A CA 1
ATOM 6441 C C . PHE A 1 850 ? -38.562 5.388 38.245 1.00 95.50 850 PHE A C 1
ATOM 6443 O O . PHE A 1 850 ? -38.766 5.742 39.410 1.00 95.50 850 PHE A O 1
ATOM 6450 N N . ASN A 1 851 ? -39.375 5.725 37.244 1.00 91.88 851 ASN A N 1
ATOM 6451 C CA . ASN A 1 851 ? -40.515 6.614 37.430 1.00 91.88 851 ASN A CA 1
ATOM 6452 C C . ASN A 1 851 ? -41.805 6.022 36.848 1.00 91.88 851 ASN A C 1
ATOM 6454 O O . ASN A 1 851 ? -41.933 5.807 35.643 1.00 91.88 851 ASN A O 1
ATOM 6458 N N . GLY A 1 852 ? -42.790 5.807 37.721 1.00 89.44 852 GLY A N 1
ATOM 6459 C CA . GLY A 1 852 ? -44.133 5.381 37.336 1.00 89.44 852 GLY A CA 1
ATOM 6460 C C . GLY A 1 852 ? -44.355 3.868 37.383 1.00 89.44 852 GLY A C 1
ATOM 6461 O O . GLY A 1 852 ? -43.448 3.067 37.592 1.00 89.44 852 GLY A O 1
ATOM 6462 N N . GLN A 1 853 ? -45.611 3.453 37.197 1.00 83.38 853 GLN A N 1
ATOM 6463 C CA . GLN A 1 853 ? -46.007 2.048 37.359 1.00 83.38 853 GLN A CA 1
ATOM 6464 C C . GLN A 1 853 ? -45.448 1.121 36.275 1.00 83.38 853 GLN A C 1
ATOM 6466 O O . GLN A 1 853 ? -45.173 -0.041 36.568 1.00 83.38 853 GLN A O 1
ATOM 6471 N N . THR A 1 854 ? -45.256 1.618 35.053 1.00 85.44 854 THR A N 1
ATOM 6472 C CA . THR A 1 854 ? -44.657 0.881 33.926 1.00 85.44 854 THR A CA 1
ATOM 6473 C C . THR A 1 854 ? -43.230 0.423 34.235 1.00 85.44 854 THR A C 1
ATOM 6475 O O . THR A 1 854 ? -42.888 -0.725 33.950 1.00 85.44 854 THR A O 1
ATOM 6478 N N . ALA A 1 855 ? -42.467 1.240 34.968 1.00 89.44 855 ALA A N 1
ATOM 6479 C CA . ALA A 1 855 ? -41.124 0.922 35.452 1.00 89.44 855 ALA A CA 1
ATOM 6480 C C . ALA A 1 855 ? -41.065 -0.270 36.419 1.00 89.44 855 ALA A C 1
ATOM 6482 O O . ALA A 1 855 ? -39.999 -0.858 36.601 1.00 89.44 855 ALA A O 1
ATOM 6483 N N . SER A 1 856 ? -42.196 -0.694 36.995 1.00 90.94 856 SER A N 1
ATOM 6484 C CA . SER A 1 856 ? -42.258 -1.843 37.915 1.00 90.94 856 SER A CA 1
ATOM 6485 C C . SER A 1 856 ? -42.001 -3.188 37.232 1.00 90.94 856 SER A C 1
ATOM 6487 O O . SER A 1 856 ? -41.703 -4.167 37.905 1.00 90.94 856 SER A O 1
ATOM 6489 N N . ALA A 1 857 ? -42.099 -3.257 35.900 1.00 91.56 857 ALA A N 1
ATOM 6490 C CA . ALA A 1 857 ? -41.717 -4.451 35.146 1.00 91.56 857 ALA A CA 1
ATOM 6491 C C . ALA A 1 857 ? -40.188 -4.620 35.027 1.00 91.56 857 ALA A C 1
ATOM 6493 O O . ALA A 1 857 ? -39.727 -5.614 34.462 1.00 91.56 857 ALA A O 1
ATOM 6494 N N . SER A 1 858 ? -39.401 -3.652 35.507 1.00 96.44 858 SER A N 1
ATOM 6495 C CA . SER A 1 858 ? -37.944 -3.679 35.382 1.00 96.44 858 SER A CA 1
ATOM 6496 C C . SER A 1 858 ? -37.309 -4.735 36.287 1.00 96.44 858 SER A C 1
ATOM 6498 O O . SER A 1 858 ? -37.769 -4.981 37.407 1.00 96.44 858 SER A O 1
ATOM 6500 N N . ILE A 1 859 ? -36.234 -5.343 35.791 1.00 95.81 859 ILE A N 1
ATOM 6501 C CA . ILE A 1 859 ? -35.455 -6.376 36.469 1.00 95.81 859 ILE A CA 1
ATOM 6502 C C . ILE A 1 859 ? -33.988 -5.977 36.406 1.00 95.81 859 ILE A C 1
ATOM 6504 O O . ILE A 1 859 ? -33.453 -5.765 35.319 1.00 95.81 859 ILE A O 1
ATOM 6508 N N . LEU A 1 860 ? -33.352 -5.886 37.571 1.00 96.62 860 LEU A N 1
ATOM 6509 C CA . LEU A 1 860 ? -31.907 -5.750 37.703 1.00 96.62 860 LEU A CA 1
ATOM 6510 C C . LEU A 1 860 ? -31.402 -6.974 38.457 1.00 96.62 860 LEU A C 1
ATOM 6512 O O . LEU A 1 860 ? -31.833 -7.236 39.583 1.00 96.62 860 LEU A O 1
ATOM 6516 N N . SER A 1 861 ? -30.521 -7.740 37.826 1.00 94.31 861 SER A N 1
ATOM 6517 C CA . SER A 1 861 ? -29.919 -8.916 38.436 1.00 94.31 861 SER A CA 1
ATOM 6518 C C . SER A 1 861 ? -28.448 -9.034 38.077 1.00 94.31 861 SER A C 1
ATOM 6520 O O . SER A 1 861 ? -28.121 -8.955 36.899 1.00 94.31 861 SER A O 1
ATOM 6522 N N . HIS A 1 862 ? -27.577 -9.276 39.064 1.00 91.69 862 HIS A N 1
ATOM 6523 C CA . HIS A 1 862 ? -26.116 -9.320 38.859 1.00 91.69 862 HIS A CA 1
ATOM 6524 C C . HIS A 1 862 ? -25.577 -8.051 38.177 1.00 91.69 862 HIS A C 1
ATOM 6526 O O . HIS A 1 862 ? -24.797 -8.110 37.224 1.00 91.69 862 HIS A O 1
ATOM 6532 N N . CYS A 1 863 ? -26.039 -6.894 38.659 1.00 96.00 863 CYS A N 1
ATOM 6533 C CA . CYS A 1 863 ? -25.551 -5.589 38.231 1.00 96.00 863 CYS A CA 1
ATOM 6534 C C . CYS A 1 863 ? -24.690 -4.950 39.323 1.00 96.00 863 CYS A C 1
ATOM 6536 O O . CYS A 1 863 ? -25.013 -5.054 40.506 1.00 96.00 863 CYS A O 1
ATOM 6538 N N . THR A 1 864 ? -23.654 -4.222 38.930 1.00 94.62 864 THR A N 1
ATOM 6539 C CA . THR A 1 864 ? -22.792 -3.458 39.833 1.00 94.62 864 THR A CA 1
ATOM 6540 C C . THR A 1 864 ? -22.929 -1.978 39.510 1.00 94.62 864 THR A C 1
ATOM 6542 O O . THR A 1 864 ? -22.632 -1.565 38.396 1.00 94.62 864 THR A O 1
ATOM 6545 N N . LEU A 1 865 ? -23.400 -1.181 40.466 1.00 95.44 865 LEU A N 1
ATOM 6546 C CA . LEU A 1 865 ? -23.541 0.268 40.355 1.00 95.44 865 LEU A CA 1
ATOM 6547 C C . LEU A 1 865 ? -22.541 0.917 41.310 1.00 95.44 865 LEU A C 1
ATOM 6549 O O . LEU A 1 865 ? -22.660 0.780 42.529 1.00 95.44 865 LEU A O 1
ATOM 6553 N N . ARG A 1 866 ? -21.554 1.628 40.765 1.00 92.62 866 ARG A N 1
ATOM 6554 C CA . ARG A 1 866 ? -20.486 2.268 41.543 1.00 92.62 866 ARG A CA 1
ATOM 6555 C C . ARG A 1 866 ? -20.415 3.749 41.255 1.00 92.62 866 ARG A C 1
ATOM 6557 O O . ARG A 1 866 ? -20.668 4.170 40.133 1.00 92.62 866 ARG A O 1
ATOM 6564 N N . TYR A 1 867 ? -20.017 4.532 42.255 1.00 91.94 867 TYR A N 1
ATOM 6565 C CA . TYR A 1 867 ? -19.638 5.937 42.070 1.00 91.94 867 TYR A CA 1
ATOM 6566 C C . TYR A 1 867 ? -20.763 6.870 41.579 1.00 91.94 867 TYR A C 1
ATOM 6568 O O . TYR A 1 867 ? -20.482 8.002 41.202 1.00 91.94 867 TYR A O 1
ATOM 6576 N N . GLY A 1 868 ? -22.033 6.452 41.636 1.00 90.19 868 GLY A N 1
ATOM 6577 C CA . GLY A 1 868 ? -23.183 7.291 41.272 1.00 90.19 868 GLY A CA 1
ATOM 6578 C C . GLY A 1 868 ? -23.599 8.278 42.373 1.00 90.19 868 GLY A C 1
ATOM 6579 O O . GLY A 1 868 ? -23.203 8.149 43.535 1.00 90.19 868 GLY A O 1
ATOM 6580 N N . GLY A 1 869 ? -24.426 9.263 42.029 1.00 87.06 869 GLY A N 1
ATOM 6581 C CA . GLY A 1 869 ? -25.091 10.191 42.947 1.00 87.06 869 GLY A CA 1
ATOM 6582 C C . GLY A 1 869 ? -24.856 11.690 42.695 1.00 87.06 869 GLY A C 1
ATOM 6583 O O . GLY A 1 869 ? -24.991 12.460 43.647 1.00 87.06 869 GLY A O 1
ATOM 6584 N N . ILE A 1 870 ? -24.495 12.126 41.477 1.00 77.75 870 ILE A N 1
ATOM 6585 C CA . ILE A 1 870 ? -24.485 13.545 41.044 1.00 77.75 870 ILE A CA 1
ATOM 6586 C C . ILE A 1 870 ? -25.296 13.705 39.741 1.00 77.75 870 ILE A C 1
ATOM 6588 O O . ILE A 1 870 ? -24.930 13.132 38.734 1.00 77.75 870 ILE A O 1
ATOM 6592 N N . GLY A 1 871 ? -26.422 14.419 39.723 1.00 65.31 871 GLY A N 1
ATOM 6593 C CA . GLY A 1 871 ? -27.308 14.410 38.541 1.00 65.31 871 GLY A CA 1
ATOM 6594 C C . GLY A 1 871 ? -28.149 15.673 38.393 1.00 65.31 871 GLY A C 1
ATOM 6595 O O . GLY A 1 871 ? -28.037 16.600 39.203 1.00 65.31 871 GLY A O 1
ATOM 6596 N N . GLY A 1 872 ? -29.043 15.700 37.395 1.00 55.53 872 GLY A N 1
ATOM 6597 C CA . GLY A 1 872 ? -29.843 16.882 37.012 1.00 55.53 872 GLY A CA 1
ATOM 6598 C C . GLY A 1 872 ? -30.742 17.482 38.113 1.00 55.53 872 GLY A C 1
ATOM 6599 O O . GLY A 1 872 ? -31.244 18.600 37.978 1.00 55.53 872 GLY A O 1
ATOM 6600 N N . TYR A 1 873 ? -30.911 16.776 39.236 1.00 55.44 873 TYR A N 1
ATOM 6601 C CA . TYR A 1 873 ? -31.615 17.226 40.446 1.00 55.44 873 TYR A CA 1
ATOM 6602 C C . TYR A 1 873 ? -30.714 17.933 41.486 1.00 55.44 873 TYR A C 1
ATOM 6604 O O . TYR A 1 873 ? -31.180 18.249 42.586 1.00 55.44 873 TYR A O 1
ATOM 6612 N N . GLY A 1 874 ? -29.443 18.204 41.171 1.00 60.09 874 GLY A N 1
ATOM 6613 C CA . GLY A 1 874 ? -28.482 18.827 42.089 1.00 60.09 874 GLY A CA 1
ATOM 6614 C C . GLY A 1 874 ? -28.042 17.876 43.211 1.00 60.09 874 GLY A C 1
ATOM 6615 O O . GLY A 1 874 ? -27.831 16.691 42.974 1.00 60.09 874 GLY A O 1
ATOM 6616 N N . ASP A 1 875 ? -27.933 18.369 44.452 1.00 58.66 875 ASP A N 1
ATOM 6617 C CA . ASP A 1 875 ? -27.485 17.581 45.623 1.00 58.66 875 ASP A CA 1
ATOM 6618 C C . ASP A 1 875 ? -28.401 16.384 45.991 1.00 58.66 875 ASP A C 1
ATOM 6620 O O . ASP A 1 875 ? -28.051 15.595 46.867 1.00 58.66 875 ASP A O 1
ATOM 6624 N N . ASN A 1 876 ? -29.549 16.215 45.318 1.00 64.81 876 ASN A N 1
ATOM 6625 C CA . ASN A 1 876 ? -30.543 15.157 45.559 1.00 64.81 876 ASN A CA 1
ATOM 6626 C C . ASN A 1 876 ? -30.484 13.999 44.538 1.00 64.81 876 ASN A C 1
ATOM 6628 O O . ASN A 1 876 ? -31.488 13.321 44.322 1.00 64.81 876 ASN A O 1
ATOM 6632 N N . ALA A 1 877 ? -29.356 13.790 43.859 1.00 76.88 877 ALA A N 1
ATOM 6633 C CA . ALA A 1 877 ? -29.179 12.657 42.951 1.00 76.88 877 ALA A CA 1
ATOM 6634 C C . ALA A 1 877 ? -28.768 11.385 43.707 1.00 76.88 877 ALA A C 1
ATOM 6636 O O . ALA A 1 877 ? -27.939 11.441 44.612 1.00 76.88 877 ALA A O 1
ATOM 6637 N N . TYR A 1 878 ? -29.339 10.236 43.349 1.00 88.69 878 TYR A N 1
ATOM 6638 C CA . TYR A 1 878 ? -29.083 8.955 44.013 1.00 88.69 878 TYR A CA 1
ATOM 6639 C C . TYR A 1 878 ? -28.744 7.900 42.956 1.00 88.69 878 TYR A C 1
ATOM 6641 O O . TYR A 1 878 ? -29.400 7.893 41.918 1.00 88.69 878 TYR A O 1
ATOM 6649 N N . PRO A 1 879 ? -27.791 6.985 43.217 1.00 90.62 879 PRO A N 1
ATOM 6650 C CA . PRO A 1 879 ? -27.425 5.912 42.282 1.00 90.62 879 PRO A CA 1
ATOM 6651 C C . PRO A 1 879 ? -28.636 5.068 41.843 1.00 90.62 879 PRO A C 1
ATOM 6653 O O . PRO A 1 879 ? -28.733 4.695 40.676 1.00 90.62 879 PRO A O 1
ATOM 6656 N N . LEU A 1 880 ? -29.589 4.816 42.749 1.00 94.50 880 LEU A N 1
ATOM 6657 C CA . LEU A 1 880 ? -30.915 4.286 42.434 1.00 94.50 880 LEU A CA 1
ATOM 6658 C C . LEU A 1 880 ? -31.996 5.183 43.033 1.00 94.50 880 LEU A C 1
ATOM 6660 O O . LEU A 1 880 ? -32.118 5.298 44.256 1.00 94.50 880 LEU A O 1
ATOM 6664 N N . TYR A 1 881 ? -32.812 5.777 42.167 1.00 93.38 881 TYR A N 1
ATOM 6665 C CA . TYR A 1 881 ? -33.922 6.647 42.542 1.00 93.38 881 TYR A CA 1
ATOM 6666 C C . TYR A 1 881 ? -35.244 6.050 42.067 1.00 93.38 881 TYR A C 1
ATOM 6668 O O . TYR A 1 881 ? -35.412 5.755 40.886 1.00 93.38 881 TYR A O 1
ATOM 6676 N N . LEU A 1 882 ? -36.201 5.874 42.976 1.00 94.50 882 LEU A N 1
ATOM 6677 C CA . LEU A 1 882 ? -37.501 5.289 42.672 1.00 94.50 882 LEU A CA 1
ATOM 6678 C C . LEU A 1 882 ? -38.638 6.200 43.118 1.00 94.50 882 LEU A C 1
ATOM 6680 O O . LEU A 1 882 ? -38.719 6.605 44.281 1.00 94.50 882 LEU A O 1
ATOM 6684 N N . ASP A 1 883 ? -39.550 6.470 42.190 1.00 93.12 883 ASP A N 1
ATOM 6685 C CA . ASP A 1 883 ? -40.615 7.453 42.360 1.00 93.12 883 ASP A CA 1
ATOM 6686 C C . ASP A 1 883 ? -41.936 7.005 41.710 1.00 93.12 883 ASP A C 1
ATOM 6688 O O . ASP A 1 883 ? -42.004 6.028 40.959 1.00 93.12 883 ASP A O 1
ATOM 6692 N N . ALA A 1 884 ? -43.017 7.723 42.021 1.00 92.12 884 ALA A N 1
ATOM 6693 C CA . ALA A 1 884 ? -44.337 7.600 41.408 1.00 92.12 884 ALA A CA 1
ATOM 6694 C C . ALA A 1 884 ? -44.896 6.160 41.378 1.00 92.12 884 ALA A C 1
ATOM 6696 O O . ALA A 1 884 ? -45.577 5.753 40.432 1.00 92.12 884 ALA A O 1
ATOM 6697 N N . GLY A 1 885 ? -44.630 5.385 42.434 1.00 90.75 885 GLY A N 1
ATOM 6698 C CA . GLY A 1 885 ? -45.119 4.012 42.575 1.00 90.75 885 GLY A CA 1
ATOM 6699 C C . GLY A 1 885 ? -44.306 2.942 41.841 1.00 90.75 885 GLY A C 1
ATOM 6700 O O . GLY A 1 885 ? -44.804 1.826 41.715 1.00 90.75 885 GLY A O 1
ATOM 6701 N N . ALA A 1 886 ? -43.097 3.249 41.362 1.00 94.19 886 ALA A N 1
ATOM 6702 C CA . ALA A 1 886 ? -42.216 2.259 40.745 1.00 94.19 886 ALA A CA 1
ATOM 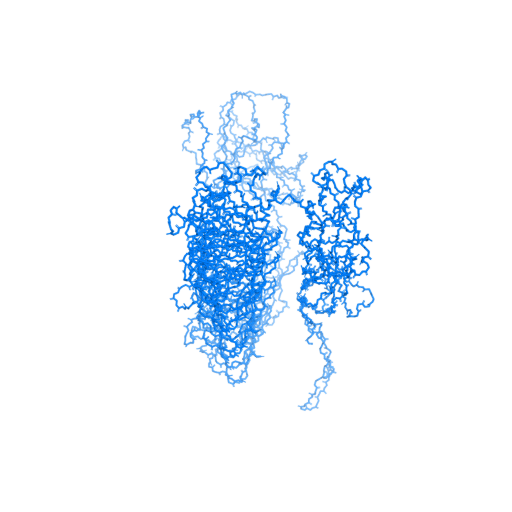6703 C C . ALA A 1 886 ? -41.833 1.134 41.732 1.00 94.19 886 ALA A C 1
ATOM 6705 O O . ALA A 1 886 ? -41.467 1.391 42.884 1.00 94.19 886 ALA A O 1
ATOM 6706 N N . ALA A 1 887 ? -41.910 -0.117 41.271 1.00 94.44 887 ALA A N 1
ATOM 6707 C CA . ALA A 1 887 ? -41.618 -1.314 42.066 1.00 94.44 887 ALA A CA 1
ATOM 6708 C C . ALA A 1 887 ? -40.788 -2.363 41.285 1.00 94.44 887 ALA A C 1
ATOM 6710 O O . ALA A 1 887 ? -41.264 -3.477 41.068 1.00 94.44 887 ALA A O 1
ATOM 6711 N N . PRO A 1 888 ? -39.571 -2.026 40.814 1.00 95.62 888 PRO A N 1
ATOM 6712 C CA . PRO A 1 888 ? -38.721 -2.960 40.083 1.00 95.62 888 PRO A CA 1
ATOM 6713 C C . PRO A 1 888 ? -38.227 -4.102 40.980 1.00 95.62 888 PRO A C 1
ATOM 6715 O O . PRO A 1 888 ? -38.143 -3.974 42.208 1.00 95.62 888 PRO A O 1
ATOM 6718 N N . ARG A 1 889 ? -37.859 -5.218 40.346 1.00 96.00 889 ARG A N 1
ATOM 6719 C CA . ARG A 1 889 ? -37.238 -6.374 41.001 1.00 96.00 889 ARG A CA 1
ATOM 6720 C C . ARG A 1 889 ? -35.720 -6.249 40.919 1.00 96.00 889 ARG A C 1
ATOM 6722 O O . ARG A 1 889 ? -35.173 -6.238 39.820 1.00 96.00 889 ARG A O 1
ATOM 6729 N N . ILE A 1 890 ? -35.050 -6.181 42.066 1.00 95.75 890 ILE A N 1
ATOM 6730 C CA . ILE A 1 890 ? -33.596 -5.990 42.148 1.00 95.75 890 ILE A CA 1
ATOM 6731 C C . ILE A 1 890 ? -32.996 -7.109 43.008 1.00 95.75 890 ILE A C 1
ATOM 6733 O O . ILE A 1 890 ? -33.411 -7.304 44.156 1.00 95.75 890 ILE A O 1
ATOM 6737 N N . SER A 1 891 ? -32.056 -7.874 42.456 1.00 93.50 891 SER A N 1
ATOM 6738 C CA . SER A 1 891 ? -31.455 -9.036 43.126 1.00 93.50 891 SER A CA 1
ATOM 6739 C C . SER A 1 891 ? -29.996 -9.255 42.761 1.00 93.50 891 SER A C 1
ATOM 6741 O O . SER A 1 891 ? -29.614 -9.050 41.620 1.00 93.50 891 SER A O 1
ATOM 6743 N N . ASN A 1 892 ? -29.186 -9.776 43.680 1.00 90.38 892 ASN A N 1
ATOM 6744 C CA . ASN A 1 892 ? -27.768 -10.072 43.437 1.00 90.38 892 ASN A CA 1
ATOM 6745 C C . ASN A 1 892 ? -26.970 -8.879 42.873 1.00 90.38 892 ASN A C 1
ATOM 6747 O O . ASN A 1 892 ? -25.976 -9.082 42.178 1.00 90.38 892 ASN A O 1
ATOM 6751 N N . CYS A 1 893 ? -27.421 -7.646 43.113 1.00 94.56 893 CYS A N 1
ATOM 6752 C CA . CYS A 1 893 ? -26.749 -6.441 42.644 1.00 94.56 893 CYS A CA 1
ATOM 6753 C C . CYS A 1 893 ? -25.827 -5.875 43.723 1.00 94.56 893 CYS A C 1
ATOM 6755 O O . CYS A 1 893 ? -26.116 -5.994 44.913 1.00 94.56 893 CYS A O 1
ATOM 6757 N N . SER A 1 894 ? -24.753 -5.208 43.316 1.00 93.25 894 SER A N 1
ATOM 6758 C CA . SER A 1 894 ? -23.883 -4.456 44.218 1.00 93.25 894 SER A CA 1
ATOM 6759 C C . SER A 1 894 ? -24.070 -2.960 44.002 1.00 93.25 894 SER A C 1
ATOM 6761 O O . SER A 1 894 ? -24.014 -2.487 42.869 1.00 93.25 894 SER A O 1
ATOM 6763 N N . ILE A 1 895 ? -24.321 -2.213 45.073 1.00 93.56 895 ILE A N 1
ATOM 6764 C CA . ILE A 1 895 ? -24.440 -0.753 45.056 1.00 93.56 895 ILE A CA 1
ATOM 6765 C C . ILE A 1 895 ? -23.352 -0.223 45.975 1.00 93.56 895 ILE A C 1
ATOM 6767 O O . ILE A 1 895 ? -23.359 -0.499 47.178 1.00 93.56 895 ILE A O 1
ATOM 6771 N N . GLU A 1 896 ? -22.399 0.509 45.409 1.00 90.75 896 GLU A N 1
ATOM 6772 C CA . GLU A 1 896 ? -21.150 0.807 46.102 1.00 90.75 896 GLU A CA 1
ATOM 6773 C C . GLU A 1 896 ? -20.708 2.258 45.916 1.00 90.75 896 GLU A C 1
ATOM 6775 O O . GLU A 1 896 ? -20.991 2.896 44.897 1.00 90.75 896 GLU A O 1
ATOM 6780 N N . TYR A 1 897 ? -19.970 2.771 46.906 1.00 87.06 897 TYR A N 1
ATOM 6781 C CA . TYR A 1 897 ? -19.181 4.010 46.805 1.00 87.06 897 TYR A CA 1
ATOM 6782 C C . TYR A 1 897 ? -19.954 5.202 46.212 1.00 87.06 897 TYR A C 1
ATOM 6784 O O . TYR A 1 897 ? -19.422 6.009 45.452 1.00 87.06 897 TYR A O 1
ATOM 6792 N N . SER A 1 898 ? -21.244 5.293 46.520 1.00 88.00 898 SER A N 1
ATOM 6793 C CA . SER A 1 898 ? -22.136 6.302 45.949 1.00 88.00 898 SER A CA 1
ATOM 6794 C C . SER A 1 898 ? -22.076 7.605 46.745 1.00 88.00 898 SER A C 1
ATOM 6796 O O . SER A 1 898 ? -21.893 7.580 47.960 1.00 88.00 898 SER A O 1
ATOM 6798 N N . ARG A 1 899 ? -22.248 8.766 46.104 1.00 88.44 899 ARG A N 1
ATOM 6799 C CA . ARG A 1 899 ? -22.212 10.073 46.792 1.00 88.44 899 ARG A CA 1
ATOM 6800 C C . ARG A 1 899 ? -23.336 10.258 47.801 1.00 88.44 899 ARG A C 1
ATOM 6802 O O . ARG A 1 899 ? -23.105 10.887 48.825 1.00 88.44 899 ARG A O 1
ATOM 6809 N N . ASN A 1 900 ? -24.514 9.716 47.520 1.00 88.56 900 ASN A N 1
ATOM 6810 C CA . ASN A 1 900 ? -25.703 9.801 48.366 1.00 88.56 900 ASN A CA 1
ATOM 6811 C C . ASN A 1 900 ? -26.142 8.405 48.836 1.00 88.56 900 ASN A C 1
ATOM 6813 O O . ASN A 1 900 ? -25.375 7.449 48.750 1.00 88.56 900 ASN A O 1
ATOM 6817 N N . SER A 1 901 ? -27.354 8.294 49.391 1.00 91.31 901 SER A N 1
ATOM 6818 C CA . SER A 1 901 ? -27.910 7.010 49.844 1.00 91.31 901 SER A CA 1
ATOM 6819 C C . SER A 1 901 ? -28.035 6.004 48.689 1.00 91.31 901 SER A C 1
ATOM 6821 O O . SER A 1 901 ? -28.327 6.404 47.566 1.00 91.31 901 SER A O 1
ATOM 6823 N N . GLY A 1 902 ? -27.827 4.712 48.950 1.00 91.69 902 GLY A N 1
ATOM 6824 C CA . GLY A 1 902 ? -27.744 3.680 47.906 1.00 91.69 902 GLY A CA 1
ATOM 6825 C C . GLY A 1 902 ? -29.049 3.460 47.137 1.00 91.69 902 GLY A C 1
ATOM 6826 O O . GLY A 1 902 ? -29.047 3.354 45.917 1.00 91.69 902 GLY A O 1
ATOM 6827 N N . VAL A 1 903 ? -30.184 3.426 47.832 1.00 95.06 903 VAL A N 1
ATOM 6828 C CA . VAL A 1 903 ? -31.514 3.343 47.213 1.00 95.06 903 VAL A CA 1
ATOM 6829 C C . VAL A 1 903 ? -32.416 4.392 47.834 1.00 95.06 903 VAL A C 1
ATOM 6831 O O . VAL A 1 903 ? -32.638 4.373 49.043 1.00 95.06 903 VAL A O 1
ATOM 6834 N N . PHE A 1 904 ? -32.979 5.277 47.017 1.00 94.19 904 PHE A N 1
ATOM 6835 C CA . PHE A 1 904 ? -33.943 6.281 47.455 1.00 94.19 904 PHE A CA 1
ATOM 6836 C C . PHE A 1 904 ? -35.341 5.964 46.924 1.00 94.19 904 PHE A C 1
ATOM 6838 O O . PHE A 1 904 ? -35.533 5.822 45.720 1.00 94.19 904 PHE A O 1
ATOM 6845 N N . CYS A 1 905 ? -36.324 5.868 47.820 1.00 94.62 905 CYS A N 1
ATOM 6846 C CA . CYS A 1 905 ? -37.721 5.583 47.477 1.00 94.62 905 CYS A CA 1
ATOM 6847 C C . CYS A 1 905 ? -38.636 6.723 47.927 1.00 94.62 905 CYS A C 1
ATOM 6849 O O . CYS A 1 905 ? -38.622 7.097 49.100 1.00 94.62 905 CYS A O 1
ATOM 6851 N N . THR A 1 906 ? -39.492 7.230 47.037 1.00 93.31 906 THR A N 1
ATOM 6852 C CA . THR A 1 906 ? -40.494 8.256 47.371 1.00 93.31 906 THR A CA 1
ATOM 6853 C C . THR A 1 906 ? -41.818 8.067 46.614 1.00 93.31 906 THR A C 1
ATOM 6855 O O . THR A 1 906 ? -41.979 7.131 45.836 1.00 93.31 906 THR A O 1
ATOM 6858 N N . ASN A 1 907 ? -42.827 8.891 46.929 1.00 91.88 907 ASN A N 1
ATOM 6859 C CA . ASN A 1 907 ? -44.174 8.917 46.326 1.00 91.88 907 ASN A CA 1
ATOM 6860 C C . ASN A 1 907 ? -44.798 7.534 46.035 1.00 91.88 907 ASN A C 1
ATOM 6862 O O . ASN A 1 907 ? -45.386 7.296 44.980 1.00 91.88 907 ASN A O 1
ATOM 6866 N N . GLY A 1 908 ? -44.698 6.617 46.999 1.00 90.19 908 GLY A N 1
ATOM 6867 C CA . GLY A 1 908 ? -45.315 5.290 46.925 1.00 90.19 908 GLY A CA 1
ATOM 6868 C C . GLY A 1 908 ? -44.491 4.221 46.201 1.00 90.19 908 GLY A C 1
ATOM 6869 O O . GLY A 1 908 ? -45.002 3.118 46.029 1.00 90.19 908 GLY A O 1
ATOM 6870 N N . ALA A 1 909 ? -43.249 4.517 45.801 1.00 94.06 909 ALA A N 1
ATOM 6871 C CA . ALA A 1 909 ? -42.311 3.521 45.291 1.00 94.06 909 ALA A CA 1
ATOM 6872 C C . ALA A 1 909 ? -42.036 2.410 46.320 1.00 94.06 909 ALA A C 1
ATOM 6874 O O . ALA A 1 909 ? -41.973 2.663 47.525 1.00 94.06 909 ALA A O 1
ATOM 6875 N N . SER A 1 910 ? -41.904 1.173 45.840 1.00 93.56 910 SER A N 1
ATOM 6876 C CA . SER A 1 910 ? -41.785 -0.033 46.671 1.00 93.56 910 SER A CA 1
ATOM 6877 C C . SER A 1 910 ? -40.990 -1.114 45.921 1.00 93.56 910 SER A C 1
ATOM 6879 O O . SER A 1 910 ? -41.572 -2.105 45.478 1.00 93.56 910 SER A O 1
ATOM 6881 N N . PRO A 1 911 ? -39.673 -0.928 45.707 1.00 94.88 911 PRO A N 1
ATOM 6882 C CA . PRO A 1 911 ? -38.854 -1.947 45.056 1.00 94.88 911 PRO A CA 1
ATOM 6883 C C . PRO A 1 911 ? -38.845 -3.251 45.857 1.00 94.88 911 PRO A C 1
ATOM 6885 O O . PRO A 1 911 ? -38.867 -3.247 47.094 1.00 94.88 911 PRO A O 1
ATOM 6888 N N . ASP A 1 912 ? -38.770 -4.371 45.139 1.00 95.38 912 ASP A N 1
ATOM 6889 C CA . ASP A 1 912 ? -38.518 -5.680 45.734 1.00 95.38 912 ASP A CA 1
ATOM 6890 C C . ASP A 1 912 ? -37.021 -5.989 45.650 1.00 95.38 912 ASP A C 1
ATOM 6892 O O . ASP A 1 912 ? -36.525 -6.514 44.651 1.00 95.38 912 ASP A O 1
ATOM 6896 N N . LEU A 1 913 ? -36.310 -5.631 46.718 1.00 95.25 913 LEU A N 1
ATOM 6897 C CA . LEU A 1 913 ? -34.902 -5.943 46.956 1.00 95.25 913 LEU A CA 1
ATOM 6898 C C . LEU A 1 913 ? -34.741 -7.285 47.689 1.00 95.25 913 LEU A C 1
ATOM 6900 O O . LEU A 1 913 ? -33.627 -7.617 48.076 1.00 95.25 913 LEU A O 1
ATOM 6904 N N . GLY A 1 914 ? -35.824 -8.030 47.946 1.00 91.06 914 GLY A N 1
ATOM 6905 C CA . GLY A 1 914 ? -35.780 -9.335 48.601 1.00 91.06 914 GLY A CA 1
ATOM 6906 C C . GLY A 1 914 ? -37.008 -9.637 49.460 1.00 91.06 914 GLY A C 1
ATOM 6907 O O . GLY A 1 914 ? -37.288 -8.949 50.447 1.00 91.06 914 GLY A O 1
ATOM 6908 N N . GLY A 1 915 ? -37.713 -10.726 49.135 1.00 81.12 915 GLY A N 1
ATOM 6909 C CA . GLY A 1 915 ? -38.836 -11.241 49.928 1.00 81.12 915 GLY A CA 1
ATOM 6910 C C . GLY A 1 915 ? -40.131 -10.417 49.860 1.00 81.12 915 GLY A C 1
ATOM 6911 O O . GLY A 1 915 ? -40.969 -10.545 50.761 1.00 81.12 915 GLY A O 1
ATOM 6912 N N . GLY A 1 916 ? -40.286 -9.577 48.832 1.00 85.31 916 GLY A N 1
ATOM 6913 C CA . GLY A 1 916 ? -41.489 -8.804 48.528 1.00 85.31 916 GLY A CA 1
ATOM 6914 C C . GLY A 1 916 ? -42.477 -9.507 47.588 1.00 85.31 916 GLY A C 1
ATOM 6915 O O . GLY A 1 916 ? -42.467 -10.727 47.414 1.00 85.31 916 GLY A O 1
ATOM 6916 N N . GLN A 1 917 ? -43.397 -8.725 47.007 1.00 79.25 917 GLN A N 1
ATOM 6917 C CA . GLN A 1 917 ? -44.485 -9.233 46.152 1.00 79.25 917 GLN A CA 1
ATOM 6918 C C . GLN A 1 917 ? -44.007 -9.733 44.779 1.00 79.25 917 GLN A C 1
ATOM 6920 O O . GLN A 1 917 ? -44.697 -10.542 44.161 1.00 79.25 917 GLN A O 1
ATOM 6925 N N . HIS A 1 918 ? -42.837 -9.283 44.319 1.00 81.50 918 HIS A N 1
ATOM 6926 C CA . HIS A 1 918 ? -42.252 -9.657 43.030 1.00 81.50 918 HIS A CA 1
ATOM 6927 C C . HIS A 1 918 ? -41.253 -10.822 43.150 1.00 81.50 918 HIS A C 1
ATOM 6929 O O . HIS A 1 918 ? -40.584 -11.168 42.176 1.00 81.50 918 HIS A O 1
ATOM 6935 N N . GLN A 1 919 ? -41.185 -11.465 44.326 1.00 85.25 919 GLN A N 1
ATOM 6936 C CA . GLN A 1 919 ? -40.343 -12.628 44.612 1.00 85.25 919 GLN A CA 1
ATOM 6937 C C . GLN A 1 919 ? -38.871 -12.399 44.221 1.00 85.25 919 GLN A C 1
ATOM 6939 O O . GLN A 1 919 ? -38.225 -13.256 43.604 1.00 85.25 919 GLN A O 1
ATOM 6944 N N . SER A 1 920 ? -38.328 -11.221 44.546 1.00 87.31 920 SER A N 1
ATOM 6945 C CA . SER A 1 920 ? -36.877 -11.026 44.496 1.00 87.31 920 SER A CA 1
ATOM 6946 C C . SER A 1 920 ? -36.192 -11.963 45.503 1.00 87.31 920 SER A C 1
ATOM 6948 O O . SER A 1 920 ? -36.636 -12.028 46.658 1.00 87.31 920 SER A O 1
ATOM 6950 N N . PRO A 1 921 ? -35.140 -12.706 45.107 1.00 86.56 921 PRO A N 1
ATOM 6951 C CA . PRO A 1 921 ? -34.402 -13.582 46.012 1.00 86.56 921 PRO A CA 1
ATOM 6952 C C . PRO A 1 921 ? -33.530 -12.819 47.022 1.00 86.56 921 PRO A C 1
ATOM 6954 O O . PRO A 1 921 ? -33.033 -13.445 47.952 1.00 86.56 921 PRO A O 1
ATOM 6957 N N . GLY A 1 922 ? -33.355 -11.501 46.872 1.00 87.50 922 GLY A N 1
ATOM 6958 C CA . GLY A 1 922 ? -32.367 -10.738 47.638 1.00 87.50 922 GLY A CA 1
ATOM 6959 C C . GLY A 1 922 ? -30.973 -10.869 47.030 1.00 87.50 922 GLY A C 1
ATOM 6960 O O . GLY A 1 922 ? -30.830 -10.781 45.810 1.00 87.50 922 GLY A O 1
ATOM 6961 N N . GLY A 1 923 ? -29.957 -11.063 47.867 1.00 86.75 923 GLY A N 1
ATOM 6962 C CA . GLY A 1 923 ? -28.552 -11.206 47.473 1.00 86.75 923 GLY A CA 1
ATOM 6963 C C . GLY A 1 923 ? -27.852 -9.888 47.135 1.00 86.75 923 GLY A C 1
ATOM 6964 O O . GLY A 1 923 ? -26.721 -9.895 46.652 1.00 86.75 923 GLY A O 1
ATOM 6965 N N . ASN A 1 924 ? -28.517 -8.750 47.349 1.00 92.81 924 ASN A N 1
ATOM 6966 C CA . ASN A 1 924 ? -27.946 -7.442 47.054 1.00 92.81 924 ASN A CA 1
ATOM 6967 C C . ASN A 1 924 ? -26.911 -7.044 48.111 1.00 92.81 924 ASN A C 1
ATOM 6969 O O . ASN A 1 924 ? -27.049 -7.385 49.287 1.00 92.81 924 ASN A O 1
ATOM 6973 N N . GLN A 1 925 ? -25.900 -6.288 47.698 1.00 91.88 925 GLN A N 1
ATOM 6974 C CA . GLN A 1 925 ? -24.821 -5.809 48.554 1.00 91.88 925 GLN A CA 1
ATOM 6975 C C . GLN A 1 925 ? -24.827 -4.285 48.583 1.00 91.88 925 GLN A C 1
ATOM 6977 O O . GLN A 1 925 ? -24.792 -3.634 47.540 1.00 91.88 925 GLN A O 1
ATOM 6982 N N . PHE A 1 926 ? -24.857 -3.719 49.785 1.00 91.56 926 PHE A N 1
ATOM 6983 C CA . PHE A 1 926 ? -24.707 -2.284 50.002 1.00 91.56 926 PHE A CA 1
ATOM 6984 C C . PHE A 1 926 ? -23.329 -2.040 50.603 1.00 91.56 926 PHE A C 1
ATOM 6986 O O . PHE A 1 926 ? -23.089 -2.497 51.714 1.00 91.56 926 PHE A O 1
ATOM 6993 N N . ILE A 1 927 ? -22.430 -1.366 49.882 1.00 88.00 927 ILE A N 1
ATOM 6994 C CA . ILE A 1 927 ? -21.022 -1.204 50.283 1.00 88.00 927 ILE A CA 1
ATOM 6995 C C . ILE A 1 927 ? -20.643 0.282 50.370 1.00 88.00 927 ILE A C 1
ATOM 6997 O O . ILE A 1 927 ? -20.917 1.067 49.462 1.00 88.00 927 ILE A O 1
ATOM 7001 N N . GLY A 1 928 ? -19.954 0.679 51.441 1.00 84.88 928 GLY A N 1
ATOM 7002 C CA . GLY A 1 928 ? -19.494 2.051 51.668 1.00 84.88 928 GLY A CA 1
ATOM 7003 C C . GLY A 1 928 ? -20.524 2.981 52.322 1.00 84.88 928 GLY A C 1
ATOM 7004 O O . GLY A 1 928 ? -20.371 4.207 52.225 1.00 84.88 928 GLY A O 1
ATOM 7005 N N . PHE A 1 929 ? -21.544 2.423 52.986 1.00 84.75 929 PHE A N 1
ATOM 7006 C CA . PHE A 1 929 ? -22.588 3.177 53.700 1.00 84.75 929 PHE A CA 1
ATOM 7007 C C . PHE A 1 929 ? -22.456 3.078 55.229 1.00 84.75 929 PHE A C 1
ATOM 7009 O O . PHE A 1 929 ? -22.908 3.964 55.954 1.00 84.75 929 PHE A O 1
ATOM 7016 N N . LEU A 1 930 ? -21.801 2.032 55.745 1.00 81.56 930 LEU A N 1
ATOM 7017 C CA . LEU A 1 930 ? -21.616 1.841 57.183 1.00 81.56 930 LEU A CA 1
ATOM 7018 C C . LEU A 1 930 ? -20.793 2.986 57.821 1.00 81.56 930 LEU A C 1
ATOM 7020 O O . LEU A 1 930 ? -19.717 3.341 57.344 1.00 81.56 930 LEU A O 1
ATOM 7024 N N . ASN A 1 931 ? -21.253 3.503 58.968 1.00 69.50 931 ASN A N 1
ATOM 7025 C CA . ASN A 1 931 ? -20.630 4.577 59.770 1.00 69.50 931 ASN A CA 1
ATOM 7026 C C . ASN A 1 931 ? -20.665 5.999 59.179 1.00 69.50 931 ASN A C 1
ATOM 7028 O O . ASN A 1 931 ? -20.076 6.907 59.773 1.00 69.50 931 ASN A O 1
ATOM 7032 N N . ASP A 1 932 ? -21.386 6.234 58.084 1.00 71.06 932 ASP A N 1
ATOM 7033 C CA . ASP A 1 932 ? -21.624 7.580 57.567 1.00 71.06 932 ASP A CA 1
ATOM 7034 C C . ASP A 1 932 ? -22.984 8.113 58.037 1.00 71.06 932 ASP A C 1
ATOM 7036 O O . ASP A 1 932 ? -24.032 7.672 57.589 1.00 71.06 932 ASP A O 1
ATOM 7040 N N . GLN A 1 933 ? -22.985 9.093 58.944 1.00 68.69 933 GLN A N 1
ATOM 7041 C CA . GLN A 1 933 ? -24.223 9.658 59.507 1.00 68.69 933 GLN A CA 1
ATOM 7042 C C . GLN A 1 933 ? -25.026 10.515 58.509 1.00 68.69 933 GLN A C 1
ATOM 7044 O O . GLN A 1 933 ? -26.071 11.052 58.873 1.00 68.69 933 GLN A O 1
ATOM 7049 N N . SER A 1 934 ? -24.527 10.705 57.284 1.00 76.81 934 SER A N 1
ATOM 7050 C CA . SER A 1 934 ? -25.171 11.515 56.247 1.00 76.81 934 SER A CA 1
ATOM 7051 C C . SER A 1 934 ? -25.778 10.700 55.100 1.00 76.81 934 SER A C 1
ATOM 7053 O O . SER A 1 934 ? -26.452 11.278 54.247 1.00 76.81 934 SER A O 1
ATOM 7055 N N . ARG A 1 935 ? -25.570 9.374 55.068 1.00 85.94 935 ARG A N 1
ATOM 7056 C CA . ARG A 1 935 ? -25.998 8.488 53.973 1.00 85.94 935 ARG A CA 1
ATOM 7057 C C . ARG A 1 935 ? -26.561 7.181 54.523 1.00 85.94 935 ARG A C 1
ATOM 7059 O O . ARG A 1 935 ? -26.090 6.678 55.533 1.00 85.94 935 ARG A O 1
ATOM 7066 N N . TYR A 1 936 ? -27.544 6.625 53.824 1.00 91.12 936 TYR A N 1
ATOM 7067 C CA . TYR A 1 936 ? -28.171 5.349 54.162 1.00 91.12 936 TYR A CA 1
ATOM 7068 C C . TYR A 1 936 ? -27.996 4.367 53.002 1.00 91.12 936 TYR A C 1
ATOM 7070 O O . TYR A 1 936 ? -28.017 4.767 51.839 1.00 91.12 936 TYR A O 1
ATOM 7078 N N . ALA A 1 937 ? -27.886 3.074 53.277 1.00 92.19 937 ALA A N 1
ATOM 7079 C CA . ALA A 1 937 ? -27.988 2.048 52.242 1.00 92.19 937 ALA A CA 1
ATOM 7080 C C . ALA A 1 937 ? -29.372 2.091 51.566 1.00 92.19 937 ALA A C 1
ATOM 7082 O O . ALA A 1 937 ? -29.467 2.055 50.339 1.00 92.19 937 ALA A O 1
ATOM 7083 N N . ILE A 1 938 ? -30.439 2.267 52.358 1.00 95.31 938 ILE A N 1
ATOM 7084 C CA . ILE A 1 938 ? -31.801 2.505 51.861 1.00 95.31 938 ILE A CA 1
ATOM 7085 C C . ILE A 1 938 ? -32.413 3.710 52.577 1.00 95.31 938 ILE A C 1
ATOM 7087 O O . ILE A 1 938 ? -32.547 3.718 53.799 1.00 95.31 938 ILE A O 1
ATOM 7091 N N . PHE A 1 939 ? -32.852 4.698 51.800 1.00 94.62 939 PHE A N 1
ATOM 7092 C CA . PHE A 1 939 ? -33.626 5.844 52.258 1.00 94.62 939 PHE A CA 1
ATOM 7093 C C . PHE A 1 939 ? -35.073 5.723 51.769 1.00 94.62 939 PHE A C 1
ATOM 7095 O O . PHE A 1 939 ? -35.368 5.967 50.596 1.00 94.62 939 PHE A O 1
ATOM 7102 N N . ASN A 1 940 ? -36.001 5.375 52.662 1.00 95.31 940 ASN A N 1
ATOM 7103 C CA . ASN A 1 940 ? -37.425 5.318 52.344 1.00 95.31 940 ASN A CA 1
ATOM 7104 C C . ASN A 1 940 ? -38.144 6.610 52.761 1.00 95.31 940 ASN A C 1
ATOM 7106 O O . ASN A 1 940 ? -38.673 6.730 53.866 1.00 95.31 940 ASN A O 1
ATOM 7110 N N . ASP A 1 941 ? -38.207 7.580 51.848 1.00 94.12 941 ASP A N 1
ATOM 7111 C CA . ASP A 1 941 ? -38.973 8.817 52.033 1.00 94.12 941 ASP A CA 1
ATOM 7112 C C . ASP A 1 941 ? -40.486 8.628 51.765 1.00 94.12 941 ASP A C 1
ATOM 7114 O O . ASP A 1 941 ? -41.315 9.487 52.096 1.00 94.12 941 ASP A O 1
ATOM 7118 N N . GLY A 1 942 ? -40.862 7.489 51.180 1.00 92.56 942 GLY A N 1
ATOM 7119 C CA . GLY A 1 942 ? -42.229 7.118 50.839 1.00 92.56 942 GLY A CA 1
ATOM 7120 C C . GLY A 1 942 ? -43.053 6.564 52.007 1.00 92.56 942 GLY A C 1
ATOM 7121 O O . GLY A 1 942 ? -42.572 6.297 53.105 1.00 92.56 942 GLY A O 1
ATOM 7122 N N . THR A 1 943 ? -44.351 6.374 51.757 1.00 93.94 943 THR A N 1
ATOM 7123 C CA . THR A 1 943 ? -45.294 5.744 52.705 1.00 93.94 943 THR A CA 1
ATOM 7124 C C . THR A 1 943 ? -45.450 4.236 52.485 1.00 93.94 943 THR A C 1
ATOM 7126 O O . THR A 1 943 ? -46.022 3.551 53.334 1.00 93.94 943 THR A O 1
ATOM 7129 N N . ALA A 1 944 ? -44.961 3.714 51.356 1.00 94.12 944 ALA A N 1
ATOM 7130 C CA . ALA A 1 944 ? -44.985 2.294 51.033 1.00 94.12 944 ALA A CA 1
ATOM 7131 C C . ALA A 1 944 ? -43.822 1.560 51.715 1.00 94.12 944 ALA A C 1
ATOM 7133 O O . ALA A 1 944 ? -42.753 2.127 51.939 1.00 94.12 944 ALA A O 1
ATOM 7134 N N . ASN A 1 945 ? -44.039 0.294 52.068 1.00 94.62 945 ASN A N 1
ATOM 7135 C CA . ASN A 1 945 ? -42.980 -0.529 52.646 1.00 94.62 945 ASN A CA 1
ATOM 7136 C C . ASN A 1 945 ? -42.003 -0.981 51.556 1.00 94.62 945 ASN A C 1
ATOM 7138 O O . ASN A 1 945 ? -42.426 -1.261 50.436 1.00 94.62 945 ASN A O 1
ATOM 7142 N N . VAL A 1 946 ? -40.730 -1.126 51.903 1.00 95.62 946 VAL A N 1
ATOM 7143 C CA . VAL A 1 946 ? -39.690 -1.681 51.025 1.00 95.62 946 VAL A CA 1
ATOM 7144 C C . VAL A 1 946 ? -39.298 -3.058 51.549 1.00 95.62 946 VAL A C 1
ATOM 7146 O O . VAL A 1 946 ? -39.174 -3.256 52.758 1.00 95.62 946 VAL A O 1
ATOM 7149 N N . TYR A 1 947 ? -39.125 -4.030 50.656 1.00 94.94 947 TYR A N 1
ATOM 7150 C CA . TYR A 1 947 ? -38.717 -5.388 51.020 1.00 94.94 947 TYR A CA 1
ATOM 7151 C C . TYR A 1 947 ? -37.264 -5.585 50.614 1.00 94.94 947 TYR A C 1
ATOM 7153 O O . TYR A 1 947 ? -36.958 -5.484 49.435 1.00 94.94 947 TYR A O 1
ATOM 7161 N N . ALA A 1 948 ? -36.380 -5.817 51.582 1.00 95.38 948 ALA A N 1
ATOM 7162 C CA . ALA A 1 948 ? -34.932 -5.871 51.402 1.00 95.38 948 ALA A CA 1
ATOM 7163 C C . ALA A 1 948 ? -34.302 -7.025 52.200 1.00 95.38 948 ALA A C 1
ATOM 7165 O O . ALA A 1 948 ? -33.227 -6.876 52.785 1.00 95.38 948 ALA A O 1
ATOM 7166 N N . LYS A 1 949 ? -34.985 -8.171 52.242 1.00 92.94 949 LYS A N 1
ATOM 7167 C CA . LYS A 1 949 ? -34.507 -9.377 52.926 1.00 92.94 949 LYS A CA 1
ATOM 7168 C C . LYS A 1 949 ? -33.387 -10.044 52.135 1.00 92.94 949 LYS A C 1
ATOM 7170 O O . LYS A 1 949 ? -33.314 -9.907 50.921 1.00 92.94 949 LYS A O 1
ATOM 7175 N N . LEU A 1 950 ? -32.583 -10.841 52.826 1.00 91.38 950 LEU A N 1
ATOM 7176 C CA . LEU A 1 950 ? -31.479 -11.635 52.287 1.00 91.38 950 LEU A CA 1
ATOM 7177 C C . LEU A 1 950 ? -30.419 -10.778 51.585 1.00 91.38 950 LEU A C 1
ATOM 7179 O O . LEU A 1 950 ? -29.797 -11.236 50.638 1.00 91.38 950 LEU A O 1
ATOM 7183 N N . ASN A 1 951 ? -30.218 -9.543 52.045 1.00 92.19 951 ASN A N 1
ATOM 7184 C CA . ASN A 1 951 ? -29.198 -8.632 51.526 1.00 92.19 951 ASN A CA 1
ATOM 7185 C C . ASN A 1 951 ? -28.041 -8.480 52.515 1.00 92.19 951 ASN A C 1
ATOM 7187 O O . ASN A 1 951 ? -28.213 -8.693 53.720 1.00 92.19 951 ASN A O 1
ATOM 7191 N N . PHE A 1 952 ? -26.878 -8.094 52.001 1.00 91.25 952 PHE A N 1
ATOM 7192 C CA . PHE A 1 952 ? -25.676 -7.824 52.775 1.00 91.25 952 PHE A CA 1
ATOM 7193 C C . PHE A 1 952 ? -25.526 -6.329 53.090 1.00 91.25 952 PHE A C 1
ATOM 7195 O O . PHE A 1 952 ? -25.694 -5.480 52.216 1.00 91.25 952 PHE A O 1
ATOM 7202 N N . TRP A 1 953 ? -25.163 -6.026 54.340 1.00 90.00 953 TRP A N 1
ATOM 7203 C CA . TRP A 1 953 ? -25.204 -4.674 54.918 1.00 90.00 953 TRP A CA 1
ATOM 7204 C C . TRP A 1 953 ? -23.870 -4.209 55.534 1.00 90.00 953 TRP A C 1
ATOM 7206 O O . TRP A 1 953 ? -23.874 -3.346 56.409 1.00 90.00 953 TRP A O 1
ATOM 7216 N N . GLU A 1 954 ? -22.734 -4.812 55.159 1.00 87.81 954 GLU A N 1
ATOM 7217 C CA . GLU A 1 954 ? -21.387 -4.575 55.744 1.00 87.81 954 GLU A CA 1
ATOM 7218 C C . GLU A 1 954 ? -21.227 -4.979 57.219 1.00 87.81 954 GLU A C 1
ATOM 7220 O O . GLU A 1 954 ? -20.132 -4.916 57.777 1.00 87.81 954 GLU A O 1
ATOM 7225 N N . THR A 1 955 ? -22.304 -5.416 57.865 1.00 87.25 955 THR A N 1
ATOM 7226 C CA . THR A 1 955 ? -22.342 -5.820 59.269 1.00 87.25 955 THR A CA 1
ATOM 7227 C C . THR A 1 955 ? -23.467 -6.822 59.500 1.00 87.25 955 THR A C 1
ATOM 7229 O O . THR A 1 955 ? -24.447 -6.860 58.756 1.00 87.25 955 THR A O 1
ATOM 7232 N N . THR A 1 956 ? -23.342 -7.613 60.564 1.00 88.94 956 THR A N 1
ATOM 7233 C CA . THR A 1 956 ? -24.399 -8.505 61.057 1.00 88.94 956 THR A CA 1
ATOM 7234 C C . THR A 1 956 ? -25.119 -7.958 62.286 1.00 88.94 956 THR A C 1
ATOM 7236 O O . THR A 1 956 ? -26.093 -8.559 62.733 1.00 88.94 956 THR A O 1
ATOM 7239 N N . ASP A 1 957 ? -24.672 -6.824 62.839 1.00 90.69 957 ASP A N 1
ATOM 7240 C CA . ASP A 1 957 ? -25.299 -6.188 64.001 1.00 90.69 957 ASP A CA 1
ATOM 7241 C C . ASP A 1 957 ? -26.601 -5.473 63.590 1.00 90.69 957 ASP A C 1
ATOM 7243 O O . ASP A 1 957 ? -26.534 -4.434 62.924 1.00 90.69 957 ASP A O 1
ATOM 7247 N N . PRO A 1 958 ? -27.789 -5.947 64.023 1.00 89.50 958 PRO A N 1
ATOM 7248 C CA . PRO A 1 958 ? -29.062 -5.347 63.635 1.00 89.50 958 PRO A CA 1
ATOM 7249 C C . PRO A 1 958 ? -29.200 -3.875 64.035 1.00 89.50 958 PRO A C 1
ATOM 7251 O O . PRO A 1 958 ? -29.947 -3.150 63.382 1.00 89.50 958 PRO A O 1
ATOM 7254 N N . ALA A 1 959 ? -28.505 -3.422 65.086 1.00 89.38 959 ALA A N 1
ATOM 7255 C CA . ALA A 1 959 ? -28.534 -2.023 65.502 1.00 89.38 959 ALA A CA 1
ATOM 7256 C C . ALA A 1 959 ? -27.776 -1.128 64.514 1.00 89.38 959 ALA A C 1
ATOM 7258 O O . ALA A 1 959 ? -28.255 -0.047 64.183 1.00 89.38 959 ALA A O 1
ATOM 7259 N N . LEU A 1 960 ? -26.629 -1.590 64.005 1.00 90.44 960 LEU A N 1
ATOM 7260 C CA . LEU A 1 960 ? -25.862 -0.869 62.987 1.00 90.44 960 LEU A CA 1
ATOM 7261 C C . LEU A 1 960 ? -26.570 -0.888 61.626 1.00 90.44 960 LEU A C 1
ATOM 7263 O O . LEU A 1 960 ? -26.583 0.130 60.934 1.00 90.44 960 LEU A O 1
ATOM 7267 N N . ILE A 1 961 ? -27.224 -1.999 61.272 1.00 90.56 961 ILE A N 1
ATOM 7268 C CA . ILE A 1 961 ? -28.051 -2.082 60.055 1.00 90.56 961 ILE A CA 1
ATOM 7269 C C . ILE A 1 961 ? -29.213 -1.093 60.134 1.00 90.56 961 ILE A C 1
ATOM 7271 O O . ILE A 1 961 ? -29.431 -0.340 59.191 1.00 90.56 961 ILE A O 1
ATOM 7275 N N . ALA A 1 962 ? -29.911 -1.038 61.273 1.00 90.25 962 ALA A N 1
ATOM 7276 C CA . ALA A 1 962 ? -30.997 -0.086 61.475 1.00 90.25 962 ALA A CA 1
ATOM 7277 C C . ALA A 1 962 ? -30.524 1.371 61.345 1.00 90.25 962 ALA A C 1
ATOM 7279 O O . ALA A 1 962 ? -31.238 2.175 60.769 1.00 90.25 962 ALA A O 1
ATOM 7280 N N . THR A 1 963 ? -29.309 1.719 61.796 1.00 89.88 963 THR A N 1
ATOM 7281 C CA . THR A 1 963 ? -28.760 3.076 61.580 1.00 89.88 963 THR A CA 1
ATOM 7282 C C . THR A 1 963 ? -28.399 3.384 60.124 1.00 89.88 963 THR A C 1
ATOM 7284 O O . THR A 1 963 ? -28.224 4.549 59.784 1.00 89.88 963 THR A O 1
ATOM 7287 N N . ASN A 1 964 ? -28.282 2.361 59.274 1.00 90.50 964 ASN A N 1
ATOM 7288 C CA . ASN A 1 964 ? -27.966 2.474 57.849 1.00 90.50 964 ASN A CA 1
ATOM 7289 C C . ASN A 1 964 ? -29.228 2.451 56.959 1.00 90.50 964 ASN A C 1
ATOM 7291 O O . ASN A 1 964 ? -29.144 2.400 55.731 1.00 90.50 964 ASN A O 1
ATOM 7295 N N . ILE A 1 965 ? -30.412 2.478 57.570 1.00 94.31 965 ILE A N 1
ATOM 7296 C CA . ILE A 1 965 ? -31.712 2.508 56.907 1.00 94.31 965 ILE A CA 1
ATOM 7297 C C . ILE A 1 965 ? -32.482 3.716 57.446 1.00 94.31 965 ILE A C 1
ATOM 7299 O O . ILE A 1 965 ? -32.518 3.914 58.652 1.00 94.31 965 ILE A O 1
ATOM 7303 N N . PHE A 1 966 ? -33.102 4.506 56.568 1.00 94.00 966 PHE A N 1
ATOM 7304 C CA . PHE A 1 966 ? -34.070 5.528 56.974 1.00 94.00 966 PHE A CA 1
ATOM 7305 C C . PHE A 1 966 ? -35.483 5.045 56.658 1.00 94.00 966 PHE A C 1
ATOM 7307 O O . PHE A 1 966 ? -35.823 4.863 55.483 1.00 94.00 966 PHE A O 1
ATOM 7314 N N . ASP A 1 967 ? -36.308 4.824 57.682 1.00 95.12 967 ASP A N 1
ATOM 7315 C CA . ASP A 1 967 ? -37.661 4.294 57.504 1.00 95.12 967 ASP A CA 1
ATOM 7316 C C . ASP A 1 967 ? -38.666 4.748 58.585 1.00 95.12 967 ASP A C 1
ATOM 7318 O O . ASP A 1 967 ? -38.504 5.769 59.258 1.00 95.12 967 ASP A O 1
ATOM 7322 N N . LYS A 1 968 ? -39.769 4.004 58.737 1.00 95.56 968 LYS A N 1
ATOM 7323 C CA . LYS A 1 968 ? -40.803 4.242 59.754 1.00 95.56 968 LYS A CA 1
ATOM 7324 C C . LYS A 1 968 ? -40.280 4.331 61.197 1.00 95.56 968 LYS A C 1
ATOM 7326 O O . LYS A 1 968 ? -40.948 4.938 62.042 1.00 95.56 968 LYS A O 1
ATOM 7331 N N . MET A 1 969 ? -39.163 3.675 61.501 1.00 93.75 969 MET A N 1
ATOM 7332 C CA . MET A 1 969 ? -38.531 3.687 62.818 1.00 93.75 969 MET A CA 1
ATOM 7333 C C . MET A 1 969 ? -37.873 5.037 63.117 1.00 93.75 969 MET A C 1
ATOM 7335 O O . MET A 1 969 ? -37.870 5.452 64.277 1.00 93.75 969 MET A O 1
ATOM 7339 N N . ASP A 1 970 ? -37.415 5.743 62.085 1.00 93.88 970 ASP A N 1
ATOM 7340 C CA . ASP A 1 970 ? -36.867 7.098 62.171 1.00 93.88 970 ASP A CA 1
ATOM 7341 C C . ASP A 1 970 ? -37.968 8.167 62.094 1.00 93.88 970 ASP A C 1
ATOM 7343 O O . ASP A 1 970 ? -37.971 9.132 62.864 1.00 93.88 970 ASP A O 1
ATOM 7347 N N . ASP A 1 971 ? -38.952 7.984 61.206 1.00 93.62 971 ASP A N 1
ATOM 7348 C CA . ASP A 1 971 ? -40.111 8.869 61.047 1.00 93.62 971 ASP A CA 1
ATOM 7349 C C . ASP A 1 971 ? -41.402 8.066 60.840 1.00 93.62 971 ASP A C 1
ATOM 7351 O O . ASP A 1 971 ? -41.639 7.457 59.799 1.00 93.62 971 ASP A O 1
ATOM 7355 N N . ASN A 1 972 ? -42.319 8.141 61.808 1.00 93.12 972 ASN A N 1
ATOM 7356 C CA . ASN A 1 972 ? -43.551 7.346 61.821 1.00 93.12 972 ASN A CA 1
ATOM 7357 C C . ASN A 1 972 ? -44.522 7.596 60.645 1.00 93.12 972 ASN A C 1
ATOM 7359 O O . ASN A 1 972 ? -45.505 6.857 60.509 1.00 93.12 972 ASN A O 1
ATOM 7363 N N . ARG A 1 973 ? -44.277 8.625 59.821 1.00 94.25 973 ARG A N 1
ATOM 7364 C CA . ARG A 1 973 ? -45.027 8.936 58.593 1.00 94.25 973 ARG A CA 1
ATOM 7365 C C . ARG A 1 973 ? -44.560 8.117 57.387 1.00 94.25 973 ARG A C 1
ATOM 7367 O O . ARG A 1 973 ? -45.254 8.126 56.371 1.00 94.25 973 ARG A O 1
ATOM 7374 N N . LYS A 1 974 ? -43.410 7.449 57.486 1.00 95.31 974 LYS A N 1
ATOM 7375 C CA . LYS A 1 974 ? -42.757 6.698 56.408 1.00 95.31 974 LYS A CA 1
ATOM 7376 C C . LYS A 1 974 ? -43.132 5.215 56.437 1.00 95.31 974 LYS A C 1
ATOM 7378 O O . LYS A 1 974 ? -43.709 4.719 57.412 1.00 95.31 974 LYS A O 1
ATOM 7383 N N . GLY A 1 975 ? -42.869 4.514 55.337 1.00 93.69 975 GLY A N 1
ATOM 7384 C CA . GLY A 1 975 ? -43.015 3.061 55.243 1.00 93.69 975 GLY A CA 1
ATOM 7385 C C . GLY A 1 975 ? -41.851 2.321 55.904 1.00 93.69 975 GLY A C 1
ATOM 7386 O O . GLY A 1 975 ? -40.781 2.887 56.099 1.00 93.69 975 GLY A O 1
ATOM 7387 N N . LEU A 1 976 ? -42.054 1.055 56.274 1.00 95.25 976 LEU A N 1
ATOM 7388 C CA . LEU A 1 976 ? -41.022 0.224 56.908 1.00 95.25 976 LEU A CA 1
ATOM 7389 C C . LEU A 1 976 ? -40.131 -0.448 55.851 1.00 95.25 976 LEU A C 1
ATOM 7391 O O . LEU A 1 976 ? -40.637 -0.858 54.804 1.00 95.25 976 LEU A O 1
ATOM 7395 N N . VAL A 1 977 ? -38.844 -0.622 56.144 1.00 96.62 977 VAL A N 1
ATOM 7396 C CA . VAL A 1 977 ? -37.917 -1.433 55.347 1.00 96.62 977 VAL A CA 1
ATOM 7397 C C . VAL A 1 977 ? -37.743 -2.801 56.017 1.00 96.62 977 VAL A C 1
ATOM 7399 O O . VAL A 1 977 ? -37.232 -2.923 57.127 1.00 96.62 977 VAL A O 1
ATOM 7402 N N . TYR A 1 978 ? -38.178 -3.868 55.346 1.00 94.94 978 TYR A N 1
ATOM 7403 C CA . TYR A 1 978 ? -38.040 -5.238 55.844 1.00 94.94 978 TYR A CA 1
ATOM 7404 C C . TYR A 1 978 ? -36.696 -5.836 55.426 1.00 94.94 978 TYR A C 1
ATOM 7406 O O . TYR A 1 978 ? -36.600 -6.378 54.328 1.00 94.94 978 TYR A O 1
ATOM 7414 N N . TYR A 1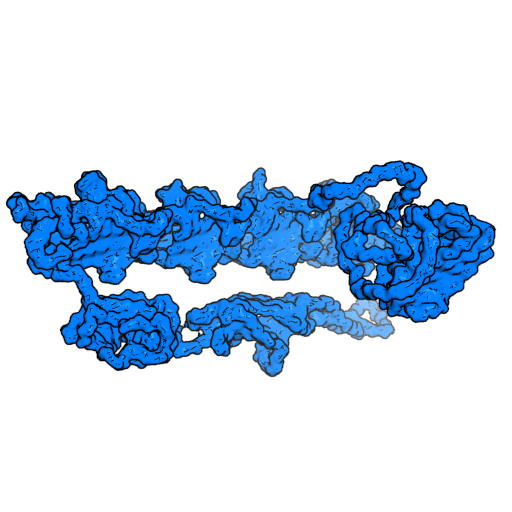 979 ? -35.689 -5.775 56.298 1.00 93.06 979 TYR A N 1
ATOM 7415 C CA . TYR A 1 979 ? -34.338 -6.269 55.999 1.00 93.06 979 TYR A CA 1
ATOM 7416 C C . TYR A 1 979 ? -34.004 -7.661 56.573 1.00 93.06 979 TYR A C 1
ATOM 7418 O O . TYR A 1 979 ? -33.024 -8.264 56.154 1.00 93.06 979 TYR A O 1
ATOM 7426 N N . ASP A 1 980 ? -34.808 -8.192 57.504 1.00 88.62 980 ASP A N 1
ATOM 7427 C CA . ASP A 1 980 ? -34.586 -9.498 58.153 1.00 88.62 980 ASP A CA 1
ATOM 7428 C C . ASP A 1 980 ? -35.334 -10.651 57.436 1.00 88.62 980 ASP A C 1
ATOM 7430 O O . ASP A 1 980 ? -36.529 -10.501 57.122 1.00 88.62 980 ASP A O 1
ATOM 7434 N N . PRO A 1 981 ? -34.696 -11.818 57.188 1.00 91.31 981 PRO A N 1
ATOM 7435 C CA . PRO A 1 981 ? -33.305 -12.186 57.512 1.00 91.31 981 PRO A CA 1
ATOM 7436 C C . PRO A 1 981 ? -32.267 -11.461 56.652 1.00 91.31 981 PRO A C 1
ATOM 7438 O O . PRO A 1 981 ? -32.560 -11.145 55.507 1.00 91.31 981 PRO A O 1
ATOM 7441 N N . ILE A 1 982 ? -31.060 -11.245 57.181 1.00 88.75 982 ILE A N 1
ATOM 7442 C CA . ILE A 1 982 ? -29.924 -10.638 56.460 1.00 88.75 982 ILE A CA 1
ATOM 7443 C C . ILE A 1 982 ? -29.009 -11.697 55.835 1.00 88.75 982 ILE A C 1
ATOM 7445 O O . ILE A 1 982 ? -29.054 -12.869 56.206 1.00 88.75 982 ILE A O 1
ATOM 7449 N N . GLN A 1 983 ? -28.140 -11.270 54.923 1.00 82.94 983 GLN A N 1
ATOM 7450 C CA . GLN A 1 983 ? -26.985 -12.043 54.479 1.00 82.94 983 GLN A CA 1
ATOM 7451 C C . GLN A 1 983 ? -25.775 -11.696 55.363 1.00 82.94 983 GLN A C 1
ATOM 7453 O O . GLN A 1 983 ? -25.452 -10.523 55.530 1.00 82.94 983 GLN A O 1
ATOM 7458 N N . GLU A 1 984 ? -25.121 -12.701 55.956 1.00 77.56 984 GLU A N 1
ATOM 7459 C CA . GLU A 1 984 ? -24.070 -12.484 56.970 1.00 77.56 984 GLU A CA 1
ATOM 7460 C C . GLU A 1 984 ? -22.689 -12.126 56.393 1.00 77.56 984 GLU A C 1
ATOM 7462 O O . GLU A 1 984 ? -21.847 -11.576 57.103 1.00 77.56 984 GLU A O 1
ATOM 7467 N N . SER A 1 985 ? -22.459 -12.399 55.109 1.00 67.88 985 SER A N 1
ATOM 7468 C CA . SER A 1 985 ? -21.232 -12.058 54.384 1.00 67.88 985 SER A CA 1
ATOM 7469 C C . SER A 1 985 ? -21.561 -11.437 53.018 1.00 67.88 985 SER A C 1
ATOM 7471 O O . SER A 1 985 ? -22.560 -11.829 52.404 1.00 67.88 985 SER A O 1
ATOM 7473 N N . PRO A 1 986 ? -20.756 -10.472 52.521 1.00 65.75 986 PRO A N 1
ATOM 7474 C CA . PRO A 1 986 ? -20.907 -9.978 51.152 1.00 65.75 986 PRO A CA 1
ATOM 7475 C C . PRO A 1 986 ? -20.541 -11.156 50.292 1.00 65.75 986 PRO A C 1
ATOM 7477 O O . PRO A 1 986 ? -19.382 -11.522 50.415 1.00 65.75 986 PRO A O 1
ATOM 7480 N N . HIS A 1 987 ? -21.482 -11.777 49.559 1.00 52.38 987 HIS A N 1
ATOM 7481 C CA . HIS A 1 987 ? -21.262 -13.033 48.818 1.00 52.38 987 HIS A CA 1
ATOM 7482 C C . HIS A 1 987 ? -19.845 -13.587 49.033 1.00 52.38 987 HIS A C 1
ATOM 7484 O O . HIS A 1 987 ? -18.961 -13.320 48.214 1.00 52.38 987 HIS A O 1
ATOM 7490 N N . ASP A 1 988 ? -19.584 -14.250 50.174 1.00 40.31 988 ASP A N 1
ATOM 7491 C CA . ASP A 1 988 ? -18.311 -14.963 50.297 1.00 40.31 988 ASP A CA 1
ATOM 7492 C C . ASP A 1 988 ? -18.337 -15.911 49.098 1.00 40.31 988 ASP A C 1
ATOM 7494 O O . ASP A 1 988 ? -19.407 -16.496 48.861 1.00 40.31 988 ASP A O 1
ATOM 7498 N N . PRO A 1 989 ? -17.308 -15.963 48.234 1.00 38.50 989 PRO A N 1
ATOM 7499 C CA . PRO A 1 989 ? -17.291 -16.906 47.136 1.00 38.50 989 PRO A CA 1
ATOM 7500 C C . PRO A 1 989 ? -17.805 -18.261 47.629 1.00 38.50 989 PRO A C 1
ATOM 7502 O O . PRO A 1 989 ? -17.149 -18.938 48.410 1.00 38.50 989 PRO A O 1
ATOM 7505 N N . LEU A 1 990 ? -19.016 -18.648 47.212 1.00 40.16 990 LEU A N 1
ATOM 7506 C CA . LEU A 1 990 ? -19.463 -20.028 47.326 1.00 40.16 990 LEU A CA 1
ATOM 7507 C C . LEU A 1 990 ? -18.375 -20.824 46.643 1.00 40.16 990 LEU A C 1
ATOM 7509 O O . LEU A 1 990 ? -18.211 -20.630 45.442 1.00 40.16 990 LEU A O 1
ATOM 7513 N N . VAL A 1 991 ? -17.630 -21.614 47.422 1.00 49.75 991 VAL A N 1
ATOM 7514 C CA . VAL A 1 991 ? -16.557 -22.493 46.954 1.00 49.75 991 VAL A CA 1
ATOM 7515 C C . VAL A 1 991 ? -15.750 -21.777 45.863 1.00 49.75 991 VAL A C 1
ATOM 7517 O O . VAL A 1 991 ? -16.047 -21.992 44.696 1.00 49.75 991 VAL A O 1
ATOM 7520 N N . GLY A 1 992 ? -14.823 -20.876 46.238 1.00 53.81 992 GLY A N 1
ATOM 7521 C CA . GLY A 1 992 ? -13.977 -20.052 45.348 1.00 53.81 992 GLY A CA 1
ATOM 7522 C C . GLY A 1 992 ? -14.103 -20.409 43.874 1.00 53.81 992 GLY A C 1
ATOM 7523 O O . GLY A 1 992 ? -13.619 -21.469 43.501 1.00 53.81 992 GLY A O 1
ATOM 7524 N N . ILE A 1 993 ? -14.786 -19.590 43.059 1.00 59.44 993 ILE A N 1
ATOM 7525 C CA . ILE A 1 993 ? -14.975 -19.933 41.642 1.00 59.44 993 ILE A CA 1
ATOM 7526 C C . ILE A 1 993 ? -13.605 -20.320 41.085 1.00 59.44 993 ILE A C 1
ATOM 7528 O O . ILE A 1 993 ? -12.684 -19.504 41.172 1.00 59.44 993 ILE A O 1
ATOM 7532 N N . PRO A 1 994 ? -13.461 -21.547 40.566 1.00 70.56 994 PRO A N 1
ATOM 7533 C CA . PRO A 1 994 ? -12.190 -21.963 40.032 1.00 70.56 994 PRO A CA 1
ATOM 7534 C C . PRO A 1 994 ? -11.857 -21.069 38.837 1.00 70.56 994 PRO A C 1
ATOM 7536 O O . PRO A 1 994 ? -12.589 -21.022 37.853 1.00 70.56 994 PRO A O 1
ATOM 7539 N N . GLU A 1 995 ? -10.783 -20.301 38.965 1.00 78.56 995 GLU A N 1
ATOM 7540 C CA . GLU A 1 995 ? -10.275 -19.431 37.911 1.00 78.56 995 GLU A CA 1
ATOM 7541 C C . GLU A 1 995 ? -9.485 -20.298 36.943 1.00 78.56 995 GLU A C 1
ATOM 7543 O O . GLU A 1 995 ? -8.594 -21.039 37.368 1.00 78.56 995 GLU A O 1
ATOM 7548 N N . ILE A 1 996 ? -9.826 -20.241 35.658 1.00 80.31 996 ILE A N 1
ATOM 7549 C CA . ILE A 1 996 ? -9.085 -20.968 34.633 1.00 80.31 996 ILE A CA 1
ATOM 7550 C C . ILE A 1 996 ? -7.694 -20.346 34.529 1.00 80.31 996 ILE A C 1
ATOM 7552 O O . ILE A 1 996 ? -7.550 -19.171 34.218 1.00 80.31 996 ILE A O 1
ATOM 7556 N N . LEU A 1 997 ? -6.675 -21.155 34.800 1.00 75.81 997 LEU A N 1
ATOM 7557 C CA . LEU A 1 997 ? -5.273 -20.763 34.672 1.00 75.81 997 LEU A CA 1
ATOM 7558 C C . LEU A 1 997 ? -4.698 -21.179 33.319 1.00 75.81 997 LEU A C 1
ATOM 7560 O O . LEU A 1 997 ? -3.750 -20.570 32.835 1.00 75.81 997 LEU A O 1
ATOM 7564 N N . SER A 1 998 ? -5.204 -22.277 32.757 1.00 78.19 998 SER A N 1
ATOM 7565 C CA . SER A 1 998 ? -4.757 -22.816 31.477 1.00 78.19 998 SER A CA 1
ATOM 7566 C C . SER A 1 998 ? -5.762 -23.856 30.970 1.00 78.19 998 SER A C 1
ATOM 7568 O O . SER A 1 998 ? -6.326 -24.586 31.791 1.00 78.19 998 SER A O 1
ATOM 7570 N N . PRO A 1 999 ? -5.977 -23.980 29.654 1.00 75.38 999 PRO A N 1
ATOM 7571 C CA . PRO A 1 999 ? -5.470 -23.121 28.579 1.00 75.38 999 PRO A CA 1
ATOM 7572 C C . PRO A 1 999 ? -6.064 -21.702 28.609 1.00 75.38 999 PRO A C 1
ATOM 7574 O O . PRO A 1 999 ? -7.218 -21.512 29.009 1.00 75.38 999 PRO A O 1
ATOM 7577 N N . ASN A 1 1000 ? -5.274 -20.714 28.171 1.00 67.94 1000 ASN A N 1
ATOM 7578 C CA . ASN A 1 1000 ? -5.799 -19.390 27.814 1.00 67.94 1000 ASN A CA 1
ATOM 7579 C C . ASN A 1 1000 ? -6.762 -19.534 26.624 1.00 67.94 1000 ASN A C 1
ATOM 7581 O O . ASN A 1 1000 ? -6.649 -20.495 25.863 1.00 67.94 1000 ASN A O 1
ATOM 7585 N N . ALA A 1 1001 ? -7.684 -18.584 26.458 1.00 68.75 1001 ALA A N 1
ATOM 7586 C CA . ALA A 1 1001 ? -8.634 -18.588 25.348 1.00 68.75 1001 ALA A CA 1
ATOM 7587 C C . ALA A 1 1001 ? -7.903 -18.727 23.997 1.00 68.75 1001 ALA A C 1
ATOM 7589 O O . ALA A 1 1001 ? -6.991 -17.955 23.711 1.00 68.75 1001 ALA A O 1
ATOM 7590 N N . GLY A 1 1002 ? -8.277 -19.741 23.216 1.00 61.41 1002 GLY A N 1
ATOM 7591 C CA . GLY A 1 1002 ? -7.724 -20.007 21.883 1.00 61.41 1002 GLY A CA 1
ATOM 7592 C C . GLY A 1 1002 ? -6.422 -20.805 21.876 1.00 61.41 1002 GLY A C 1
ATOM 7593 O O . GLY A 1 1002 ? -5.896 -21.092 20.810 1.00 61.41 1002 GLY A O 1
ATOM 7594 N N . HIS A 1 1003 ? -5.892 -21.193 23.040 1.00 75.06 1003 HIS A N 1
ATOM 7595 C CA . HIS A 1 1003 ? -4.670 -21.991 23.101 1.00 75.06 1003 HIS A CA 1
ATOM 7596 C C . HIS A 1 1003 ? -4.920 -23.421 22.609 1.00 75.06 1003 HIS A C 1
ATOM 7598 O O . HIS A 1 1003 ? -5.943 -24.036 22.930 1.00 75.06 1003 HIS A O 1
ATOM 7604 N N . GLU A 1 1004 ? -3.955 -23.964 21.879 1.00 79.50 1004 GLU A N 1
ATOM 7605 C CA . GLU A 1 1004 ? -3.998 -25.335 21.393 1.00 79.50 1004 GLU A CA 1
ATOM 7606 C C . GLU A 1 1004 ? -3.682 -26.335 22.514 1.00 79.50 1004 GLU A C 1
ATOM 7608 O O . GLU A 1 1004 ? -2.757 -26.142 23.307 1.00 79.50 1004 GLU A O 1
ATOM 7613 N N . LEU A 1 1005 ? -4.459 -27.416 22.601 1.00 83.06 1005 LEU A N 1
ATOM 7614 C CA . LEU A 1 1005 ? -4.201 -28.525 23.513 1.00 83.06 1005 LEU A CA 1
ATOM 7615 C C . LEU A 1 1005 ? -4.056 -29.847 22.768 1.00 83.06 1005 LEU A C 1
ATOM 7617 O O . LEU A 1 1005 ? -4.978 -30.289 22.082 1.00 83.06 1005 LEU A O 1
ATOM 7621 N N . LEU A 1 1006 ? -2.941 -30.523 23.056 1.00 82.38 1006 LEU A N 1
ATOM 7622 C CA . LEU A 1 1006 ? -2.683 -31.897 22.643 1.00 82.38 1006 LEU A CA 1
ATOM 7623 C C . LEU A 1 1006 ? -3.501 -32.916 23.446 1.00 82.38 1006 LEU A C 1
ATOM 7625 O O . LEU A 1 1006 ? -4.096 -32.611 24.484 1.00 82.38 1006 LEU A O 1
ATOM 7629 N N . ALA A 1 1007 ? -3.482 -34.177 23.005 1.00 76.88 1007 ALA A N 1
ATOM 7630 C CA . ALA A 1 1007 ? -4.174 -35.282 23.665 1.00 76.88 1007 ALA A CA 1
ATOM 7631 C C . ALA A 1 1007 ? -3.864 -35.419 25.170 1.00 76.88 1007 ALA A C 1
ATOM 7633 O O . ALA A 1 1007 ? -4.721 -35.889 25.911 1.00 76.88 1007 ALA A O 1
ATOM 7634 N N . ASP A 1 1008 ? -2.661 -35.075 25.636 1.00 77.31 1008 ASP A N 1
ATOM 7635 C CA . ASP A 1 1008 ? -2.251 -35.096 27.050 1.00 77.31 1008 ASP A CA 1
ATOM 7636 C C . ASP A 1 1008 ? -2.394 -33.739 27.765 1.00 77.31 1008 ASP A C 1
ATOM 7638 O O . ASP A 1 1008 ? -2.107 -33.645 28.964 1.00 77.31 1008 ASP A O 1
ATOM 7642 N N . GLY A 1 1009 ? -2.912 -32.730 27.057 1.00 79.56 1009 GLY A N 1
ATOM 7643 C CA . GLY A 1 1009 ? -3.143 -31.372 27.526 1.00 79.56 1009 GLY A CA 1
ATOM 7644 C C . GLY A 1 1009 ? -3.894 -31.312 28.854 1.00 79.56 1009 GLY A C 1
ATOM 7645 O O . GLY A 1 1009 ? -4.748 -32.150 29.169 1.00 79.56 1009 GLY A O 1
ATOM 7646 N N . LEU A 1 1010 ? -3.541 -30.316 29.664 1.00 83.44 1010 LEU A N 1
ATOM 7647 C CA . LEU A 1 1010 ? -4.090 -30.122 30.999 1.00 83.44 1010 LEU A CA 1
ATOM 7648 C C . LEU A 1 1010 ? -5.099 -28.978 30.989 1.00 83.44 1010 LEU A C 1
ATOM 7650 O O . LEU A 1 1010 ? -4.779 -27.867 30.578 1.00 83.44 1010 LEU A O 1
ATOM 7654 N N . LEU A 1 1011 ? -6.281 -29.228 31.544 1.00 84.69 1011 LEU A N 1
ATOM 7655 C CA . LEU A 1 1011 ? -7.163 -28.165 32.008 1.00 84.69 1011 LEU A CA 1
ATOM 7656 C C . LEU A 1 1011 ? -6.761 -27.848 33.450 1.00 84.69 1011 LEU A C 1
ATOM 7658 O O . LEU A 1 1011 ? -6.762 -28.744 34.300 1.00 84.69 1011 LEU A O 1
ATOM 7662 N N . ILE A 1 1012 ? -6.374 -26.602 33.714 1.00 83.69 1012 ILE A N 1
ATOM 7663 C CA . ILE A 1 1012 ? -5.811 -26.142 34.986 1.00 83.69 1012 ILE A CA 1
ATOM 7664 C C . ILE A 1 1012 ? -6.631 -24.969 35.507 1.00 83.69 1012 ILE A C 1
ATOM 7666 O O . ILE A 1 1012 ? -6.912 -24.011 34.788 1.00 83.69 1012 ILE A O 1
ATOM 7670 N N . TRP A 1 1013 ? -6.973 -25.021 36.788 1.00 80.00 1013 TRP A N 1
ATOM 7671 C CA . TRP A 1 1013 ? -7.704 -23.962 37.465 1.00 80.00 1013 TRP A CA 1
ATOM 7672 C C . TRP A 1 1013 ? -7.231 -23.769 38.907 1.00 80.00 1013 TRP A C 1
ATOM 7674 O O . TRP A 1 1013 ? -6.524 -24.609 39.474 1.00 80.00 1013 TRP A O 1
ATOM 7684 N N . THR A 1 1014 ? -7.611 -22.653 39.521 1.00 75.50 1014 THR A N 1
ATOM 7685 C CA . THR A 1 1014 ? -7.346 -22.398 40.941 1.00 75.50 1014 THR A CA 1
ATOM 7686 C C . THR A 1 1014 ? -8.257 -23.235 41.836 1.00 75.50 1014 THR A C 1
ATOM 7688 O O . THR A 1 1014 ? -9.444 -23.417 41.580 1.00 75.50 1014 THR A O 1
ATOM 7691 N N . SER A 1 1015 ? -7.716 -23.768 42.928 1.00 68.06 1015 SER A N 1
ATOM 7692 C CA . SER A 1 1015 ? -8.489 -24.510 43.913 1.00 68.06 1015 SER A CA 1
ATOM 7693 C C . SER A 1 1015 ? -9.456 -23.569 44.609 1.00 68.06 1015 SER A C 1
ATOM 7695 O O . SER A 1 1015 ? -9.056 -22.528 45.128 1.00 68.06 1015 SER A O 1
ATOM 7697 N N . ALA A 1 1016 ? -10.695 -24.011 44.725 1.00 59.97 1016 ALA A N 1
ATOM 7698 C CA . ALA A 1 1016 ? -11.795 -23.265 45.304 1.00 59.97 1016 ALA A CA 1
ATOM 7699 C C . ALA A 1 1016 ? -11.800 -23.195 46.851 1.00 59.97 1016 ALA A C 1
ATOM 7701 O O . ALA A 1 1016 ? -12.803 -22.821 47.461 1.00 59.97 1016 ALA A O 1
ATOM 7702 N N . ALA A 1 1017 ? -10.708 -23.607 47.508 1.00 54.06 1017 ALA A N 1
ATOM 7703 C CA . ALA A 1 1017 ? -10.610 -23.705 48.963 1.00 54.06 1017 ALA A CA 1
ATOM 7704 C C . ALA A 1 1017 ? -10.300 -22.338 49.599 1.00 54.06 1017 ALA A C 1
ATOM 7706 O O . ALA A 1 1017 ? -9.253 -21.748 49.343 1.00 54.06 1017 ALA A O 1
ATOM 7707 N N . ILE A 1 1018 ? -11.200 -21.854 50.461 1.00 45.81 1018 ILE A N 1
ATOM 7708 C CA . ILE A 1 1018 ? -11.093 -20.534 51.118 1.00 45.81 1018 ILE A CA 1
ATOM 7709 C C . ILE A 1 1018 ? -10.495 -20.652 52.537 1.00 45.81 1018 ILE A C 1
ATOM 7711 O O . ILE A 1 1018 ? -10.195 -19.662 53.200 1.00 45.81 1018 ILE A O 1
ATOM 7715 N N . ASN A 1 1019 ? -10.237 -21.867 53.020 1.00 43.44 1019 ASN A N 1
ATOM 7716 C CA . ASN A 1 1019 ? -9.753 -22.119 54.372 1.00 43.44 1019 ASN A CA 1
ATOM 7717 C C . ASN A 1 1019 ? -8.690 -23.228 54.406 1.00 43.44 1019 ASN A C 1
ATOM 7719 O O . ASN A 1 1019 ? -8.819 -24.277 53.788 1.00 43.44 1019 ASN A O 1
ATOM 7723 N N . GLN A 1 1020 ? -7.647 -23.026 55.217 1.00 40.84 1020 GLN A N 1
ATOM 7724 C CA . GLN A 1 1020 ? -6.612 -24.029 55.528 1.00 40.84 1020 GLN A CA 1
ATOM 7725 C C . GLN A 1 1020 ? -7.150 -25.246 56.320 1.00 40.84 1020 GLN A C 1
ATOM 7727 O O . GLN A 1 1020 ? -6.366 -26.036 56.839 1.00 40.84 1020 GLN A O 1
ATOM 7732 N N . ASN A 1 1021 ? -8.474 -25.401 56.422 1.00 42.06 1021 ASN A N 1
ATOM 7733 C CA . ASN A 1 1021 ? -9.132 -26.534 57.055 1.00 42.06 1021 ASN A CA 1
ATOM 7734 C C . ASN A 1 1021 ? -9.664 -27.467 55.962 1.00 42.06 1021 ASN A C 1
ATOM 7736 O O . ASN A 1 1021 ? -10.756 -27.273 55.452 1.00 42.06 1021 ASN A O 1
ATOM 7740 N N . GLU A 1 1022 ? -8.821 -28.437 55.623 1.00 48.47 1022 GLU A N 1
ATOM 7741 C CA . GLU A 1 1022 ? -9.058 -29.760 55.024 1.00 48.47 1022 GLU A CA 1
ATOM 7742 C C . GLU A 1 1022 ? -10.525 -30.199 54.751 1.00 48.47 1022 GLU A C 1
ATOM 7744 O O . GLU A 1 1022 ? -10.997 -31.174 55.338 1.00 48.47 1022 GLU A O 1
ATOM 7749 N N . ASP A 1 1023 ? -11.226 -29.556 53.812 1.00 50.62 1023 ASP A N 1
ATOM 7750 C CA . ASP A 1 1023 ? -12.483 -30.064 53.237 1.00 50.62 1023 ASP A CA 1
ATOM 7751 C C . ASP A 1 1023 ? -12.252 -30.656 51.829 1.00 50.62 1023 ASP A C 1
ATOM 7753 O O . ASP A 1 1023 ? -11.560 -30.072 50.993 1.00 50.62 1023 ASP A O 1
ATOM 7757 N N . ASP A 1 1024 ? -12.839 -31.829 51.556 1.00 59.19 1024 ASP A N 1
ATOM 7758 C CA . ASP A 1 1024 ? -12.799 -32.489 50.241 1.00 59.19 1024 ASP A CA 1
ATOM 7759 C C . ASP A 1 1024 ? -13.688 -31.716 49.23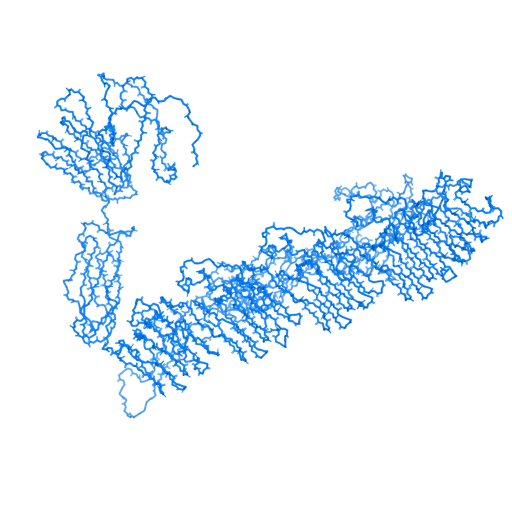8 1.00 59.19 1024 ASP A C 1
ATOM 7761 O O . ASP A 1 1024 ? -14.917 -31.732 49.357 1.00 59.19 1024 ASP A O 1
ATOM 7765 N N . ILE A 1 1025 ? -13.088 -31.059 48.236 1.00 67.06 1025 ILE A N 1
ATOM 7766 C CA . ILE A 1 1025 ? -13.801 -30.332 47.166 1.00 67.06 1025 ILE A CA 1
ATOM 7767 C C . ILE A 1 1025 ? -13.861 -31.194 45.896 1.00 67.06 1025 ILE A C 1
ATOM 7769 O O . ILE A 1 1025 ? -12.858 -31.761 45.449 1.00 67.06 1025 ILE A O 1
ATOM 7773 N N . THR A 1 1026 ? -15.043 -31.283 45.284 1.00 73.94 1026 THR A N 1
ATOM 7774 C CA . THR A 1 1026 ? -15.250 -31.935 43.979 1.00 73.94 1026 THR A CA 1
ATOM 7775 C C . THR A 1 1026 ? -15.513 -30.888 42.903 1.00 73.94 1026 THR A C 1
ATOM 7777 O O . THR A 1 1026 ? -16.198 -29.914 43.158 1.00 73.94 1026 THR A O 1
ATOM 7780 N N . TYR A 1 1027 ? -15.009 -31.083 41.688 1.00 79.75 1027 TYR A N 1
ATOM 7781 C CA . TYR A 1 1027 ? -15.220 -30.182 40.555 1.00 79.75 1027 TYR A CA 1
ATOM 7782 C C . TYR A 1 1027 ? -16.064 -30.860 39.477 1.00 79.75 1027 TYR A C 1
ATOM 7784 O O . TYR A 1 1027 ? -15.852 -32.034 39.182 1.00 79.75 1027 TYR A O 1
ATOM 7792 N N . THR A 1 1028 ? -17.006 -30.128 38.883 1.00 83.81 1028 THR A N 1
ATOM 7793 C CA . THR A 1 1028 ? -17.707 -30.506 37.647 1.00 83.81 1028 THR A CA 1
ATOM 7794 C C . THR A 1 1028 ? -17.090 -29.740 36.487 1.00 83.81 1028 THR A C 1
ATOM 7796 O O . THR A 1 1028 ? -17.119 -28.512 36.492 1.00 83.81 1028 THR A O 1
ATOM 7799 N N . ILE A 1 1029 ? -16.558 -30.452 35.497 1.00 85.19 1029 ILE A N 1
ATOM 7800 C CA . ILE A 1 1029 ? -16.037 -29.880 34.254 1.00 85.19 1029 ILE A CA 1
ATOM 7801 C C . ILE A 1 1029 ? -17.062 -30.128 33.147 1.00 85.19 1029 ILE A C 1
ATOM 7803 O O . ILE A 1 1029 ? -17.516 -31.264 32.970 1.00 85.19 1029 ILE A O 1
ATOM 7807 N N . GLN A 1 1030 ? -17.418 -29.073 32.417 1.00 86.56 1030 GLN A N 1
ATOM 7808 C CA . GLN A 1 1030 ? -18.225 -29.143 31.201 1.00 86.56 1030 GLN A CA 1
ATOM 7809 C C . GLN A 1 1030 ? -17.379 -28.741 30.002 1.00 86.56 1030 GLN A C 1
ATOM 7811 O O . GLN A 1 1030 ? -16.620 -27.779 30.090 1.00 86.56 1030 GLN A O 1
ATOM 7816 N N . VAL A 1 1031 ? -17.535 -29.483 28.908 1.00 84.56 1031 VAL A N 1
ATOM 7817 C CA . VAL A 1 1031 ? -16.899 -29.225 27.614 1.00 84.56 1031 VAL A CA 1
ATOM 7818 C C . VAL A 1 1031 ? -17.980 -29.348 26.541 1.00 84.56 1031 VAL A C 1
ATOM 7820 O O . VAL A 1 1031 ? -18.788 -30.280 26.601 1.00 84.56 1031 VAL A O 1
ATOM 7823 N N . ASP A 1 1032 ? -18.028 -28.401 25.609 1.00 82.31 1032 ASP A N 1
ATOM 7824 C CA . ASP A 1 1032 ? -19.009 -28.351 24.521 1.00 82.31 1032 ASP A CA 1
ATOM 7825 C C . ASP A 1 1032 ? -18.423 -27.649 23.278 1.00 82.31 1032 ASP A C 1
ATOM 7827 O O . ASP A 1 1032 ? -17.440 -26.921 23.382 1.00 82.31 1032 ASP A O 1
ATOM 7831 N N . GLU A 1 1033 ? -19.014 -27.858 22.102 1.00 81.06 1033 GLU A N 1
ATOM 7832 C CA . GLU A 1 1033 ? -18.623 -27.195 20.839 1.00 81.06 1033 GLU A CA 1
ATOM 7833 C C . GLU A 1 1033 ? -19.173 -25.759 20.741 1.00 81.06 1033 GLU A C 1
ATOM 7835 O O . GLU A 1 1033 ? -18.781 -24.979 19.877 1.00 81.06 1033 GLU A O 1
ATOM 7840 N N . ASN A 1 1034 ? -20.089 -25.386 21.639 1.00 77.38 1034 ASN A N 1
ATOM 7841 C CA . ASN A 1 1034 ? -20.686 -24.056 21.722 1.00 77.38 1034 ASN A CA 1
ATOM 7842 C C . ASN A 1 1034 ? -20.491 -23.452 23.123 1.00 77.38 1034 ASN A C 1
ATOM 7844 O O . ASN A 1 1034 ? -20.377 -24.163 24.119 1.00 77.38 1034 ASN A O 1
ATOM 7848 N N . ASN A 1 1035 ? -20.518 -22.124 23.219 1.00 77.81 1035 ASN A N 1
ATOM 7849 C CA . ASN A 1 1035 ? -20.339 -21.404 24.484 1.00 77.81 1035 ASN A CA 1
ATOM 7850 C C . ASN A 1 1035 ? -21.623 -21.293 25.338 1.00 77.81 1035 ASN A C 1
ATOM 7852 O O . ASN A 1 1035 ? -21.589 -20.703 26.422 1.00 77.81 1035 ASN A O 1
ATOM 7856 N N . THR A 1 1036 ? -22.753 -21.833 24.866 1.00 68.69 1036 THR A N 1
ATOM 7857 C CA . THR A 1 1036 ? -24.066 -21.710 25.528 1.00 68.69 1036 THR A CA 1
ATOM 7858 C C . THR A 1 1036 ? -24.302 -22.818 26.551 1.00 68.69 1036 THR A C 1
ATOM 7860 O O . THR A 1 1036 ? -24.880 -22.567 27.610 1.00 68.69 1036 THR A O 1
ATOM 7863 N N . PHE A 1 1037 ? -23.770 -24.021 26.295 1.00 73.88 1037 PHE A N 1
ATOM 7864 C CA . PHE A 1 1037 ? -23.916 -25.210 27.140 1.00 73.88 1037 PHE A CA 1
ATOM 7865 C C . PHE A 1 1037 ? -25.387 -25.574 27.439 1.00 73.88 1037 PHE A C 1
ATOM 7867 O O . PHE A 1 1037 ? -25.687 -26.114 28.510 1.00 73.88 1037 PHE A O 1
ATOM 7874 N N . ASP A 1 1038 ? -26.311 -25.292 26.511 1.00 64.31 1038 ASP A N 1
ATOM 7875 C CA . ASP A 1 1038 ? -27.744 -25.615 26.636 1.00 64.31 1038 ASP A CA 1
ATOM 7876 C C . ASP A 1 1038 ? -28.003 -27.136 26.627 1.00 64.31 1038 ASP A C 1
ATOM 7878 O O . ASP A 1 1038 ? -29.011 -27.629 27.143 1.00 64.31 1038 ASP A O 1
ATOM 7882 N N . SER A 1 1039 ? -27.080 -27.907 26.046 1.00 61.19 1039 SER A N 1
ATOM 7883 C CA . SER A 1 1039 ? -27.034 -29.374 26.068 1.00 61.19 1039 SER A CA 1
ATOM 7884 C C . SER A 1 1039 ? -25.576 -29.830 25.944 1.00 61.19 1039 SER A C 1
ATOM 7886 O O . SER A 1 1039 ? -25.166 -30.231 24.858 1.00 61.19 1039 SER A O 1
ATOM 7888 N N . PRO A 1 1040 ? -24.786 -29.747 27.033 1.00 62.28 1040 PRO A N 1
ATOM 7889 C CA . PRO A 1 1040 ? -23.342 -29.928 26.970 1.00 62.28 1040 PRO A CA 1
ATOM 7890 C C . PRO A 1 1040 ? -22.988 -31.312 26.430 1.00 62.28 1040 PRO A C 1
ATOM 7892 O O . PRO A 1 1040 ? -23.534 -32.310 26.915 1.00 62.28 1040 PRO A O 1
ATOM 7895 N N . LEU A 1 1041 ? -22.051 -31.355 25.475 1.00 61.84 1041 LEU A N 1
ATOM 7896 C CA . LEU A 1 1041 ? -21.534 -32.579 24.854 1.00 61.84 1041 LEU A CA 1
ATOM 7897 C C . LEU A 1 1041 ? -21.211 -33.651 25.910 1.00 61.84 1041 LEU A C 1
ATOM 7899 O O . LEU A 1 1041 ? -21.576 -34.817 25.745 1.00 61.84 1041 LEU A O 1
ATOM 7903 N N . ALA A 1 1042 ? -20.611 -33.245 27.040 1.00 59.03 1042 ALA A N 1
ATOM 7904 C CA . ALA A 1 1042 ? -20.484 -34.081 28.230 1.00 59.03 1042 ALA A CA 1
ATOM 7905 C C . ALA A 1 1042 ? -20.165 -33.297 29.526 1.00 59.03 1042 ALA A C 1
ATOM 7907 O O . ALA A 1 1042 ? -19.732 -32.144 29.509 1.00 59.03 1042 ALA A O 1
ATOM 7908 N N . ALA A 1 1043 ? -20.339 -33.957 30.679 1.00 59.53 1043 ALA A N 1
ATOM 7909 C CA . ALA A 1 1043 ? -19.928 -33.465 31.998 1.00 59.53 1043 ALA A CA 1
ATOM 7910 C C . ALA A 1 1043 ? -19.162 -34.553 32.771 1.00 59.53 1043 ALA A C 1
ATOM 7912 O O . ALA A 1 1043 ? -19.594 -35.706 32.813 1.00 59.53 1043 ALA A O 1
ATOM 7913 N N . SER A 1 1044 ? -18.039 -34.198 33.405 1.00 56.78 1044 SER A N 1
ATOM 7914 C CA . SER A 1 1044 ? -17.230 -35.115 34.227 1.00 56.78 1044 SER A CA 1
ATOM 7915 C C . SER A 1 1044 ? -16.981 -34.522 35.612 1.00 56.78 1044 SER A C 1
ATOM 7917 O O . SER A 1 1044 ? -16.731 -33.325 35.742 1.00 56.78 1044 SER A O 1
ATOM 7919 N N . ASN A 1 1045 ? -17.024 -35.365 36.647 1.00 62.47 1045 ASN A N 1
ATOM 7920 C CA . ASN A 1 1045 ? -16.753 -34.962 38.026 1.00 62.47 1045 ASN A CA 1
ATOM 7921 C C . ASN A 1 1045 ? -15.352 -35.426 38.448 1.00 62.47 1045 ASN A C 1
ATOM 7923 O O . ASN A 1 1045 ? -15.043 -36.612 38.325 1.00 62.47 1045 ASN A O 1
ATOM 7927 N N . LYS A 1 1046 ? -14.528 -34.528 39.001 1.00 63.78 1046 LYS A N 1
ATOM 7928 C CA . LYS A 1 1046 ? -13.215 -34.846 39.590 1.00 63.78 1046 LYS A CA 1
ATOM 7929 C C . LYS A 1 1046 ? -13.176 -34.457 41.066 1.00 63.78 1046 LYS A C 1
ATOM 7931 O O . LYS A 1 1046 ? -13.322 -33.288 41.402 1.00 63.78 1046 LYS A O 1
ATOM 7936 N N . THR A 1 1047 ? -12.945 -35.422 41.954 1.00 54.06 1047 THR A N 1
ATOM 7937 C CA . THR A 1 1047 ? -12.756 -35.168 43.393 1.00 54.06 1047 THR A CA 1
ATOM 7938 C C . THR A 1 1047 ? -11.281 -34.893 43.688 1.00 54.06 1047 THR A C 1
ATOM 7940 O O . THR A 1 1047 ? -10.418 -35.700 43.337 1.00 54.06 1047 THR A O 1
ATOM 7943 N N . ALA A 1 1048 ? -10.971 -33.761 44.321 1.00 52.38 1048 ALA A N 1
ATOM 7944 C CA . ALA A 1 1048 ? -9.619 -33.428 44.755 1.00 52.38 1048 ALA A CA 1
ATOM 7945 C C . ALA A 1 1048 ? -9.463 -33.732 46.255 1.00 52.38 1048 ALA A C 1
ATOM 7947 O O . ALA A 1 1048 ? -9.787 -32.896 47.091 1.00 52.38 1048 ALA A O 1
ATOM 7948 N N . ASN A 1 1049 ? -8.953 -34.924 46.595 1.00 47.00 1049 ASN A N 1
ATOM 7949 C CA . ASN A 1 1049 ? -8.543 -35.235 47.971 1.00 47.00 1049 ASN A CA 1
ATOM 7950 C C . ASN A 1 1049 ? -7.123 -34.711 48.232 1.00 47.00 1049 ASN A C 1
ATOM 7952 O O . ASN A 1 1049 ? -6.218 -34.864 47.404 1.00 47.00 1049 ASN A O 1
ATOM 7956 N N . THR A 1 1050 ? -6.943 -34.127 49.413 1.00 46.88 1050 THR A N 1
ATOM 7957 C CA . THR A 1 1050 ? -5.926 -33.135 49.806 1.00 46.88 1050 THR A CA 1
ATOM 7958 C C . THR A 1 1050 ? -4.439 -33.496 49.685 1.00 46.88 1050 THR A C 1
ATOM 7960 O O . THR A 1 1050 ? -3.620 -32.622 49.947 1.00 46.88 1050 THR A O 1
ATOM 7963 N N . ASP A 1 1051 ? -4.034 -34.672 49.192 1.00 43.41 1051 ASP A N 1
ATOM 7964 C CA . ASP A 1 1051 ? -2.604 -34.989 48.983 1.00 43.41 1051 ASP A CA 1
ATOM 7965 C C . ASP A 1 1051 ? -2.266 -35.881 47.769 1.00 43.41 1051 ASP A C 1
ATOM 7967 O O . ASP A 1 1051 ? -1.096 -36.204 47.567 1.00 43.41 1051 ASP A O 1
ATOM 7971 N N . GLN A 1 1052 ? -3.229 -36.252 46.913 1.00 42.00 1052 GLN A N 1
ATOM 7972 C CA . GLN A 1 1052 ? -2.936 -37.062 45.709 1.00 42.00 1052 GLN A CA 1
ATOM 7973 C C . GLN A 1 1052 ? -2.957 -36.291 44.381 1.00 42.00 1052 GLN A C 1
ATOM 7975 O O . GLN A 1 1052 ? -2.443 -36.805 43.393 1.00 42.00 1052 GLN A O 1
ATOM 7980 N N . ASN A 1 1053 ? -3.466 -35.052 44.365 1.00 46.19 1053 ASN A N 1
ATOM 7981 C CA . ASN A 1 1053 ? -3.649 -34.253 43.142 1.00 46.19 1053 ASN A CA 1
ATOM 7982 C C . ASN A 1 1053 ? -2.874 -32.918 43.128 1.00 46.19 1053 ASN A C 1
ATOM 7984 O O . ASN A 1 1053 ? -3.144 -32.066 42.284 1.00 46.19 1053 ASN A O 1
ATOM 7988 N N . LYS A 1 1054 ? -1.900 -32.719 44.029 1.00 48.00 1054 LYS A N 1
ATOM 7989 C CA . LYS A 1 1054 ? -0.903 -31.643 43.875 1.00 48.00 1054 LYS A CA 1
ATOM 7990 C C . LYS A 1 1054 ? 0.022 -32.034 42.722 1.00 48.00 1054 LYS A C 1
ATOM 7992 O O . LYS A 1 1054 ? 0.539 -33.151 42.730 1.00 48.00 1054 LYS A O 1
ATOM 7997 N N . LEU A 1 1055 ? 0.209 -31.142 41.744 1.00 44.53 1055 LEU A N 1
ATOM 7998 C CA . LEU A 1 1055 ? 1.101 -31.343 40.595 1.00 44.53 1055 LEU A CA 1
ATOM 7999 C C . LEU A 1 1055 ? 2.421 -32.000 41.041 1.00 44.53 1055 LEU A C 1
ATOM 8001 O O . LEU A 1 1055 ? 3.181 -31.448 41.839 1.00 44.53 1055 LEU A O 1
ATOM 8005 N N . SER A 1 1056 ? 2.663 -33.226 40.569 1.00 39.81 1056 SER A N 1
ATOM 8006 C CA . SER A 1 1056 ? 3.912 -33.940 40.832 1.00 39.81 1056 SER A CA 1
ATOM 8007 C C . SER A 1 1056 ? 5.085 -33.237 40.130 1.00 39.81 1056 SER A C 1
ATOM 8009 O O . SER A 1 1056 ? 4.891 -32.522 39.154 1.00 39.81 1056 SER A O 1
ATOM 8011 N N . LYS A 1 1057 ? 6.302 -33.442 40.644 1.00 38.84 1057 LYS A N 1
ATOM 8012 C CA . LYS A 1 1057 ? 7.579 -32.737 40.377 1.00 38.84 1057 LYS A CA 1
ATOM 8013 C C . LYS A 1 1057 ? 8.051 -32.506 38.917 1.00 38.84 1057 LYS A C 1
ATOM 8015 O O . LYS A 1 1057 ? 9.177 -32.045 38.761 1.00 38.84 1057 LYS A O 1
ATOM 8020 N N . ASN A 1 1058 ? 7.259 -32.784 37.881 1.00 37.19 1058 ASN A N 1
ATOM 8021 C CA . ASN A 1 1058 ? 7.691 -32.767 36.476 1.00 37.19 1058 ASN A CA 1
ATOM 8022 C C . ASN A 1 1058 ? 6.974 -31.747 35.559 1.00 37.19 1058 ASN A C 1
ATOM 8024 O O . ASN A 1 1058 ? 7.190 -31.790 34.354 1.00 37.19 1058 ASN A O 1
ATOM 8028 N N . THR A 1 1059 ? 6.166 -30.820 36.081 1.00 40.31 1059 THR A N 1
ATOM 8029 C CA . THR A 1 1059 ? 5.534 -29.727 35.303 1.00 40.31 1059 THR A CA 1
ATOM 8030 C C . THR A 1 1059 ? 6.270 -28.384 35.455 1.00 40.31 1059 THR A C 1
ATOM 8032 O O . THR A 1 1059 ? 6.900 -28.158 36.498 1.00 40.31 1059 THR A O 1
ATOM 8035 N N . PRO A 1 1060 ? 6.192 -27.478 34.452 1.00 39.75 1060 PRO A N 1
ATOM 8036 C CA . PRO A 1 1060 ? 6.929 -26.212 34.421 1.00 39.75 1060 PRO A CA 1
ATOM 8037 C C . PRO A 1 1060 ? 6.764 -25.389 35.704 1.00 39.75 1060 PRO A C 1
ATOM 8039 O O . PRO A 1 1060 ? 5.667 -25.255 36.246 1.00 39.75 1060 PRO A O 1
ATOM 8042 N N . THR A 1 1061 ? 7.861 -24.808 36.191 1.00 44.09 1061 THR A N 1
ATOM 8043 C CA . THR A 1 1061 ? 7.940 -24.082 37.473 1.00 44.09 1061 THR A CA 1
ATOM 8044 C C . THR A 1 1061 ? 7.045 -22.837 37.565 1.00 44.09 1061 THR A C 1
ATOM 8046 O O . THR A 1 1061 ? 6.862 -22.313 38.660 1.00 44.09 1061 THR A O 1
ATOM 8049 N N . SER A 1 1062 ? 6.468 -22.377 36.451 1.00 43.94 1062 SER A N 1
ATOM 8050 C CA . SER A 1 1062 ? 5.609 -21.188 36.348 1.00 43.94 1062 SER A CA 1
ATOM 8051 C C . SER A 1 1062 ? 4.188 -21.366 36.901 1.00 43.94 1062 SER A C 1
ATOM 8053 O O . SER A 1 1062 ? 3.545 -20.368 37.202 1.00 43.94 1062 SER A O 1
ATOM 8055 N N . PHE A 1 1063 ? 3.709 -22.600 37.096 1.00 43.94 1063 PHE A N 1
ATOM 8056 C CA . PHE A 1 1063 ? 2.348 -22.878 37.594 1.00 43.94 1063 PHE A CA 1
ATOM 8057 C C . PHE A 1 1063 ? 2.304 -23.373 39.048 1.00 43.94 1063 PHE A C 1
ATOM 8059 O O . PHE A 1 1063 ? 1.265 -23.814 39.536 1.00 43.94 1063 PHE A O 1
ATOM 8066 N N . HIS A 1 1064 ? 3.425 -23.292 39.772 1.00 45.78 1064 HIS A N 1
ATOM 8067 C CA . HIS A 1 1064 ? 3.514 -23.681 41.184 1.00 45.78 1064 HIS A CA 1
ATOM 8068 C C . HIS A 1 1064 ? 2.968 -22.571 42.094 1.00 45.78 1064 HIS A C 1
ATOM 8070 O O . HIS A 1 1064 ? 3.675 -22.054 42.957 1.00 45.78 1064 HIS A O 1
ATOM 8076 N N . SER A 1 1065 ? 1.701 -22.190 41.916 1.00 45.31 1065 SER A N 1
ATOM 8077 C CA . SER A 1 1065 ? 0.952 -21.561 43.005 1.00 45.31 1065 SER A CA 1
ATOM 8078 C C . SER A 1 1065 ? 0.492 -22.675 43.952 1.00 45.31 1065 SER A C 1
ATOM 8080 O O . SER A 1 1065 ? 0.183 -23.786 43.521 1.00 45.31 1065 SER A O 1
ATOM 8082 N N . ALA A 1 1066 ? 0.470 -22.425 45.262 1.00 48.16 1066 ALA A N 1
ATOM 8083 C CA . ALA A 1 1066 ? 0.171 -23.442 46.281 1.00 48.16 1066 ALA A CA 1
ATOM 8084 C C . ALA A 1 1066 ? -1.241 -24.078 46.176 1.00 48.16 1066 ALA A C 1
ATOM 8086 O O . ALA A 1 1066 ? -1.557 -24.970 46.960 1.00 48.16 1066 ALA A O 1
ATOM 8087 N N . ASN A 1 1067 ? -2.053 -23.648 45.199 1.00 63.69 1067 ASN A N 1
ATOM 8088 C CA . ASN A 1 1067 ? -3.490 -23.874 45.091 1.00 63.69 1067 ASN A CA 1
ATOM 8089 C C . ASN A 1 1067 ? -3.946 -24.329 43.681 1.00 63.69 1067 ASN A C 1
ATOM 8091 O O . ASN A 1 1067 ? -5.121 -24.202 43.384 1.00 63.69 1067 ASN A O 1
ATOM 8095 N N . ALA A 1 1068 ? -3.096 -24.814 42.770 1.00 65.88 1068 ALA A N 1
ATOM 8096 C CA . ALA A 1 1068 ? -3.549 -25.231 41.426 1.00 65.88 1068 ALA A CA 1
ATOM 8097 C C . ALA A 1 1068 ? -4.132 -26.664 41.391 1.00 65.88 1068 ALA A C 1
ATOM 8099 O O . ALA A 1 1068 ? -3.553 -27.593 41.963 1.00 65.88 1068 ALA A O 1
ATOM 8100 N N . VAL A 1 1069 ? -5.247 -26.857 40.676 1.00 74.94 1069 VAL A N 1
ATOM 8101 C CA . VAL A 1 1069 ? -5.872 -28.159 40.375 1.00 74.94 1069 VAL A CA 1
ATOM 8102 C C . VAL A 1 1069 ? -5.822 -28.386 38.866 1.00 74.94 1069 VAL A C 1
ATOM 8104 O O . VAL A 1 1069 ? -6.100 -27.471 38.099 1.00 74.94 1069 VAL A O 1
ATOM 8107 N N . ALA A 1 1070 ? -5.473 -29.598 38.432 1.00 78.19 1070 ALA A N 1
ATOM 8108 C CA . ALA A 1 1070 ? -5.393 -29.944 37.014 1.00 78.19 1070 ALA A CA 1
ATOM 8109 C C . ALA A 1 1070 ? -6.082 -31.279 36.703 1.00 78.19 1070 ALA A C 1
ATOM 8111 O O . ALA A 1 1070 ? -6.116 -32.193 37.537 1.00 78.19 1070 ALA A O 1
ATOM 8112 N N . ILE A 1 1071 ? -6.593 -31.424 35.484 1.00 79.50 1071 ILE A N 1
ATOM 8113 C CA . ILE A 1 1071 ? -7.042 -32.693 34.898 1.00 79.50 1071 ILE A CA 1
ATOM 8114 C C . ILE A 1 1071 ? -6.476 -32.810 33.485 1.00 79.50 1071 ILE A C 1
ATOM 8116 O O . ILE A 1 1071 ? -6.534 -31.853 32.719 1.00 79.50 1071 ILE A O 1
ATOM 8120 N N . SER A 1 1072 ? -5.913 -33.970 33.148 1.00 82.38 1072 SER A N 1
ATOM 8121 C CA . SER A 1 1072 ? -5.560 -34.253 31.756 1.00 82.38 1072 SER A CA 1
ATOM 8122 C C . SER A 1 1072 ? -6.827 -34.530 30.957 1.00 82.38 1072 SER A C 1
ATOM 8124 O O . SER A 1 1072 ? -7.739 -35.189 31.465 1.00 82.38 1072 SER A O 1
ATOM 8126 N N . LEU A 1 1073 ? -6.878 -34.078 29.704 1.00 80.56 1073 LEU A N 1
ATOM 8127 C CA . LEU A 1 1073 ? -7.993 -34.374 28.804 1.00 80.56 1073 LEU A CA 1
ATOM 8128 C C . LEU A 1 1073 ? -8.274 -35.885 28.717 1.00 80.56 1073 LEU A C 1
ATOM 8130 O O . LEU A 1 1073 ? -9.437 -36.279 28.695 1.00 80.56 1073 LEU A O 1
ATOM 8134 N N . GLN A 1 1074 ? -7.250 -36.744 28.796 1.00 82.44 1074 GLN A N 1
ATOM 8135 C CA . GLN A 1 1074 ? -7.401 -38.211 28.766 1.00 82.44 1074 GLN A CA 1
ATOM 8136 C C . GLN A 1 1074 ? -8.113 -38.794 29.996 1.00 82.44 1074 GLN A C 1
ATOM 8138 O O . GLN A 1 1074 ? -8.630 -39.910 29.943 1.00 82.44 1074 GLN A O 1
ATOM 8143 N N . GLU A 1 1075 ? -8.135 -38.066 31.115 1.00 78.75 1075 GLU A N 1
ATOM 8144 C CA . GLU A 1 1075 ? -8.840 -38.472 32.337 1.00 78.75 1075 GLU A CA 1
ATOM 8145 C C . GLU A 1 1075 ? -10.342 -38.151 32.271 1.00 78.75 1075 GLU A C 1
ATOM 8147 O O . GLU A 1 1075 ? -11.115 -38.611 33.119 1.00 78.75 1075 GLU A O 1
ATOM 8152 N N . LEU A 1 1076 ? -10.782 -37.370 31.278 1.00 79.00 1076 LEU A N 1
ATOM 8153 C CA . LEU A 1 1076 ? -12.195 -37.087 31.063 1.00 79.00 1076 LEU A CA 1
ATOM 8154 C C . LEU A 1 1076 ? -12.893 -38.340 30.533 1.00 79.00 1076 LEU A C 1
ATOM 8156 O O . LEU A 1 1076 ? -12.496 -38.938 29.534 1.00 79.00 1076 LEU A O 1
ATOM 8160 N N . SER A 1 1077 ? -14.004 -38.707 31.171 1.00 75.12 1077 SER A N 1
ATOM 8161 C CA . SER A 1 1077 ? -14.810 -39.883 30.797 1.00 75.12 1077 SER A CA 1
ATOM 8162 C C . SER A 1 1077 ? -15.327 -39.862 29.348 1.00 75.12 1077 SER A C 1
ATOM 8164 O O . SER A 1 1077 ? -15.726 -40.899 28.820 1.00 75.12 1077 SER A O 1
ATOM 8166 N N . PHE A 1 1078 ? -15.287 -38.697 28.702 1.00 78.06 1078 PHE A N 1
ATOM 8167 C CA . PHE A 1 1078 ? -15.754 -38.430 27.347 1.00 78.06 1078 PHE A CA 1
ATOM 8168 C C . PHE A 1 1078 ? -14.630 -38.082 26.360 1.00 78.06 1078 PHE A C 1
ATOM 8170 O O . PHE A 1 1078 ? -14.926 -37.699 25.236 1.00 78.06 1078 PHE A O 1
ATOM 8177 N N . PHE A 1 1079 ? -13.354 -38.251 26.725 1.00 82.81 1079 PHE A N 1
ATOM 8178 C CA . PHE A 1 1079 ? -12.208 -37.932 25.858 1.00 82.81 1079 PHE A CA 1
ATOM 8179 C C . PHE A 1 1079 ? -12.329 -38.501 24.431 1.00 82.81 1079 PHE A C 1
ATOM 8181 O O . PHE A 1 1079 ? -12.019 -37.832 23.454 1.00 82.81 1079 PHE A O 1
ATOM 8188 N N . ASN A 1 1080 ? -12.854 -39.724 24.290 1.00 82.56 1080 ASN A N 1
ATOM 8189 C CA . ASN A 1 1080 ? -13.027 -40.376 22.985 1.00 82.56 1080 ASN A CA 1
ATOM 8190 C C . ASN A 1 1080 ? -14.118 -39.749 22.093 1.00 82.56 1080 ASN A C 1
ATOM 8192 O O . ASN A 1 1080 ? -14.264 -40.182 20.953 1.00 82.56 1080 ASN A O 1
ATOM 8196 N N . GLN A 1 1081 ? -14.903 -38.799 22.607 1.00 84.38 1081 GLN A N 1
ATOM 8197 C CA . GLN A 1 1081 ? -15.922 -38.067 21.849 1.00 84.38 1081 GLN A CA 1
ATOM 8198 C C . GLN A 1 1081 ? -15.386 -36.753 21.270 1.00 84.38 1081 GLN A C 1
ATOM 8200 O O . GLN A 1 1081 ? -15.979 -36.254 20.317 1.00 84.38 1081 GLN A O 1
ATOM 8205 N N . LEU A 1 1082 ? -14.271 -36.232 21.801 1.00 84.31 1082 LEU A N 1
ATOM 8206 C CA . LEU A 1 1082 ? -13.628 -35.032 21.274 1.00 84.31 1082 LEU A CA 1
ATOM 8207 C C . LEU A 1 1082 ? -13.097 -35.319 19.862 1.00 84.31 1082 LEU A C 1
ATOM 8209 O O . LEU A 1 1082 ? -12.272 -36.218 19.658 1.00 84.31 1082 LEU A O 1
ATOM 8213 N N . GLN A 1 1083 ? -13.636 -34.579 18.901 1.00 85.12 1083 GLN A N 1
ATOM 8214 C CA . GLN A 1 1083 ? -13.179 -34.515 17.520 1.00 85.12 1083 GLN A CA 1
ATOM 8215 C C . GLN A 1 1083 ? -11.883 -33.723 17.428 1.00 85.12 1083 GLN A C 1
ATOM 8217 O O . GLN A 1 1083 ? -11.742 -32.693 18.081 1.00 85.12 1083 GLN A O 1
ATOM 8222 N N . ASP A 1 1084 ? -10.970 -34.237 16.615 1.00 85.12 1084 ASP A N 1
ATOM 8223 C CA . ASP A 1 1084 ? -9.729 -33.568 16.247 1.00 85.12 1084 ASP A CA 1
ATOM 8224 C C . ASP A 1 1084 ? -10.014 -32.231 15.545 1.00 85.12 1084 ASP A C 1
ATOM 8226 O O . ASP A 1 1084 ? -11.081 -32.071 14.941 1.00 85.12 1084 ASP A O 1
ATOM 8230 N N . ASN A 1 1085 ? -9.089 -31.281 15.642 1.00 80.62 1085 ASN A N 1
ATOM 8231 C CA . ASN A 1 1085 ? -9.151 -29.962 15.007 1.00 80.62 1085 ASN A CA 1
ATOM 8232 C C . ASN A 1 1085 ? -10.466 -29.216 15.214 1.00 80.62 1085 ASN A C 1
ATOM 8234 O O . ASN A 1 1085 ? -11.079 -28.669 14.296 1.00 80.62 1085 ASN A O 1
ATOM 8238 N N . THR A 1 1086 ? -10.925 -29.243 16.463 1.00 83.81 1086 THR A N 1
ATOM 8239 C CA . THR A 1 1086 ? -12.200 -28.661 16.867 1.00 83.81 1086 THR A CA 1
ATOM 8240 C C . THR A 1 1086 ? -11.999 -27.751 18.070 1.00 83.81 1086 THR A C 1
ATOM 8242 O O . THR A 1 1086 ? -11.391 -28.136 19.072 1.00 83.81 1086 THR A O 1
ATOM 8245 N N . THR A 1 1087 ? -12.541 -26.536 17.992 1.00 84.62 1087 THR A N 1
ATOM 8246 C CA . THR A 1 1087 ? -12.604 -25.627 19.136 1.00 84.62 1087 THR A CA 1
ATOM 8247 C C . THR A 1 1087 ? -13.651 -26.119 20.125 1.00 84.62 1087 THR A C 1
ATOM 8249 O O . THR A 1 1087 ? -14.825 -26.256 19.787 1.00 84.62 1087 THR A O 1
ATOM 8252 N N . TYR A 1 1088 ? -13.232 -26.332 21.368 1.00 84.06 1088 TYR A N 1
ATOM 8253 C CA . TYR A 1 1088 ? -14.132 -26.639 22.469 1.00 84.06 1088 TYR A CA 1
ATOM 8254 C C . TYR A 1 1088 ? -14.142 -25.514 23.485 1.00 84.06 1088 TYR A C 1
ATOM 8256 O O . TYR A 1 1088 ? -13.102 -25.012 23.913 1.00 84.06 1088 TYR A O 1
ATOM 8264 N N . PHE A 1 1089 ? -15.339 -25.177 23.935 1.00 85.19 1089 PHE A N 1
ATOM 8265 C CA . PHE A 1 1089 ? -15.580 -24.312 25.071 1.00 85.19 1089 PHE A CA 1
ATOM 8266 C C . PHE A 1 1089 ? -15.651 -25.170 26.323 1.00 85.19 1089 PHE A C 1
ATOM 8268 O O . PHE A 1 1089 ? -16.269 -26.237 26.338 1.00 85.19 1089 PHE A O 1
ATOM 8275 N N . TRP A 1 1090 ? -15.042 -24.705 27.404 1.00 87.69 1090 TRP A N 1
ATOM 8276 C CA . TRP A 1 1090 ? -15.081 -25.402 28.673 1.00 87.69 1090 TRP A CA 1
ATOM 8277 C C . TRP A 1 1090 ? -15.241 -24.451 29.845 1.00 87.69 1090 TRP A C 1
ATOM 8279 O O . TRP A 1 1090 ? -14.884 -23.273 29.807 1.00 87.69 1090 TRP A O 1
ATOM 8289 N N . ARG A 1 1091 ? -15.815 -24.999 30.909 1.00 86.38 1091 ARG A N 1
ATOM 8290 C CA . ARG A 1 1091 ? -16.014 -24.307 32.177 1.00 86.38 1091 ARG A CA 1
ATOM 8291 C C . ARG A 1 1091 ? -16.005 -25.300 33.326 1.00 86.38 1091 ARG A C 1
ATOM 8293 O O . ARG A 1 1091 ? -16.372 -26.468 33.162 1.00 86.38 1091 ARG A O 1
ATOM 8300 N N . VAL A 1 1092 ? -15.610 -24.842 34.506 1.00 84.50 1092 VAL A N 1
ATOM 8301 C CA . VAL A 1 1092 ? -15.470 -25.678 35.703 1.00 84.50 1092 VAL A CA 1
ATOM 8302 C C . VAL A 1 1092 ? -16.199 -25.065 36.896 1.00 84.50 1092 VAL A C 1
ATOM 8304 O O . VAL A 1 1092 ? -16.146 -23.866 37.114 1.00 84.50 1092 VAL A O 1
ATOM 8307 N N . GLN A 1 1093 ? -16.899 -25.880 37.679 1.00 82.38 1093 GLN A N 1
ATOM 8308 C CA . GLN A 1 1093 ? -17.626 -25.466 38.884 1.00 82.38 1093 GLN A CA 1
ATOM 8309 C C . GLN A 1 1093 ? -17.170 -26.321 40.063 1.00 82.38 1093 GLN A C 1
ATOM 8311 O O . GLN A 1 1093 ? -16.993 -27.530 39.914 1.00 82.38 1093 GLN A O 1
ATOM 8316 N N . ALA A 1 1094 ? -16.995 -25.725 41.235 1.00 76.25 1094 ALA A N 1
ATOM 8317 C CA . ALA A 1 1094 ? -16.641 -26.436 42.453 1.00 76.25 1094 ALA A CA 1
ATOM 8318 C C . ALA A 1 1094 ? -17.890 -26.844 43.255 1.00 76.25 1094 ALA A C 1
ATOM 8320 O O . ALA A 1 1094 ? -18.933 -26.197 43.189 1.00 76.25 1094 ALA A O 1
ATOM 8321 N N . ILE A 1 1095 ? -17.789 -27.941 44.001 1.00 71.31 1095 ILE A N 1
ATOM 8322 C CA . ILE A 1 1095 ? -18.843 -28.553 44.810 1.00 71.31 1095 ILE A CA 1
ATOM 8323 C C . ILE A 1 1095 ? -18.250 -28.906 46.172 1.00 71.31 1095 ILE A C 1
ATOM 8325 O O . ILE A 1 1095 ? -17.263 -29.645 46.251 1.00 71.31 1095 ILE A O 1
ATOM 8329 N N . ASP A 1 1096 ? -18.858 -28.397 47.240 1.00 66.38 1096 ASP A N 1
ATOM 8330 C CA . ASP A 1 1096 ? -18.462 -28.730 48.606 1.00 66.38 1096 ASP A CA 1
ATOM 8331 C C . ASP A 1 1096 ? -18.991 -30.109 49.054 1.00 66.38 1096 ASP A C 1
ATOM 8333 O O . ASP A 1 1096 ? -19.791 -30.773 48.388 1.00 66.38 1096 ASP A O 1
ATOM 8337 N N . LYS A 1 1097 ? -18.565 -30.545 50.241 1.00 64.19 1097 LYS A N 1
ATOM 8338 C CA . LYS A 1 1097 ? -18.974 -31.821 50.847 1.00 64.19 1097 LYS A CA 1
ATOM 8339 C C . LYS A 1 1097 ? -20.470 -31.905 51.196 1.00 64.19 1097 LYS A C 1
ATOM 8341 O O . LYS A 1 1097 ? -20.987 -33.006 51.397 1.00 64.19 1097 LYS A O 1
ATOM 8346 N N . LEU A 1 1098 ? -21.161 -30.769 51.291 1.00 61.88 1098 LEU A N 1
ATOM 8347 C CA . LEU A 1 1098 ? -22.604 -30.679 51.529 1.00 61.88 1098 LEU A CA 1
ATOM 8348 C C . LEU A 1 1098 ? -23.408 -30.682 50.216 1.00 61.88 1098 LEU A C 1
ATOM 8350 O O . LEU A 1 1098 ? -24.635 -30.772 50.258 1.00 61.88 1098 LEU A O 1
ATOM 8354 N N . GLY A 1 1099 ? -22.731 -30.652 49.063 1.00 60.72 1099 GLY A N 1
ATOM 8355 C CA . GLY A 1 1099 ? -23.332 -30.636 47.733 1.00 60.72 1099 GLY A CA 1
ATOM 8356 C C . GLY A 1 1099 ? -23.688 -29.238 47.221 1.00 60.72 1099 GLY A C 1
ATOM 8357 O O . GLY A 1 1099 ? -24.339 -29.139 46.178 1.00 60.72 1099 GLY A O 1
ATOM 8358 N N . ASN A 1 1100 ? -23.279 -28.172 47.917 1.00 60.56 1100 ASN A N 1
ATOM 8359 C CA . ASN A 1 1100 ? -23.431 -26.803 47.431 1.00 60.56 1100 ASN A CA 1
ATOM 8360 C C . ASN A 1 1100 ? -22.429 -26.551 46.302 1.00 60.56 1100 ASN A C 1
ATOM 8362 O O . ASN A 1 1100 ? -21.286 -27.000 46.372 1.00 60.56 1100 ASN A O 1
ATOM 8366 N N . LYS A 1 1101 ? -22.858 -25.830 45.263 1.00 68.38 1101 LYS A N 1
ATOM 8367 C CA . LYS A 1 1101 ? -22.058 -25.569 44.061 1.00 68.38 1101 LYS A CA 1
ATOM 8368 C C . LYS A 1 1101 ? -21.646 -24.094 43.990 1.00 68.38 1101 LYS A C 1
ATOM 8370 O O . LYS A 1 1101 ? -22.446 -23.237 44.361 1.00 68.38 1101 LYS A O 1
ATOM 8375 N N . SER A 1 1102 ? -20.438 -23.806 43.500 1.00 67.00 1102 SER A N 1
ATOM 8376 C CA . SER A 1 1102 ? -20.034 -22.458 43.054 1.00 67.00 1102 SER A CA 1
ATOM 8377 C C . SER A 1 1102 ? -20.822 -22.055 41.806 1.00 67.00 1102 SER A C 1
ATOM 8379 O O . SER A 1 1102 ? -21.623 -22.843 41.327 1.00 67.00 1102 SER A O 1
ATOM 8381 N N . ASP A 1 1103 ? -20.582 -20.891 41.208 1.00 72.06 1103 ASP A N 1
ATOM 8382 C CA . ASP A 1 1103 ? -20.888 -20.719 39.777 1.00 72.06 1103 ASP A CA 1
ATOM 8383 C C . ASP A 1 1103 ? -19.832 -21.450 38.929 1.00 72.06 1103 ASP A C 1
ATOM 8385 O O . ASP A 1 1103 ? -18.734 -21.739 39.420 1.00 72.06 1103 ASP A O 1
ATOM 8389 N N . PHE A 1 1104 ? -20.153 -21.792 37.678 1.00 77.44 1104 PHE A N 1
ATOM 8390 C CA . PHE A 1 1104 ? -19.119 -22.207 36.721 1.00 77.44 1104 PHE A CA 1
ATOM 8391 C C . PHE A 1 1104 ? -18.113 -21.078 36.535 1.00 77.44 1104 PHE A C 1
ATOM 8393 O O . PHE A 1 1104 ? -18.511 -19.933 36.675 1.00 77.44 1104 PHE A O 1
ATOM 8400 N N . SER A 1 1105 ? -16.854 -21.395 36.236 1.00 79.56 1105 SER A N 1
ATOM 8401 C CA . SER A 1 1105 ? -15.798 -20.480 35.792 1.00 79.56 1105 SER A CA 1
ATOM 8402 C C . SER A 1 1105 ? -16.222 -19.697 34.550 1.00 79.56 1105 SER A C 1
ATOM 8404 O O . SER A 1 1105 ? -17.150 -20.119 33.848 1.00 79.56 1105 SER A O 1
ATOM 8406 N N . SER A 1 1106 ? -15.489 -18.619 34.240 1.00 81.06 1106 SER A N 1
ATOM 8407 C CA . SER A 1 1106 ? -15.594 -17.993 32.927 1.00 81.06 1106 SER A CA 1
ATOM 8408 C C . SER A 1 1106 ? -15.373 -19.071 31.872 1.00 81.06 1106 SER A C 1
ATOM 8410 O O . SER A 1 1106 ? -14.650 -20.053 32.099 1.00 81.06 1106 SER A O 1
ATOM 8412 N N . VAL A 1 1107 ? -16.070 -18.940 30.748 1.00 81.56 1107 VAL A N 1
ATOM 8413 C CA . VAL A 1 1107 ? -15.896 -19.877 29.646 1.00 81.56 1107 VAL A CA 1
ATOM 8414 C C . VAL A 1 1107 ? -14.532 -19.590 29.038 1.00 81.56 1107 VAL A C 1
ATOM 8416 O O . VAL A 1 1107 ? -14.307 -18.507 28.506 1.00 81.56 1107 VAL A O 1
ATOM 8419 N N . SER A 1 1108 ? -13.625 -20.554 29.128 1.00 83.19 1108 SER A N 1
ATOM 8420 C CA . SER A 1 1108 ? -12.431 -20.561 28.287 1.00 83.19 1108 SER A CA 1
ATOM 8421 C C . SER A 1 1108 ? -12.686 -21.496 27.116 1.00 83.19 1108 SER A C 1
ATOM 8423 O O . SER A 1 1108 ? -13.617 -22.305 27.126 1.00 83.19 1108 SER A O 1
ATOM 8425 N N . HIS A 1 1109 ? -11.869 -21.387 26.086 1.00 87.00 1109 HIS A N 1
ATOM 8426 C CA . HIS A 1 1109 ? -11.908 -22.306 24.967 1.00 87.00 1109 HIS A CA 1
ATOM 8427 C C . HIS A 1 1109 ? -10.495 -22.714 24.590 1.00 87.00 1109 HIS A C 1
ATOM 8429 O O . HIS A 1 1109 ? -9.542 -21.970 24.821 1.00 87.00 1109 HIS A O 1
ATOM 8435 N N . PHE A 1 1110 ? -10.379 -23.905 24.025 1.00 86.38 1110 PHE A N 1
ATOM 8436 C CA . PHE A 1 1110 ? -9.141 -24.422 23.470 1.00 86.38 1110 PHE A CA 1
ATOM 8437 C C . PHE A 1 1110 ? -9.415 -25.037 22.113 1.00 86.38 1110 PHE A C 1
ATOM 8439 O O . PHE A 1 1110 ? -10.502 -25.568 21.868 1.00 86.38 1110 PHE A O 1
ATOM 8446 N N . PHE A 1 1111 ? -8.418 -24.979 21.246 1.00 84.06 1111 PHE A N 1
ATOM 8447 C CA . PHE A 1 1111 ? -8.409 -25.785 20.042 1.00 84.06 1111 PHE A CA 1
ATOM 8448 C C . PHE A 1 1111 ? -7.884 -27.169 20.410 1.00 84.06 1111 PHE A C 1
ATOM 8450 O O . PHE A 1 1111 ? -6.790 -27.298 20.961 1.00 84.06 1111 PHE A O 1
ATOM 8457 N N . PHE A 1 1112 ? -8.699 -28.205 20.221 1.00 85.88 1112 PHE A N 1
ATOM 8458 C CA . PHE A 1 1112 ? -8.265 -29.566 20.499 1.00 85.88 1112 PHE A CA 1
ATOM 8459 C C . PHE A 1 1112 ? -7.584 -30.142 19.267 1.00 85.88 1112 PHE A C 1
ATOM 8461 O O . PHE A 1 1112 ? -8.266 -30.506 18.310 1.00 85.88 1112 PHE A O 1
ATOM 8468 N N . ASN A 1 1113 ? -6.261 -30.258 19.341 1.00 83.31 1113 ASN A N 1
ATOM 8469 C CA . ASN A 1 1113 ? -5.442 -30.920 18.339 1.00 83.31 1113 ASN A CA 1
ATOM 8470 C C . ASN A 1 1113 ? -4.981 -32.273 18.904 1.00 83.31 1113 ASN A C 1
ATOM 8472 O O . ASN A 1 1113 ? -4.080 -32.377 19.733 1.00 83.31 1113 ASN A O 1
ATOM 8476 N N . LYS A 1 1114 ? -5.655 -33.354 18.532 1.00 81.31 1114 LYS A N 1
ATOM 8477 C CA . LYS A 1 1114 ? -5.376 -34.703 19.032 1.00 81.31 1114 LYS A CA 1
ATOM 8478 C C . LYS A 1 1114 ? -4.116 -35.291 18.400 1.00 81.31 1114 LYS A C 1
ATOM 8480 O O . LYS A 1 1114 ? -3.437 -36.081 19.068 1.00 81.31 1114 LYS A O 1
ATOM 8485 N N . TYR A 1 1115 ? -3.842 -34.953 17.144 1.00 79.19 1115 TYR A N 1
ATOM 8486 C CA . TYR A 1 1115 ? -2.701 -35.418 16.366 1.00 79.19 1115 TYR A CA 1
ATOM 8487 C C . TYR A 1 1115 ? -2.300 -34.337 15.376 1.00 79.19 1115 TYR A C 1
ATOM 8489 O O . TYR A 1 1115 ? -3.175 -33.862 14.670 1.00 79.19 1115 TYR A O 1
ATOM 8497 N N . ASN A 1 1116 ? -0.998 -34.088 15.218 1.00 81.50 1116 ASN A N 1
ATOM 8498 C CA . ASN A 1 1116 ? -0.541 -33.207 14.150 1.00 81.50 1116 ASN A CA 1
ATOM 8499 C C . ASN A 1 1116 ? -1.114 -33.664 12.782 1.00 81.50 1116 ASN A C 1
ATOM 8501 O O . ASN A 1 1116 ? -0.939 -34.834 12.397 1.00 81.50 1116 ASN A O 1
ATOM 8505 N N . ASN A 1 1117 ? -1.867 -32.791 12.115 1.00 85.44 1117 ASN A N 1
ATOM 8506 C CA . ASN A 1 1117 ? -2.496 -33.018 10.820 1.00 85.44 1117 ASN A CA 1
ATOM 8507 C C . ASN A 1 1117 ? -1.617 -32.435 9.704 1.00 85.44 1117 ASN A C 1
ATOM 8509 O O . ASN A 1 1117 ? -1.074 -31.355 9.836 1.00 85.44 1117 ASN A O 1
ATOM 8513 N N . PRO A 1 1118 ? -1.501 -33.113 8.549 1.00 85.81 1118 PRO A N 1
ATOM 8514 C CA . PRO A 1 1118 ? -0.730 -32.559 7.449 1.00 85.81 1118 PRO A CA 1
ATOM 8515 C C . PRO A 1 1118 ? -1.396 -31.291 6.878 1.00 85.81 1118 PRO A C 1
ATOM 8517 O O . PRO A 1 1118 ? -2.631 -31.265 6.749 1.00 85.81 1118 PRO A O 1
ATOM 8520 N N . PRO A 1 1119 ? -0.600 -30.325 6.383 1.00 89.06 1119 PRO A N 1
ATOM 8521 C CA . PRO A 1 1119 ? -1.122 -29.107 5.782 1.00 89.06 1119 PRO A CA 1
ATOM 8522 C C . PRO A 1 1119 ? -1.993 -29.398 4.564 1.00 89.06 1119 PRO A C 1
ATOM 8524 O O . PRO A 1 1119 ? -1.874 -30.438 3.898 1.00 89.06 1119 PRO A O 1
ATOM 8527 N N . GLN A 1 1120 ? -2.847 -28.443 4.195 1.00 90.31 1120 GLN A N 1
ATOM 8528 C CA . GLN A 1 1120 ? -3.545 -28.522 2.917 1.00 90.31 1120 GLN A CA 1
ATOM 8529 C C . GLN A 1 1120 ? -2.568 -28.306 1.754 1.00 90.31 1120 GLN A C 1
ATOM 8531 O O . GLN A 1 1120 ? -1.573 -27.584 1.853 1.00 90.31 1120 GLN A O 1
ATOM 8536 N N . ALA A 1 1121 ? -2.862 -28.947 0.621 1.00 90.69 1121 ALA A N 1
ATOM 8537 C CA . ALA A 1 1121 ? -2.103 -28.728 -0.601 1.00 90.69 1121 ALA A CA 1
ATOM 8538 C C . ALA A 1 1121 ? -2.268 -27.278 -1.071 1.00 90.69 1121 ALA A C 1
ATOM 8540 O O . ALA A 1 1121 ? -3.345 -26.693 -0.953 1.00 90.69 1121 ALA A O 1
ATOM 8541 N N . VAL A 1 1122 ? -1.221 -26.718 -1.667 1.00 92.44 1122 VAL A N 1
ATOM 8542 C CA . VAL A 1 1122 ? -1.310 -25.425 -2.350 1.00 92.44 1122 VAL A CA 1
ATOM 8543 C C . VAL A 1 1122 ? -2.280 -25.549 -3.532 1.00 92.44 1122 VAL A C 1
ATOM 8545 O O . VAL A 1 1122 ? -2.148 -26.462 -4.352 1.00 92.44 1122 VAL A O 1
ATOM 8548 N N . VAL A 1 1123 ? -3.250 -24.633 -3.627 1.00 90.56 1123 VAL A N 1
ATOM 8549 C CA . VAL A 1 1123 ? -4.326 -24.681 -4.641 1.00 90.56 1123 VAL A CA 1
ATOM 8550 C C . VAL A 1 1123 ? -4.353 -23.498 -5.610 1.00 90.56 1123 VAL A C 1
ATOM 8552 O O . VAL A 1 1123 ? -5.066 -23.566 -6.608 1.00 90.56 1123 VAL A O 1
ATOM 8555 N N . SER A 1 1124 ? -3.637 -22.401 -5.338 1.00 86.19 1124 SER A N 1
ATOM 8556 C CA . SER A 1 1124 ? -3.722 -21.179 -6.151 1.00 86.19 1124 SER A CA 1
ATOM 8557 C C . SER A 1 1124 ? -2.479 -20.291 -6.031 1.00 86.19 1124 SER A C 1
ATOM 8559 O O . SER A 1 1124 ? -1.580 -20.568 -5.238 1.00 86.19 1124 SER A O 1
ATOM 8561 N N . GLY A 1 1125 ? -2.443 -19.216 -6.824 1.00 79.00 1125 GLY A N 1
ATOM 8562 C CA . GLY A 1 1125 ? -1.370 -18.216 -6.806 1.00 79.00 1125 GLY A CA 1
ATOM 8563 C C . GLY A 1 1125 ? -0.107 -18.630 -7.557 1.00 79.00 1125 GLY A C 1
ATOM 8564 O O . GLY A 1 1125 ? 0.905 -17.960 -7.417 1.00 79.00 1125 GLY A O 1
ATOM 8565 N N . PHE A 1 1126 ? -0.150 -19.725 -8.323 1.00 86.25 1126 PHE A N 1
ATOM 8566 C CA . PHE A 1 1126 ? 1.011 -20.231 -9.051 1.00 86.25 1126 PHE A CA 1
ATOM 8567 C C . PHE A 1 1126 ? 1.524 -19.208 -10.067 1.00 86.25 1126 PHE A C 1
ATOM 8569 O O . PHE A 1 1126 ? 0.806 -18.811 -10.989 1.00 86.25 1126 PHE A O 1
ATOM 8576 N N . SER A 1 1127 ? 2.781 -18.822 -9.893 1.00 85.75 1127 SER A N 1
ATOM 8577 C CA . SER A 1 1127 ? 3.572 -18.094 -10.869 1.00 85.75 1127 SER A CA 1
ATOM 8578 C C . SER A 1 1127 ? 4.871 -18.863 -11.088 1.00 85.75 1127 SER A C 1
ATOM 8580 O O . SER A 1 1127 ? 5.472 -19.306 -10.105 1.00 85.75 1127 SER A O 1
ATOM 8582 N N . PRO A 1 1128 ? 5.330 -19.052 -12.329 1.00 86.94 1128 PRO A N 1
ATOM 8583 C CA . PRO A 1 1128 ? 4.695 -18.687 -13.599 1.00 86.94 1128 PRO A CA 1
ATOM 8584 C C . PRO A 1 1128 ? 3.357 -19.411 -13.827 1.00 86.94 1128 PRO A C 1
ATOM 8586 O O . PRO A 1 1128 ? 3.132 -20.496 -13.285 1.00 86.94 1128 PRO A O 1
ATOM 8589 N N . ARG A 1 1129 ? 2.459 -18.813 -14.624 1.00 73.12 1129 ARG A N 1
ATOM 8590 C CA . ARG A 1 1129 ? 1.177 -19.444 -14.993 1.00 73.12 1129 ARG A CA 1
ATOM 8591 C C . ARG A 1 1129 ? 1.412 -20.633 -15.933 1.00 73.12 1129 ARG A C 1
ATOM 8593 O O . ARG A 1 1129 ? 2.412 -20.664 -16.645 1.00 73.12 1129 ARG A O 1
ATOM 8600 N N . GLU A 1 1130 ? 0.469 -21.570 -15.967 1.00 76.94 1130 GLU A N 1
ATOM 8601 C CA . GLU A 1 1130 ? 0.522 -22.774 -16.812 1.00 76.94 1130 GLU A CA 1
ATOM 8602 C C . GLU A 1 1130 ? 0.851 -22.435 -18.281 1.00 76.94 1130 GLU A C 1
ATOM 8604 O O . GLU A 1 1130 ? 0.184 -21.597 -18.894 1.00 76.94 1130 GLU A O 1
ATOM 8609 N N . GLY A 1 1131 ? 1.903 -23.054 -18.825 1.00 78.38 1131 GLY A N 1
ATOM 8610 C CA . GLY A 1 1131 ? 2.368 -22.866 -20.201 1.00 78.38 1131 GLY A CA 1
ATOM 8611 C C . GLY A 1 1131 ? 3.171 -21.587 -20.473 1.00 78.38 1131 GLY A C 1
ATOM 8612 O O . GLY A 1 1131 ? 3.481 -21.325 -21.632 1.00 78.38 1131 GLY A O 1
ATOM 8613 N N . THR A 1 1132 ? 3.514 -20.790 -19.453 1.00 82.62 1132 THR A N 1
ATOM 8614 C CA . THR A 1 1132 ? 4.271 -19.533 -19.635 1.00 82.62 1132 THR A CA 1
ATOM 8615 C C . THR A 1 1132 ? 5.682 -19.795 -20.167 1.00 82.62 1132 THR A C 1
ATOM 8617 O O . THR A 1 1132 ? 6.369 -20.690 -19.682 1.00 82.62 1132 THR A O 1
ATOM 8620 N N . GLU A 1 1133 ? 6.148 -18.981 -21.112 1.00 85.94 1133 GLU A N 1
ATOM 8621 C CA . GLU A 1 1133 ? 7.552 -18.939 -21.539 1.00 85.94 1133 GLU A CA 1
ATOM 8622 C C . GLU A 1 1133 ? 8.363 -17.983 -20.663 1.00 85.94 1133 GLU A C 1
ATOM 8624 O O . GLU A 1 1133 ? 7.976 -16.833 -20.449 1.00 85.94 1133 GLU A O 1
ATOM 8629 N N . ILE A 1 1134 ? 9.506 -18.450 -20.163 1.00 84.25 1134 ILE A N 1
ATOM 8630 C CA . ILE A 1 1134 ? 10.379 -17.688 -19.273 1.00 84.25 1134 ILE A CA 1
ATOM 8631 C C . ILE A 1 1134 ? 11.730 -17.461 -19.938 1.00 84.25 1134 ILE A C 1
ATOM 8633 O O . ILE A 1 1134 ? 12.428 -18.404 -20.305 1.00 84.25 1134 ILE A O 1
ATOM 8637 N N . ARG A 1 1135 ? 12.137 -16.188 -19.999 1.00 84.31 1135 ARG A N 1
ATOM 8638 C CA . ARG A 1 1135 ? 13.391 -15.727 -20.621 1.00 84.31 1135 ARG A CA 1
ATOM 8639 C C . ARG A 1 1135 ? 14.602 -15.749 -19.675 1.00 84.31 1135 ARG A C 1
ATOM 8641 O O . ARG A 1 1135 ? 15.608 -15.087 -19.909 1.00 84.31 1135 ARG A O 1
ATOM 8648 N N . LEU A 1 1136 ? 14.505 -16.499 -18.579 1.00 76.50 1136 LEU A N 1
ATOM 8649 C CA . LEU A 1 1136 ? 15.538 -16.635 -17.553 1.00 76.50 1136 LEU A CA 1
ATOM 8650 C C . LEU A 1 1136 ? 15.869 -18.106 -17.363 1.00 76.50 1136 LEU A C 1
ATOM 8652 O O . LEU A 1 1136 ? 14.979 -18.911 -17.115 1.00 76.50 1136 LEU A O 1
ATOM 8656 N N . SER A 1 1137 ? 17.159 -18.438 -17.349 1.00 84.88 1137 SER A N 1
ATOM 8657 C CA . SER A 1 1137 ? 17.604 -19.794 -17.008 1.00 84.88 1137 SER A CA 1
ATOM 8658 C C . SER A 1 1137 ? 17.391 -20.134 -15.527 1.00 84.88 1137 SER A C 1
ATOM 8660 O O . SER A 1 1137 ? 17.438 -21.298 -15.161 1.00 84.88 1137 SER A O 1
ATOM 8662 N N . LYS A 1 1138 ? 17.130 -19.148 -14.661 1.00 89.38 1138 LYS A N 1
ATOM 8663 C CA . LYS A 1 1138 ? 16.891 -19.318 -13.218 1.00 89.38 1138 LYS A CA 1
ATOM 8664 C C . LYS A 1 1138 ? 15.565 -18.670 -12.812 1.00 89.38 1138 LYS A C 1
ATOM 8666 O O . LYS A 1 1138 ? 15.574 -17.556 -12.293 1.00 89.38 1138 LYS A O 1
ATOM 8671 N N . PRO A 1 1139 ? 14.422 -19.297 -13.125 1.00 88.06 1139 PRO A N 1
ATOM 8672 C CA . PRO A 1 1139 ? 13.121 -18.707 -12.837 1.00 88.06 1139 PRO A CA 1
ATOM 8673 C C . PRO A 1 1139 ? 12.843 -18.645 -11.330 1.00 88.06 1139 PRO A C 1
ATOM 8675 O O . PRO A 1 1139 ? 13.307 -19.491 -10.563 1.00 88.06 1139 PRO A O 1
ATOM 8678 N N . GLU A 1 1140 ? 12.033 -17.675 -10.910 1.00 90.25 1140 GLU A N 1
ATOM 8679 C CA . GLU A 1 1140 ? 11.402 -17.677 -9.588 1.00 90.25 1140 GLU A CA 1
ATOM 8680 C C . GLU A 1 1140 ? 10.025 -18.342 -9.682 1.00 90.25 1140 GLU A C 1
ATOM 8682 O O . GLU A 1 1140 ? 9.233 -18.025 -10.569 1.00 90.25 1140 GLU A O 1
ATOM 8687 N N . LEU A 1 1141 ? 9.753 -19.279 -8.775 1.00 92.25 1141 LEU A N 1
ATOM 8688 C CA . LEU A 1 1141 ? 8.467 -19.957 -8.640 1.00 92.25 1141 LEU A CA 1
ATOM 8689 C C . LEU A 1 1141 ? 7.769 -19.446 -7.381 1.00 92.25 1141 LEU A C 1
ATOM 8691 O O . LEU A 1 1141 ? 8.363 -19.508 -6.308 1.00 92.25 1141 LEU A O 1
ATOM 8695 N N . SER A 1 1142 ? 6.515 -19.012 -7.475 1.00 90.62 1142 SER A N 1
ATOM 8696 C CA . SER A 1 1142 ? 5.730 -18.545 -6.325 1.00 90.62 1142 SER A CA 1
ATOM 8697 C C . SER A 1 1142 ? 4.304 -19.091 -6.317 1.00 90.62 1142 SER A C 1
ATOM 8699 O O . SER A 1 1142 ? 3.802 -19.600 -7.322 1.00 90.62 1142 SER A O 1
ATOM 8701 N N . TRP A 1 1143 ? 3.676 -19.080 -5.141 1.00 94.38 1143 TRP A N 1
ATOM 8702 C CA . TRP A 1 1143 ? 2.314 -19.565 -4.915 1.00 94.38 1143 TRP A CA 1
ATOM 8703 C C . TRP A 1 1143 ? 1.653 -18.841 -3.738 1.00 94.38 1143 TRP A C 1
ATOM 8705 O O . TRP A 1 1143 ? 2.323 -18.203 -2.927 1.00 94.38 1143 TRP A O 1
ATOM 8715 N N . HIS A 1 1144 ? 0.327 -18.951 -3.605 1.00 90.44 1144 HIS A N 1
ATOM 8716 C CA . HIS A 1 1144 ? -0.332 -18.500 -2.379 1.00 90.44 1144 HIS A CA 1
ATOM 8717 C C . HIS A 1 1144 ? 0.010 -19.442 -1.218 1.00 90.44 1144 HIS A C 1
ATOM 8719 O O . HIS A 1 1144 ? -0.006 -20.661 -1.416 1.00 90.44 1144 HIS A O 1
ATOM 8725 N N . PRO A 1 1145 ? 0.273 -18.917 -0.007 1.00 88.38 1145 PRO A N 1
ATOM 8726 C CA . PRO A 1 1145 ? 0.567 -19.753 1.149 1.00 88.38 1145 PRO A CA 1
ATOM 8727 C C . PRO A 1 1145 ? -0.527 -20.796 1.413 1.00 88.38 1145 PRO A C 1
ATOM 8729 O O . PRO A 1 1145 ? -1.719 -20.520 1.264 1.00 88.38 1145 PRO A O 1
ATOM 8732 N N . ALA A 1 1146 ? -0.114 -22.001 1.802 1.00 86.62 1146 ALA A N 1
ATOM 8733 C CA . ALA A 1 1146 ? -1.034 -23.048 2.224 1.00 86.62 1146 ALA A CA 1
ATOM 8734 C C . ALA A 1 1146 ? -1.615 -22.752 3.615 1.00 86.62 1146 ALA A C 1
ATOM 8736 O O . ALA A 1 1146 ? -1.075 -21.950 4.378 1.00 86.62 1146 ALA A O 1
ATOM 8737 N N . ILE A 1 1147 ? -2.726 -23.418 3.924 1.00 85.50 1147 ILE A N 1
ATOM 8738 C CA . ILE A 1 1147 ? -3.384 -23.367 5.230 1.00 85.50 1147 ILE A CA 1
ATOM 8739 C C . ILE A 1 1147 ? -3.223 -24.739 5.872 1.00 85.50 1147 ILE A C 1
ATOM 8741 O O . ILE A 1 1147 ? -3.467 -25.759 5.220 1.00 85.50 1147 ILE A O 1
ATOM 8745 N N . ASP A 1 1148 ? -2.829 -24.760 7.135 1.00 86.44 1148 ASP A N 1
ATOM 8746 C CA . ASP A 1 1148 ? -2.791 -25.973 7.936 1.00 86.44 1148 ASP A CA 1
ATOM 8747 C C . ASP A 1 1148 ? -4.086 -26.110 8.760 1.00 86.44 1148 ASP A C 1
ATOM 8749 O O . ASP A 1 1148 ? -4.605 -25.097 9.245 1.00 86.44 1148 ASP A O 1
ATOM 8753 N N . PRO A 1 1149 ? -4.687 -27.312 8.859 1.00 81.38 1149 PRO A N 1
ATOM 8754 C CA . PRO A 1 1149 ? -5.746 -27.577 9.829 1.00 81.38 1149 PRO A CA 1
ATOM 8755 C C . PRO A 1 1149 ? -5.352 -27.313 11.292 1.00 81.38 1149 PRO A C 1
ATOM 8757 O O . PRO A 1 1149 ? -6.252 -27.043 12.092 1.00 81.38 1149 PRO A O 1
ATOM 8760 N N . ASP A 1 1150 ? -4.062 -27.381 11.624 1.00 79.25 1150 ASP A N 1
ATOM 8761 C CA . ASP A 1 1150 ? -3.534 -27.170 12.968 1.00 79.25 1150 ASP A CA 1
ATOM 8762 C C . ASP A 1 1150 ? -3.214 -25.690 13.210 1.00 79.25 1150 ASP A C 1
ATOM 8764 O O . ASP A 1 1150 ? -2.556 -25.013 12.419 1.00 79.25 1150 ASP A O 1
ATOM 8768 N N . GLN A 1 1151 ? -3.724 -25.145 14.317 1.00 71.31 1151 GLN A N 1
ATOM 8769 C CA . GLN A 1 1151 ? -3.674 -23.705 14.582 1.00 71.31 1151 GLN A CA 1
ATOM 8770 C C . GLN A 1 1151 ? -2.257 -23.215 14.925 1.00 71.31 1151 GLN A C 1
ATOM 8772 O O . GLN A 1 1151 ? -1.951 -22.037 14.717 1.00 71.31 1151 GLN A O 1
ATOM 8777 N N . SER A 1 1152 ? -1.395 -24.095 15.443 1.00 68.12 1152 SER A N 1
ATOM 8778 C CA . SER A 1 1152 ? 0.034 -23.834 15.644 1.00 68.12 1152 SER A CA 1
ATOM 8779 C C . SER A 1 1152 ? 0.790 -23.520 14.352 1.00 68.12 1152 SER A C 1
ATOM 8781 O O . SER A 1 1152 ? 1.757 -22.756 14.391 1.00 68.12 1152 SER A O 1
ATOM 8783 N N . ASP A 1 1153 ? 0.326 -24.045 13.220 1.00 76.88 1153 ASP A N 1
ATOM 8784 C CA . ASP A 1 1153 ? 1.039 -24.058 11.946 1.00 76.88 1153 ASP A CA 1
ATOM 8785 C C . ASP A 1 1153 ? 0.551 -22.933 11.027 1.00 76.88 1153 ASP A C 1
ATOM 8787 O O . ASP A 1 1153 ? -0.023 -23.118 9.949 1.00 76.88 1153 ASP A O 1
ATOM 8791 N N . ALA A 1 1154 ? 0.777 -21.698 11.481 1.00 76.88 1154 ALA A N 1
ATOM 8792 C CA . ALA A 1 1154 ? 0.471 -20.513 10.693 1.00 76.88 1154 ALA A CA 1
ATOM 8793 C C . ALA A 1 1154 ? 1.262 -20.512 9.374 1.00 76.88 1154 ALA A C 1
ATOM 8795 O O . ALA A 1 1154 ? 2.403 -20.956 9.305 1.00 76.88 1154 ALA A O 1
ATOM 8796 N N . SER A 1 1155 ? 0.714 -19.898 8.323 1.00 78.12 1155 SER A N 1
ATOM 8797 C CA . SER A 1 1155 ? 1.372 -19.829 7.003 1.00 78.12 1155 SER A CA 1
ATOM 8798 C C . SER A 1 1155 ? 2.817 -19.294 7.024 1.00 78.12 1155 SER A C 1
ATOM 8800 O O . SER A 1 1155 ? 3.611 -19.640 6.150 1.00 78.12 1155 SER A O 1
ATOM 8802 N N . SER A 1 1156 ? 3.171 -18.488 8.032 1.00 79.38 1156 SER A N 1
ATOM 8803 C CA . SER A 1 1156 ? 4.520 -17.968 8.278 1.00 79.38 1156 SER A CA 1
ATOM 8804 C C . SER A 1 1156 ? 5.514 -18.987 8.844 1.00 79.38 1156 SER A C 1
ATOM 8806 O O . SER A 1 1156 ? 6.706 -18.692 8.875 1.00 79.38 1156 SER A O 1
ATOM 8808 N N . THR A 1 1157 ? 5.056 -20.136 9.338 1.00 81.12 1157 THR A N 1
ATOM 8809 C CA . THR A 1 1157 ? 5.898 -21.201 9.900 1.00 81.12 1157 THR A CA 1
ATOM 8810 C C . THR A 1 1157 ? 6.084 -22.371 8.922 1.00 81.12 1157 THR A C 1
ATOM 8812 O O . THR A 1 1157 ? 7.153 -22.986 8.864 1.00 81.12 1157 THR A O 1
ATOM 8815 N N . LEU A 1 1158 ? 5.119 -22.554 8.016 1.00 88.75 1158 LEU A N 1
ATOM 8816 C CA . LEU A 1 1158 ? 5.147 -23.570 6.965 1.00 88.75 1158 LEU A CA 1
ATOM 8817 C C . LEU A 1 1158 ? 6.391 -23.482 6.066 1.00 88.75 1158 LEU A C 1
ATOM 8819 O O . LEU A 1 1158 ? 6.870 -22.405 5.695 1.00 88.75 1158 LEU A O 1
ATOM 8823 N N . LYS A 1 1159 ? 6.890 -24.650 5.658 1.00 93.44 1159 LYS A N 1
ATOM 8824 C CA . LYS A 1 1159 ? 7.970 -24.804 4.668 1.00 93.44 1159 LYS A CA 1
ATOM 8825 C C . LYS A 1 1159 ? 7.415 -25.460 3.417 1.00 93.44 1159 LYS A C 1
ATOM 8827 O O . LYS A 1 1159 ? 6.454 -26.218 3.480 1.00 93.44 1159 LYS A O 1
ATOM 8832 N N . TYR A 1 1160 ? 8.060 -25.249 2.279 1.00 95.94 1160 TYR A N 1
ATOM 8833 C CA . TYR A 1 1160 ? 7.589 -25.811 1.019 1.00 95.94 1160 TYR A CA 1
ATOM 8834 C C . TYR A 1 1160 ? 8.693 -26.598 0.335 1.00 95.94 1160 TYR A C 1
ATOM 8836 O O . TYR A 1 1160 ? 9.816 -26.122 0.205 1.00 95.94 1160 TYR A O 1
ATOM 8844 N N . ASN A 1 1161 ? 8.368 -27.805 -0.116 1.00 95.88 1161 ASN A N 1
ATOM 8845 C CA . ASN A 1 1161 ? 9.223 -28.627 -0.956 1.00 95.88 1161 ASN A CA 1
ATOM 8846 C C . ASN A 1 1161 ? 8.743 -28.542 -2.403 1.00 95.88 1161 ASN A C 1
ATOM 8848 O O . ASN A 1 1161 ? 7.592 -28.857 -2.699 1.00 95.88 1161 ASN A O 1
ATOM 8852 N N . LEU A 1 1162 ? 9.644 -28.192 -3.311 1.00 95.88 1162 LEU A N 1
ATOM 8853 C CA . LEU A 1 1162 ? 9.365 -28.087 -4.736 1.00 95.88 1162 LEU A CA 1
ATOM 8854 C C . LEU A 1 1162 ? 10.025 -29.237 -5.480 1.00 95.88 1162 LEU A C 1
ATOM 8856 O O . LEU A 1 1162 ? 11.135 -29.643 -5.139 1.00 95.88 1162 LEU A O 1
ATOM 8860 N N . GLN A 1 1163 ? 9.368 -29.722 -6.528 1.00 96.50 1163 GLN A N 1
ATOM 8861 C CA . GLN A 1 1163 ? 9.969 -30.606 -7.523 1.00 96.50 1163 GLN A CA 1
ATOM 8862 C C . GLN A 1 1163 ? 9.762 -30.030 -8.909 1.00 96.50 1163 GLN A C 1
ATOM 8864 O O . GLN A 1 1163 ? 8.642 -29.643 -9.231 1.00 96.50 1163 GLN A O 1
ATOM 8869 N N . LEU A 1 1164 ? 10.820 -30.035 -9.719 1.00 94.62 1164 LEU A N 1
ATOM 8870 C CA . LEU A 1 1164 ? 10.765 -29.724 -11.141 1.00 94.62 1164 LEU A CA 1
ATOM 8871 C C . LEU A 1 1164 ? 11.293 -30.918 -11.939 1.00 94.62 1164 LEU A C 1
ATOM 8873 O O . LEU A 1 1164 ? 12.269 -31.573 -11.550 1.00 94.62 1164 LEU A O 1
ATOM 8877 N N . ASN A 1 1165 ? 10.638 -31.204 -13.058 1.00 93.69 1165 ASN A N 1
ATOM 8878 C CA . ASN A 1 1165 ? 11.025 -32.269 -13.966 1.00 93.69 1165 ASN A CA 1
ATOM 8879 C C . ASN A 1 1165 ? 10.515 -31.995 -15.384 1.00 93.69 1165 ASN A C 1
ATOM 8881 O O . ASN A 1 1165 ? 9.491 -31.353 -15.562 1.00 93.69 1165 ASN A O 1
ATOM 8885 N N . THR A 1 1166 ? 11.151 -32.584 -16.388 1.00 91.44 1166 THR A N 1
ATOM 8886 C CA . THR A 1 1166 ? 10.681 -32.543 -17.788 1.00 91.44 1166 THR A CA 1
ATOM 8887 C C . THR A 1 1166 ? 9.564 -33.555 -18.094 1.00 91.44 1166 THR A C 1
ATOM 8889 O O . THR A 1 1166 ? 9.079 -33.642 -19.219 1.00 91.44 1166 THR A O 1
ATOM 8892 N N . SER A 1 1167 ? 9.123 -34.328 -17.091 1.00 90.69 1167 SER A N 1
ATOM 8893 C CA . SER A 1 1167 ? 7.968 -35.234 -17.179 1.00 90.69 1167 SER A CA 1
ATOM 8894 C C . SER A 1 1167 ? 6.867 -34.819 -16.209 1.00 90.69 1167 SER A C 1
ATOM 8896 O O . SER A 1 1167 ? 7.097 -34.755 -14.999 1.00 90.69 1167 SER A O 1
ATOM 8898 N N . SER A 1 1168 ? 5.655 -34.631 -16.734 1.00 89.25 1168 SER A N 1
ATOM 8899 C CA . SER A 1 1168 ? 4.465 -34.173 -16.000 1.00 89.25 1168 SER A CA 1
ATOM 8900 C C . SER A 1 1168 ? 3.929 -35.160 -14.966 1.00 89.25 1168 SER A C 1
ATOM 8902 O O . SER A 1 1168 ? 3.239 -34.770 -14.028 1.00 89.25 1168 SER A O 1
ATOM 8904 N N . ASP A 1 1169 ? 4.258 -36.445 -15.096 1.00 88.38 1169 ASP A N 1
ATOM 8905 C CA . ASP A 1 1169 ? 3.880 -37.475 -14.127 1.00 88.38 1169 ASP A CA 1
ATOM 8906 C C . ASP A 1 1169 ? 4.889 -37.621 -12.975 1.00 88.38 1169 ASP A C 1
ATOM 8908 O O . ASP A 1 1169 ? 4.654 -38.391 -12.039 1.00 88.38 1169 ASP A O 1
ATOM 8912 N N . PHE A 1 1170 ? 6.010 -36.886 -13.037 1.00 90.31 1170 PHE A N 1
ATOM 8913 C CA . PHE A 1 1170 ? 7.140 -36.982 -12.111 1.00 90.31 1170 PHE A CA 1
ATOM 8914 C C . PHE A 1 1170 ? 7.617 -38.429 -11.893 1.00 90.31 1170 PHE A C 1
ATOM 8916 O O . PHE A 1 1170 ? 8.100 -38.779 -10.812 1.00 90.31 1170 PHE A O 1
ATOM 8923 N N . SER A 1 1171 ? 7.469 -39.290 -12.906 1.00 77.94 1171 SER A N 1
ATOM 8924 C CA . SER A 1 1171 ? 7.985 -40.653 -12.873 1.00 77.94 1171 SER A CA 1
ATOM 8925 C C . SER A 1 1171 ? 9.482 -40.669 -13.214 1.00 77.94 1171 SER A C 1
ATOM 8927 O O . SER A 1 1171 ? 9.958 -39.935 -14.077 1.00 77.94 1171 SER A O 1
ATOM 8929 N N . GLY A 1 1172 ? 10.263 -41.493 -12.508 1.00 79.44 1172 GLY A N 1
ATOM 8930 C CA . GLY A 1 1172 ? 11.720 -41.572 -12.689 1.00 79.44 1172 GLY A CA 1
ATOM 8931 C C . GLY A 1 1172 ? 12.523 -40.696 -11.718 1.00 79.44 1172 GLY A C 1
ATOM 8932 O O . GLY A 1 1172 ? 12.101 -40.462 -10.586 1.00 79.44 1172 GLY A O 1
ATOM 8933 N N . THR A 1 1173 ? 13.730 -40.290 -12.123 1.00 87.06 1173 THR A N 1
ATOM 8934 C CA . THR A 1 1173 ? 14.622 -39.447 -11.308 1.00 87.06 1173 THR A CA 1
ATOM 8935 C C . THR A 1 1173 ? 14.176 -37.991 -11.393 1.00 87.06 1173 THR A C 1
ATOM 8937 O O . THR A 1 1173 ? 14.125 -37.438 -12.486 1.00 87.06 1173 THR A O 1
ATOM 8940 N N . ILE A 1 1174 ? 13.894 -37.371 -10.248 1.00 90.94 1174 ILE A N 1
ATOM 8941 C CA . ILE A 1 1174 ? 13.587 -35.939 -10.156 1.00 90.94 1174 ILE A CA 1
ATOM 8942 C C . ILE A 1 1174 ? 14.842 -35.129 -10.496 1.00 90.94 1174 ILE A C 1
ATOM 8944 O O . ILE A 1 1174 ? 15.891 -35.363 -9.894 1.00 90.94 1174 ILE A O 1
ATOM 8948 N N . GLN A 1 1175 ? 14.733 -34.202 -11.452 1.00 88.25 1175 GLN A N 1
ATOM 8949 C CA . GLN A 1 1175 ? 15.859 -33.375 -11.897 1.00 88.25 1175 GLN A CA 1
ATOM 8950 C C . GLN A 1 1175 ? 16.219 -32.304 -10.865 1.00 88.25 1175 GLN A C 1
ATOM 8952 O O . GLN A 1 1175 ? 17.381 -32.209 -10.477 1.00 88.25 1175 GLN A O 1
ATOM 8957 N N . HIS A 1 1176 ? 15.225 -31.559 -10.373 1.00 91.69 1176 HIS A N 1
ATOM 8958 C CA . HIS A 1 1176 ? 15.442 -30.508 -9.381 1.00 91.69 1176 HIS A CA 1
ATOM 8959 C C . HIS A 1 1176 ? 14.469 -30.652 -8.214 1.00 91.69 1176 HIS A C 1
ATOM 8961 O O . HIS A 1 1176 ? 13.271 -30.876 -8.405 1.00 91.69 1176 HIS A O 1
ATOM 8967 N N . GLN A 1 1177 ? 14.987 -30.521 -6.995 1.00 94.38 1177 GLN A N 1
ATOM 8968 C CA . GLN A 1 1177 ? 14.189 -30.544 -5.779 1.00 94.38 1177 GLN A CA 1
ATOM 8969 C C . GLN A 1 1177 ? 14.731 -29.524 -4.785 1.00 94.38 1177 GLN A C 1
ATOM 8971 O O . GLN A 1 1177 ? 15.921 -29.534 -4.469 1.00 94.38 1177 GLN A O 1
ATOM 8976 N N . TYR A 1 1178 ? 13.839 -28.689 -4.264 1.00 94.81 1178 TYR A N 1
ATOM 8977 C CA . TYR A 1 1178 ? 14.189 -27.582 -3.383 1.00 94.81 1178 TYR A CA 1
ATOM 8978 C C . TYR A 1 1178 ? 13.312 -27.565 -2.138 1.00 94.81 1178 TYR A C 1
ATOM 8980 O O . TYR A 1 1178 ? 12.231 -28.151 -2.130 1.00 94.81 1178 TYR A O 1
ATOM 8988 N N . GLN A 1 1179 ? 13.789 -26.887 -1.097 1.00 94.12 1179 GLN A N 1
ATOM 8989 C CA . GLN A 1 1179 ? 13.014 -26.571 0.096 1.00 94.12 1179 GLN A CA 1
ATOM 8990 C C . GLN A 1 1179 ? 13.154 -25.076 0.391 1.00 94.12 1179 GLN A C 1
ATOM 8992 O O . GLN A 1 1179 ? 14.268 -24.547 0.366 1.00 94.12 1179 GLN A O 1
ATOM 8997 N N . THR A 1 1180 ? 12.042 -24.395 0.646 1.00 93.25 1180 THR A N 1
ATOM 8998 C CA . THR A 1 1180 ? 12.034 -22.961 0.952 1.00 93.25 1180 THR A CA 1
ATOM 8999 C C . THR A 1 1180 ? 12.477 -22.672 2.384 1.00 93.25 1180 THR A C 1
ATOM 9001 O O . THR A 1 1180 ? 12.578 -23.559 3.235 1.00 93.25 1180 THR A O 1
ATOM 9004 N N . GLN A 1 1181 ? 12.745 -21.393 2.655 1.00 85.94 1181 GLN A N 1
ATOM 9005 C CA . GLN A 1 1181 ? 12.814 -20.900 4.026 1.00 85.94 1181 GLN A CA 1
ATOM 9006 C C . GLN A 1 1181 ? 11.415 -20.891 4.658 1.00 85.94 1181 GLN A C 1
ATOM 9008 O O . GLN A 1 1181 ? 10.403 -20.848 3.959 1.00 85.94 1181 GLN A O 1
ATOM 9013 N N . ILE A 1 1182 ? 11.384 -20.914 5.989 1.00 84.44 1182 ILE A N 1
ATOM 9014 C CA . ILE A 1 1182 ? 10.159 -20.831 6.791 1.00 84.44 1182 ILE A CA 1
ATOM 9015 C C . ILE A 1 1182 ? 9.321 -19.616 6.368 1.00 84.44 1182 ILE A C 1
ATOM 9017 O O . ILE A 1 1182 ? 9.850 -18.508 6.280 1.00 84.44 1182 ILE A O 1
ATOM 9021 N N . GLY A 1 1183 ? 8.037 -19.846 6.087 1.00 82.75 1183 GLY A N 1
ATOM 9022 C CA . GLY A 1 1183 ? 7.056 -18.819 5.734 1.00 82.75 1183 GLY A CA 1
ATOM 9023 C C . GLY A 1 1183 ? 7.165 -18.262 4.317 1.00 82.75 1183 GLY A C 1
ATOM 9024 O O . GLY A 1 1183 ? 6.389 -17.385 3.943 1.00 82.75 1183 GLY A O 1
ATOM 9025 N N . LEU A 1 1184 ? 8.116 -18.744 3.512 1.00 88.50 1184 LEU A N 1
ATOM 9026 C CA . LEU A 1 1184 ? 8.355 -18.215 2.175 1.00 88.50 1184 LEU A CA 1
ATOM 9027 C C . LEU A 1 1184 ? 7.630 -19.062 1.121 1.00 88.50 1184 LEU A C 1
ATOM 9029 O O . LEU A 1 1184 ? 8.071 -20.166 0.793 1.00 88.50 1184 LEU A O 1
ATOM 9033 N N . ALA A 1 1185 ? 6.539 -18.522 0.573 1.00 92.31 1185 ALA A N 1
ATOM 9034 C CA . ALA A 1 1185 ? 5.759 -19.114 -0.523 1.00 92.31 1185 ALA A CA 1
ATOM 9035 C C . ALA A 1 1185 ? 6.309 -18.737 -1.919 1.00 92.31 1185 ALA A C 1
ATOM 9037 O O . ALA A 1 1185 ? 5.569 -18.519 -2.877 1.00 92.31 1185 ALA A O 1
ATOM 9038 N N . THR A 1 1186 ? 7.634 -18.614 -2.010 1.00 91.06 1186 THR A N 1
ATOM 9039 C CA . THR A 1 1186 ? 8.371 -18.387 -3.255 1.00 91.06 1186 THR A CA 1
ATOM 9040 C C . THR A 1 1186 ? 9.750 -19.048 -3.191 1.00 91.06 1186 THR A C 1
ATOM 9042 O O . THR A 1 1186 ? 10.289 -19.297 -2.105 1.00 91.06 1186 THR A O 1
ATOM 9045 N N . HIS A 1 1187 ? 10.322 -19.363 -4.351 1.00 93.69 1187 HIS A N 1
ATOM 9046 C CA . HIS A 1 1187 ? 11.656 -19.922 -4.493 1.00 93.69 1187 HIS A CA 1
ATOM 9047 C C . HIS A 1 1187 ? 12.311 -19.531 -5.824 1.00 93.69 1187 HIS A C 1
ATOM 9049 O O . HIS A 1 1187 ? 11.822 -19.895 -6.892 1.00 93.69 1187 HIS A O 1
ATOM 9055 N N . GLU A 1 1188 ? 13.467 -18.870 -5.760 1.00 91.44 1188 GLU A N 1
ATOM 9056 C CA . GLU A 1 1188 ? 14.349 -18.677 -6.915 1.00 91.44 1188 GLU A CA 1
ATOM 9057 C C . GLU A 1 1188 ? 15.110 -19.977 -7.203 1.00 91.44 1188 GLU A C 1
ATOM 9059 O O . GLU A 1 1188 ? 15.796 -20.501 -6.323 1.00 91.44 1188 GLU A O 1
ATOM 9064 N N . VAL A 1 1189 ? 15.002 -20.507 -8.425 1.00 91.50 1189 VAL A N 1
ATOM 9065 C CA . VAL A 1 1189 ? 15.724 -21.716 -8.837 1.00 91.50 1189 VAL A CA 1
ATOM 9066 C C . VAL A 1 1189 ? 17.225 -21.391 -8.950 1.00 91.50 1189 VAL A C 1
ATOM 9068 O O . VAL A 1 1189 ? 17.631 -20.635 -9.831 1.00 91.50 1189 VAL A O 1
ATOM 9071 N N . PRO A 1 1190 ? 18.094 -21.950 -8.086 1.00 84.56 1190 PRO A N 1
ATOM 9072 C CA . PRO A 1 1190 ? 19.490 -21.519 -7.996 1.00 84.56 1190 PRO A CA 1
ATOM 9073 C C . PRO A 1 1190 ? 20.360 -22.030 -9.151 1.00 84.56 1190 PRO A C 1
ATOM 9075 O O . PRO A 1 1190 ? 21.368 -21.399 -9.493 1.00 84.56 1190 PRO A O 1
ATOM 9078 N N . ASP A 1 1191 ? 19.990 -23.167 -9.739 1.00 86.06 1191 ASP A N 1
ATOM 9079 C CA . ASP A 1 1191 ? 20.706 -23.801 -10.843 1.00 86.06 1191 ASP A CA 1
ATOM 9080 C C . ASP A 1 1191 ? 20.059 -23.408 -12.174 1.00 86.06 1191 ASP A C 1
ATOM 9082 O O . ASP A 1 1191 ? 18.835 -23.418 -12.268 1.00 86.06 1191 ASP A O 1
ATOM 9086 N N . PRO A 1 1192 ? 20.845 -23.062 -13.208 1.00 87.06 1192 PRO A N 1
ATOM 9087 C CA . PRO A 1 1192 ? 20.274 -22.777 -14.514 1.00 87.06 1192 PRO A CA 1
ATOM 9088 C C . PRO A 1 1192 ? 19.585 -24.032 -15.068 1.00 87.06 1192 PRO A C 1
ATOM 9090 O O . PRO A 1 1192 ? 20.183 -25.109 -15.094 1.00 87.06 1192 PRO A O 1
ATOM 9093 N N . LEU A 1 1193 ? 18.335 -23.874 -15.486 1.00 91.69 1193 LEU A N 1
ATOM 9094 C CA . LEU A 1 1193 ? 17.540 -24.870 -16.184 1.00 91.69 1193 LEU A CA 1
ATOM 9095 C C . LEU A 1 1193 ? 17.966 -24.964 -17.653 1.00 91.69 1193 LEU A C 1
ATOM 9097 O O . LEU A 1 1193 ? 18.552 -24.027 -18.203 1.00 91.69 1193 LEU A O 1
ATOM 9101 N N . ASP A 1 1194 ? 17.696 -26.119 -18.260 1.00 91.12 1194 ASP A N 1
ATOM 9102 C CA . ASP A 1 1194 ? 18.069 -26.399 -19.643 1.00 91.12 1194 ASP A CA 1
ATOM 9103 C C . ASP A 1 1194 ? 17.261 -25.518 -20.607 1.00 91.12 1194 ASP A C 1
ATOM 9105 O O . ASP A 1 1194 ? 16.058 -25.319 -20.434 1.00 91.12 1194 ASP A O 1
ATOM 9109 N N . GLU A 1 1195 ? 17.943 -25.008 -21.630 1.00 87.19 1195 GLU A N 1
ATOM 9110 C CA . GLU A 1 1195 ? 17.345 -24.207 -22.700 1.00 87.19 1195 GLU A CA 1
ATOM 9111 C C . GLU A 1 1195 ? 16.354 -25.032 -23.538 1.00 87.19 1195 GLU A C 1
ATOM 9113 O O . GLU A 1 1195 ? 16.551 -26.241 -23.716 1.00 87.19 1195 GLU A O 1
ATOM 9118 N N . ASN A 1 1196 ? 15.304 -24.386 -24.058 1.00 87.06 1196 ASN A N 1
ATOM 9119 C CA . ASN A 1 1196 ? 14.248 -24.995 -24.884 1.00 87.06 1196 ASN A CA 1
ATOM 9120 C C . ASN A 1 1196 ? 13.567 -26.217 -24.255 1.00 87.06 1196 ASN A C 1
ATOM 9122 O O . ASN A 1 1196 ? 13.124 -27.145 -24.943 1.00 87.06 1196 ASN A O 1
ATOM 9126 N N . ALA A 1 1197 ? 13.498 -26.251 -22.926 1.00 89.06 1197 ALA A N 1
ATOM 9127 C CA . ALA A 1 1197 ? 12.929 -27.367 -22.190 1.00 89.06 1197 ALA A CA 1
ATOM 9128 C C . ALA A 1 1197 ? 11.584 -27.000 -21.553 1.00 89.06 1197 ALA A C 1
ATOM 9130 O O . ALA A 1 1197 ? 11.397 -25.926 -20.977 1.00 89.06 1197 ALA A O 1
ATOM 9131 N N . HIS A 1 1198 ? 10.645 -27.947 -21.630 1.00 92.25 1198 HIS A N 1
ATOM 9132 C CA . HIS A 1 1198 ? 9.358 -27.881 -20.941 1.00 92.25 1198 HIS A CA 1
ATOM 9133 C C . HIS A 1 1198 ? 9.506 -28.462 -19.540 1.00 92.25 1198 HIS A C 1
ATOM 9135 O O . HIS A 1 1198 ? 9.760 -29.661 -19.389 1.00 92.25 1198 HIS A O 1
ATOM 9141 N N . TYR A 1 1199 ? 9.345 -27.630 -18.517 1.00 93.25 1199 TYR A N 1
ATOM 9142 C CA . TYR A 1 1199 ? 9.417 -28.060 -17.130 1.00 93.25 1199 TYR A CA 1
ATOM 9143 C C . TYR A 1 1199 ? 8.033 -28.095 -16.503 1.00 93.25 1199 TYR A C 1
ATOM 9145 O O . TYR A 1 1199 ? 7.278 -27.129 -16.531 1.00 93.25 1199 TYR A O 1
ATOM 9153 N N . PHE A 1 1200 ? 7.745 -29.215 -15.857 1.00 94.75 1200 PHE A N 1
ATOM 9154 C CA . PHE A 1 1200 ? 6.619 -29.396 -14.964 1.00 94.75 1200 PHE A CA 1
ATOM 9155 C C . PHE A 1 1200 ? 7.110 -29.244 -13.537 1.00 94.75 1200 PHE A C 1
ATOM 9157 O O . PHE A 1 1200 ? 8.137 -29.815 -13.156 1.00 94.75 1200 PHE A O 1
ATOM 9164 N N . TRP A 1 1201 ? 6.356 -28.523 -12.721 1.00 95.44 1201 TRP A N 1
ATOM 9165 C CA . TRP A 1 1201 ? 6.669 -28.328 -11.322 1.00 95.44 1201 TRP A CA 1
ATOM 9166 C C . TRP A 1 1201 ? 5.448 -28.499 -10.428 1.00 95.44 1201 TRP A C 1
ATOM 9168 O O . TRP A 1 1201 ? 4.294 -28.358 -10.833 1.00 95.44 1201 TRP A O 1
ATOM 9178 N N . ARG A 1 1202 ? 5.717 -28.871 -9.184 1.00 95.75 1202 ARG A N 1
ATOM 9179 C CA . ARG A 1 1202 ? 4.708 -29.018 -8.138 1.00 95.75 1202 ARG A CA 1
ATOM 9180 C C . ARG A 1 1202 ? 5.330 -28.698 -6.796 1.00 95.75 1202 ARG A C 1
ATOM 9182 O O . ARG A 1 1202 ? 6.531 -28.894 -6.596 1.00 95.75 1202 ARG A O 1
ATOM 9189 N N . VAL A 1 1203 ? 4.496 -28.249 -5.874 1.00 96.56 1203 VAL A N 1
ATOM 9190 C CA . VAL A 1 1203 ? 4.900 -27.893 -4.519 1.00 96.56 1203 VAL A CA 1
ATOM 9191 C C . VAL A 1 1203 ? 4.093 -28.710 -3.519 1.00 96.56 1203 VAL A C 1
ATOM 9193 O O . VAL A 1 1203 ? 2.901 -28.943 -3.711 1.00 96.56 1203 VAL A O 1
ATOM 9196 N N . LEU A 1 1204 ? 4.753 -29.189 -2.469 1.00 95.50 1204 LEU A N 1
ATOM 9197 C CA . LEU A 1 1204 ? 4.080 -29.652 -1.264 1.00 95.50 1204 LEU A CA 1
ATOM 9198 C C . LEU A 1 1204 ? 4.481 -28.766 -0.091 1.00 95.50 1204 LEU A C 1
ATOM 9200 O O . LEU A 1 1204 ? 5.632 -28.353 0.033 1.00 95.50 1204 LEU A O 1
ATOM 9204 N N . THR A 1 1205 ? 3.532 -28.523 0.786 1.00 94.81 1205 THR A N 1
ATOM 9205 C CA . THR A 1 1205 ? 3.726 -27.874 2.077 1.00 94.81 1205 THR A CA 1
ATOM 9206 C C . THR A 1 1205 ? 4.163 -28.899 3.123 1.00 94.81 1205 THR A C 1
ATOM 9208 O O . THR A 1 1205 ? 3.712 -30.049 3.077 1.00 94.81 1205 THR A O 1
ATOM 9211 N N . LEU A 1 1206 ? 5.020 -28.472 4.044 1.00 90.69 1206 LEU A N 1
ATOM 9212 C CA . LEU A 1 1206 ? 5.395 -29.129 5.289 1.00 90.69 1206 LEU A CA 1
ATOM 9213 C C . LEU A 1 1206 ? 5.003 -28.215 6.453 1.00 90.69 1206 LEU A C 1
ATOM 9215 O O . LEU A 1 1206 ? 5.299 -27.017 6.398 1.00 90.69 1206 LEU A O 1
ATOM 9219 N N . ASP A 1 1207 ? 4.398 -28.790 7.483 1.00 89.19 1207 ASP A N 1
ATOM 9220 C CA . ASP A 1 1207 ? 4.188 -28.127 8.776 1.00 89.19 1207 ASP A CA 1
ATOM 9221 C C . ASP A 1 1207 ? 5.513 -27.976 9.559 1.00 89.19 1207 ASP A C 1
ATOM 9223 O O . ASP A 1 1207 ? 6.611 -28.302 9.061 1.00 89.19 1207 ASP A O 1
ATOM 9227 N N . ASP A 1 1208 ? 5.440 -27.466 10.789 1.00 81.50 1208 ASP A N 1
ATOM 9228 C CA . ASP A 1 1208 ? 6.620 -27.261 11.625 1.00 81.50 1208 ASP A CA 1
ATOM 9229 C C . ASP A 1 1208 ? 7.281 -28.565 12.096 1.00 81.50 1208 ASP A C 1
ATOM 9231 O O . ASP A 1 1208 ? 8.516 -28.616 12.229 1.00 81.50 1208 ASP A O 1
ATOM 9235 N N . GLU A 1 1209 ? 6.516 -29.646 12.265 1.00 80.25 1209 GLU A N 1
ATOM 9236 C CA . GLU A 1 1209 ? 7.026 -30.978 12.609 1.00 80.25 1209 GLU A CA 1
ATOM 9237 C C . GLU A 1 1209 ? 7.452 -31.824 11.393 1.00 80.25 1209 GLU A C 1
ATOM 9239 O O . GLU A 1 1209 ? 8.030 -32.908 11.552 1.00 80.25 1209 GLU A O 1
ATOM 9244 N N . GLY A 1 1210 ? 7.249 -31.321 10.178 1.00 82.56 1210 GLY A N 1
ATOM 9245 C CA . GLY A 1 1210 ? 7.634 -31.933 8.916 1.00 82.56 1210 GLY A CA 1
ATOM 9246 C C . GLY A 1 1210 ? 6.648 -32.951 8.326 1.00 82.56 1210 GLY A C 1
ATOM 9247 O O . GLY A 1 1210 ? 7.090 -33.768 7.504 1.00 82.56 1210 GLY A O 1
ATOM 9248 N N . LEU A 1 1211 ? 5.359 -32.953 8.694 1.00 89.44 1211 LEU A N 1
ATOM 9249 C CA . LEU A 1 1211 ? 4.346 -33.726 7.971 1.00 89.44 1211 LEU A CA 1
ATOM 9250 C C . LEU A 1 1211 ? 4.013 -33.064 6.625 1.00 89.44 1211 LEU A C 1
ATOM 9252 O O . LEU A 1 1211 ? 3.808 -31.855 6.536 1.00 89.44 1211 LEU A O 1
ATOM 9256 N N . PRO A 1 1212 ? 3.958 -33.854 5.540 1.00 92.75 1212 PRO A N 1
ATOM 9257 C CA . PRO A 1 1212 ? 3.689 -33.334 4.211 1.00 92.75 1212 PRO A CA 1
ATOM 9258 C C . PRO A 1 1212 ? 2.198 -33.292 3.870 1.00 92.75 1212 PRO A C 1
ATOM 9260 O O . PRO A 1 1212 ? 1.482 -34.283 4.023 1.00 92.75 1212 PRO A O 1
ATOM 9263 N N . SER A 1 1213 ? 1.781 -32.188 3.255 1.00 94.44 1213 SER A N 1
ATOM 9264 C CA . SER A 1 1213 ? 0.554 -32.115 2.453 1.00 94.44 1213 SER A CA 1
ATOM 9265 C C . SER A 1 1213 ? 0.600 -33.051 1.232 1.00 94.44 1213 SER A C 1
ATOM 9267 O O . SER A 1 1213 ? 1.647 -33.590 0.848 1.00 94.44 1213 SER A O 1
ATOM 9269 N N . ALA A 1 1214 ? -0.546 -33.222 0.564 1.00 94.25 1214 ALA A N 1
ATOM 9270 C CA . ALA A 1 1214 ? -0.541 -33.718 -0.809 1.00 94.25 1214 ALA A CA 1
ATOM 9271 C C . ALA A 1 1214 ? 0.165 -32.708 -1.731 1.00 94.25 1214 ALA A C 1
ATOM 9273 O O . ALA A 1 1214 ? 0.104 -31.501 -1.513 1.00 94.25 1214 ALA A O 1
ATOM 9274 N N . TRP A 1 1215 ? 0.802 -33.199 -2.795 1.00 95.31 1215 TRP A N 1
ATOM 9275 C CA . TRP A 1 1215 ? 1.336 -32.320 -3.833 1.00 95.31 1215 TRP A CA 1
ATOM 9276 C C . TRP A 1 1215 ? 0.232 -31.452 -4.444 1.00 95.31 1215 TRP A C 1
ATOM 9278 O O . TRP A 1 1215 ? -0.891 -31.924 -4.644 1.00 95.31 1215 TRP A O 1
ATOM 9288 N N . SER A 1 1216 ? 0.584 -30.215 -4.795 1.00 95.75 1216 SER A N 1
ATOM 9289 C CA . SER A 1 1216 ? -0.249 -29.336 -5.609 1.00 95.75 1216 SER A CA 1
ATOM 9290 C C . SER A 1 1216 ? -0.633 -29.987 -6.941 1.00 95.75 1216 SER A C 1
ATOM 9292 O O . SER A 1 1216 ? -0.038 -30.983 -7.377 1.00 95.75 1216 SER A O 1
ATOM 9294 N N . ALA A 1 1217 ? -1.585 -29.368 -7.645 1.00 91.81 1217 ALA A N 1
ATOM 9295 C CA . ALA A 1 1217 ? -1.713 -29.599 -9.080 1.00 91.81 1217 ALA A CA 1
ATOM 9296 C C . ALA A 1 1217 ? -0.353 -29.373 -9.770 1.00 91.81 1217 ALA A C 1
ATOM 9298 O O . ALA A 1 1217 ? 0.474 -28.583 -9.299 1.00 91.81 1217 ALA A O 1
ATOM 9299 N N . VAL A 1 1218 ? -0.110 -30.121 -10.846 1.00 94.31 1218 VAL A N 1
ATOM 9300 C CA . VAL A 1 1218 ? 1.099 -29.960 -11.657 1.00 94.31 1218 VAL A CA 1
ATOM 9301 C C . VAL A 1 1218 ? 0.941 -28.688 -12.475 1.00 94.31 1218 VAL A C 1
ATOM 9303 O O . VAL A 1 1218 ? -0.034 -28.565 -13.207 1.00 94.31 1218 VAL A O 1
ATOM 9306 N N . ASN A 1 1219 ? 1.893 -27.775 -12.328 1.00 92.38 1219 ASN A N 1
ATOM 9307 C CA . ASN A 1 1219 ? 2.019 -26.573 -13.141 1.00 92.38 1219 ASN A CA 1
ATOM 9308 C C . ASN A 1 1219 ? 3.174 -26.762 -14.127 1.00 92.38 1219 ASN A C 1
ATOM 9310 O O . ASN A 1 1219 ? 4.030 -27.625 -13.919 1.00 92.38 1219 ASN A O 1
ATOM 9314 N N . ASP A 1 1220 ? 3.234 -25.952 -15.175 1.00 94.12 1220 ASP A N 1
ATOM 9315 C CA . ASP A 1 1220 ? 4.302 -26.035 -16.167 1.00 94.12 1220 ASP A CA 1
ATOM 9316 C C . ASP A 1 1220 ? 4.675 -24.684 -16.771 1.00 94.12 1220 ASP A C 1
ATOM 9318 O O . ASP A 1 1220 ? 3.890 -23.736 -16.740 1.00 94.12 1220 ASP A O 1
ATOM 9322 N N . PHE A 1 1221 ? 5.895 -24.620 -17.296 1.00 92.44 1221 PHE A N 1
ATOM 9323 C CA . PHE A 1 1221 ? 6.448 -23.479 -18.015 1.00 92.44 1221 PHE A CA 1
ATOM 9324 C C . PHE A 1 1221 ? 7.548 -23.935 -18.982 1.00 92.44 1221 PHE A C 1
ATOM 9326 O O . PHE A 1 1221 ? 8.134 -25.012 -18.830 1.00 92.44 1221 PHE A O 1
ATOM 9333 N N . TRP A 1 1222 ? 7.862 -23.088 -19.953 1.00 90.06 1222 TRP A N 1
ATOM 9334 C CA . TRP A 1 1222 ? 8.955 -23.278 -20.901 1.00 90.06 1222 TRP A CA 1
ATOM 9335 C C . TRP A 1 1222 ? 10.132 -22.374 -20.551 1.00 90.06 1222 TRP A C 1
ATOM 9337 O O . TRP A 1 1222 ? 9.936 -21.225 -20.158 1.00 90.06 1222 TRP A O 1
ATOM 9347 N N . ILE A 1 1223 ? 11.352 -22.882 -20.706 1.00 90.38 1223 ILE A N 1
ATOM 9348 C CA . ILE A 1 1223 ? 12.562 -22.056 -20.697 1.00 90.38 1223 ILE A CA 1
ATOM 9349 C C . ILE A 1 1223 ? 12.901 -21.699 -22.144 1.00 90.38 1223 ILE A C 1
ATOM 9351 O O . ILE A 1 1223 ? 13.039 -22.600 -22.967 1.00 90.38 1223 ILE A O 1
ATOM 9355 N N . ASN A 1 1224 ? 12.986 -20.395 -22.414 1.00 85.62 1224 ASN A N 1
ATOM 9356 C CA . ASN A 1 1224 ? 13.539 -19.803 -23.635 1.00 85.62 1224 ASN A CA 1
ATOM 9357 C C . ASN A 1 1224 ? 14.447 -18.624 -23.226 1.00 85.62 1224 ASN A C 1
ATOM 9359 O O . ASN A 1 1224 ? 14.070 -17.459 -23.366 1.00 85.62 1224 ASN A O 1
ATOM 9363 N N . ALA A 1 1225 ? 15.589 -18.896 -22.588 1.00 81.06 1225 ALA A N 1
ATOM 9364 C CA . ALA A 1 1225 ? 16.480 -17.847 -22.078 1.00 81.06 1225 ALA A CA 1
ATOM 9365 C C . ALA A 1 1225 ? 17.367 -17.223 -23.171 1.00 81.06 1225 ALA A C 1
ATOM 9367 O O . ALA A 1 1225 ? 17.942 -16.149 -22.956 1.00 81.06 1225 ALA A O 1
ATOM 9368 N N . VAL A 1 1226 ? 17.460 -17.859 -24.339 1.00 79.31 1226 VAL A N 1
ATOM 9369 C CA . VAL A 1 1226 ? 18.183 -17.376 -25.515 1.00 79.31 1226 VAL A CA 1
ATOM 9370 C C . VAL A 1 1226 ? 17.322 -17.610 -26.751 1.00 79.31 1226 VAL A C 1
ATOM 9372 O O . VAL A 1 1226 ? 17.090 -18.748 -27.107 1.00 79.31 1226 VAL A O 1
ATOM 9375 N N . ASP A 1 1227 ? 16.934 -16.527 -27.425 1.00 78.25 1227 ASP A N 1
ATOM 9376 C CA . ASP A 1 1227 ? 16.209 -16.570 -28.705 1.00 78.25 1227 ASP A CA 1
ATOM 9377 C C . ASP A 1 1227 ? 17.100 -17.183 -29.799 1.00 78.25 1227 ASP A C 1
ATOM 9379 O O . ASP A 1 1227 ? 18.189 -16.651 -30.083 1.00 78.25 1227 ASP A O 1
ATOM 9383 N N . GLU A 1 1228 ? 16.672 -18.287 -30.412 1.00 80.31 1228 GLU A N 1
ATOM 9384 C CA . GLU A 1 1228 ? 17.452 -19.006 -31.420 1.00 80.31 1228 GLU A CA 1
ATOM 9385 C C . GLU A 1 1228 ? 16.799 -18.933 -32.810 1.00 80.31 1228 GLU A C 1
ATOM 9387 O O . GLU A 1 1228 ? 15.587 -18.970 -32.954 1.00 80.31 1228 GLU A O 1
ATOM 9392 N N . PRO A 1 1229 ? 17.583 -18.792 -33.898 1.00 77.12 1229 PRO A N 1
ATOM 9393 C CA . PRO A 1 1229 ? 17.013 -18.794 -35.240 1.00 77.12 1229 PRO A CA 1
ATOM 9394 C C . PRO A 1 1229 ? 16.570 -20.211 -35.667 1.00 77.12 1229 PRO A C 1
ATOM 9396 O O . PRO A 1 1229 ? 17.227 -21.190 -35.289 1.00 77.12 1229 PRO A O 1
ATOM 9399 N N . PRO A 1 1230 ? 15.588 -20.335 -36.589 1.00 81.81 1230 PRO A N 1
ATOM 9400 C CA . PRO A 1 1230 ? 15.144 -21.626 -37.101 1.00 81.81 1230 PRO A CA 1
ATOM 9401 C C . PRO A 1 1230 ? 16.292 -22.465 -37.669 1.00 81.81 1230 PRO A C 1
ATOM 9403 O O . PRO A 1 1230 ? 17.165 -21.956 -38.384 1.00 81.81 1230 PRO A O 1
ATOM 9406 N N . ALA A 1 1231 ? 16.262 -23.776 -37.419 1.00 80.12 1231 ALA A N 1
ATOM 9407 C CA . ALA A 1 1231 ? 17.308 -24.682 -37.875 1.00 80.12 1231 ALA A CA 1
ATOM 9408 C C . ALA A 1 1231 ? 17.437 -24.703 -39.411 1.00 80.12 1231 ALA A C 1
ATOM 9410 O O . ALA A 1 1231 ? 16.451 -24.593 -40.151 1.00 80.12 1231 ALA A O 1
ATOM 9411 N N . GLU A 1 1232 ? 18.667 -24.906 -39.900 1.00 80.81 1232 GLU A N 1
ATOM 9412 C CA . GLU A 1 1232 ? 18.925 -25.068 -41.334 1.00 80.81 1232 GLU A CA 1
ATOM 9413 C C . GLU A 1 1232 ? 18.089 -26.226 -41.913 1.00 80.81 1232 GLU A C 1
ATOM 9415 O O . GLU A 1 1232 ? 18.050 -27.328 -41.364 1.00 80.81 1232 GLU A O 1
ATOM 9420 N N . PHE A 1 1233 ? 17.440 -25.986 -43.055 1.00 84.06 1233 PHE A N 1
ATOM 9421 C CA . PHE A 1 1233 ? 16.603 -26.964 -43.754 1.00 84.06 1233 PHE A CA 1
ATOM 9422 C C . PHE A 1 1233 ? 17.123 -27.220 -45.171 1.00 84.06 1233 PHE A C 1
ATOM 9424 O O . PHE A 1 1233 ? 17.679 -26.334 -45.825 1.00 84.06 1233 PHE A O 1
ATOM 9431 N N . ASN A 1 1234 ? 16.922 -28.435 -45.687 1.00 85.81 1234 ASN A N 1
ATOM 9432 C CA . ASN A 1 1234 ? 17.417 -28.784 -47.016 1.00 85.81 1234 ASN A CA 1
ATOM 9433 C C . ASN A 1 1234 ? 16.445 -28.368 -48.126 1.00 85.81 1234 ASN A C 1
ATOM 9435 O O . ASN A 1 1234 ? 15.228 -28.558 -48.035 1.00 85.81 1234 ASN A O 1
ATOM 9439 N N . LEU A 1 1235 ? 16.996 -27.876 -49.237 1.00 86.00 1235 LEU A N 1
ATOM 9440 C CA . LEU A 1 1235 ? 16.257 -27.730 -50.490 1.00 86.00 1235 LEU A CA 1
ATOM 9441 C C . LEU A 1 1235 ? 16.112 -29.110 -51.145 1.00 86.00 1235 LEU A C 1
ATOM 9443 O O . LEU A 1 1235 ? 17.095 -29.825 -51.326 1.00 86.00 1235 LEU A O 1
ATOM 9447 N N . LEU A 1 1236 ? 14.885 -29.493 -51.500 1.00 85.00 1236 LEU A N 1
ATOM 9448 C CA . LEU A 1 1236 ? 14.580 -30.822 -52.044 1.00 85.00 1236 LEU A CA 1
ATOM 9449 C C . LEU A 1 1236 ? 14.464 -30.813 -53.570 1.00 85.00 1236 LEU A C 1
ATOM 9451 O O . LEU A 1 1236 ? 14.873 -31.767 -54.227 1.00 85.00 1236 LEU A O 1
ATOM 9455 N N . SER A 1 1237 ? 13.875 -29.761 -54.143 1.00 85.25 1237 SER A N 1
ATOM 9456 C CA . SER A 1 1237 ? 13.710 -29.623 -55.591 1.00 85.25 1237 SER A CA 1
ATOM 9457 C C . SER A 1 1237 ? 13.532 -28.155 -55.985 1.00 85.25 1237 SER A C 1
ATOM 9459 O O . SER A 1 1237 ? 12.812 -27.435 -55.286 1.00 85.25 1237 SER A O 1
ATOM 9461 N N . PRO A 1 1238 ? 14.087 -27.716 -57.126 1.00 78.56 1238 PRO A N 1
ATOM 9462 C CA . PRO A 1 1238 ? 15.000 -28.461 -57.999 1.00 78.56 1238 PRO A CA 1
ATOM 9463 C C . PRO A 1 1238 ? 16.363 -28.693 -57.328 1.00 78.56 1238 PRO A C 1
ATOM 9465 O O . PRO A 1 1238 ? 16.783 -27.904 -56.482 1.00 78.56 1238 PRO A O 1
ATOM 9468 N N . GLY A 1 1239 ? 17.030 -29.790 -57.681 1.00 80.69 1239 GLY A N 1
ATOM 9469 C CA . GLY A 1 1239 ? 18.377 -30.078 -57.200 1.00 80.69 1239 GLY A CA 1
ATOM 9470 C C . GLY A 1 1239 ? 19.405 -29.124 -57.808 1.00 80.69 1239 GLY A C 1
ATOM 9471 O O . GLY A 1 1239 ? 19.185 -28.536 -58.871 1.00 80.69 1239 GLY A O 1
ATOM 9472 N N . ASP A 1 1240 ? 20.548 -28.975 -57.140 1.00 78.19 1240 ASP A N 1
ATOM 9473 C CA . ASP A 1 1240 ? 21.642 -28.160 -57.666 1.00 78.19 1240 ASP A CA 1
ATOM 9474 C C . ASP A 1 1240 ? 22.103 -28.687 -59.040 1.00 78.19 1240 ASP A C 1
ATOM 9476 O O . ASP A 1 1240 ? 22.467 -29.855 -59.195 1.00 78.19 1240 ASP A O 1
ATOM 9480 N N . GLY A 1 1241 ? 22.048 -27.821 -60.055 1.00 79.19 1241 GLY A N 1
ATOM 9481 C CA . GLY A 1 1241 ? 22.375 -28.148 -61.446 1.00 79.19 1241 GLY A CA 1
ATOM 9482 C C . GLY A 1 1241 ? 21.216 -28.643 -62.325 1.00 79.19 1241 GLY A C 1
ATOM 9483 O O . GLY A 1 1241 ? 21.452 -28.940 -63.501 1.00 79.19 1241 GLY A O 1
ATOM 9484 N N . ASP A 1 1242 ? 19.981 -28.705 -61.821 1.00 82.75 1242 ASP A N 1
ATOM 9485 C CA . ASP A 1 1242 ? 18.828 -29.138 -62.618 1.00 82.75 1242 ASP A CA 1
ATOM 9486 C C . ASP A 1 1242 ? 18.486 -28.155 -63.755 1.00 82.75 1242 ASP A C 1
ATOM 9488 O O . ASP A 1 1242 ? 18.358 -26.942 -63.573 1.00 82.75 1242 ASP A O 1
ATOM 9492 N N . GLN A 1 1243 ? 18.274 -28.697 -64.961 1.00 79.12 1243 GLN A N 1
ATOM 9493 C CA . GLN A 1 1243 ? 17.753 -27.946 -66.106 1.00 79.12 1243 GLN A CA 1
ATOM 9494 C C . GLN A 1 1243 ? 16.226 -28.015 -66.153 1.00 79.12 1243 GLN A C 1
ATOM 9496 O O . GLN A 1 1243 ? 15.634 -29.028 -66.531 1.00 79.12 1243 GLN A O 1
ATOM 9501 N N . LEU A 1 1244 ? 15.591 -26.895 -65.829 1.00 75.56 1244 LEU A N 1
ATOM 9502 C CA . LEU A 1 1244 ? 14.144 -26.730 -65.848 1.00 75.56 1244 LEU A CA 1
ATOM 9503 C C . LEU A 1 1244 ? 13.663 -26.237 -67.235 1.00 75.56 1244 LEU A C 1
ATOM 9505 O O . LEU A 1 1244 ? 14.198 -25.260 -67.760 1.00 75.56 1244 LEU A O 1
ATOM 9509 N N . THR A 1 1245 ? 12.678 -26.917 -67.855 1.00 70.44 1245 THR A N 1
ATOM 9510 C CA . THR A 1 1245 ? 12.059 -26.511 -69.150 1.00 70.44 1245 THR A CA 1
ATOM 9511 C C . THR A 1 1245 ? 10.518 -26.369 -69.071 1.00 70.44 1245 THR A C 1
ATOM 9513 O O . THR A 1 1245 ? 9.836 -27.310 -68.670 1.00 70.44 1245 THR A O 1
ATOM 9516 N N . GLY A 1 1246 ? 9.969 -25.180 -69.403 1.00 68.50 1246 GLY A N 1
ATOM 9517 C CA . GLY A 1 1246 ? 8.592 -24.746 -69.060 1.00 68.50 1246 GLY A CA 1
ATOM 9518 C C . GLY A 1 1246 ? 8.480 -23.385 -68.322 1.00 68.50 1246 GLY A C 1
ATOM 9519 O O . GLY A 1 1246 ? 9.490 -22.796 -67.937 1.00 68.50 1246 GLY A O 1
ATOM 9520 N N . ASP A 1 1247 ? 7.248 -22.893 -68.120 1.00 68.75 1247 ASP A N 1
ATOM 9521 C CA . ASP A 1 1247 ? 6.953 -21.546 -67.572 1.00 68.75 1247 ASP A CA 1
ATOM 9522 C C . ASP A 1 1247 ? 6.539 -21.550 -66.078 1.00 68.75 1247 ASP A C 1
ATOM 9524 O O . ASP A 1 1247 ? 6.190 -20.510 -65.521 1.00 68.75 1247 ASP A O 1
ATOM 9528 N N . SER A 1 1248 ? 6.528 -22.714 -65.413 1.00 61.06 1248 SER A N 1
ATOM 9529 C CA . SER A 1 1248 ? 6.144 -22.852 -63.999 1.00 61.06 1248 SER A CA 1
ATOM 9530 C C . SER A 1 1248 ? 6.777 -24.095 -63.371 1.00 61.06 1248 SER A C 1
ATOM 9532 O O . SER A 1 1248 ? 6.690 -25.185 -63.940 1.00 61.06 1248 SER A O 1
ATOM 9534 N N . TYR A 1 1249 ? 7.389 -23.930 -62.196 1.00 73.88 1249 TYR A N 1
ATOM 9535 C CA . TYR A 1 1249 ? 7.996 -25.012 -61.418 1.00 73.88 1249 TYR A CA 1
ATOM 9536 C C . TYR A 1 1249 ? 7.713 -24.822 -59.939 1.00 73.88 1249 TYR A C 1
ATOM 9538 O O . TYR A 1 1249 ? 7.668 -23.693 -59.448 1.00 73.88 1249 TYR A O 1
ATOM 9546 N N . ASN A 1 1250 ? 7.572 -25.943 -59.240 1.00 76.38 1250 ASN A N 1
ATOM 9547 C CA . ASN A 1 1250 ? 7.391 -25.960 -57.800 1.00 76.38 1250 ASN A CA 1
ATOM 9548 C C . ASN A 1 1250 ? 8.740 -26.185 -57.128 1.00 76.38 1250 ASN A C 1
ATOM 9550 O O . ASN A 1 1250 ? 9.410 -27.186 -57.386 1.00 76.38 1250 ASN A O 1
ATOM 9554 N N . PHE A 1 1251 ? 9.098 -25.250 -56.259 1.00 86.38 1251 PHE A N 1
ATOM 9555 C CA . PHE A 1 1251 ? 10.214 -25.389 -55.342 1.00 86.38 1251 PHE A CA 1
ATOM 9556 C C . PHE A 1 1251 ? 9.704 -26.086 -54.088 1.00 86.38 1251 PHE A C 1
ATOM 9558 O O . PHE A 1 1251 ? 8.639 -25.743 -53.575 1.00 86.38 1251 PHE A O 1
ATOM 9565 N N . THR A 1 1252 ? 10.444 -27.080 -53.619 1.00 86.38 1252 THR A N 1
ATOM 9566 C CA . THR A 1 1252 ? 10.118 -27.800 -52.389 1.00 86.38 1252 THR A CA 1
ATOM 9567 C C . THR A 1 1252 ? 11.356 -27.887 -51.525 1.00 86.38 1252 THR A C 1
ATOM 9569 O O . THR A 1 1252 ? 12.446 -28.153 -52.031 1.00 86.38 1252 THR A O 1
ATOM 9572 N N . TRP A 1 1253 ? 11.178 -27.702 -50.228 1.00 90.12 1253 TRP A N 1
ATOM 9573 C CA . TRP A 1 1253 ? 12.213 -27.781 -49.210 1.00 90.12 1253 TRP A CA 1
ATOM 9574 C C . TRP A 1 1253 ? 11.647 -28.486 -47.977 1.00 90.12 1253 TRP A C 1
ATOM 9576 O O . TRP A 1 1253 ? 10.430 -28.671 -47.865 1.00 90.12 1253 TRP A O 1
ATOM 9586 N N . GLU A 1 1254 ? 12.523 -28.944 -47.092 1.00 89.44 1254 GLU A N 1
ATOM 9587 C CA . GLU A 1 1254 ? 12.113 -29.471 -45.790 1.00 89.44 1254 GLU A CA 1
ATOM 9588 C C . GLU A 1 1254 ? 11.497 -28.354 -44.943 1.00 89.44 1254 GLU A C 1
ATOM 9590 O O . GLU A 1 1254 ? 11.900 -27.199 -45.041 1.00 89.44 1254 GLU A O 1
ATOM 9595 N N . LYS A 1 1255 ? 10.501 -28.679 -44.114 1.00 80.81 1255 LYS A N 1
ATOM 9596 C CA . LYS A 1 1255 ? 9.939 -27.702 -43.174 1.00 80.81 1255 LYS A CA 1
ATOM 9597 C C . LYS A 1 1255 ? 11.053 -27.276 -42.206 1.00 80.81 1255 LYS A C 1
ATOM 9599 O O . LYS A 1 1255 ? 11.666 -28.151 -41.599 1.00 80.81 1255 LYS A O 1
ATOM 9604 N N . ALA A 1 1256 ? 11.290 -25.971 -42.068 1.00 80.25 1256 ALA A N 1
ATOM 9605 C CA . ALA A 1 1256 ? 12.140 -25.445 -41.004 1.00 80.25 1256 ALA A CA 1
ATOM 9606 C C . ALA A 1 1256 ? 11.529 -25.808 -39.642 1.00 80.25 1256 ALA A C 1
ATOM 9608 O O . ALA A 1 1256 ? 10.301 -25.844 -39.500 1.00 80.25 1256 ALA A O 1
ATOM 9609 N N . VAL A 1 1257 ? 12.385 -26.131 -38.680 1.00 79.12 1257 VAL A N 1
ATOM 9610 C CA . VAL A 1 1257 ? 11.997 -26.408 -37.297 1.00 79.12 1257 VAL A CA 1
ATOM 9611 C C . VAL A 1 1257 ? 12.709 -25.378 -36.449 1.00 79.12 1257 VAL A C 1
ATOM 9613 O O . VAL A 1 1257 ? 13.935 -25.287 -36.523 1.00 79.12 1257 VAL A O 1
ATOM 9616 N N . ASP A 1 1258 ? 11.935 -24.603 -35.706 1.00 78.50 1258 ASP A N 1
ATOM 9617 C CA . ASP A 1 1258 ? 12.484 -23.703 -34.711 1.00 78.50 1258 ASP A CA 1
ATOM 9618 C C . ASP A 1 1258 ? 12.816 -24.492 -33.433 1.00 78.50 1258 ASP A C 1
ATOM 9620 O O . ASP A 1 1258 ? 12.011 -25.350 -33.039 1.00 78.50 1258 ASP A O 1
ATOM 9624 N N . PRO A 1 1259 ? 14.022 -24.334 -32.855 1.00 78.62 1259 PRO A N 1
ATOM 9625 C CA . PRO A 1 1259 ? 14.326 -24.859 -31.530 1.00 78.62 1259 PRO A CA 1
ATOM 9626 C C . PRO A 1 1259 ? 13.478 -24.222 -30.423 1.00 78.62 1259 PRO A C 1
ATOM 9628 O O . PRO A 1 1259 ? 13.223 -24.909 -29.427 1.00 78.62 1259 PRO A O 1
ATOM 9631 N N . ASP A 1 1260 ? 13.030 -22.977 -30.609 1.00 79.88 1260 ASP A N 1
ATOM 9632 C CA . ASP A 1 1260 ? 12.301 -22.221 -29.601 1.00 79.88 1260 ASP A CA 1
ATOM 9633 C C . ASP A 1 1260 ? 10.895 -22.817 -29.376 1.00 79.88 1260 ASP A C 1
ATOM 9635 O O . ASP A 1 1260 ? 10.185 -23.195 -30.320 1.00 79.88 1260 ASP A O 1
ATOM 9639 N N . PRO A 1 1261 ? 10.449 -22.937 -28.114 1.00 69.81 1261 PRO A N 1
ATOM 9640 C CA . PRO A 1 1261 ? 9.108 -23.405 -27.802 1.00 69.81 1261 PRO A CA 1
ATOM 9641 C C . PRO A 1 1261 ? 8.011 -22.535 -28.432 1.00 69.81 1261 PRO A C 1
ATOM 9643 O O . PRO A 1 1261 ? 8.069 -21.317 -28.364 1.00 69.81 1261 PRO A O 1
ATOM 9646 N N . ASN A 1 1262 ? 6.958 -23.183 -28.944 1.00 65.38 1262 ASN A N 1
ATOM 9647 C CA . ASN A 1 1262 ? 5.724 -22.567 -29.463 1.00 65.38 1262 ASN A CA 1
ATOM 9648 C C . ASN A 1 1262 ? 5.829 -21.700 -30.744 1.00 65.38 1262 ASN A C 1
ATOM 9650 O O . ASN A 1 1262 ? 4.833 -21.043 -31.068 1.00 65.38 1262 ASN A O 1
ATOM 9654 N N . ASP A 1 1263 ? 6.928 -21.772 -31.512 1.00 59.84 1263 ASP A N 1
ATOM 9655 C CA . ASP A 1 1263 ? 7.073 -21.143 -32.851 1.00 59.84 1263 ASP A CA 1
ATOM 9656 C C . ASP A 1 1263 ? 6.682 -22.062 -34.046 1.00 59.84 1263 ASP A C 1
ATOM 9658 O O . ASP A 1 1263 ? 6.950 -23.296 -34.027 1.00 59.84 1263 ASP A O 1
#

Radius of gyration: 48.11 Å; chains: 1; bounding box: 133×79×135 Å

Foldseek 3Di:
DDDDDDDDDDDDDDDDPDDDDDPDDFFFDDDDDDDDDDDPDDDPPVPGDGDDPDDDDPPPDDDDDDDDDDDDGDDDDDDWDAGFPQWDLDQVGAEEDDAQDKGWGFFTDDPPDQKDKRKHKHKYAAQAFFKKKKKKFQADDDQAKKKKKFKADPVRHTQWIDIDHHRDGMDIITGDTHGRGMIMMMMITMDDPPRRVTIMMIHMYTQADFAAWDKDKPALEFEADQATKIKIKIFTAHPVRAGGADDFWWKAKDFPDPCVFKDWDDDPRATAHSRMGMTMMTTHNDWDKTKMWIDTPPYDIDIGIHTHAYDEAEDEDEDAAEEEAERNNPPHEDPAEYEDAAPYEYEYDFQGEYEYAQQYEYEALEAYHQAYDPRGAYEYEYPPNVAAQRHAAYEYEPNYPQVRQEHHRYEYASHQNLHPVGRNWNAEYYAARHHHHYNYFYPHHQFRAYEYDADEHAAEHEAEDAPGAHEYDAEHAYAQHYEYEYDFQYHYAYAAAYEYEYNHAYHQAYDPVRAYEYEHLLDQVRNGNRRPPPNGDAAAQSYFAYEHAADPHLVRHEHHRYEYARHQHDDDDDGNDHAEYEQNHAHHYPNYWYDRHQFGFYEYDADEDQEEGEHDDDLGAYEYEAEHEDAQNYEYEYEFQYEYAYAAQYEYHYLEEYEYHYDPVGAYEYAHNQCQVPRHNGRPPPNGHAAAQRYAAYEEELNYEEYEHERYEYERHFHQHDVGPRFNAEYEQNHDYAYYNYHYYNYQFFAYEYDADADQEEGEAEYALGAYEYEAEHEDAQNYEYEYEFLHEYAYALAYEYHYNAEYEQAYDLVRAYEYFHQFCCVRSHNGRPPPNGHAAARRYFAYEQAAANHQQYEAHRYEQERHHRYPVGNGGENAHYEHQHAHAYALYEQENHNAAHHEYAHNHEYACPDDPVHRPHLYEYYDQFPDQGHAVYEFPYAAEYEHEAYHDVAPDVVRNVSRYHACVNPVSGHHYHHPPYHHDNPPQPQQAWAFPDDAAAAAAEQQGKGKTFGSDPDPPQFWKKKKKFKALDPPPPPTPDIDIGIDHDPPFDDPPPDDPPPPDVTMGIDTCNNGPCSVVDDALGKMWMWMWMATPVGDIGDTYDIGIYGYHHDQDAWAAFEFDWPPFAAAEDQFLWDKTFGDFTGGSDPVFPLQQKKKKKFKDLDQVPPDDTPDIDIDDRNGRMDTRPDGHDALTKMKMWMWIAGNVGHIHPIYRIGIYTYHNDQDDWDDWAWDPDDVPDDDDDDDDDTDIDDTDGSHPPD

Secondary structure (DSSP, 8-state):
-------S--------TT--PPTTS------------SS-PPPPGGG-----SS-----------------------------SB---SSGGGPEEPPTT-EEEE-----TT-SS-EEEEEEEEE-SS-B-EEEEEESPPP-TT-EEEEEEEETTS-EEEEEEEESS---EEEEPSPBPSSEEEEEEEEE--TTGGGS-EEEEEEE-PPP-EEEEEES-SEEETTTT-EEEEEEEEE-TTSPBPPS---EEEEEEEE-TTTEEE-S-SSEE-BTTEEEEEEEE-SS-EEEEEEEE-TTS--EEEEEEEE-S-EEEEEEE-S-EEE-GGGPSEEEEEEEEE-TT-EEEE-TT-EEEEPTT-EEEESSEEEEE--SSS-EEEEESSTTSTTSS-EEEE-TT--GGGEEEESEEEES-----TT---SSEEE-TT---EEES-EEESSSSSSEEEPPEEE-S-EEE---SS-EEE-S-EEE-TT-EEEE-TT-EEEEPTT-EEEESSEEEEE--SSS-EEEEETT-TTTTS-SSSS-S----TTSB-EEEE---TTGGG-EEESEEEESB---SSSS--SSEEE-TT---EEES-EEESSS-SSEEEP-EEE-S-EEE--BSS-EEE-S-EEE-TT-EEEE-TT-EEEEPTT--EEESSEEEEE-BTTB-EEEEETT-TTTTS-SSSSSS----TTSB--EEE-TT-EEEEEEEEEEESB----TT-SS-SEEE-TT-EEEEEEEEEESSS-SSEEE--EEE-S-EEE---SSPEEE-S-EEE-TT-EEEE-TT-EEEE-TT--EEESSEEEEE--SSS-EEEEETT-TTTTS-SSSSSS----TTSB--EEEESSGGGG-EEESEEEESB--BTTBTT--SEEEETT---EEES-EEES-SS-SEEE-TT---BSSSSTT------EEES-TT-TT--SEEE-SSS-EE-TT-B-S-S-HHHHHHTEESTTT-TTSPPEE-PSPBSSS---TT-PPPEEESPTTEEE-TT-EEEEE----SSS---EEEEEEEESSSS-SS-SEEEEEEE-TTTSS--TTS-GGG--TTEEEEEGGGSTTGGGPPTTEEEEEEEEEE-TTS-B-PPPP-EEEEE-SSPPPPPPP-S--BSPTTEEES-SS-EEE-PPP--SSTT--TTT-EEEEEEESSTT--SS-SEEEEPPTT--EEE--SPPPTT-EEEEEEEEE-TT-PBPPPPPPEEEEE-SS--PPPP--EEESPTT----SS----EEPPP--SSTT-